Protein AF-H3H2B8-F1 (afdb_monomer_lite)

pLDDT: mean 83.41, std 19.4, range [22.03, 98.88]

Radius of gyration: 35.2 Å; chains: 1; bounding box: 114×96×83 Å

Foldseek 3Di:
DVLVVVVVVCVVVVDDFQADDDDDDAPCLVVFLVRLQVVCVVCLVVCLQHFAAAEAEDAAFAQAKAKAWDLQCLVVLLVLQQVAQRQPQVVDPPVRPPDDGVNNVNLVNLVCCPDPVNPDDDPPSQDLPPPRSHHFFEGRGSCCCVCFQRLHTYMYIYHDNDPDDDPCVPHPVPDPVCCCPGTRVPCRSVVRVSSSSSSSSRCCRHPLAHRTQCLSVLSSLVVLVVVVVVLCVVLVQDEDQVLLNVLSVVLNVLSVVLVVVSVVCSVVVDNPVRVVSSSLSRNLSSLQFDPQCAPPCSSGTRQQKYHAPVNRRHMGGRNNLSVCSVLVPHNVSSRVSSVCSSPVVPSVCSSVPNPPDDDDDDDDDDDDDDDDDDDDDDDDDDDDDDDDDDDPVVPPVVVVPPDDDDDDDDDDPDDDDFPDDPLLCLLLVLFDLVLLLVLLCQQQVWWQAFQDPSVVVNLVVLQVLLVVLPWDKDKDKFWFWWKAFPDWWKWWDPDPPDTHTDDQQFDADPPFVLSVDPPQGGFWAILAAFDKAKAFEFEQQQQFLVSVVVCVVVVFQLAQHEYEHEPDPLFDPLVSLQSSVVSHYQEYEYEHFCQFFRPVVHDDPPVAFGADQRWWAYFYNFQAAAGLQQQLAFRDPPDGGDDSVPRSRGRHHHYGYGGVNRVQVQQLQADDAADDPSRWTDDDHPDTGHRHSDRRTMMIIGTHMDTDTGMGIKMKTKAAADAARLAEEEEEEERRASTSQSQQASLQSSLLSSLSNSVSVCVVVVDGFNYMYMYMHAGCFRNHLHRLQSVCSHCVVSCLQHYQEYEYERGLQFAQAWAKAWDLFCLVVLLSLQQSAAHQCQVPPDDDGTVQSSNVVRHVSGHFFFFQNGSCCSQCFQSLHTYMYTHGHNDPRHRTNNHNTSVSHPSSCCPHRGVSCSSSSRVSSSRSSSSRCCRHPLARRTQPLCLLVLQLVQVVVLVSLCCSQQVADADLPLLNVLSVVQNVLSVVQVVLVVVDDDDSVVSVLNNSLSSVVRSLQFDCQCAPPGRSGTRQAWYHASRNRRHIHGRNSSNNCSVVVPHNVVSNVSSVSSSVSSPPYSDRDPCVVVVVVVVVVVVVVVVVVVPPPDDD

Organism: Phytophthora ramorum (NCBI:txid164328)

Sequence (1108 aa):
MEIARGLGNLLETGWRPRRTIVLGSWDGEEYALLGSTEWVEDNAKLLKEEAVAYLNVDLLVGPLISASAAPSIARFVQDTASLLPANPFHGDTSAVDSASSLLDQWAKQMKEFRSPTGGLPAPGDRTLAPDHLINFMGSGSDFTPFYQHLGVISVNLAFGLTYASYGTYHSSMDSLHYMETQGDPHYASHASMAKWWGVLAMRLANDVVIPFDFSSYALVMREGLEQLEQRLADGEVSVELSQLYAAIEKFGANADAFQATARGLQSSGGTADASAWNNKAVQLERQLLSADGLPHRPWYKHVIFGPGFYEGYAGAAFPGITDCLAFYDDASIVQIHVDERGTDREVHAIINGQRLQDGNSAVIYGAIGDLTNVQPTPTRVFQAFAVSSALTCLAIYWLILNAGLATQLTTSKDHKTSKLCSTEQTFVGGVQSDKLQEFLHAYASKPHVCGTQQDYETALYTAEQLKAFGFDVEIKTYHTLLSYPISRRLAIIESPTTARELNLTEGSVAGDVCTSDAAALPPFLAYSPSGNVTASVVYANYGTKQDFEWLESSNVTVKGKIALIRLGGGIFRGLKAMTAAEFGLAGVLLYSDPQDDGFVRGPVYPEGPWRPEDSFQRGSLYVECGDPLTPGWASVPGAKYLKYEDVPTIPHVPALPLSYGQAKRILDMMRGPQAPMGWQGGLTLVGEYRIGGDESAVVNLDVQMNNSVAPIWDVVGTIEGLASPEEQVILGNHRDAWVCGAVDPGSGSSALLEIARGLGVLLKQGWRPHRTLVVASWDGEEYGLLGSTEFVEENGDQLKKHAVAYINVDTARVGPVVSADGSPAISRLLVETARDLPANRFLGNESEETLYDQWISQSDGSVGVLGSSSDFAAFIQHLGVTSANLRFKLSRSHQYGTYHSSMDSVVYSEKFADPNYATHVTTARWWGLVALRLADSAVIPFDFTSYASVMSEALATFASRLNCEQEQAVDLSALRNAIVHYGDSAALFHRRLTEATASHTQLEWWNRRLLLGERQLTLDKGLPHRPWYKHVVVGGGSDALYSGVSFPGLADCLTFRDDSSAIQSHADDITHTHSMPLQTSLLSQHRSAVGTALGLCYRLEHKAWSLE

Structure (mmCIF, N/CA/C/O backbone):
data_AF-H3H2B8-F1
#
_entry.id   AF-H3H2B8-F1
#
loop_
_atom_site.group_PDB
_atom_site.id
_atom_site.type_symbol
_atom_site.label_atom_id
_atom_site.label_alt_id
_atom_site.label_comp_id
_atom_site.label_asym_id
_atom_site.label_entity_id
_atom_site.label_seq_id
_atom_site.pdbx_PDB_ins_code
_atom_site.Cartn_x
_atom_site.Cartn_y
_atom_site.Cartn_z
_atom_site.occupancy
_atom_site.B_iso_or_equiv
_atom_site.auth_seq_id
_atom_site.auth_comp_id
_atom_site.auth_asym_id
_atom_site.auth_atom_id
_atom_site.pdbx_PDB_model_num
ATOM 1 N N . MET A 1 1 ? 19.536 24.950 25.112 1.00 81.94 1 MET A N 1
ATOM 2 C CA . MET A 1 1 ? 19.801 24.965 26.576 1.00 81.94 1 MET A CA 1
ATOM 3 C C . MET A 1 1 ? 20.786 26.046 27.017 1.00 81.94 1 MET A C 1
ATOM 5 O O . MET A 1 1 ? 20.461 26.789 27.935 1.00 81.94 1 MET A O 1
ATOM 9 N N . GLU A 1 2 ? 21.946 26.199 26.373 1.00 86.44 2 GLU A N 1
ATOM 10 C CA . GLU A 1 2 ? 22.948 27.202 26.787 1.00 86.44 2 GLU A CA 1
ATOM 11 C C . GLU A 1 2 ? 22.425 28.654 26.776 1.00 86.44 2 GLU A C 1
ATOM 13 O O . GLU A 1 2 ? 22.702 29.429 27.690 1.00 86.44 2 GLU A O 1
ATOM 18 N N . ILE A 1 3 ? 21.571 29.007 25.809 1.00 88.19 3 ILE A N 1
ATOM 19 C CA . ILE A 1 3 ? 20.901 30.319 25.771 1.00 88.19 3 ILE A CA 1
ATOM 20 C C . ILE A 1 3 ? 19.981 30.519 26.978 1.00 88.19 3 ILE A C 1
ATOM 22 O O . ILE A 1 3 ? 20.014 31.578 27.597 1.00 88.19 3 ILE A O 1
ATOM 26 N N . ALA A 1 4 ? 19.200 29.501 27.359 1.00 88.44 4 ALA A N 1
ATOM 27 C CA . ALA A 1 4 ? 18.323 29.569 28.528 1.00 88.44 4 ALA A CA 1
ATOM 28 C C . ALA A 1 4 ? 19.127 29.832 29.810 1.00 88.44 4 ALA A C 1
ATOM 30 O O . ALA A 1 4 ? 18.746 30.675 30.620 1.00 88.44 4 ALA A O 1
ATOM 31 N N . ARG A 1 5 ? 20.286 29.171 29.952 1.00 91.56 5 ARG A N 1
ATOM 32 C CA . ARG A 1 5 ? 21.229 29.403 31.054 1.00 91.56 5 ARG A CA 1
ATOM 33 C C . ARG A 1 5 ? 21.750 30.844 31.052 1.00 91.56 5 ARG A C 1
ATOM 35 O O . ARG A 1 5 ? 21.737 31.499 32.090 1.00 91.56 5 ARG A O 1
ATOM 42 N N . GLY A 1 6 ? 22.181 31.351 29.895 1.00 88.38 6 GLY A N 1
ATOM 43 C CA . GLY A 1 6 ? 22.668 32.726 29.741 1.00 88.38 6 GLY A CA 1
ATOM 44 C C . GLY A 1 6 ? 21.611 33.784 30.077 1.00 88.38 6 GLY A C 1
ATOM 45 O O . GLY A 1 6 ? 21.886 34.701 30.850 1.00 88.38 6 GLY A O 1
ATOM 46 N N . LEU A 1 7 ? 20.390 33.626 29.558 1.00 88.94 7 LEU A N 1
ATOM 47 C CA . LEU A 1 7 ? 19.252 34.495 29.870 1.00 88.94 7 LEU A CA 1
ATOM 48 C C . LEU A 1 7 ? 18.875 34.413 31.355 1.00 88.94 7 LEU A C 1
ATOM 50 O O . LEU A 1 7 ? 18.627 35.446 31.971 1.00 88.94 7 LEU A O 1
ATOM 54 N N . GLY A 1 8 ? 18.897 33.215 31.948 1.00 89.50 8 GLY A N 1
ATOM 55 C CA . GLY A 1 8 ? 18.681 33.006 33.382 1.00 89.50 8 GLY A CA 1
ATOM 56 C C . GLY A 1 8 ? 19.652 33.817 34.241 1.00 89.50 8 GLY A C 1
ATOM 57 O O . GLY A 1 8 ? 19.216 34.570 35.109 1.00 89.50 8 GLY A O 1
ATOM 58 N N . ASN A 1 9 ? 20.948 33.770 33.924 1.00 91.56 9 ASN A N 1
ATOM 59 C CA . ASN A 1 9 ? 21.961 34.567 34.625 1.00 91.56 9 ASN A CA 1
ATOM 60 C C . ASN A 1 9 ? 21.697 36.079 34.503 1.00 91.56 9 ASN A C 1
ATOM 62 O O . ASN A 1 9 ? 21.877 36.818 35.466 1.00 91.56 9 ASN A O 1
ATOM 66 N N . LEU A 1 10 ? 21.250 36.563 33.338 1.00 89.69 10 LEU A N 1
ATOM 67 C CA . LEU A 1 10 ? 20.894 37.979 33.161 1.00 89.69 10 LEU A CA 1
ATOM 68 C C . LEU A 1 10 ? 19.671 38.373 34.002 1.00 89.69 10 LEU A C 1
ATOM 70 O O . LEU A 1 10 ? 19.628 39.463 34.574 1.00 89.69 10 LEU A O 1
ATOM 74 N N . LEU A 1 11 ? 18.681 37.488 34.132 1.00 91.12 11 LEU A N 1
ATOM 75 C CA . LEU A 1 11 ? 17.528 37.741 34.998 1.00 91.12 11 LEU A CA 1
ATOM 76 C C . LEU A 1 11 ? 17.950 37.913 36.468 1.00 91.12 11 LEU A C 1
ATOM 78 O O . LEU A 1 11 ? 17.358 38.746 37.167 1.00 91.12 11 LEU A O 1
ATOM 82 N N . GLU A 1 12 ? 18.984 37.199 36.922 1.00 93.88 12 GLU A N 1
ATOM 83 C CA . GLU A 1 12 ? 19.563 37.346 38.266 1.00 93.88 12 GLU A CA 1
ATOM 84 C C . GLU A 1 12 ? 20.258 38.699 38.472 1.00 93.88 12 GLU A C 1
ATOM 86 O O . GLU A 1 12 ? 20.208 39.247 39.573 1.00 93.88 12 GLU A O 1
ATOM 91 N N . THR A 1 13 ? 20.819 39.313 37.421 1.00 94.44 13 THR A N 1
ATOM 92 C CA . THR A 1 13 ? 21.392 40.673 37.507 1.00 94.44 13 THR A CA 1
ATOM 93 C C . THR A 1 13 ? 20.331 41.778 37.523 1.00 94.44 13 THR A C 1
ATOM 95 O O . THR A 1 13 ? 20.670 42.961 37.515 1.00 94.44 13 THR A O 1
ATOM 98 N N . GLY A 1 14 ? 19.043 41.420 37.495 1.00 91.88 14 GLY A N 1
ATOM 99 C CA . GLY A 1 14 ? 17.926 42.360 37.419 1.00 91.88 14 GLY A CA 1
ATOM 100 C C . GLY A 1 14 ? 17.588 42.828 36.001 1.00 91.88 14 GLY A C 1
ATOM 101 O O . GLY A 1 14 ? 16.712 43.680 35.850 1.00 91.88 14 GLY A O 1
ATOM 102 N N . TRP A 1 15 ? 18.224 42.277 34.957 1.00 93.00 15 TRP A N 1
ATOM 103 C CA . TRP A 1 15 ? 17.825 42.563 33.577 1.00 93.00 15 TRP A CA 1
ATOM 104 C C . TRP A 1 15 ? 16.408 42.040 33.327 1.00 93.00 15 TRP A C 1
ATOM 106 O O . TRP A 1 15 ? 16.036 40.956 33.784 1.00 93.00 15 TRP A O 1
ATOM 116 N N . ARG A 1 16 ? 15.589 42.822 32.626 1.00 91.44 16 ARG A N 1
ATOM 117 C CA . ARG A 1 16 ? 14.237 42.439 32.212 1.00 91.44 16 ARG A CA 1
ATOM 118 C C . ARG A 1 16 ? 14.054 42.853 30.754 1.00 91.44 16 ARG A C 1
ATOM 120 O O . ARG A 1 16 ? 14.258 44.032 30.456 1.00 91.44 16 ARG A O 1
ATOM 127 N N . PRO A 1 17 ? 13.703 41.924 29.850 1.00 92.12 17 PRO A N 1
ATOM 128 C CA . PRO A 1 17 ? 13.510 42.270 28.451 1.00 92.12 17 PRO A CA 1
ATOM 129 C C . PRO A 1 17 ? 12.250 43.127 28.264 1.00 92.12 17 PRO A C 1
ATOM 131 O O . PRO A 1 17 ? 11.306 43.047 29.052 1.00 92.12 17 PRO A O 1
ATOM 134 N N . ARG A 1 18 ? 12.217 43.941 27.201 1.00 90.62 18 ARG A N 1
ATOM 135 C CA . ARG A 1 18 ? 11.025 44.721 26.811 1.00 90.62 18 ARG A CA 1
ATOM 136 C C . ARG A 1 18 ? 9.960 43.858 26.142 1.00 90.62 18 ARG A C 1
ATOM 138 O O . ARG A 1 18 ? 8.804 44.265 26.092 1.00 90.62 18 ARG A O 1
ATOM 145 N N . ARG A 1 19 ? 10.362 42.711 25.595 1.00 91.62 19 ARG A N 1
ATOM 146 C CA . ARG A 1 19 ? 9.501 41.754 24.897 1.00 91.62 19 ARG A CA 1
ATOM 147 C C . ARG A 1 19 ? 9.741 40.359 25.452 1.00 91.62 19 ARG A C 1
ATOM 149 O O . ARG A 1 19 ? 10.863 40.027 25.831 1.00 91.62 19 ARG A O 1
ATOM 156 N N . THR A 1 20 ? 8.691 39.556 25.514 1.00 92.81 20 THR A N 1
ATOM 157 C CA . THR A 1 20 ? 8.774 38.181 26.010 1.00 92.81 20 THR A CA 1
ATOM 158 C C . THR A 1 20 ? 9.647 37.336 25.085 1.00 92.81 20 THR A C 1
ATOM 160 O O . THR A 1 20 ? 9.491 37.388 23.869 1.00 92.81 20 THR A O 1
ATOM 163 N N . ILE A 1 21 ? 10.558 36.555 25.668 1.00 92.94 21 ILE A N 1
ATOM 164 C CA . ILE A 1 21 ? 11.318 35.525 24.953 1.00 92.94 21 ILE A CA 1
ATOM 165 C C . ILE A 1 21 ? 10.670 34.183 25.280 1.00 92.94 21 ILE A C 1
ATOM 167 O O . ILE A 1 21 ? 10.559 33.825 26.453 1.00 92.94 21 ILE A O 1
ATOM 171 N N . VAL A 1 22 ? 10.260 33.454 24.247 1.00 92.38 22 VAL A N 1
ATOM 172 C CA . VAL A 1 22 ? 9.741 32.088 24.352 1.00 92.38 22 VAL A CA 1
ATOM 173 C C . VAL A 1 22 ? 10.788 31.151 23.760 1.00 92.38 22 VAL A C 1
ATOM 175 O O . VAL A 1 22 ? 11.301 31.411 22.675 1.00 92.38 22 VAL A O 1
ATOM 178 N N . LEU A 1 23 ? 11.136 30.093 24.492 1.00 91.25 23 LEU A N 1
ATOM 179 C CA . LEU A 1 23 ? 12.039 29.047 24.017 1.00 91.25 23 LEU A CA 1
ATOM 180 C C . LEU A 1 23 ? 11.208 27.795 23.741 1.00 91.25 23 LEU A C 1
ATOM 182 O O . LEU A 1 23 ? 10.556 27.293 24.656 1.00 91.25 23 LEU A O 1
ATOM 186 N N . GLY A 1 24 ? 11.229 27.329 22.494 1.00 89.38 24 GLY A N 1
ATOM 187 C CA . GLY A 1 24 ? 10.543 26.120 22.043 1.00 89.38 24 GLY A CA 1
ATOM 188 C C . GLY A 1 24 ? 11.534 25.035 21.630 1.00 89.38 24 GLY A C 1
ATOM 189 O O . GLY A 1 24 ? 12.673 25.332 21.274 1.00 89.38 24 GLY A O 1
ATOM 190 N N . SER A 1 25 ? 11.088 23.788 21.719 1.00 89.50 25 SER A N 1
ATOM 191 C CA . SER A 1 25 ? 11.705 22.618 21.097 1.00 89.50 25 SER A CA 1
ATOM 192 C C . SER A 1 25 ? 10.552 21.825 20.513 1.00 89.50 25 SER A C 1
ATOM 194 O O . SER A 1 25 ? 9.625 21.490 21.255 1.00 89.50 25 SER A O 1
ATOM 196 N N . TRP A 1 26 ? 10.585 21.591 19.212 1.00 89.38 26 TRP A N 1
ATOM 197 C CA . TRP A 1 26 ? 9.508 20.921 18.498 1.00 89.38 26 TRP A CA 1
ATOM 198 C C . TRP A 1 26 ? 9.844 19.440 18.340 1.00 89.38 26 TRP A C 1
ATOM 200 O O . TRP A 1 26 ? 11.013 19.061 18.344 1.00 89.38 26 TRP A O 1
ATOM 210 N N . ASP A 1 27 ? 8.811 18.608 18.288 1.00 85.88 27 ASP A N 1
ATOM 211 C CA . ASP A 1 27 ? 8.925 17.177 18.008 1.00 85.88 27 ASP A CA 1
ATOM 212 C C . ASP A 1 27 ? 8.222 16.883 16.674 1.00 85.88 27 ASP A C 1
ATOM 214 O O . ASP A 1 27 ? 7.382 17.666 16.223 1.00 85.88 27 ASP A O 1
ATOM 218 N N . GLY A 1 28 ? 8.558 15.770 16.027 1.00 85.50 28 GLY A N 1
ATOM 219 C CA . GLY A 1 28 ? 7.960 15.380 14.749 1.00 85.50 28 GLY A CA 1
ATOM 220 C C . GLY A 1 28 ? 8.418 16.200 13.535 1.00 85.50 28 GLY A C 1
ATOM 221 O O . GLY A 1 28 ? 7.696 16.227 12.539 1.00 85.50 28 GLY A O 1
ATOM 222 N N . GLU A 1 29 ? 9.592 16.845 13.590 1.00 83.62 29 GLU A N 1
ATOM 223 C CA . GLU A 1 29 ? 10.186 17.565 12.445 1.00 83.62 29 GLU A CA 1
ATOM 224 C C . GLU A 1 29 ? 10.322 16.639 11.221 1.00 83.62 29 GLU A C 1
ATOM 226 O O . GLU A 1 29 ? 9.801 16.941 10.145 1.00 83.62 29 GLU A O 1
ATOM 231 N N . GLU A 1 30 ? 10.871 15.437 11.431 1.00 81.69 30 GLU A N 1
ATOM 232 C CA . GLU A 1 30 ? 11.121 14.434 10.378 1.00 81.69 30 GLU A CA 1
ATOM 233 C C . GLU A 1 30 ? 9.863 13.816 9.759 1.00 81.69 30 GLU A C 1
ATOM 235 O O . GLU A 1 30 ? 9.919 13.201 8.695 1.00 81.69 30 GLU A O 1
ATOM 240 N N . TYR A 1 31 ? 8.713 13.981 10.413 1.00 76.50 31 TYR A N 1
ATOM 241 C CA . TYR A 1 31 ? 7.417 13.481 9.952 1.00 76.50 31 TYR A CA 1
ATOM 242 C C . TYR A 1 31 ? 6.565 14.576 9.296 1.00 76.50 31 TYR A C 1
ATOM 244 O O . TYR A 1 31 ? 5.358 14.395 9.172 1.00 76.50 31 TYR A O 1
ATOM 252 N N . ALA A 1 32 ? 7.199 15.671 8.852 1.00 80.00 32 ALA A N 1
ATOM 253 C CA . ALA A 1 32 ? 6.603 16.877 8.260 1.00 80.00 32 ALA A CA 1
ATOM 254 C C . ALA A 1 32 ? 6.276 18.013 9.247 1.00 80.00 32 ALA A C 1
ATOM 256 O O . ALA A 1 32 ? 5.216 18.628 9.162 1.00 80.00 32 ALA A O 1
ATOM 257 N N . LEU A 1 33 ? 7.218 18.358 10.135 1.00 89.44 33 LEU A N 1
ATOM 258 C CA . LEU A 1 33 ? 7.132 19.558 10.990 1.00 89.44 33 LEU A CA 1
ATOM 259 C C . LEU A 1 33 ? 5.899 19.560 11.911 1.00 89.44 33 LEU A C 1
ATOM 261 O O . LEU A 1 33 ? 5.344 20.620 12.212 1.00 89.44 33 LEU A O 1
ATOM 265 N N . LEU A 1 34 ? 5.429 18.379 12.325 1.00 89.06 34 LEU A N 1
ATOM 266 C CA . LEU A 1 34 ? 4.110 18.226 12.949 1.00 89.06 34 LEU A CA 1
ATOM 267 C C . LEU A 1 34 ? 3.990 19.031 14.247 1.00 89.06 34 LEU A C 1
ATOM 269 O O . LEU A 1 34 ? 3.028 19.773 14.424 1.00 89.06 34 LEU A O 1
ATOM 273 N N . GLY A 1 35 ? 4.977 18.948 15.143 1.00 93.31 35 GLY A N 1
ATOM 274 C CA . GLY A 1 35 ? 4.904 19.626 16.437 1.00 93.31 35 GLY A CA 1
ATOM 275 C C . GLY A 1 35 ? 4.895 21.151 16.332 1.00 93.31 35 GLY A C 1
ATOM 276 O O . GLY A 1 35 ? 4.136 21.803 17.051 1.00 93.31 35 GLY A O 1
ATOM 277 N N . SER A 1 36 ? 5.705 21.732 15.442 1.00 94.12 36 SER A N 1
ATOM 278 C CA . SER A 1 36 ? 5.686 23.179 15.204 1.00 94.12 36 SER A CA 1
ATOM 279 C C . SER A 1 36 ? 4.415 23.607 14.475 1.00 94.12 36 SER A C 1
ATOM 281 O O . SER A 1 36 ? 3.842 24.635 14.828 1.00 94.12 36 SER A O 1
ATOM 283 N N . THR A 1 37 ? 3.928 22.811 13.521 1.00 94.81 37 THR A N 1
ATOM 284 C CA . THR A 1 37 ? 2.704 23.101 12.759 1.00 94.81 37 THR A CA 1
ATOM 285 C C . THR A 1 37 ? 1.472 23.127 13.656 1.00 94.81 37 THR A C 1
ATOM 287 O O . THR A 1 37 ? 0.822 24.167 13.749 1.00 94.81 37 THR A O 1
ATOM 290 N N . GLU A 1 38 ? 1.211 22.052 14.399 1.00 94.31 38 GLU A N 1
ATOM 291 C CA . GLU A 1 38 ? 0.053 21.949 15.298 1.00 94.31 38 GLU A CA 1
ATOM 292 C C . GLU A 1 38 ? 0.070 23.054 16.360 1.00 94.31 38 GLU A C 1
ATOM 294 O O . GLU A 1 38 ? -0.927 23.738 16.589 1.00 94.31 38 GLU A O 1
ATOM 299 N N . TRP A 1 39 ? 1.232 23.313 16.972 1.00 94.50 39 TRP A N 1
ATOM 300 C CA . TRP A 1 39 ? 1.329 24.362 17.983 1.00 94.50 39 TRP A CA 1
ATOM 301 C C . TRP A 1 39 ? 1.080 25.754 17.401 1.00 94.50 39 TRP A C 1
ATOM 303 O O . TRP A 1 39 ? 0.435 26.591 18.041 1.00 94.50 39 TRP A O 1
ATOM 313 N N . VAL A 1 40 ? 1.597 26.027 16.203 1.00 96.19 40 VAL A N 1
ATOM 314 C CA . VAL A 1 40 ? 1.386 27.306 15.526 1.00 96.19 40 VAL A CA 1
ATOM 315 C C . VAL A 1 40 ? -0.078 27.490 15.142 1.00 96.19 40 VAL A C 1
ATOM 317 O O . VAL A 1 40 ? -0.594 28.597 15.303 1.00 96.19 40 VAL A O 1
ATOM 320 N N . GLU A 1 41 ? -0.756 26.442 14.683 1.00 93.94 41 GLU A N 1
ATOM 321 C CA . GLU A 1 41 ? -2.178 26.482 14.338 1.00 93.94 41 GLU A CA 1
ATOM 322 C C . GLU A 1 41 ? -3.059 26.679 15.580 1.00 93.94 41 GLU A C 1
ATOM 324 O O . GLU A 1 41 ? -3.886 27.599 15.605 1.00 93.94 41 GLU A O 1
ATOM 329 N N . ASP A 1 42 ? -2.793 25.943 16.660 1.00 95.94 42 ASP A N 1
ATOM 330 C CA . ASP A 1 42 ? -3.483 26.080 17.949 1.00 95.94 42 ASP A CA 1
ATOM 331 C C . ASP A 1 42 ? -3.327 27.482 18.553 1.00 95.94 42 ASP A C 1
ATOM 333 O O . ASP A 1 42 ? -4.242 28.029 19.180 1.00 95.94 42 ASP A O 1
ATOM 337 N N . ASN A 1 43 ? -2.161 28.098 18.352 1.00 95.50 43 ASN A N 1
ATOM 338 C CA . ASN A 1 43 ? -1.834 29.418 18.886 1.00 95.50 43 ASN A CA 1
ATOM 339 C C . ASN A 1 43 ? -1.926 30.525 17.828 1.00 95.50 43 ASN A C 1
ATOM 341 O O . ASN A 1 43 ? -1.506 31.658 18.087 1.00 95.50 43 ASN A O 1
ATOM 345 N N . ALA A 1 44 ? -2.519 30.252 16.661 1.00 93.75 44 ALA A N 1
ATOM 346 C CA . ALA A 1 44 ? -2.461 31.140 15.502 1.00 93.75 44 ALA A CA 1
ATOM 347 C C . ALA A 1 44 ? -2.980 32.545 15.803 1.00 93.75 44 ALA A C 1
ATOM 349 O O . ALA A 1 44 ? -2.397 33.535 15.363 1.00 93.75 44 ALA A O 1
ATOM 350 N N . LYS A 1 45 ? -4.056 32.655 16.590 1.00 91.50 45 LYS A N 1
ATOM 351 C CA . LYS A 1 45 ? -4.611 33.954 16.986 1.00 91.50 45 LYS A CA 1
ATOM 352 C C . LYS A 1 45 ? -3.604 34.774 17.799 1.00 91.50 45 LYS A C 1
ATOM 354 O O . LYS A 1 45 ? -3.333 35.920 17.452 1.00 91.50 45 LYS A O 1
ATOM 359 N N . LEU A 1 46 ? -3.026 34.171 18.838 1.00 93.06 46 LEU A N 1
ATOM 360 C CA . LEU A 1 46 ? -2.042 34.822 19.702 1.00 93.06 46 LEU A CA 1
ATOM 361 C C . LEU A 1 46 ? -0.794 35.218 18.904 1.00 93.06 46 LEU A C 1
ATOM 363 O O . LEU A 1 46 ? -0.317 36.344 19.002 1.00 93.06 46 LEU A O 1
ATOM 367 N N . LEU A 1 47 ? -0.288 34.311 18.070 1.00 94.31 47 LEU A N 1
ATOM 368 C CA . LEU A 1 47 ? 0.916 34.541 17.277 1.00 94.31 47 LEU A CA 1
ATOM 369 C C . LEU A 1 47 ? 0.708 35.622 16.204 1.00 94.31 47 LEU A C 1
ATOM 371 O O . LEU A 1 47 ? 1.602 36.439 15.971 1.00 94.31 47 LEU A O 1
ATOM 375 N N . LYS A 1 48 ? -0.474 35.703 15.582 1.00 88.75 48 LYS A N 1
ATOM 376 C CA . LYS A 1 48 ? -0.809 36.785 14.638 1.00 88.75 48 LYS A CA 1
ATOM 377 C C . LYS A 1 48 ? -0.907 38.156 15.314 1.00 88.75 48 LYS A C 1
ATOM 379 O O . LYS A 1 48 ? -0.575 39.167 14.698 1.00 88.75 48 LYS A O 1
ATOM 384 N N . GLU A 1 49 ? -1.341 38.205 16.566 1.00 86.38 49 GLU A N 1
ATOM 385 C CA . GLU A 1 49 ? -1.483 39.460 17.308 1.00 86.38 49 GLU A CA 1
ATOM 386 C C . GLU A 1 49 ? -0.149 39.913 17.931 1.00 86.38 49 GLU A C 1
ATOM 388 O O . GLU A 1 49 ? 0.197 41.093 17.847 1.00 86.38 49 GLU A O 1
ATOM 393 N N . GLU A 1 50 ? 0.629 38.985 18.501 1.00 89.19 50 GLU A N 1
ATOM 394 C CA . GLU A 1 50 ? 1.710 39.321 19.440 1.00 89.19 50 GLU A CA 1
ATOM 395 C C . GLU A 1 50 ? 3.115 38.845 19.031 1.00 89.19 50 GLU A C 1
ATOM 397 O O . GLU A 1 50 ? 4.105 39.382 19.539 1.00 89.19 50 GLU A O 1
ATOM 402 N N . ALA A 1 51 ? 3.258 37.868 18.123 1.00 94.62 51 ALA A N 1
ATOM 403 C CA . ALA A 1 51 ? 4.586 37.352 17.774 1.00 94.62 51 ALA A CA 1
ATOM 404 C C . ALA A 1 51 ? 5.407 38.392 16.996 1.00 94.62 51 ALA A C 1
ATOM 406 O O . ALA A 1 51 ? 4.928 39.002 16.038 1.00 94.62 51 ALA A O 1
ATOM 407 N N . VAL A 1 52 ? 6.662 38.584 17.402 1.00 94.81 52 VAL A N 1
ATOM 408 C CA . VAL A 1 52 ? 7.569 39.560 16.777 1.00 94.81 52 VAL A CA 1
ATOM 409 C C . VAL A 1 52 ? 8.441 38.908 15.717 1.00 94.81 52 VAL A C 1
ATOM 411 O O . VAL A 1 52 ? 8.507 39.406 14.599 1.00 94.81 52 VAL A O 1
ATOM 414 N N . ALA A 1 53 ? 9.114 37.818 16.080 1.00 96.12 53 ALA A N 1
ATOM 415 C CA . ALA A 1 53 ? 9.912 37.018 15.169 1.00 96.12 53 ALA A CA 1
ATOM 416 C C . ALA A 1 53 ? 10.062 35.586 15.692 1.00 96.12 53 ALA A C 1
ATOM 418 O O . ALA A 1 53 ? 9.977 35.366 16.904 1.00 96.12 53 ALA A O 1
ATOM 419 N N . TYR A 1 54 ? 10.344 34.647 14.792 1.00 96.56 54 TYR A N 1
ATOM 420 C CA . TYR A 1 54 ? 10.748 33.281 15.118 1.00 96.56 54 TYR A CA 1
ATOM 421 C C . TYR A 1 54 ? 12.215 33.054 14.716 1.00 96.56 54 TYR A C 1
ATOM 423 O O . TYR A 1 54 ? 12.622 33.356 13.595 1.00 96.56 54 TYR A O 1
ATOM 431 N N . LEU A 1 55 ? 13.033 32.577 15.658 1.00 95.75 55 LEU A N 1
ATOM 432 C CA . LEU A 1 55 ? 14.471 32.365 15.463 1.00 95.75 55 LEU A CA 1
ATOM 433 C C . LEU A 1 55 ? 14.765 30.863 15.510 1.00 95.75 55 LEU A C 1
ATOM 435 O O . LEU A 1 55 ? 14.795 30.292 16.600 1.00 95.75 55 LEU A O 1
ATOM 439 N N . ASN A 1 56 ? 14.994 30.258 14.349 1.00 95.19 56 ASN A N 1
ATOM 440 C CA . ASN A 1 56 ? 15.191 28.824 14.172 1.00 95.19 56 ASN A CA 1
ATOM 441 C C . ASN A 1 56 ? 16.675 28.450 14.087 1.00 95.19 56 ASN A C 1
ATOM 443 O O . ASN A 1 56 ? 17.470 29.156 13.458 1.00 95.19 56 ASN A O 1
ATOM 447 N N . VAL A 1 57 ? 17.026 27.318 14.691 1.00 92.25 57 VAL A N 1
ATOM 448 C CA . VAL A 1 57 ? 18.316 26.644 14.528 1.00 92.25 57 VAL A CA 1
ATOM 449 C C . VAL A 1 57 ? 18.018 25.161 14.401 1.00 92.25 57 VAL A C 1
ATOM 451 O O . VAL A 1 57 ? 17.447 24.589 15.323 1.00 92.25 57 VAL A O 1
ATOM 454 N N . ASP A 1 58 ? 18.427 24.583 13.283 1.00 81.00 58 ASP A N 1
ATOM 455 C CA . ASP A 1 58 ? 18.142 23.193 12.923 1.00 81.00 58 ASP A CA 1
ATOM 456 C C . ASP A 1 58 ? 19.455 22.389 12.878 1.00 81.00 58 ASP A C 1
ATOM 458 O O . ASP A 1 58 ? 19.727 21.557 13.744 1.00 81.00 58 ASP A O 1
ATOM 462 N N . LEU A 1 59 ? 20.385 22.772 11.990 1.00 84.56 59 LEU A N 1
ATOM 463 C CA . LEU A 1 59 ? 21.623 22.020 11.767 1.00 84.56 59 LEU A CA 1
ATOM 464 C C . LEU A 1 59 ? 22.905 22.711 12.270 1.00 84.56 59 LEU A C 1
ATOM 466 O O . LEU A 1 59 ? 23.212 23.842 11.882 1.00 84.56 59 LEU A O 1
ATOM 470 N N . LEU A 1 60 ? 23.720 21.992 13.060 1.00 89.12 60 LEU A N 1
ATOM 471 C CA . LEU A 1 60 ? 25.015 22.461 13.585 1.00 89.12 60 LEU A CA 1
ATOM 472 C C . LEU A 1 60 ? 26.151 21.451 13.383 1.00 89.12 60 LEU A C 1
ATOM 474 O O . LEU A 1 60 ? 26.547 20.745 14.309 1.00 89.12 60 LEU A O 1
ATOM 478 N N . VAL A 1 61 ? 26.735 21.424 12.188 1.00 89.56 61 VAL A N 1
ATOM 479 C CA . VAL A 1 61 ? 27.823 20.498 11.849 1.00 89.56 61 VAL A CA 1
ATOM 480 C C . VAL A 1 61 ? 28.820 21.194 10.927 1.00 89.56 61 VAL A C 1
ATOM 482 O O . VAL A 1 61 ? 28.455 21.602 9.845 1.00 89.56 61 VAL A O 1
ATOM 485 N N . GLY A 1 62 ? 30.084 21.356 11.306 1.00 89.94 62 GLY A N 1
ATOM 486 C CA . GLY A 1 62 ? 31.122 21.938 10.446 1.00 89.94 62 GLY A CA 1
ATOM 487 C C . GLY A 1 62 ? 31.339 23.453 10.582 1.00 89.94 62 GLY A C 1
ATOM 488 O O . GLY A 1 62 ? 30.702 24.106 11.409 1.00 89.94 62 GLY A O 1
ATOM 489 N N . PRO A 1 63 ? 32.278 24.035 9.807 1.00 87.44 63 PRO A N 1
ATOM 490 C CA . PRO A 1 63 ? 32.687 25.437 9.933 1.00 87.44 63 PRO A CA 1
ATOM 491 C C . PRO A 1 63 ? 31.927 26.427 9.034 1.00 87.44 63 PRO A C 1
ATOM 493 O O . PRO A 1 63 ? 32.112 27.636 9.198 1.00 87.44 63 PRO A O 1
ATOM 496 N N . LEU A 1 64 ? 31.159 25.961 8.044 1.00 87.56 64 LEU A N 1
ATOM 497 C CA . LEU A 1 64 ? 30.553 26.817 7.019 1.00 87.56 64 LEU A CA 1
ATOM 498 C C . LEU A 1 64 ? 29.270 27.457 7.529 1.00 87.56 64 LEU A C 1
ATOM 500 O O . LEU A 1 64 ? 28.402 26.763 8.042 1.00 87.56 64 LEU A O 1
ATOM 504 N N . ILE A 1 65 ? 29.144 28.769 7.369 1.00 89.31 65 ILE A N 1
ATOM 505 C CA . ILE A 1 65 ? 28.005 29.539 7.867 1.00 89.31 65 ILE A CA 1
ATOM 506 C C . ILE A 1 65 ? 26.932 29.608 6.781 1.00 89.31 65 ILE A C 1
ATOM 508 O O . ILE A 1 65 ? 27.222 29.936 5.629 1.00 89.31 65 ILE A O 1
ATOM 512 N N . SER A 1 66 ? 25.683 29.339 7.158 1.00 86.94 66 SER A N 1
ATOM 513 C CA . SER A 1 66 ? 24.519 29.552 6.302 1.00 86.94 66 SER A CA 1
ATOM 514 C C . SER A 1 66 ? 23.368 30.146 7.106 1.00 86.94 66 SER A C 1
ATOM 516 O O . SER A 1 66 ? 23.165 29.814 8.276 1.00 86.94 66 SER A O 1
ATOM 518 N N . ALA A 1 67 ? 22.601 31.026 6.470 1.00 89.25 67 ALA A N 1
ATOM 519 C CA . ALA A 1 67 ? 21.350 31.520 7.018 1.00 89.25 67 ALA A CA 1
ATOM 520 C C . ALA A 1 67 ? 20.324 31.714 5.902 1.00 89.25 67 ALA A C 1
ATOM 522 O O . ALA A 1 67 ? 20.664 32.123 4.790 1.00 89.25 67 ALA A O 1
ATOM 523 N N . SER A 1 68 ? 19.059 31.466 6.223 1.00 88.19 68 SER A N 1
ATOM 524 C CA . SER A 1 68 ? 17.910 31.888 5.419 1.00 88.19 68 SER A CA 1
ATOM 525 C C . SER A 1 68 ? 16.990 32.729 6.290 1.00 88.19 68 SER A C 1
ATOM 527 O O . SER A 1 68 ? 16.830 32.449 7.476 1.00 88.19 68 SER A O 1
ATOM 529 N N . ALA A 1 69 ? 16.441 33.811 5.753 1.00 90.44 69 ALA A N 1
ATOM 530 C CA . ALA A 1 69 ? 15.634 34.730 6.547 1.00 90.44 69 ALA A CA 1
ATOM 531 C C . ALA A 1 69 ? 14.620 35.479 5.688 1.00 90.44 69 ALA A C 1
ATOM 533 O O . ALA A 1 69 ? 14.816 35.631 4.481 1.00 90.44 69 ALA A O 1
ATOM 534 N N . ALA A 1 70 ? 13.584 36.019 6.326 1.00 90.81 70 ALA A N 1
ATOM 535 C CA . ALA A 1 70 ? 12.775 37.061 5.708 1.00 90.81 70 ALA A CA 1
ATOM 536 C C . ALA A 1 70 ? 13.683 38.263 5.356 1.00 90.81 70 ALA A C 1
ATOM 538 O O . ALA A 1 70 ? 14.517 38.655 6.186 1.00 90.81 70 ALA A O 1
ATOM 539 N N . PRO A 1 71 ? 13.540 38.901 4.177 1.00 87.75 71 PRO A N 1
ATOM 540 C CA . PRO A 1 71 ? 14.376 40.050 3.821 1.00 87.75 71 PRO A CA 1
ATOM 541 C C . PRO A 1 71 ? 14.339 41.186 4.854 1.00 87.75 71 PRO A C 1
ATOM 543 O O . PRO A 1 71 ? 15.327 41.898 5.018 1.00 87.75 71 PRO A O 1
ATOM 546 N N . SER A 1 72 ? 13.245 41.301 5.614 1.00 89.56 72 SER A N 1
ATOM 547 C CA . SER A 1 72 ? 13.037 42.316 6.653 1.00 89.56 72 SER A CA 1
ATOM 548 C C . SER A 1 72 ? 13.998 42.177 7.829 1.00 89.56 72 SER A C 1
ATOM 550 O O . SER A 1 72 ? 14.306 43.170 8.482 1.00 89.56 72 SER A O 1
ATOM 552 N N . ILE A 1 73 ? 14.503 40.978 8.117 1.00 91.62 73 ILE A N 1
ATOM 553 C CA . ILE A 1 73 ? 15.441 40.739 9.225 1.00 91.62 73 ILE A CA 1
ATOM 554 C C . ILE A 1 73 ? 16.873 40.477 8.737 1.00 91.62 73 ILE A C 1
ATOM 556 O O . ILE A 1 73 ? 17.806 40.434 9.539 1.00 91.62 73 ILE A O 1
ATOM 560 N N . ALA A 1 74 ? 17.079 40.364 7.424 1.00 87.81 74 ALA A N 1
ATOM 561 C CA . ALA A 1 74 ? 18.337 39.932 6.826 1.00 87.81 74 ALA A CA 1
ATOM 562 C C . ALA A 1 74 ? 19.543 40.788 7.256 1.00 87.81 74 ALA A C 1
ATOM 564 O O . ALA A 1 74 ? 20.550 40.277 7.753 1.00 87.81 74 ALA A O 1
ATOM 565 N N . ARG A 1 75 ? 19.419 42.115 7.170 1.00 87.50 75 ARG A N 1
ATOM 566 C CA . ARG A 1 75 ? 20.488 43.033 7.590 1.00 87.50 75 ARG A CA 1
ATOM 567 C C . ARG A 1 75 ? 20.820 42.910 9.076 1.00 87.50 75 ARG A C 1
ATOM 569 O O . ARG A 1 75 ? 21.985 42.934 9.456 1.00 87.50 75 ARG A O 1
ATOM 576 N N . PHE A 1 76 ? 19.811 42.722 9.920 1.00 91.88 76 PHE A N 1
ATOM 577 C CA . PHE A 1 76 ? 20.006 42.547 11.357 1.00 91.88 76 PHE A CA 1
ATOM 578 C C . PHE A 1 76 ? 20.742 41.235 11.693 1.00 91.88 76 PHE A C 1
ATOM 580 O O . PHE A 1 76 ? 21.566 41.194 12.612 1.00 91.88 76 PHE A O 1
ATOM 587 N N . VAL A 1 77 ? 20.511 40.174 10.918 1.00 93.31 77 VAL A N 1
ATOM 588 C CA . VAL A 1 77 ? 21.256 38.909 11.017 1.00 93.31 77 VAL A CA 1
ATOM 589 C C . VAL A 1 77 ? 22.740 39.118 10.692 1.00 93.31 77 VAL A C 1
ATOM 591 O O . VAL A 1 77 ? 23.598 38.682 11.463 1.00 93.31 77 VAL A O 1
ATOM 594 N N . GLN A 1 78 ? 23.060 39.867 9.633 1.00 91.25 78 GLN A N 1
ATOM 595 C CA . GLN A 1 78 ? 24.444 40.235 9.301 1.00 91.25 78 GLN A CA 1
ATOM 596 C C . GLN A 1 78 ? 25.080 41.126 10.380 1.00 91.25 78 GLN A C 1
ATOM 598 O O . GLN A 1 78 ? 26.183 40.845 10.853 1.00 91.25 78 GLN A O 1
ATOM 603 N N . ASP A 1 79 ? 24.366 42.165 10.825 1.00 91.88 79 ASP A N 1
ATOM 604 C CA . ASP A 1 79 ? 24.845 43.095 11.849 1.00 91.88 79 ASP A CA 1
ATOM 605 C C . ASP A 1 79 ? 25.184 42.354 13.148 1.00 91.88 79 ASP A C 1
ATOM 607 O O . ASP A 1 79 ? 26.202 42.634 13.773 1.00 91.88 79 ASP A O 1
ATOM 611 N N . THR A 1 80 ? 24.372 41.378 13.560 1.00 94.56 80 THR A N 1
ATOM 612 C CA . THR A 1 80 ? 24.656 40.580 14.762 1.00 94.56 80 THR A CA 1
ATOM 613 C C . THR A 1 80 ? 25.807 39.598 14.575 1.00 94.56 80 THR A C 1
ATOM 615 O O . THR A 1 80 ? 26.582 39.427 15.514 1.00 94.56 80 THR A O 1
ATOM 618 N N . ALA A 1 81 ? 25.986 39.020 13.383 1.00 93.38 81 ALA A N 1
ATOM 619 C CA . ALA A 1 81 ? 27.165 38.212 13.069 1.00 93.38 81 ALA A CA 1
ATOM 620 C C . ALA A 1 81 ? 28.458 39.047 13.128 1.00 93.38 81 ALA A C 1
ATOM 622 O O . ALA A 1 81 ? 29.482 38.569 13.613 1.00 93.38 81 ALA A O 1
ATOM 623 N N . SER A 1 82 ? 28.413 40.320 12.719 1.00 93.38 82 SER A N 1
ATOM 624 C CA . SER A 1 82 ? 29.579 41.220 12.776 1.00 93.38 82 SER A CA 1
ATOM 625 C C . SER A 1 82 ? 30.082 41.495 14.203 1.00 93.38 82 SER A C 1
ATOM 627 O O . SER A 1 82 ? 31.245 41.838 14.404 1.00 93.38 82 SER A O 1
ATOM 629 N N . LEU A 1 83 ? 29.222 41.311 15.213 1.00 93.12 83 LEU A N 1
ATOM 630 C CA . LEU A 1 83 ? 29.560 41.512 16.627 1.00 93.12 83 LEU A CA 1
ATOM 631 C C . LEU A 1 83 ? 30.268 40.305 17.253 1.00 93.12 83 LEU A C 1
ATOM 633 O O . LEU A 1 83 ? 30.723 40.383 18.397 1.00 93.12 83 LEU A O 1
ATOM 637 N N . LEU A 1 84 ? 30.315 39.179 16.546 1.00 92.38 84 LEU A N 1
ATOM 638 C CA . LEU A 1 84 ? 30.844 37.926 17.060 1.00 92.38 84 LEU A CA 1
ATOM 639 C C . LEU A 1 84 ? 32.231 37.663 16.488 1.00 92.38 84 LEU A C 1
ATOM 641 O O . LEU A 1 84 ? 32.479 37.978 15.325 1.00 92.38 84 LEU A O 1
ATOM 645 N N . PRO A 1 85 ? 33.133 37.054 17.271 1.00 89.94 85 PRO A N 1
ATOM 646 C CA . PRO A 1 85 ? 34.380 36.549 16.717 1.00 89.94 85 PRO A CA 1
ATOM 647 C C . PRO A 1 85 ? 34.094 35.430 15.706 1.00 89.94 85 PRO A C 1
ATOM 649 O O . PRO A 1 85 ? 33.108 34.703 15.853 1.00 89.94 85 PRO A O 1
ATOM 652 N N . ALA A 1 86 ? 34.977 35.265 14.721 1.00 88.00 86 ALA A N 1
ATOM 653 C CA . ALA A 1 86 ? 34.952 34.109 13.830 1.00 88.00 86 ALA A CA 1
ATOM 654 C C . ALA A 1 86 ? 34.970 32.775 14.608 1.00 88.00 86 ALA A C 1
ATOM 656 O O . ALA A 1 86 ? 35.551 32.667 15.693 1.00 88.00 86 ALA A O 1
ATOM 657 N N . ASN A 1 87 ? 34.326 31.758 14.038 1.00 88.56 87 ASN A N 1
ATOM 658 C CA . ASN A 1 87 ? 34.188 30.418 14.593 1.00 88.56 87 ASN A CA 1
ATOM 659 C C . ASN A 1 87 ? 35.522 29.636 14.511 1.00 88.56 87 ASN A C 1
ATOM 661 O O . ASN A 1 87 ? 35.968 29.323 13.401 1.00 88.56 87 ASN A O 1
ATOM 665 N N . PRO A 1 88 ? 36.143 29.259 15.649 1.00 87.00 88 PRO A N 1
ATOM 666 C CA . PRO A 1 88 ? 37.412 28.532 15.689 1.00 87.00 88 PRO A CA 1
ATOM 667 C C . PRO A 1 88 ? 37.211 27.006 15.583 1.00 87.00 88 PRO A C 1
ATOM 669 O O . PRO A 1 88 ? 37.646 26.256 16.456 1.00 87.00 88 PRO A O 1
ATOM 672 N N . PHE A 1 89 ? 36.550 26.539 14.520 1.00 85.12 89 PHE A N 1
ATOM 673 C CA . PHE A 1 89 ? 36.121 25.139 14.351 1.00 85.12 89 PHE A CA 1
ATOM 674 C C . PHE A 1 89 ? 37.226 24.090 14.584 1.00 85.12 89 PHE A C 1
ATOM 676 O O . PHE A 1 89 ? 37.021 23.117 15.301 1.00 85.12 89 PHE A O 1
ATOM 683 N N . HIS A 1 90 ? 38.427 24.307 14.037 1.00 77.12 90 HIS A N 1
ATOM 684 C CA . HIS A 1 90 ? 39.564 23.381 14.171 1.00 77.12 90 HIS A CA 1
ATOM 685 C C . HIS A 1 90 ? 40.382 23.558 15.466 1.00 77.12 90 HIS A C 1
ATOM 687 O O . HIS A 1 90 ? 41.485 23.029 15.571 1.00 77.12 90 HIS A O 1
ATOM 693 N N . GLY A 1 91 ? 39.896 24.335 16.440 1.00 63.97 91 GLY A N 1
ATOM 694 C CA . GLY A 1 91 ? 40.553 24.518 17.741 1.00 63.97 91 GLY A CA 1
ATOM 695 C C . GLY A 1 91 ? 41.797 25.418 17.728 1.00 63.97 91 GLY A C 1
ATOM 696 O O . GLY A 1 91 ? 42.298 25.773 18.794 1.00 63.97 91 GLY A O 1
ATOM 697 N N . ASP A 1 92 ? 42.276 25.833 16.552 1.00 61.75 92 ASP A N 1
ATOM 698 C CA . ASP A 1 92 ? 43.408 26.746 16.405 1.00 61.75 92 ASP A CA 1
ATOM 699 C C . ASP A 1 92 ? 42.946 28.211 16.361 1.00 61.75 92 ASP A C 1
ATOM 701 O O . ASP A 1 92 ? 42.442 28.709 15.353 1.00 61.75 92 ASP A O 1
ATOM 705 N N . THR A 1 93 ? 43.143 28.929 17.466 1.00 57.25 93 THR A N 1
ATOM 706 C CA . THR A 1 93 ? 42.881 30.374 17.550 1.00 57.25 93 THR A CA 1
ATOM 707 C C . THR A 1 93 ? 43.972 31.223 16.892 1.00 57.25 93 THR A C 1
ATOM 709 O O . THR A 1 93 ? 43.783 32.428 16.752 1.00 57.25 93 THR A O 1
ATOM 712 N N . SER A 1 94 ? 45.095 30.626 16.469 1.00 50.84 94 SER A N 1
ATOM 713 C CA . SER A 1 94 ? 46.191 31.313 15.771 1.00 50.84 94 SER A CA 1
ATOM 714 C C . SER A 1 94 ? 45.995 31.399 14.252 1.00 50.84 94 SER A C 1
ATOM 716 O O . SER A 1 94 ? 46.579 32.276 13.618 1.00 50.84 94 SER A O 1
ATOM 718 N N . ALA A 1 95 ? 45.125 30.551 13.685 1.00 49.47 95 ALA A N 1
ATOM 719 C CA . ALA A 1 95 ? 44.688 30.595 12.285 1.00 49.47 95 ALA A CA 1
ATOM 720 C C . ALA A 1 95 ? 43.477 31.520 12.046 1.00 49.47 95 ALA A C 1
ATOM 722 O O . ALA A 1 95 ? 43.142 31.826 10.899 1.00 49.47 95 ALA A O 1
ATOM 723 N N . VAL A 1 96 ? 42.822 31.982 13.116 1.00 54.03 96 VAL A N 1
ATOM 724 C CA . VAL A 1 96 ? 41.815 33.043 13.040 1.00 54.03 96 VAL A CA 1
ATOM 725 C C . VAL A 1 96 ? 42.574 34.357 12.897 1.00 54.03 96 VAL A C 1
ATOM 727 O O . VAL A 1 96 ? 43.070 34.901 13.884 1.00 54.03 96 VAL A O 1
ATOM 730 N N . ASP A 1 97 ? 42.722 34.836 11.658 1.00 50.72 97 ASP A N 1
ATOM 731 C CA . ASP A 1 97 ? 43.313 36.146 11.369 1.00 50.72 97 ASP A CA 1
ATOM 732 C C . ASP A 1 97 ? 42.741 37.175 12.354 1.00 50.72 97 ASP A C 1
ATOM 734 O O . ASP A 1 97 ? 41.521 37.291 12.513 1.00 50.72 97 ASP A O 1
ATOM 738 N N . SER A 1 98 ? 43.640 37.870 13.054 1.00 47.03 98 SER A N 1
ATOM 739 C CA . SER A 1 98 ? 43.413 38.573 14.332 1.00 47.03 98 SER A CA 1
ATOM 740 C C . SER A 1 98 ? 42.461 39.788 14.292 1.00 47.03 98 SER A C 1
ATOM 742 O O . SER A 1 98 ? 42.483 40.625 15.194 1.00 47.03 98 SER A O 1
ATOM 744 N N . ALA A 1 99 ? 41.592 39.878 13.281 1.00 50.88 99 ALA A N 1
ATOM 745 C CA . ALA A 1 99 ? 40.521 40.863 13.158 1.00 50.88 99 ALA A CA 1
ATOM 746 C C . ALA A 1 99 ? 39.362 40.423 12.226 1.00 50.88 99 ALA A C 1
ATOM 748 O O . ALA A 1 99 ? 38.857 41.260 11.485 1.00 50.88 99 ALA A O 1
ATOM 749 N N . SER A 1 100 ? 38.933 39.152 12.218 1.00 73.19 100 SER A N 1
ATOM 750 C CA . SER A 1 100 ? 37.742 38.737 11.444 1.00 73.19 100 SER A CA 1
ATOM 751 C C . SER A 1 100 ? 36.547 38.393 12.343 1.00 73.19 100 SER A C 1
ATOM 753 O O . SER A 1 100 ? 36.638 37.573 13.261 1.00 73.19 100 SER A O 1
ATOM 755 N N . SER A 1 101 ? 35.423 39.070 12.108 1.00 90.12 101 SER A N 1
ATOM 756 C CA . SER A 1 101 ? 34.126 38.750 12.709 1.00 90.12 101 SER A CA 1
ATOM 757 C C . SER A 1 101 ? 33.523 37.482 12.089 1.00 90.12 101 SER A C 1
ATOM 759 O O . SER A 1 101 ? 33.974 37.015 11.040 1.00 90.12 101 SER A O 1
ATOM 761 N N . LEU A 1 102 ? 32.468 36.932 12.696 1.00 90.94 102 LEU A N 1
ATOM 762 C CA . LEU A 1 102 ? 31.704 35.825 12.107 1.00 90.94 102 LEU A CA 1
ATOM 763 C C . LEU A 1 102 ? 31.140 36.214 10.727 1.00 90.94 102 LEU A C 1
ATOM 765 O O . LEU A 1 102 ? 31.099 35.383 9.823 1.00 90.94 102 LEU A O 1
ATOM 769 N N . LEU A 1 103 ? 30.784 37.490 10.534 1.00 91.56 103 LEU A N 1
ATOM 770 C CA . LEU A 1 103 ? 30.360 38.018 9.235 1.00 91.56 103 LEU A CA 1
ATOM 771 C C . LEU A 1 103 ? 31.498 38.018 8.201 1.00 91.56 103 LEU A C 1
ATOM 773 O O . LEU A 1 103 ? 31.274 37.630 7.058 1.00 91.56 103 LEU A O 1
ATOM 777 N N . ASP A 1 104 ? 32.717 38.407 8.587 1.00 89.38 104 ASP A N 1
ATOM 778 C CA . ASP A 1 104 ? 33.872 38.398 7.675 1.00 89.38 104 ASP A CA 1
ATOM 779 C C . ASP A 1 104 ? 34.227 36.970 7.238 1.00 89.38 104 ASP A C 1
ATOM 781 O O . ASP A 1 104 ? 34.532 36.721 6.068 1.00 89.38 104 ASP A O 1
ATOM 785 N N . GLN A 1 105 ? 34.138 36.015 8.170 1.00 88.75 105 GLN A N 1
ATOM 786 C CA . GLN A 1 105 ? 34.287 34.592 7.877 1.00 88.75 105 GLN A CA 1
ATOM 787 C C . GLN A 1 105 ? 33.216 34.115 6.890 1.00 88.75 105 GLN A C 1
ATOM 789 O O . GLN A 1 105 ? 33.551 33.462 5.901 1.00 88.75 105 GLN A O 1
ATOM 794 N N . TRP A 1 106 ? 31.952 34.473 7.121 1.00 89.75 106 TRP A N 1
ATOM 795 C CA . TRP A 1 106 ? 30.838 34.096 6.253 1.00 89.75 106 TRP A CA 1
ATOM 796 C C . TRP A 1 106 ? 30.982 34.677 4.841 1.00 89.75 106 TRP A C 1
ATOM 798 O O . TRP A 1 106 ? 30.859 33.957 3.849 1.00 89.75 106 TRP A O 1
ATOM 808 N N . ALA A 1 107 ? 31.337 35.959 4.731 1.00 87.06 107 ALA A N 1
ATOM 809 C CA . ALA A 1 107 ? 31.569 36.621 3.452 1.00 87.06 107 ALA A CA 1
ATOM 810 C C . ALA A 1 107 ? 32.718 35.967 2.666 1.00 87.06 107 ALA A C 1
ATOM 812 O O . ALA A 1 107 ? 32.619 35.773 1.450 1.00 87.06 107 ALA A O 1
ATOM 813 N N . LYS A 1 108 ? 33.804 35.584 3.352 1.00 85.69 108 LYS A N 1
ATOM 814 C CA . LYS A 1 108 ? 34.926 34.859 2.743 1.00 85.69 108 LYS A CA 1
ATOM 815 C C . LYS A 1 108 ? 34.494 33.485 2.226 1.00 85.69 108 LYS A C 1
ATOM 817 O O . LYS A 1 108 ? 34.786 33.162 1.077 1.00 85.69 108 LYS A O 1
ATOM 822 N N . GLN A 1 109 ? 33.770 32.720 3.041 1.00 85.19 109 GLN A N 1
ATOM 823 C CA . GLN A 1 109 ? 33.236 31.403 2.683 1.00 85.19 109 GLN A CA 1
ATOM 824 C C . GLN A 1 109 ? 32.343 31.479 1.434 1.00 85.19 109 GLN A C 1
ATOM 826 O O . GLN A 1 109 ? 32.570 30.749 0.468 1.00 85.19 109 GLN A O 1
ATOM 831 N N . MET A 1 110 ? 31.408 32.432 1.388 1.00 79.50 110 MET A N 1
ATOM 832 C CA . MET A 1 110 ? 30.527 32.627 0.229 1.00 79.50 110 MET A CA 1
ATOM 833 C C . MET A 1 110 ? 31.278 33.065 -1.032 1.00 79.50 110 MET A C 1
ATOM 835 O O . MET A 1 110 ? 30.940 32.647 -2.139 1.00 79.50 110 MET A O 1
ATOM 839 N N . LYS A 1 111 ? 32.333 33.876 -0.894 1.00 80.06 111 LYS A N 1
ATOM 840 C CA . LYS A 1 111 ? 33.192 34.251 -2.025 1.00 80.06 111 LYS A CA 1
ATOM 841 C C . LYS A 1 111 ? 33.950 33.049 -2.596 1.00 80.06 111 LYS A C 1
ATOM 843 O O . LYS A 1 111 ? 34.105 32.959 -3.811 1.00 80.06 111 LYS A O 1
ATOM 848 N N . GLU A 1 112 ? 34.416 32.143 -1.740 1.00 76.62 112 GLU A N 1
ATOM 849 C CA . GLU A 1 112 ? 35.057 30.890 -2.156 1.00 76.62 112 GLU A CA 1
ATOM 850 C C . GLU A 1 112 ? 34.054 29.954 -2.842 1.00 76.62 112 GLU A C 1
ATOM 852 O O . GLU A 1 112 ? 34.362 29.423 -3.909 1.00 76.62 112 GLU A O 1
ATOM 857 N N . PHE A 1 113 ? 32.838 29.827 -2.300 1.00 73.62 113 PHE A N 1
ATOM 858 C CA . PHE A 1 113 ? 31.750 29.049 -2.902 1.00 73.62 113 PHE A CA 1
ATOM 859 C C . PHE A 1 113 ? 31.393 29.525 -4.316 1.00 73.62 113 PHE A C 1
ATOM 861 O O . PHE A 1 113 ? 31.210 28.715 -5.220 1.00 73.62 113 PHE A O 1
ATOM 868 N N . ARG A 1 114 ? 31.357 30.845 -4.533 1.00 73.25 114 ARG A N 1
ATOM 869 C CA . ARG A 1 114 ? 31.045 31.463 -5.834 1.00 73.25 114 ARG A CA 1
ATOM 870 C C . ARG A 1 114 ? 32.201 31.401 -6.852 1.00 73.25 114 ARG A C 1
ATOM 872 O O . ARG A 1 114 ? 32.035 31.856 -7.982 1.00 73.25 114 ARG A O 1
ATOM 879 N N . SER A 1 115 ? 33.377 30.877 -6.490 1.00 67.75 115 SER A N 1
ATOM 880 C CA . SER A 1 115 ? 34.530 30.784 -7.398 1.00 67.75 115 SER A CA 1
ATOM 881 C C . SER A 1 115 ? 34.399 29.607 -8.386 1.00 67.75 115 SER A C 1
ATOM 883 O O . SER A 1 115 ? 34.057 28.501 -7.966 1.00 67.75 115 SER A O 1
ATOM 885 N N . PRO A 1 116 ? 34.794 29.759 -9.670 1.00 52.72 116 PRO A N 1
ATOM 886 C CA . PRO A 1 116 ? 34.776 28.680 -10.672 1.00 52.72 116 PRO A CA 1
ATOM 887 C C . PRO A 1 116 ? 35.578 27.422 -10.295 1.00 52.72 116 PRO A C 1
ATOM 889 O O . PRO A 1 116 ? 35.381 26.355 -10.868 1.00 52.72 116 PRO A O 1
ATOM 892 N N . THR A 1 117 ? 36.512 27.536 -9.348 1.00 49.28 117 THR A N 1
ATOM 893 C CA . THR A 1 117 ? 37.368 26.442 -8.864 1.00 49.28 117 THR A CA 1
ATOM 894 C C . THR A 1 117 ? 36.731 25.604 -7.743 1.00 49.28 117 THR A C 1
ATOM 896 O O . THR A 1 117 ? 37.369 24.668 -7.272 1.00 49.28 117 THR A O 1
ATOM 899 N N . GLY A 1 118 ? 35.506 25.926 -7.303 1.00 47.88 118 GLY A N 1
ATOM 900 C CA . GLY A 1 118 ? 34.811 25.305 -6.162 1.00 47.88 118 GLY A CA 1
ATOM 901 C C . GLY A 1 118 ? 34.189 23.919 -6.399 1.00 47.88 118 GLY A C 1
ATOM 902 O O . GLY A 1 118 ? 33.661 23.330 -5.463 1.00 47.88 118 GLY A O 1
ATOM 903 N N . GLY A 1 119 ? 34.269 23.364 -7.614 1.00 39.09 119 GLY A N 1
ATOM 904 C CA . GLY A 1 119 ? 34.053 21.929 -7.859 1.00 39.09 119 GLY A CA 1
ATOM 905 C C . GLY A 1 119 ? 32.609 21.409 -7.976 1.00 39.09 119 GLY A C 1
ATOM 906 O O . GLY A 1 119 ? 32.450 20.206 -8.157 1.00 39.09 119 GLY A O 1
ATOM 907 N N . LEU A 1 120 ? 31.570 22.251 -7.950 1.00 37.16 120 LEU A N 1
ATOM 908 C CA . LEU A 1 120 ? 30.184 21.856 -8.267 1.00 37.16 120 LEU A CA 1
ATOM 909 C C . LEU A 1 120 ? 29.519 22.905 -9.187 1.00 37.16 120 LEU A C 1
ATOM 911 O O . LEU A 1 120 ? 29.783 24.096 -9.015 1.00 37.16 120 LEU A O 1
ATOM 915 N N . PRO A 1 121 ? 28.692 22.510 -10.178 1.00 32.53 121 PRO A N 1
ATOM 916 C CA . PRO A 1 121 ? 28.001 23.455 -11.058 1.00 32.53 121 PRO A CA 1
ATOM 917 C C . PRO A 1 121 ? 26.962 24.254 -10.257 1.00 32.53 121 PRO A C 1
ATOM 919 O O . PRO A 1 121 ? 26.153 23.661 -9.552 1.00 32.53 121 PRO A O 1
ATOM 922 N N . ALA A 1 122 ? 26.994 25.588 -10.346 1.00 34.56 122 ALA A N 1
ATOM 923 C CA . ALA A 1 122 ? 26.133 26.486 -9.574 1.00 34.56 122 ALA A CA 1
ATOM 924 C C . ALA A 1 122 ? 24.676 26.489 -10.088 1.00 34.56 122 ALA A C 1
ATOM 926 O O . ALA A 1 122 ? 24.443 26.955 -11.206 1.00 34.56 122 ALA A O 1
ATOM 927 N N . PRO A 1 123 ? 23.677 26.058 -9.292 1.00 36.53 123 PRO A N 1
ATOM 928 C CA . PRO A 1 123 ? 22.269 26.274 -9.594 1.00 36.53 123 PRO A CA 1
ATOM 929 C C . PRO A 1 123 ? 21.798 27.568 -8.913 1.00 36.53 123 PRO A C 1
ATOM 931 O O . PRO A 1 123 ? 21.148 27.498 -7.871 1.00 36.53 123 PRO A O 1
ATOM 934 N N . GLY A 1 124 ? 22.166 28.731 -9.475 1.00 51.12 124 GLY A N 1
ATOM 935 C CA . GLY A 1 124 ? 21.866 30.064 -8.918 1.00 51.12 124 GLY A CA 1
ATOM 936 C C . GLY A 1 124 ? 22.533 30.299 -7.554 1.00 51.12 124 GLY A C 1
ATOM 937 O O . GLY A 1 124 ? 22.756 29.366 -6.792 1.00 51.12 124 GLY A O 1
ATOM 938 N N . ASP A 1 125 ? 22.900 31.528 -7.191 1.00 54.75 125 ASP A N 1
ATOM 939 C CA . ASP A 1 125 ? 23.562 31.740 -5.890 1.00 54.75 125 ASP A CA 1
ATOM 940 C C . ASP A 1 125 ? 22.615 31.613 -4.676 1.00 54.75 125 ASP A C 1
ATOM 942 O O . ASP A 1 125 ? 23.093 31.646 -3.545 1.00 54.75 125 ASP A O 1
ATOM 946 N N . ARG A 1 126 ? 21.302 31.435 -4.928 1.00 55.94 126 ARG A N 1
ATOM 947 C CA . ARG A 1 126 ? 20.175 31.258 -3.983 1.00 55.94 126 ARG A CA 1
ATOM 948 C C . ARG A 1 126 ? 20.071 32.323 -2.879 1.00 55.94 126 ARG A C 1
ATOM 950 O O . ARG A 1 126 ? 19.205 32.204 -2.007 1.00 55.94 126 ARG A O 1
ATOM 957 N N . THR A 1 127 ? 20.903 33.363 -2.935 1.00 61.25 127 THR A N 1
ATOM 958 C CA . THR A 1 127 ? 20.915 34.464 -1.976 1.00 61.25 127 THR A CA 1
ATOM 959 C C . THR A 1 127 ? 19.888 35.536 -2.341 1.00 61.25 127 THR A C 1
ATOM 961 O O . THR A 1 127 ? 19.536 35.716 -3.503 1.00 61.25 127 THR A O 1
ATOM 964 N N . LEU A 1 128 ? 19.410 36.256 -1.325 1.00 56.59 128 LEU A N 1
ATOM 965 C CA . LEU A 1 128 ? 18.608 37.474 -1.394 1.00 56.59 128 LEU A CA 1
ATOM 966 C C . LEU A 1 128 ? 19.451 38.600 -2.007 1.00 56.59 128 LEU A C 1
ATOM 968 O O . LEU A 1 128 ? 19.878 39.500 -1.296 1.00 56.59 128 LEU A O 1
ATOM 972 N N . ALA A 1 129 ? 19.740 38.535 -3.299 1.00 56.91 129 ALA A N 1
ATOM 973 C CA . ALA A 1 129 ? 20.771 39.321 -3.968 1.00 56.91 129 ALA A CA 1
ATOM 974 C C . ALA A 1 129 ? 22.217 39.002 -3.525 1.00 56.91 129 ALA A C 1
ATOM 976 O O . ALA A 1 129 ? 22.477 38.664 -2.360 1.00 56.91 129 ALA A O 1
ATOM 977 N N . PRO A 1 130 ? 23.209 39.162 -4.426 1.00 53.00 130 PRO A N 1
ATOM 978 C CA . PRO A 1 130 ? 24.591 38.751 -4.174 1.00 53.00 130 PRO A CA 1
ATOM 979 C C . PRO A 1 130 ? 25.240 39.364 -2.920 1.00 53.00 130 PRO A C 1
ATOM 981 O O . PRO A 1 130 ? 26.138 38.745 -2.336 1.00 53.00 130 PRO A O 1
ATOM 984 N N . ASP A 1 131 ? 24.777 40.535 -2.476 1.00 56.53 131 ASP A N 1
ATOM 985 C CA . ASP A 1 131 ? 25.382 41.325 -1.396 1.00 56.53 131 ASP A CA 1
ATOM 986 C C . ASP A 1 131 ? 24.840 41.008 0.016 1.00 56.53 131 ASP A C 1
ATOM 988 O O . ASP A 1 131 ? 25.456 41.398 1.013 1.00 56.53 131 ASP A O 1
ATOM 992 N N . HIS A 1 132 ? 23.725 40.277 0.152 1.00 62.75 132 HIS A N 1
ATOM 993 C CA . HIS A 1 132 ? 23.085 40.055 1.461 1.00 62.75 132 HIS A CA 1
ATOM 994 C C . HIS A 1 132 ? 23.435 38.726 2.146 1.00 62.75 132 HIS A C 1
ATOM 996 O O . HIS A 1 132 ? 23.033 38.523 3.289 1.00 62.75 132 HIS A O 1
ATOM 1002 N N . LEU A 1 133 ? 24.211 37.841 1.507 1.00 70.19 133 LEU A N 1
ATOM 1003 C CA . LEU A 1 133 ? 24.707 36.556 2.053 1.00 70.19 133 LEU A CA 1
ATOM 1004 C C . LEU A 1 133 ? 23.634 35.565 2.570 1.00 70.19 133 LEU A C 1
ATOM 1006 O O . LEU A 1 133 ? 23.984 34.458 2.964 1.00 70.19 133 LEU A O 1
ATOM 1010 N N . ILE A 1 134 ? 22.354 35.936 2.574 1.00 76.69 134 ILE A N 1
ATOM 1011 C CA . ILE A 1 134 ? 21.233 35.202 3.176 1.00 76.69 134 ILE A CA 1
ATOM 1012 C C . ILE A 1 134 ? 20.395 34.567 2.080 1.00 76.69 134 ILE A C 1
ATOM 1014 O O . ILE A 1 134 ? 20.138 35.219 1.079 1.00 76.69 134 ILE A O 1
ATOM 1018 N N . ASN A 1 135 ? 19.937 33.333 2.276 1.00 79.81 135 ASN A N 1
ATOM 1019 C CA . ASN A 1 135 ? 19.119 32.594 1.312 1.00 79.81 135 ASN A CA 1
ATOM 1020 C C . ASN A 1 135 ? 17.609 32.837 1.490 1.00 79.81 135 ASN A C 1
ATOM 1022 O O . ASN A 1 135 ? 17.153 33.198 2.581 1.00 79.81 135 ASN A O 1
ATOM 1026 N N . PHE A 1 136 ? 16.821 32.562 0.444 1.00 77.81 136 PHE A N 1
ATOM 1027 C CA . PHE A 1 136 ? 15.362 32.477 0.571 1.00 77.81 136 PHE A CA 1
ATOM 1028 C C . PHE A 1 136 ? 14.948 31.380 1.558 1.00 77.81 136 PHE A C 1
ATOM 1030 O O . PHE A 1 136 ? 15.530 30.294 1.585 1.00 77.81 136 PHE A O 1
ATOM 1037 N N . MET A 1 137 ? 13.901 31.648 2.338 1.00 84.44 137 MET A N 1
ATOM 1038 C CA . MET A 1 137 ? 13.292 30.646 3.211 1.00 84.44 137 MET A CA 1
ATOM 1039 C C . MET A 1 137 ? 12.343 29.759 2.398 1.00 84.44 137 MET A C 1
ATOM 1041 O O . MET A 1 137 ? 11.292 30.221 1.956 1.00 84.44 137 MET A O 1
ATOM 1045 N N . GLY A 1 138 ? 12.732 28.500 2.191 1.00 83.56 138 GLY A N 1
ATOM 1046 C CA . GLY A 1 138 ? 11.881 27.467 1.596 1.00 83.56 138 GLY A CA 1
ATOM 1047 C C . GLY A 1 138 ? 10.938 26.837 2.621 1.00 83.56 138 GLY A C 1
ATOM 1048 O O . GLY A 1 138 ? 10.296 27.537 3.404 1.00 83.56 138 GLY A O 1
ATOM 1049 N N . SER A 1 139 ? 10.869 25.509 2.615 1.00 82.31 139 SER A N 1
ATOM 1050 C CA . SER A 1 139 ? 10.138 24.684 3.584 1.00 82.31 139 SER A CA 1
ATOM 1051 C C . SER A 1 139 ? 11.042 23.547 4.057 1.00 82.31 139 SER A C 1
ATOM 1053 O O . SER A 1 139 ? 11.969 23.182 3.349 1.00 82.31 139 SER A O 1
ATOM 1055 N N . GLY A 1 140 ? 10.798 22.979 5.235 1.00 80.75 140 GLY A N 1
ATOM 1056 C CA . GLY A 1 140 ? 11.562 21.815 5.717 1.00 80.75 140 GLY A CA 1
ATOM 1057 C C . GLY A 1 140 ? 12.365 22.034 6.993 1.00 80.75 140 GLY A C 1
ATOM 1058 O O . GLY A 1 140 ? 13.250 21.244 7.277 1.00 80.75 140 GLY A O 1
ATOM 1059 N N . SER A 1 141 ? 12.046 23.089 7.742 1.00 90.81 141 SER A N 1
ATOM 1060 C CA . SER A 1 141 ? 12.317 23.166 9.179 1.00 90.81 141 SER A CA 1
ATOM 1061 C C . SER A 1 141 ? 11.210 23.977 9.864 1.00 90.81 141 SER A C 1
ATOM 1063 O O . SER A 1 141 ? 10.363 24.589 9.194 1.00 90.81 141 SER A O 1
ATOM 1065 N N . ASP A 1 142 ? 11.204 24.009 11.192 1.00 92.88 142 ASP A N 1
ATOM 1066 C CA . ASP A 1 142 ? 10.110 24.495 12.040 1.00 92.88 142 ASP A CA 1
ATOM 1067 C C . ASP A 1 142 ? 9.708 25.959 11.844 1.00 92.88 142 ASP A C 1
ATOM 1069 O O . ASP A 1 142 ? 8.654 26.381 12.310 1.00 92.88 142 ASP A O 1
ATOM 1073 N N . PHE A 1 143 ? 10.490 26.765 11.123 1.00 93.38 143 PHE A N 1
ATOM 1074 C CA . PHE A 1 143 ? 10.075 28.125 10.762 1.00 93.38 143 PHE A CA 1
ATOM 1075 C C . PHE A 1 143 ? 8.903 28.158 9.769 1.00 93.38 143 PHE A C 1
ATOM 1077 O O . PHE A 1 143 ? 8.271 29.204 9.609 1.00 93.38 143 PHE A O 1
ATOM 1084 N N . THR A 1 144 ? 8.635 27.048 9.076 1.00 94.25 144 THR A N 1
ATOM 1085 C CA . THR A 1 144 ? 7.665 26.958 7.975 1.00 94.25 144 THR A CA 1
ATOM 1086 C C . THR A 1 144 ? 6.266 27.448 8.381 1.00 94.25 144 THR A C 1
ATOM 1088 O O . THR A 1 144 ? 5.789 28.398 7.755 1.00 94.25 144 THR A O 1
ATOM 1091 N N . PRO A 1 145 ? 5.612 26.917 9.434 1.00 95.31 145 PRO A N 1
ATOM 1092 C CA . PRO A 1 145 ? 4.289 27.394 9.851 1.00 95.31 145 PRO A CA 1
ATOM 1093 C C . PRO A 1 145 ? 4.304 28.841 10.378 1.00 95.31 145 PRO A C 1
ATOM 1095 O O . PRO A 1 145 ? 3.353 29.598 10.169 1.00 95.31 145 PRO A O 1
ATOM 1098 N N . PHE A 1 146 ? 5.399 29.295 10.994 1.00 96.25 146 PHE A N 1
ATOM 1099 C CA . PHE A 1 146 ? 5.521 30.684 11.451 1.00 96.25 146 PHE A CA 1
ATOM 1100 C C . PHE A 1 146 ? 5.562 31.663 10.276 1.00 96.25 146 PHE A C 1
ATOM 1102 O O . PHE A 1 146 ? 4.783 32.617 10.236 1.00 96.25 146 PHE A O 1
ATOM 1109 N N . TYR A 1 147 ? 6.452 31.427 9.315 1.00 94.38 147 TYR A N 1
ATOM 1110 C CA . TYR A 1 147 ? 6.678 32.345 8.206 1.00 94.38 147 TYR A CA 1
ATOM 1111 C C . TYR A 1 147 ? 5.628 32.188 7.107 1.00 94.38 147 TYR A C 1
ATOM 1113 O O . TYR A 1 147 ? 4.925 33.143 6.780 1.00 94.38 147 TYR A O 1
ATOM 1121 N N . GLN A 1 148 ? 5.467 30.972 6.584 1.00 92.44 148 GLN A N 1
ATOM 1122 C CA . GLN A 1 148 ? 4.678 30.720 5.380 1.00 92.44 148 GLN A CA 1
ATOM 1123 C C . GLN A 1 148 ? 3.169 30.719 5.634 1.00 92.44 148 GLN A C 1
ATOM 1125 O O . GLN A 1 148 ? 2.406 31.053 4.727 1.00 92.44 148 GLN A O 1
ATOM 1130 N N . HIS A 1 149 ? 2.731 30.358 6.846 1.00 94.06 149 HIS A N 1
ATOM 1131 C CA . HIS A 1 149 ? 1.309 30.257 7.192 1.00 94.06 149 HIS A CA 1
ATOM 1132 C C . HIS A 1 149 ? 0.798 31.456 8.013 1.00 94.06 149 HIS A C 1
ATOM 1134 O O . HIS A 1 149 ? -0.328 31.918 7.801 1.00 94.06 149 HIS A O 1
ATOM 1140 N N . LEU A 1 150 ? 1.604 31.990 8.945 1.00 94.94 150 LEU A N 1
ATOM 1141 C CA . LEU A 1 150 ? 1.207 33.114 9.810 1.00 94.94 150 LEU A CA 1
ATOM 1142 C C . LEU A 1 150 ? 1.857 34.466 9.484 1.00 94.94 150 LEU A C 1
ATOM 1144 O O . LEU A 1 150 ? 1.426 35.472 10.056 1.00 94.94 150 LEU A O 1
ATOM 1148 N N . GLY A 1 151 ? 2.851 34.523 8.592 1.00 92.75 151 GLY A N 1
ATOM 1149 C CA . GLY A 1 151 ? 3.548 35.770 8.260 1.00 92.75 151 GLY A CA 1
ATOM 1150 C C . GLY A 1 151 ? 4.357 36.324 9.436 1.00 92.75 151 GLY A C 1
ATOM 1151 O O . GLY A 1 151 ? 4.490 37.538 9.590 1.00 92.75 151 GLY A O 1
ATOM 1152 N N . VAL A 1 152 ? 4.848 35.453 10.322 1.00 96.25 152 VAL A N 1
ATOM 1153 C CA . VAL A 1 152 ? 5.763 35.823 11.408 1.00 96.25 152 VAL A CA 1
ATOM 1154 C C . VAL A 1 152 ? 7.177 35.888 10.838 1.00 96.25 152 VAL A C 1
ATOM 1156 O O . VAL A 1 152 ? 7.704 34.891 10.343 1.00 96.25 152 VAL A O 1
ATOM 1159 N N . ILE A 1 153 ? 7.802 37.065 10.928 1.00 95.25 153 ILE A N 1
ATOM 1160 C CA . ILE A 1 153 ? 9.171 37.312 10.453 1.00 95.25 153 ILE A CA 1
ATOM 1161 C C . ILE A 1 153 ? 10.113 36.273 11.060 1.00 95.25 153 ILE A C 1
ATOM 1163 O O . ILE A 1 153 ? 10.195 36.139 12.280 1.00 95.25 153 ILE A O 1
ATOM 1167 N N . SER A 1 154 ? 10.815 35.524 10.216 1.00 95.50 154 SER A N 1
ATOM 1168 C CA . SER A 1 154 ? 11.582 34.362 10.658 1.00 95.50 154 SER A CA 1
ATOM 1169 C C . SER A 1 154 ? 13.014 34.370 10.134 1.00 95.50 154 SER A C 1
ATOM 1171 O O . SER A 1 154 ? 13.333 35.020 9.137 1.00 95.50 154 SER A O 1
ATOM 1173 N N . VAL A 1 155 ? 13.884 33.639 10.827 1.00 94.06 155 VAL A N 1
ATOM 1174 C CA . VAL A 1 155 ? 15.253 33.327 10.402 1.00 94.06 155 VAL A CA 1
ATOM 1175 C C . VAL A 1 155 ? 15.575 31.883 10.761 1.00 94.06 155 VAL A C 1
ATOM 1177 O O . VAL A 1 155 ? 15.180 31.416 11.824 1.00 94.06 155 VAL A O 1
ATOM 1180 N N . ASN A 1 156 ? 16.312 31.201 9.893 1.00 93.38 156 ASN A N 1
ATOM 1181 C CA . ASN A 1 156 ? 16.917 29.901 10.127 1.00 93.38 156 ASN A CA 1
ATOM 1182 C C . ASN A 1 156 ? 18.439 30.013 10.003 1.00 93.38 156 ASN A C 1
ATOM 1184 O O . ASN A 1 156 ? 18.943 30.512 8.993 1.00 93.38 156 ASN A O 1
ATOM 1188 N N . LEU A 1 157 ? 19.162 29.570 11.030 1.00 93.50 157 LEU A N 1
ATOM 1189 C CA . LEU A 1 157 ? 20.621 29.649 11.120 1.00 93.50 157 LEU A CA 1
ATOM 1190 C C . LEU A 1 157 ? 21.218 28.241 11.158 1.00 93.50 157 LEU A C 1
ATOM 1192 O O . LEU A 1 157 ? 20.721 27.386 11.890 1.00 93.50 157 LEU A O 1
ATOM 1196 N N . ALA A 1 158 ? 22.319 28.020 10.438 1.00 91.50 158 ALA A N 1
ATOM 1197 C CA . ALA A 1 158 ? 22.977 26.718 10.389 1.00 91.50 158 ALA A CA 1
ATOM 1198 C C . ALA A 1 158 ? 24.507 26.812 10.273 1.00 91.50 158 ALA A C 1
ATOM 1200 O O . ALA A 1 158 ? 25.060 27.805 9.787 1.00 91.50 158 ALA A O 1
ATOM 1201 N N . PHE A 1 159 ? 25.175 25.729 10.680 1.00 91.81 159 PHE A N 1
ATOM 1202 C CA . PHE A 1 159 ? 26.562 25.432 10.320 1.00 91.81 159 PHE A CA 1
ATOM 1203 C C . PHE A 1 159 ? 26.638 24.131 9.506 1.00 91.81 159 PHE A C 1
ATOM 1205 O O . PHE A 1 159 ? 25.979 23.156 9.868 1.00 91.81 159 PHE A O 1
ATOM 1212 N N . GLY A 1 160 ? 27.441 24.129 8.433 1.00 87.75 160 GLY A N 1
ATOM 1213 C CA . GLY A 1 160 ? 27.646 23.005 7.506 1.00 87.75 160 GLY A CA 1
ATOM 1214 C C . GLY A 1 160 ? 29.117 22.562 7.371 1.00 87.75 160 GLY A C 1
ATOM 1215 O O . GLY A 1 160 ? 30.044 23.369 7.475 1.00 87.75 160 GLY A O 1
ATOM 1216 N N . LEU A 1 161 ? 29.354 21.265 7.125 1.00 82.25 161 LEU A N 1
ATOM 1217 C CA . LEU A 1 161 ? 30.680 20.729 6.761 1.00 82.25 161 LEU A CA 1
ATOM 1218 C C . LEU A 1 161 ? 31.004 21.003 5.295 1.00 82.25 161 LEU A C 1
ATOM 1220 O O . LEU A 1 161 ? 32.151 21.249 4.929 1.00 82.25 161 LEU A O 1
ATOM 1224 N N . THR A 1 162 ? 29.967 20.966 4.466 1.00 74.25 162 THR A N 1
ATOM 1225 C CA . THR A 1 162 ? 29.988 21.346 3.057 1.00 74.25 162 THR A CA 1
ATOM 1226 C C . THR A 1 162 ? 28.744 22.193 2.775 1.00 74.25 162 THR A C 1
ATOM 1228 O O . THR A 1 162 ? 27.884 22.332 3.642 1.00 74.25 162 THR A O 1
ATOM 1231 N N . TYR A 1 163 ? 28.629 22.752 1.572 1.00 67.88 163 TYR A N 1
ATOM 1232 C CA . TYR A 1 163 ? 27.398 23.423 1.130 1.00 67.88 163 TYR A CA 1
ATOM 1233 C C . TYR A 1 163 ? 26.289 22.438 0.704 1.00 67.88 163 TYR A C 1
ATOM 1235 O O . TYR A 1 163 ? 25.223 22.863 0.269 1.00 67.88 163 TYR A O 1
ATOM 1243 N N . ALA A 1 164 ? 26.541 21.132 0.825 1.00 61.19 164 ALA A N 1
ATOM 1244 C CA . ALA A 1 164 ? 25.573 20.047 0.704 1.00 61.19 164 ALA A CA 1
ATOM 1245 C C . ALA A 1 164 ? 25.372 19.356 2.068 1.00 61.19 164 ALA A C 1
ATOM 1247 O O . ALA A 1 164 ? 26.137 19.589 3.012 1.00 61.19 164 ALA A O 1
ATOM 1248 N N . SER A 1 165 ? 24.369 18.478 2.167 1.00 65.88 165 SER A N 1
ATOM 1249 C CA . SER A 1 165 ? 24.145 17.658 3.363 1.00 65.88 165 SER A CA 1
ATOM 1250 C C . SER A 1 165 ? 25.408 16.874 3.741 1.00 65.88 165 SER A C 1
ATOM 1252 O O . SER A 1 165 ? 26.130 16.366 2.881 1.00 65.88 165 SER A O 1
ATOM 1254 N N . TYR A 1 166 ? 25.698 16.785 5.039 1.00 78.25 166 TYR A N 1
ATOM 1255 C CA . TYR A 1 166 ? 26.832 16.013 5.547 1.00 78.25 166 TYR A CA 1
ATOM 1256 C C . TYR A 1 166 ? 26.546 14.513 5.409 1.00 78.25 166 TYR A C 1
ATOM 1258 O O . TYR A 1 166 ? 25.405 14.072 5.509 1.00 78.25 166 TYR A O 1
ATOM 1266 N N . GLY A 1 167 ? 27.590 13.717 5.164 1.00 75.81 167 GLY A N 1
ATOM 1267 C CA . GLY A 1 167 ? 27.455 12.323 4.714 1.00 75.81 167 GLY A CA 1
ATOM 1268 C C . GLY A 1 167 ? 26.804 11.343 5.698 1.00 75.81 167 GLY A C 1
ATOM 1269 O O . GLY A 1 167 ? 26.636 10.180 5.346 1.00 75.81 167 GLY A O 1
ATOM 1270 N N . THR A 1 168 ? 26.465 11.778 6.913 1.00 85.88 168 THR A N 1
ATOM 1271 C CA . THR A 1 168 ? 25.762 10.961 7.912 1.00 85.88 168 THR A CA 1
ATOM 1272 C C . THR A 1 168 ? 24.343 11.443 8.206 1.00 85.88 168 THR A C 1
ATOM 1274 O O . THR A 1 168 ? 23.670 10.791 9.000 1.00 85.88 168 THR A O 1
ATOM 1277 N N . TYR A 1 169 ? 23.878 12.526 7.578 1.00 84.25 169 TYR A N 1
ATOM 1278 C CA . TYR A 1 169 ? 22.517 13.047 7.735 1.00 84.25 169 TYR A CA 1
ATOM 1279 C C . TYR A 1 169 ? 21.474 11.938 7.516 1.00 84.25 169 TYR A C 1
ATOM 1281 O O . TYR A 1 169 ? 21.580 11.182 6.547 1.00 84.25 169 TYR A O 1
ATOM 1289 N N . HIS A 1 170 ? 20.505 11.808 8.427 1.00 84.56 170 HIS A N 1
ATOM 1290 C CA . HIS A 1 170 ? 19.472 10.753 8.416 1.00 84.56 170 HIS A CA 1
ATOM 1291 C C . HIS A 1 170 ? 19.988 9.316 8.359 1.00 84.56 170 HIS A C 1
ATOM 1293 O O . HIS A 1 170 ? 19.344 8.418 7.815 1.00 84.56 170 HIS A O 1
ATOM 1299 N N . SER A 1 171 ? 21.157 9.068 8.945 1.00 86.69 171 SER A N 1
ATOM 1300 C CA . SER A 1 171 ? 21.718 7.725 9.066 1.00 86.69 171 SER A CA 1
ATOM 1301 C C . SER A 1 171 ? 22.033 7.383 10.516 1.00 86.69 171 SER A C 1
ATOM 1303 O O . SER A 1 171 ? 22.291 8.256 11.339 1.00 86.69 171 SER A O 1
ATOM 1305 N N . SER A 1 172 ? 22.142 6.089 10.816 1.00 89.12 172 SER A N 1
ATOM 1306 C CA . SER A 1 172 ? 22.616 5.610 12.122 1.00 89.12 172 SER A CA 1
ATOM 1307 C C . SER A 1 172 ? 24.054 6.033 12.457 1.00 89.12 172 SER A C 1
ATOM 1309 O O . SER A 1 172 ? 24.528 5.776 13.562 1.00 89.12 172 SER A O 1
ATOM 1311 N N . MET A 1 173 ? 24.779 6.612 11.494 1.00 86.19 173 MET A N 1
ATOM 1312 C CA . MET A 1 173 ? 26.129 7.134 11.693 1.00 86.19 173 MET A CA 1
ATOM 1313 C C . MET A 1 173 ? 26.118 8.563 12.241 1.00 86.19 173 MET A C 1
ATOM 1315 O O . MET A 1 173 ? 27.159 9.016 12.726 1.00 86.19 173 MET A O 1
ATOM 1319 N N . ASP A 1 174 ? 24.968 9.247 12.208 1.00 86.62 174 ASP A N 1
ATOM 1320 C CA . ASP A 1 174 ? 24.783 10.514 12.904 1.00 86.62 174 ASP A CA 1
ATOM 1321 C C . ASP A 1 174 ? 24.776 10.267 14.411 1.00 86.62 174 ASP A C 1
ATOM 1323 O O . ASP A 1 174 ? 23.811 9.800 15.015 1.00 86.62 174 ASP A O 1
ATOM 1327 N N . SER A 1 175 ? 25.947 10.433 15.004 1.00 90.88 175 SER A N 1
ATOM 1328 C CA . SER A 1 175 ? 26.252 9.916 16.325 1.00 90.88 175 SER A CA 1
ATOM 1329 C C . SER A 1 175 ? 27.139 10.890 17.066 1.00 90.88 175 SER A C 1
ATOM 1331 O O . SER A 1 175 ? 27.883 11.668 16.466 1.00 90.88 175 SER A O 1
ATOM 1333 N N . LEU A 1 176 ? 27.142 10.782 18.393 1.00 91.50 176 LEU A N 1
ATOM 1334 C CA . LEU A 1 176 ? 28.062 11.550 19.225 1.00 91.50 176 LEU A CA 1
ATOM 1335 C C . LEU A 1 176 ? 29.520 11.351 18.781 1.00 91.50 176 LEU A C 1
ATOM 1337 O O . LEU A 1 176 ? 30.286 12.305 18.741 1.00 91.50 176 LEU A O 1
ATOM 1341 N N . HIS A 1 177 ? 29.884 10.131 18.372 1.00 92.12 177 HIS A N 1
ATOM 1342 C CA . HIS A 1 177 ? 31.220 9.851 17.857 1.00 92.12 177 HIS A CA 1
ATOM 1343 C C . HIS A 1 177 ? 31.521 10.634 16.577 1.00 92.12 177 HIS A C 1
ATOM 1345 O O . HIS A 1 177 ? 32.601 11.209 16.454 1.00 92.12 177 HIS A O 1
ATOM 1351 N N . TYR A 1 178 ? 30.578 10.689 15.633 1.00 91.62 178 TYR A N 1
ATOM 1352 C CA . TYR A 1 178 ? 30.730 11.509 14.436 1.00 91.62 178 TYR A CA 1
ATOM 1353 C C . TYR A 1 178 ? 30.856 12.991 14.796 1.00 91.62 178 TYR A C 1
ATOM 1355 O O . TYR A 1 178 ? 31.776 13.652 14.318 1.00 91.62 178 TYR A O 1
ATOM 1363 N N . MET A 1 179 ? 30.011 13.496 15.697 1.00 91.12 179 MET A N 1
ATOM 1364 C CA . MET A 1 179 ? 30.068 14.884 16.154 1.00 91.12 179 MET A CA 1
ATOM 1365 C C . MET A 1 179 ? 31.406 15.229 16.809 1.00 91.12 179 MET A C 1
ATOM 1367 O O . MET A 1 179 ? 32.029 16.218 16.443 1.00 91.12 179 MET A O 1
ATOM 1371 N N . GLU A 1 180 ? 31.920 14.388 17.699 1.00 91.38 180 GLU A N 1
ATOM 1372 C CA . GLU A 1 180 ? 33.170 14.652 18.420 1.00 91.38 180 GLU A CA 1
ATOM 1373 C C . GLU A 1 180 ? 34.436 14.422 17.581 1.00 91.38 180 GLU A C 1
ATOM 1375 O O . GLU A 1 180 ? 35.522 14.837 17.984 1.00 91.38 180 GLU A O 1
ATOM 1380 N N . THR A 1 181 ? 34.333 13.771 16.419 1.00 88.44 181 THR A N 1
ATOM 1381 C CA . THR A 1 181 ? 35.501 13.468 15.571 1.00 88.44 181 THR A CA 1
ATOM 1382 C C . THR A 1 181 ? 35.524 14.218 14.248 1.00 88.44 181 THR A C 1
ATOM 1384 O O . THR A 1 181 ? 36.610 14.546 13.773 1.00 88.44 181 THR A O 1
ATOM 1387 N N . GLN A 1 182 ? 34.362 14.498 13.657 1.00 87.31 182 GLN A N 1
ATOM 1388 C CA . GLN A 1 182 ? 34.223 15.113 12.334 1.00 87.31 182 GLN A CA 1
ATOM 1389 C C . GLN A 1 182 ? 33.255 16.302 12.340 1.00 87.31 182 GLN A C 1
ATOM 1391 O O . GLN A 1 182 ? 33.549 17.323 11.724 1.00 87.31 182 GLN A O 1
ATOM 1396 N N . GLY A 1 183 ? 32.112 16.174 13.021 1.00 88.56 183 GLY A N 1
ATOM 1397 C CA . GLY A 1 183 ? 31.003 17.122 12.936 1.00 88.56 183 GLY A CA 1
ATOM 1398 C C . GLY A 1 183 ? 31.269 18.463 13.614 1.00 88.56 183 GLY A C 1
ATOM 1399 O O . GLY A 1 183 ? 31.110 19.503 12.993 1.00 88.56 183 GLY A O 1
ATOM 1400 N N . ASP A 1 184 ? 31.704 18.463 14.868 1.00 92.12 184 ASP A N 1
ATOM 1401 C CA . ASP A 1 184 ? 32.182 19.636 15.605 1.00 92.12 184 ASP A CA 1
ATOM 1402 C C . ASP A 1 184 ? 33.139 19.186 16.724 1.00 92.12 184 ASP A C 1
ATOM 1404 O O . ASP A 1 184 ? 32.765 19.187 17.900 1.00 92.12 184 ASP A O 1
ATOM 1408 N N . PRO A 1 185 ? 34.384 18.784 16.387 1.00 87.50 185 PRO A N 1
ATOM 1409 C CA . PRO A 1 185 ? 35.294 18.101 17.318 1.00 87.50 185 PRO A CA 1
ATOM 1410 C C . PRO A 1 185 ? 35.635 18.875 18.602 1.00 87.50 185 PRO A C 1
ATOM 1412 O O . PRO A 1 185 ? 36.184 18.319 19.556 1.00 87.50 185 PRO A O 1
ATOM 1415 N N . HIS A 1 186 ? 35.330 20.174 18.637 1.00 86.69 186 HIS A N 1
ATOM 1416 C CA . HIS A 1 186 ? 35.560 21.060 19.776 1.00 86.69 186 HIS A CA 1
ATOM 1417 C C . HIS A 1 186 ? 34.300 21.804 20.236 1.00 86.69 186 HIS A C 1
ATOM 1419 O O . HIS A 1 186 ? 34.405 22.708 21.068 1.00 86.69 186 HIS A O 1
ATOM 1425 N N . TYR A 1 187 ? 33.121 21.453 19.708 1.00 91.00 187 TYR A N 1
ATOM 1426 C CA . TYR A 1 187 ? 31.856 22.161 19.942 1.00 91.00 187 TYR A CA 1
ATOM 1427 C C . TYR A 1 187 ? 31.951 23.680 19.680 1.00 91.00 187 TYR A C 1
ATOM 1429 O O . TYR A 1 187 ? 31.263 24.496 20.306 1.00 91.00 187 TYR A O 1
ATOM 1437 N N . ALA A 1 188 ? 32.842 24.086 18.774 1.00 89.75 188 ALA A N 1
ATOM 1438 C CA . ALA A 1 188 ? 33.131 25.481 18.473 1.00 89.75 188 ALA A CA 1
ATOM 1439 C C . ALA A 1 188 ? 32.012 26.113 17.634 1.00 89.75 188 ALA A C 1
ATOM 1441 O O . ALA A 1 188 ? 31.633 27.262 17.898 1.00 89.75 188 ALA A O 1
ATOM 1442 N N . SER A 1 189 ? 31.416 25.359 16.705 1.00 91.88 189 SER A N 1
ATOM 1443 C CA . SER A 1 189 ? 30.229 25.793 15.959 1.00 91.88 189 SER A CA 1
ATOM 1444 C C . SER A 1 189 ? 29.011 25.885 16.869 1.00 91.88 189 SER A C 1
ATOM 1446 O O . SER A 1 189 ? 28.306 26.894 16.835 1.00 91.88 189 SER A O 1
ATOM 1448 N N . HIS A 1 190 ? 28.823 24.919 17.773 1.00 93.25 190 HIS A N 1
ATOM 1449 C CA . HIS A 1 190 ? 27.770 24.974 18.794 1.00 93.25 190 HIS A CA 1
ATOM 1450 C C . HIS A 1 190 ? 27.900 26.213 19.687 1.00 93.25 190 HIS A C 1
ATOM 1452 O O . HIS A 1 190 ? 26.930 26.945 19.902 1.00 93.25 190 HIS A O 1
ATOM 1458 N N . ALA A 1 191 ? 29.108 26.496 20.182 1.00 91.75 191 ALA A N 1
ATOM 1459 C CA . ALA A 1 191 ? 29.367 27.667 21.013 1.00 91.75 191 ALA A CA 1
ATOM 1460 C C . ALA A 1 191 ? 29.182 28.984 20.240 1.00 91.75 191 ALA A C 1
ATOM 1462 O O . ALA A 1 191 ? 28.665 29.959 20.793 1.00 91.75 191 ALA A O 1
ATOM 1463 N N . SER A 1 192 ? 29.597 29.031 18.972 1.00 92.69 192 SER A N 1
ATOM 1464 C CA . SER A 1 192 ? 29.422 30.198 18.101 1.00 92.69 192 SER A CA 1
ATOM 1465 C C . SER A 1 192 ? 27.944 30.451 17.798 1.00 92.69 192 SER A C 1
ATOM 1467 O O . SER A 1 192 ? 27.484 31.585 17.946 1.00 92.69 192 SER A O 1
ATOM 1469 N N . MET A 1 193 ? 27.172 29.402 17.495 1.00 94.75 193 MET A N 1
ATOM 1470 C CA . MET A 1 193 ? 25.727 29.507 17.291 1.00 94.75 193 MET A CA 1
ATOM 1471 C C . MET A 1 193 ? 25.009 29.978 18.554 1.00 94.75 193 MET A C 1
ATOM 1473 O O . MET A 1 193 ? 24.199 30.898 18.487 1.00 94.75 193 MET A O 1
ATOM 1477 N N . ALA A 1 194 ? 25.330 29.420 19.726 1.00 93.38 194 ALA A N 1
ATOM 1478 C CA . ALA A 1 194 ? 24.707 29.839 20.983 1.00 93.38 194 ALA A CA 1
ATOM 1479 C C . ALA A 1 194 ? 24.910 31.341 21.260 1.00 93.38 194 ALA A C 1
ATOM 1481 O O . ALA A 1 194 ? 23.993 32.015 21.734 1.00 93.38 194 ALA A O 1
ATOM 1482 N N . LYS A 1 195 ? 26.088 31.886 20.922 1.00 92.94 195 LYS A N 1
ATOM 1483 C CA . LYS A 1 195 ? 26.357 33.331 21.001 1.00 92.94 195 LYS A CA 1
ATOM 1484 C C . LYS A 1 195 ? 25.528 34.110 19.982 1.00 92.94 195 LYS A C 1
ATOM 1486 O O . LYS A 1 195 ? 24.931 35.117 20.352 1.00 92.94 195 LYS A O 1
ATOM 1491 N N . TRP A 1 196 ? 25.472 33.657 18.731 1.00 94.12 196 TRP A N 1
ATOM 1492 C CA . TRP A 1 196 ? 24.755 34.362 17.667 1.00 94.12 196 TRP A CA 1
ATOM 1493 C C . TRP A 1 196 ? 23.250 34.390 17.883 1.00 94.12 196 TRP A C 1
ATOM 1495 O O . TRP A 1 196 ? 22.652 35.468 17.941 1.00 94.12 196 TRP A O 1
ATOM 1505 N N . TRP A 1 197 ? 22.665 33.220 18.116 1.00 93.50 197 TRP A N 1
ATOM 1506 C CA . TRP A 1 197 ? 21.248 33.053 18.403 1.00 93.50 197 TRP A CA 1
ATOM 1507 C C . TRP A 1 197 ? 20.844 33.809 19.680 1.00 93.50 197 TRP A C 1
ATOM 1509 O O . TRP A 1 197 ? 19.817 34.489 19.706 1.00 93.50 197 TRP A O 1
ATOM 1519 N N . GLY A 1 198 ? 21.707 33.815 20.705 1.00 92.44 198 GLY A N 1
ATOM 1520 C CA . GLY A 1 198 ? 21.512 34.603 21.924 1.00 92.44 198 GLY A CA 1
ATOM 1521 C C . GLY A 1 198 ? 21.549 36.120 21.699 1.00 92.44 198 GLY A C 1
ATOM 1522 O O . GLY A 1 198 ? 20.685 36.833 22.210 1.00 92.44 198 GLY A O 1
ATOM 1523 N N . VAL A 1 199 ? 22.510 36.638 20.925 1.00 93.25 199 VAL A N 1
ATOM 1524 C CA . VAL A 1 199 ? 22.606 38.078 20.606 1.00 93.25 199 VAL A CA 1
ATOM 1525 C C . VAL A 1 199 ? 21.394 38.546 19.801 1.00 93.25 199 VAL A C 1
ATOM 1527 O O . VAL A 1 199 ? 20.835 39.597 20.123 1.00 93.25 199 VAL A O 1
ATOM 1530 N N . LEU A 1 200 ? 20.949 37.764 18.813 1.00 94.19 200 LEU A N 1
ATOM 1531 C CA . LEU A 1 200 ? 19.724 38.028 18.052 1.00 94.19 200 LEU A CA 1
ATOM 1532 C C . LEU A 1 200 ? 18.505 38.138 18.977 1.00 94.19 200 LEU A C 1
ATOM 1534 O O . LEU A 1 200 ? 17.817 39.163 18.970 1.00 94.19 200 LEU A O 1
ATOM 1538 N N . ALA A 1 201 ? 18.285 37.126 19.823 1.00 92.88 201 ALA A N 1
ATOM 1539 C CA . ALA A 1 201 ? 17.168 37.095 20.763 1.00 92.88 201 ALA A CA 1
ATOM 1540 C C . ALA A 1 201 ? 17.204 38.280 21.741 1.00 92.88 201 ALA A C 1
ATOM 1542 O O . ALA A 1 201 ? 16.198 38.962 21.933 1.00 92.88 201 ALA A O 1
ATOM 1543 N N . MET A 1 202 ? 18.368 38.578 22.327 1.00 91.56 202 MET A N 1
ATOM 1544 C CA . MET A 1 202 ? 18.516 39.686 23.275 1.00 91.56 202 MET A CA 1
ATOM 1545 C C . MET A 1 202 ? 18.253 41.045 22.632 1.00 91.56 202 MET A C 1
ATOM 1547 O O . MET A 1 202 ? 17.564 41.875 23.227 1.00 91.56 202 MET A O 1
ATOM 1551 N N . ARG A 1 203 ? 18.783 41.290 21.430 1.00 92.94 203 ARG A N 1
ATOM 1552 C CA . ARG A 1 203 ? 18.588 42.564 20.732 1.00 92.94 203 ARG A CA 1
ATOM 1553 C C . ARG A 1 203 ? 17.134 42.753 20.305 1.00 92.94 203 ARG A C 1
ATOM 1555 O O . ARG A 1 203 ? 16.570 43.805 20.587 1.00 92.94 203 ARG A O 1
ATOM 1562 N N . LEU A 1 204 ? 16.471 41.726 19.769 1.00 93.94 204 LEU A N 1
ATOM 1563 C CA . LEU A 1 204 ? 15.028 41.791 19.487 1.00 93.94 204 LEU A CA 1
ATOM 1564 C C . LEU A 1 204 ? 14.198 42.011 20.754 1.00 93.94 204 LEU A C 1
ATOM 1566 O O . LEU A 1 204 ? 13.218 42.757 20.738 1.00 93.94 204 LEU A O 1
ATOM 1570 N N . ALA A 1 205 ? 14.601 41.417 21.874 1.00 92.94 205 ALA A N 1
ATOM 1571 C CA . ALA A 1 205 ? 13.897 41.566 23.139 1.00 92.94 205 ALA A CA 1
ATOM 1572 C C . ALA A 1 205 ? 14.125 42.928 23.820 1.00 92.94 205 ALA A C 1
ATOM 1574 O O . ALA A 1 205 ? 13.291 43.346 24.625 1.00 92.94 205 ALA A O 1
ATOM 1575 N N . ASN A 1 206 ? 15.226 43.630 23.523 1.00 90.56 206 ASN A N 1
ATOM 1576 C CA . ASN A 1 206 ? 15.661 44.814 24.272 1.00 90.56 206 ASN A CA 1
ATOM 1577 C C . ASN A 1 206 ? 15.671 46.124 23.467 1.00 90.56 206 ASN A C 1
ATOM 1579 O O . ASN A 1 206 ? 15.456 47.188 24.057 1.00 90.56 206 ASN A O 1
ATOM 1583 N N . ASP A 1 207 ? 15.896 46.075 22.151 1.00 90.50 207 ASP A N 1
ATOM 1584 C CA . ASP A 1 207 ? 15.991 47.270 21.307 1.00 90.50 207 ASP A CA 1
ATOM 1585 C C . ASP A 1 207 ? 14.653 48.034 21.330 1.00 90.50 207 ASP A C 1
ATOM 1587 O O . ASP A 1 207 ? 13.564 47.459 21.216 1.00 90.50 207 ASP A O 1
ATOM 1591 N N . VAL A 1 208 ? 14.717 49.354 21.537 1.00 88.56 208 VAL A N 1
ATOM 1592 C CA . VAL A 1 208 ? 13.520 50.206 21.688 1.00 88.56 208 VAL A CA 1
ATOM 1593 C C . VAL A 1 208 ? 12.696 50.213 20.399 1.00 88.56 208 VAL A C 1
ATOM 1595 O O . VAL A 1 208 ? 11.475 50.069 20.449 1.00 88.56 208 VAL A O 1
ATOM 1598 N N . VAL A 1 209 ? 13.376 50.307 19.257 1.00 89.94 209 VAL A N 1
ATOM 1599 C CA . VAL A 1 209 ? 12.810 50.168 17.912 1.00 89.94 209 VAL A CA 1
ATOM 1600 C C . VAL A 1 209 ? 13.301 48.842 17.340 1.00 89.94 209 VAL A C 1
ATOM 1602 O O . VAL A 1 209 ? 14.507 48.601 17.334 1.00 89.94 209 VAL A O 1
ATOM 1605 N N . ILE A 1 210 ? 12.386 47.984 16.889 1.00 91.00 210 ILE A N 1
ATOM 1606 C CA . ILE A 1 210 ? 12.726 46.674 16.319 1.00 91.00 210 ILE A CA 1
ATOM 1607 C C . ILE A 1 210 ? 13.530 46.886 15.022 1.00 91.00 210 ILE A C 1
ATOM 1609 O O . ILE A 1 210 ? 13.118 47.697 14.190 1.00 91.00 210 ILE A O 1
ATOM 1613 N N . PRO A 1 211 ? 14.661 46.184 14.831 1.00 89.94 211 PRO A N 1
ATOM 1614 C CA . PRO A 1 211 ? 15.576 46.398 13.711 1.00 89.94 211 PRO A CA 1
ATOM 1615 C C . PRO A 1 211 ? 15.128 45.682 12.421 1.00 89.94 211 PRO A C 1
ATOM 1617 O O . PRO A 1 211 ? 15.935 45.018 11.777 1.00 89.94 211 PRO A O 1
ATOM 1620 N N . PHE A 1 212 ? 13.850 45.796 12.047 1.00 91.81 212 PHE A N 1
ATOM 1621 C CA . PHE A 1 212 ? 13.360 45.295 10.758 1.00 91.81 212 PHE A CA 1
ATOM 1622 C C . PHE A 1 212 ? 13.559 46.343 9.660 1.00 91.81 212 PHE A C 1
ATOM 1624 O O . PHE A 1 212 ? 13.183 47.503 9.834 1.00 91.81 212 PHE A O 1
ATOM 1631 N N . ASP A 1 213 ? 14.137 45.927 8.536 1.00 88.38 213 ASP A N 1
ATOM 1632 C CA . ASP A 1 213 ? 14.463 46.752 7.379 1.00 88.38 213 ASP A CA 1
ATOM 1633 C C . ASP A 1 213 ? 13.781 46.210 6.117 1.00 88.38 213 ASP A C 1
ATOM 1635 O O . ASP A 1 213 ? 14.243 45.263 5.488 1.00 88.38 213 ASP A O 1
ATOM 1639 N N . PHE A 1 214 ? 12.676 46.839 5.721 1.00 87.38 214 PHE A N 1
ATOM 1640 C CA . PHE A 1 214 ? 11.933 46.440 4.526 1.00 87.38 214 PHE A CA 1
ATOM 1641 C C . PHE A 1 214 ? 12.526 46.993 3.221 1.00 87.38 214 PHE A C 1
ATOM 1643 O O . PHE A 1 214 ? 12.029 46.644 2.152 1.00 87.38 214 PHE A O 1
ATOM 1650 N N . SER A 1 215 ? 13.576 47.826 3.261 1.00 83.38 215 SER A N 1
ATOM 1651 C CA . SER A 1 215 ? 14.171 48.392 2.034 1.00 83.38 215 SER A CA 1
ATOM 1652 C C . SER A 1 215 ? 14.772 47.317 1.120 1.00 83.38 215 SER A C 1
ATOM 1654 O O . SER A 1 215 ? 14.749 47.456 -0.102 1.00 83.38 215 SER A O 1
ATOM 1656 N N . SER A 1 216 ? 15.206 46.187 1.688 1.00 77.75 216 SER A N 1
ATOM 1657 C CA . SER A 1 216 ? 15.719 45.041 0.929 1.00 77.75 216 SER A CA 1
ATOM 1658 C C . SER A 1 216 ? 14.648 44.293 0.123 1.00 77.75 216 SER A C 1
ATOM 1660 O O . SER A 1 216 ? 14.996 43.632 -0.850 1.00 77.75 216 SER A O 1
ATOM 1662 N N . TYR A 1 217 ? 13.354 44.406 0.454 1.00 83.69 217 TYR A N 1
ATOM 1663 C CA . TYR A 1 217 ? 12.298 43.682 -0.273 1.00 83.69 217 TYR A CA 1
ATOM 1664 C C . TYR A 1 217 ? 12.211 44.096 -1.736 1.00 83.69 217 TYR A C 1
ATOM 1666 O O . TYR A 1 217 ? 12.071 43.230 -2.586 1.00 83.69 217 TYR A O 1
ATOM 1674 N N . ALA A 1 218 ? 12.299 45.391 -2.048 1.00 81.56 218 ALA A N 1
ATOM 1675 C CA . ALA A 1 218 ? 12.145 45.849 -3.428 1.00 81.56 218 ALA A CA 1
ATOM 1676 C C . ALA A 1 218 ? 13.282 45.355 -4.331 1.00 81.56 218 ALA A C 1
ATOM 1678 O O . ALA A 1 218 ? 13.033 44.978 -5.471 1.00 81.56 218 ALA A O 1
ATOM 1679 N N . LEU A 1 219 ? 14.510 45.303 -3.801 1.00 78.12 219 LEU A N 1
ATOM 1680 C CA . LEU A 1 219 ? 15.655 44.726 -4.505 1.00 78.12 219 LEU A CA 1
ATOM 1681 C C . LEU A 1 219 ? 15.416 43.239 -4.802 1.00 78.12 219 LEU A C 1
ATOM 1683 O O . LEU A 1 219 ? 15.483 42.821 -5.953 1.00 78.12 219 LEU A O 1
ATOM 1687 N N . VAL A 1 220 ? 15.064 42.470 -3.770 1.00 78.12 220 VAL A N 1
ATOM 1688 C CA . VAL A 1 220 ? 14.843 41.021 -3.871 1.00 78.12 220 VAL A CA 1
ATOM 1689 C C . VAL A 1 220 ? 13.641 40.688 -4.763 1.00 78.12 220 VAL A C 1
ATOM 1691 O O . VAL A 1 220 ? 13.704 39.754 -5.555 1.00 78.12 220 VAL A O 1
ATOM 1694 N N . MET A 1 221 ? 12.548 41.449 -4.667 1.00 84.38 221 MET A N 1
ATOM 1695 C CA . MET A 1 221 ? 11.379 41.296 -5.537 1.00 84.38 221 MET A CA 1
ATOM 1696 C C . MET A 1 221 ? 11.729 41.588 -6.998 1.00 84.38 221 MET A C 1
ATOM 1698 O O . MET A 1 221 ? 11.241 40.887 -7.875 1.00 84.38 221 MET A O 1
ATOM 1702 N N . ARG A 1 222 ? 12.570 42.596 -7.273 1.00 83.12 222 ARG A N 1
ATOM 1703 C CA . ARG A 1 222 ? 12.984 42.930 -8.642 1.00 83.12 222 ARG A CA 1
ATOM 1704 C C . ARG A 1 222 ? 13.828 41.813 -9.253 1.00 83.12 222 ARG A C 1
ATOM 1706 O O . ARG A 1 222 ? 13.495 41.340 -10.330 1.00 83.12 222 ARG A O 1
ATOM 1713 N N . GLU A 1 223 ? 14.847 41.336 -8.544 1.00 79.00 223 GLU A N 1
ATOM 1714 C CA . GLU A 1 223 ? 15.670 40.211 -9.018 1.00 79.00 223 GLU A CA 1
ATOM 1715 C C . GLU A 1 223 ? 14.857 38.916 -9.158 1.00 79.00 223 GLU A C 1
ATOM 1717 O O . GLU A 1 223 ? 15.043 38.153 -10.105 1.00 79.00 223 GLU A O 1
ATOM 1722 N N . GLY A 1 224 ? 13.928 38.667 -8.231 1.00 79.44 224 GLY A N 1
ATOM 1723 C CA . GLY A 1 224 ? 12.996 37.545 -8.320 1.00 79.44 224 GLY A CA 1
ATOM 1724 C C . GLY A 1 224 ? 12.072 37.644 -9.534 1.00 79.44 224 GLY A C 1
ATOM 1725 O O . GLY A 1 224 ? 11.778 36.628 -10.159 1.00 79.44 224 GLY A O 1
ATOM 1726 N N . LEU A 1 225 ? 11.649 38.858 -9.897 1.00 83.94 225 LEU A N 1
ATOM 1727 C CA . LEU A 1 225 ? 10.816 39.103 -11.071 1.00 83.94 225 LEU A CA 1
ATOM 1728 C C . LEU A 1 225 ? 11.607 38.920 -12.371 1.00 83.94 225 LEU A C 1
ATOM 1730 O O . LEU A 1 225 ? 11.096 38.291 -13.288 1.00 83.94 225 LEU A O 1
ATOM 1734 N N . GLU A 1 226 ? 12.862 39.367 -12.429 1.00 83.25 226 GLU A N 1
ATOM 1735 C CA . GLU A 1 226 ? 13.759 39.117 -13.569 1.00 83.25 226 GLU A CA 1
ATOM 1736 C C . GLU A 1 226 ? 13.993 37.607 -13.784 1.00 83.25 226 GLU A C 1
ATOM 1738 O O . GLU A 1 226 ? 13.977 37.110 -14.911 1.00 83.25 226 GLU A O 1
ATOM 1743 N N . GLN A 1 227 ? 14.157 36.838 -12.701 1.00 79.50 227 GLN A N 1
ATOM 1744 C CA . GLN A 1 227 ? 14.256 35.375 -12.779 1.00 79.50 227 GLN A CA 1
ATOM 1745 C C . GLN A 1 227 ? 12.940 34.726 -13.223 1.00 79.50 227 GLN A C 1
ATOM 1747 O O . GLN A 1 227 ? 12.954 33.750 -13.976 1.00 79.50 227 GLN A O 1
ATOM 1752 N N . LEU A 1 228 ? 11.804 35.255 -12.767 1.00 82.25 228 LEU A N 1
ATOM 1753 C CA . LEU A 1 228 ? 10.482 34.794 -13.173 1.00 82.25 228 LEU A CA 1
ATOM 1754 C C . LEU A 1 228 ? 10.216 35.084 -14.655 1.00 82.25 228 LEU A C 1
ATOM 1756 O O . LEU A 1 228 ? 9.686 34.219 -15.341 1.00 82.25 228 LEU A O 1
ATOM 1760 N N . GLU A 1 229 ? 10.634 36.240 -15.171 1.00 86.06 229 GLU A N 1
ATOM 1761 C CA . GLU A 1 229 ? 10.575 36.572 -16.600 1.00 86.06 229 GLU A CA 1
ATOM 1762 C C . GLU A 1 229 ? 11.325 35.558 -17.452 1.00 86.06 229 GLU A C 1
ATOM 1764 O O . GLU A 1 229 ? 10.803 35.103 -18.469 1.00 86.06 229 GLU A O 1
ATOM 1769 N N . GLN A 1 230 ? 12.519 35.152 -17.014 1.00 80.50 230 GLN A N 1
ATOM 1770 C CA . GLN A 1 230 ? 13.268 34.108 -17.701 1.00 80.50 230 GLN A CA 1
ATOM 1771 C C . GLN A 1 230 ? 12.505 32.776 -17.689 1.00 80.50 230 GLN A C 1
ATOM 1773 O O . GLN A 1 230 ? 12.398 32.136 -18.728 1.00 80.50 230 GLN A O 1
ATOM 1778 N N . ARG A 1 231 ? 11.917 32.381 -16.550 1.00 82.00 231 ARG A N 1
ATOM 1779 C CA . ARG A 1 231 ? 11.113 31.147 -16.450 1.00 82.00 231 ARG A CA 1
ATOM 1780 C C . ARG A 1 231 ? 9.853 31.195 -17.321 1.00 82.00 231 ARG A C 1
ATOM 1782 O O . ARG A 1 231 ? 9.505 30.193 -17.934 1.00 82.00 231 ARG A O 1
ATOM 1789 N N . LEU A 1 232 ? 9.187 32.346 -17.392 1.00 83.06 232 LEU A N 1
ATOM 1790 C CA . LEU A 1 232 ? 8.030 32.577 -18.261 1.00 83.06 232 LEU A CA 1
ATOM 1791 C C . LEU A 1 232 ? 8.419 32.471 -19.740 1.00 83.06 232 LEU A C 1
ATOM 1793 O O . LEU A 1 232 ? 7.703 31.843 -20.516 1.00 83.06 232 LEU A O 1
ATOM 1797 N N . ALA A 1 233 ? 9.575 33.027 -20.116 1.00 82.12 233 ALA A N 1
ATOM 1798 C CA . ALA A 1 233 ? 10.113 32.926 -21.468 1.00 82.12 233 ALA A CA 1
ATOM 1799 C C . ALA A 1 233 ? 10.502 31.485 -21.832 1.00 82.12 233 ALA A C 1
ATOM 1801 O O . ALA A 1 233 ? 10.159 31.023 -22.918 1.00 82.12 233 ALA A O 1
ATOM 1802 N N . ASP A 1 234 ? 11.169 30.769 -20.922 1.00 78.00 234 ASP A N 1
ATOM 1803 C CA . ASP A 1 234 ? 11.550 29.364 -21.106 1.00 78.00 234 ASP A CA 1
ATOM 1804 C C . ASP A 1 234 ? 10.315 28.447 -21.216 1.00 78.00 234 ASP A C 1
ATOM 1806 O O . ASP A 1 234 ? 10.350 27.451 -21.936 1.00 78.00 234 ASP A O 1
ATOM 1810 N N . GLY A 1 235 ? 9.222 28.792 -20.526 1.00 73.75 235 GLY A N 1
ATOM 1811 C CA . GLY A 1 235 ? 7.934 28.094 -20.580 1.00 73.75 235 GLY A CA 1
ATOM 1812 C C . GLY A 1 235 ? 6.984 28.557 -21.692 1.00 73.75 235 GLY A C 1
ATOM 1813 O O . GLY A 1 235 ? 5.856 28.082 -21.740 1.00 73.75 235 GLY A O 1
ATOM 1814 N N . GLU A 1 236 ? 7.400 29.490 -22.555 1.00 82.75 236 GLU A N 1
ATOM 1815 C CA . GLU A 1 236 ? 6.572 30.101 -23.613 1.00 82.75 236 GLU A CA 1
ATOM 1816 C C . GLU A 1 236 ? 5.242 30.729 -23.116 1.00 82.75 236 GLU A C 1
ATOM 1818 O O . GLU A 1 236 ? 4.282 30.878 -23.876 1.00 82.75 236 GLU A O 1
ATOM 1823 N N . VAL A 1 237 ? 5.181 31.164 -21.850 1.00 82.38 237 VAL A N 1
ATOM 1824 C CA . VAL A 1 237 ? 3.998 31.789 -21.233 1.00 82.38 237 VAL A CA 1
ATOM 1825 C C . VAL A 1 237 ? 4.092 33.315 -21.324 1.00 82.38 237 VAL A C 1
ATOM 1827 O O . VAL A 1 237 ? 4.979 33.940 -20.746 1.00 82.38 237 VAL A O 1
ATOM 1830 N N . SER A 1 238 ? 3.147 33.942 -22.029 1.00 86.94 238 SER A N 1
ATOM 1831 C CA . SER A 1 238 ? 3.118 35.399 -22.227 1.00 86.94 238 SER A CA 1
ATOM 1832 C C . SER A 1 238 ? 2.180 36.098 -21.238 1.00 86.94 238 SER A C 1
ATOM 1834 O O . SER A 1 238 ? 0.963 36.022 -21.401 1.00 86.94 238 SER A O 1
ATOM 1836 N N . VAL A 1 239 ? 2.740 36.863 -20.295 1.00 86.81 239 VAL A N 1
ATOM 1837 C CA . VAL A 1 239 ? 2.005 37.693 -19.318 1.00 86.81 239 VAL A CA 1
ATOM 1838 C C . VAL A 1 239 ? 2.540 39.130 -19.250 1.00 86.81 239 VAL A C 1
ATOM 1840 O O . VAL A 1 239 ? 3.690 39.408 -19.583 1.00 86.81 239 VAL A O 1
ATOM 1843 N N . GLU A 1 240 ? 1.686 40.066 -18.844 1.00 87.06 240 GLU A N 1
ATOM 1844 C CA . GLU A 1 240 ? 1.961 41.493 -18.676 1.00 87.06 240 GLU A CA 1
ATOM 1845 C C . GLU A 1 240 ? 2.476 41.765 -17.255 1.00 87.06 240 GLU A C 1
ATOM 1847 O O . GLU A 1 240 ? 1.730 41.618 -16.291 1.00 87.06 240 GLU A O 1
ATOM 1852 N N . LEU A 1 241 ? 3.741 42.175 -17.123 1.00 84.81 241 LEU A N 1
ATOM 1853 C CA . LEU A 1 241 ? 4.404 42.368 -15.824 1.00 84.81 241 LEU A CA 1
ATOM 1854 C C . LEU A 1 241 ? 4.622 43.841 -15.442 1.00 84.81 241 LEU A C 1
ATOM 1856 O O . LEU A 1 241 ? 5.120 44.119 -14.348 1.00 84.81 241 LEU A O 1
ATOM 1860 N N . SER A 1 242 ? 4.280 44.814 -16.297 1.00 82.31 242 SER A N 1
ATOM 1861 C CA . SER A 1 242 ? 4.594 46.228 -16.035 1.00 82.31 242 SER A CA 1
ATOM 1862 C C . SER A 1 242 ? 3.903 46.765 -14.785 1.00 82.31 242 SER A C 1
ATOM 1864 O O . SER A 1 242 ? 4.487 47.581 -14.065 1.00 82.31 242 SER A O 1
ATOM 1866 N N . GLN A 1 243 ? 2.696 46.279 -14.476 1.00 77.81 243 GLN A N 1
ATOM 1867 C CA . GLN A 1 243 ? 2.008 46.629 -13.233 1.00 77.81 243 GLN A CA 1
ATOM 1868 C C . GLN A 1 243 ? 2.741 46.094 -12.002 1.00 77.81 243 GLN A C 1
ATOM 1870 O O . GLN A 1 243 ? 2.875 46.819 -11.015 1.00 77.81 243 GLN A O 1
ATOM 1875 N N . LEU A 1 244 ? 3.270 44.871 -12.074 1.00 81.94 244 LEU A N 1
ATOM 1876 C CA . LEU A 1 244 ? 4.040 44.269 -10.990 1.00 81.94 244 LEU A CA 1
ATOM 1877 C C . LEU A 1 244 ? 5.376 45.001 -10.783 1.00 81.94 244 LEU A C 1
ATOM 1879 O O . LEU A 1 244 ? 5.701 45.354 -9.650 1.00 81.94 244 LEU A O 1
ATOM 1883 N N . TYR A 1 245 ? 6.088 45.362 -11.857 1.00 83.25 245 TYR A N 1
ATOM 1884 C CA . TYR A 1 245 ? 7.268 46.236 -11.774 1.00 83.25 245 TYR A CA 1
ATOM 1885 C C . TYR A 1 245 ? 6.944 47.584 -11.118 1.00 83.25 245 TYR A C 1
ATOM 1887 O O . TYR A 1 245 ? 7.638 48.015 -10.195 1.00 83.25 245 TYR A O 1
ATOM 1895 N N . ALA A 1 246 ? 5.867 48.252 -11.542 1.00 80.88 246 ALA A N 1
ATOM 1896 C CA . ALA A 1 246 ? 5.460 49.533 -10.965 1.00 80.88 246 ALA A CA 1
ATOM 1897 C C . ALA A 1 246 ? 5.076 49.414 -9.477 1.00 80.88 246 ALA A C 1
ATOM 1899 O O . ALA A 1 246 ? 5.371 50.317 -8.684 1.00 80.88 246 ALA A O 1
ATOM 1900 N N . ALA A 1 247 ? 4.440 48.305 -9.086 1.00 80.56 247 ALA A N 1
ATOM 1901 C CA . ALA A 1 247 ? 4.106 48.005 -7.699 1.00 80.56 247 ALA A CA 1
ATOM 1902 C C . ALA A 1 247 ? 5.367 47.804 -6.843 1.00 80.56 247 ALA A C 1
ATOM 1904 O O . ALA A 1 247 ? 5.452 48.393 -5.762 1.00 80.56 247 ALA A O 1
ATOM 1905 N N . ILE A 1 248 ? 6.366 47.067 -7.344 1.00 83.56 248 ILE A N 1
ATOM 1906 C CA . ILE A 1 248 ? 7.660 46.848 -6.674 1.00 83.56 248 ILE A CA 1
ATOM 1907 C C . ILE A 1 248 ? 8.415 48.170 -6.485 1.00 83.56 248 ILE A C 1
ATOM 1909 O O . ILE A 1 248 ? 8.862 48.461 -5.375 1.00 83.56 248 ILE A O 1
ATOM 1913 N N . GLU A 1 249 ? 8.497 49.024 -7.513 1.00 82.81 249 GLU A N 1
ATOM 1914 C CA . GLU A 1 249 ? 9.148 50.341 -7.396 1.00 82.81 249 GLU A CA 1
ATOM 1915 C C . GLU A 1 249 ? 8.470 51.221 -6.340 1.00 82.81 249 GLU A C 1
ATOM 1917 O O . GLU A 1 249 ? 9.119 51.859 -5.503 1.00 82.81 249 GLU A O 1
ATOM 1922 N N . LYS A 1 250 ? 7.135 51.234 -6.340 1.00 82.75 250 LYS A N 1
ATOM 1923 C CA . LYS A 1 250 ? 6.356 52.000 -5.367 1.00 82.75 250 LYS A CA 1
ATOM 1924 C C . LYS A 1 250 ? 6.481 51.424 -3.958 1.00 82.75 250 LYS A C 1
ATOM 1926 O O . LYS A 1 250 ? 6.524 52.196 -3.000 1.00 82.75 250 LYS A O 1
ATOM 1931 N N . PHE A 1 251 ? 6.539 50.100 -3.813 1.00 83.31 251 PHE A N 1
ATOM 1932 C CA . PHE A 1 251 ? 6.844 49.445 -2.544 1.00 83.31 251 PHE A CA 1
ATOM 1933 C C . PHE A 1 251 ? 8.232 49.864 -2.045 1.00 83.31 251 PHE A C 1
ATOM 1935 O O . PHE A 1 251 ? 8.352 50.259 -0.890 1.00 83.31 251 PHE A O 1
ATOM 1942 N N . GLY A 1 252 ? 9.249 49.871 -2.912 1.00 82.56 252 GLY A N 1
ATOM 1943 C CA . GLY A 1 252 ? 10.616 50.277 -2.573 1.00 82.56 252 GLY A CA 1
ATOM 1944 C C . GLY A 1 252 ? 10.706 51.701 -2.039 1.00 82.56 252 GLY A C 1
ATOM 1945 O O . GLY A 1 252 ? 11.183 51.909 -0.927 1.00 82.56 252 GLY A O 1
ATOM 1946 N N . ALA A 1 253 ? 10.140 52.676 -2.756 1.00 83.06 253 ALA A N 1
ATOM 1947 C CA . ALA A 1 253 ? 10.123 54.072 -2.303 1.00 83.06 253 ALA A CA 1
ATOM 1948 C C . ALA A 1 253 ? 9.436 54.242 -0.932 1.00 83.06 253 ALA A C 1
ATOM 1950 O O . ALA A 1 253 ? 9.860 55.030 -0.082 1.00 83.06 253 ALA A O 1
ATOM 1951 N N . ASN A 1 254 ? 8.372 53.474 -0.707 1.00 84.69 254 ASN A N 1
ATOM 1952 C CA . ASN A 1 254 ? 7.623 53.451 0.542 1.00 84.69 254 ASN A CA 1
ATOM 1953 C C . ASN A 1 254 ? 8.406 52.778 1.682 1.00 84.69 254 ASN A C 1
ATOM 1955 O O . ASN A 1 254 ? 8.384 53.268 2.814 1.00 84.69 254 ASN A O 1
ATOM 1959 N N . ALA A 1 255 ? 9.108 51.683 1.393 1.00 84.75 255 ALA A N 1
ATOM 1960 C CA . ALA A 1 255 ? 9.972 50.983 2.334 1.00 84.75 255 ALA A CA 1
ATOM 1961 C C . ALA A 1 255 ? 11.183 51.841 2.736 1.00 84.75 255 ALA A C 1
ATOM 1963 O O . ALA A 1 255 ? 11.528 51.891 3.915 1.00 84.75 255 ALA A O 1
ATOM 1964 N N . ASP A 1 256 ? 11.757 52.607 1.806 1.00 83.94 256 ASP A N 1
ATOM 1965 C CA . ASP A 1 256 ? 12.827 53.568 2.089 1.00 83.94 256 ASP A CA 1
ATOM 1966 C C . ASP A 1 256 ? 12.354 54.695 3.015 1.00 83.94 256 ASP A C 1
ATOM 1968 O O . ASP A 1 256 ? 13.028 55.039 3.992 1.00 83.94 256 ASP A O 1
ATOM 1972 N N . ALA A 1 257 ? 11.164 55.248 2.761 1.00 84.69 257 ALA A N 1
ATOM 1973 C CA . ALA A 1 257 ? 10.554 56.255 3.630 1.00 84.69 257 ALA A CA 1
ATOM 1974 C C . ALA A 1 257 ? 10.218 55.690 5.023 1.00 84.69 257 ALA A C 1
ATOM 1976 O O . ALA A 1 257 ? 10.434 56.354 6.048 1.00 84.69 257 ALA A O 1
ATOM 1977 N N . PHE A 1 258 ? 9.729 54.446 5.074 1.00 84.75 258 PHE A N 1
ATOM 1978 C CA . PHE A 1 258 ? 9.501 53.716 6.317 1.00 84.75 258 PHE A CA 1
ATOM 1979 C C . PHE A 1 258 ? 10.814 53.572 7.098 1.00 84.75 258 PHE A C 1
ATOM 1981 O O . PHE A 1 258 ? 10.897 53.974 8.260 1.00 84.75 258 PHE A O 1
ATOM 1988 N N . GLN A 1 259 ? 11.878 53.120 6.439 1.00 85.81 259 GLN A N 1
ATOM 1989 C CA . GLN A 1 259 ? 13.180 52.909 7.059 1.00 85.81 259 GLN A CA 1
ATOM 1990 C C . GLN A 1 259 ? 13.845 54.219 7.511 1.00 85.81 259 GLN A C 1
ATOM 1992 O O . GLN A 1 259 ? 14.464 54.269 8.576 1.00 85.81 259 GLN A O 1
ATOM 1997 N N . ALA A 1 260 ? 13.676 55.318 6.771 1.00 86.19 260 ALA A N 1
ATOM 1998 C CA . ALA A 1 260 ? 14.136 56.643 7.192 1.00 86.19 260 ALA A CA 1
ATOM 1999 C C . ALA A 1 260 ? 13.468 57.097 8.503 1.00 86.19 260 ALA A C 1
ATOM 2001 O O . ALA A 1 260 ? 14.130 57.647 9.388 1.00 86.19 260 ALA A O 1
ATOM 2002 N N . THR A 1 261 ? 12.174 56.808 8.662 1.00 85.62 261 THR A N 1
ATOM 2003 C CA . THR A 1 261 ? 11.422 57.115 9.887 1.00 85.62 261 THR A CA 1
ATOM 2004 C C . THR A 1 261 ? 11.891 56.253 11.062 1.00 85.62 261 THR A C 1
ATOM 2006 O O . THR A 1 261 ? 12.122 56.785 12.151 1.00 85.62 261 THR A O 1
ATOM 2009 N N . ALA A 1 262 ? 12.125 54.953 10.842 1.00 85.38 262 ALA A N 1
ATOM 2010 C CA . ALA A 1 262 ? 12.683 54.052 11.855 1.00 85.38 262 ALA A CA 1
ATOM 2011 C C . ALA A 1 262 ? 14.034 54.560 12.397 1.00 85.38 262 ALA A C 1
ATOM 2013 O O . ALA A 1 262 ? 14.224 54.645 13.613 1.00 85.38 262 ALA A O 1
ATOM 2014 N N . ARG A 1 263 ? 14.948 54.987 11.511 1.00 85.38 263 ARG A N 1
ATOM 2015 C CA . ARG A 1 263 ? 16.249 55.579 11.895 1.00 85.38 263 ARG A CA 1
ATOM 2016 C C . ARG A 1 263 ? 16.096 56.895 12.665 1.00 85.38 263 ARG A C 1
ATOM 2018 O O . ARG A 1 263 ? 16.868 57.169 13.589 1.00 85.38 263 ARG A O 1
ATOM 2025 N N . GLY A 1 264 ? 15.092 57.702 12.317 1.00 84.25 264 GLY A N 1
ATOM 2026 C CA . GLY A 1 264 ? 14.741 58.924 13.045 1.00 84.25 264 GLY A CA 1
ATOM 2027 C C . GLY A 1 264 ? 14.287 58.644 14.482 1.00 84.25 264 GLY A C 1
ATOM 2028 O O . GLY A 1 264 ? 14.747 59.308 15.411 1.00 84.25 264 GLY A O 1
ATOM 2029 N N . LEU A 1 265 ? 13.450 57.619 14.677 1.00 84.19 265 LEU A N 1
ATOM 2030 C CA . LEU A 1 265 ? 12.983 57.173 15.997 1.00 84.19 265 LEU A CA 1
ATOM 2031 C C . LEU A 1 265 ? 14.105 56.563 16.845 1.00 84.19 265 LEU A C 1
ATOM 2033 O O . LEU A 1 265 ? 14.188 56.824 18.045 1.00 84.19 265 LEU A O 1
ATOM 2037 N N . GLN A 1 266 ? 15.005 55.795 16.225 1.00 81.75 266 GLN A N 1
ATOM 2038 C CA . GLN A 1 266 ? 16.197 55.269 16.897 1.00 81.75 266 GLN A CA 1
ATOM 2039 C C . GLN A 1 266 ? 17.103 56.398 17.410 1.00 81.75 266 GLN A C 1
ATOM 2041 O O . GLN A 1 266 ? 17.609 56.321 18.527 1.00 81.75 266 GLN A O 1
ATOM 2046 N N . SER A 1 267 ? 17.259 57.470 16.626 1.00 79.06 267 SER A N 1
ATOM 2047 C CA . SER A 1 267 ? 18.078 58.636 16.985 1.00 79.06 267 SER A CA 1
ATOM 2048 C C . SER A 1 267 ? 17.446 59.542 18.051 1.00 79.06 267 SER A C 1
ATOM 2050 O O . SER A 1 267 ? 18.171 60.205 18.791 1.00 79.06 267 SER A O 1
ATOM 2052 N N . SER A 1 268 ? 16.111 59.611 18.133 1.00 71.44 268 SER A N 1
ATOM 2053 C CA . SER A 1 268 ? 15.395 60.542 19.023 1.00 71.44 268 SER A CA 1
ATOM 2054 C C . SER A 1 268 ? 15.139 60.002 20.437 1.00 71.44 268 SER A C 1
ATOM 2056 O O . SER A 1 268 ? 14.818 60.780 21.335 1.00 71.44 268 SER A O 1
ATOM 2058 N N . GLY A 1 269 ? 15.280 58.689 20.661 1.00 62.50 269 GLY A N 1
ATOM 2059 C CA . GLY A 1 269 ? 15.153 58.050 21.980 1.00 62.50 269 GLY A CA 1
ATOM 2060 C C . GLY A 1 269 ? 13.742 58.064 22.596 1.00 62.50 269 GLY A C 1
ATOM 2061 O O . GLY A 1 269 ? 13.582 57.685 23.757 1.00 62.50 269 GLY A O 1
ATOM 2062 N N . GLY A 1 270 ? 12.718 58.500 21.852 1.00 60.66 270 GLY A N 1
ATOM 2063 C CA . GLY A 1 270 ? 11.337 58.624 22.331 1.00 60.66 270 GLY A CA 1
ATOM 2064 C C . GLY A 1 270 ? 10.622 57.274 22.471 1.00 60.66 270 GLY A C 1
ATOM 2065 O O . GLY A 1 270 ? 10.516 56.513 21.515 1.00 60.66 270 GLY A O 1
ATOM 2066 N N . THR A 1 271 ? 10.095 56.970 23.661 1.00 59.75 271 THR A N 1
ATOM 2067 C CA . THR A 1 271 ? 9.482 55.664 23.979 1.00 59.75 271 THR A CA 1
ATOM 2068 C C . THR A 1 271 ? 7.999 55.541 23.610 1.00 59.75 271 THR A C 1
ATOM 2070 O O . THR A 1 271 ? 7.523 54.421 23.436 1.00 59.75 271 THR A O 1
ATOM 2073 N N . ALA A 1 272 ? 7.264 56.654 23.475 1.00 61.38 272 ALA A N 1
ATOM 2074 C CA . ALA A 1 272 ? 5.828 56.643 23.168 1.00 61.38 272 ALA A CA 1
ATOM 2075 C C . ALA A 1 272 ? 5.538 56.334 21.685 1.00 61.38 272 ALA A C 1
ATOM 2077 O O . ALA A 1 272 ? 4.671 55.513 21.391 1.00 61.38 272 ALA A O 1
ATOM 2078 N N . ASP A 1 273 ? 6.323 56.905 20.766 1.00 69.12 273 ASP A N 1
ATOM 2079 C CA . ASP A 1 273 ? 6.166 56.687 19.319 1.00 69.12 273 ASP A CA 1
ATOM 2080 C C . ASP A 1 273 ? 6.737 55.329 18.860 1.00 69.12 273 ASP A C 1
ATOM 2082 O O . ASP A 1 273 ? 6.298 54.761 17.859 1.00 69.12 273 ASP A O 1
ATOM 2086 N N . ALA A 1 274 ? 7.672 54.754 19.628 1.00 79.44 274 ALA A N 1
ATOM 2087 C CA . ALA A 1 274 ? 8.324 53.486 19.300 1.00 79.44 274 ALA A CA 1
ATOM 2088 C C . ALA A 1 274 ? 7.387 52.267 19.391 1.00 79.44 274 ALA A C 1
ATOM 2090 O O . ALA A 1 274 ? 7.534 51.330 18.613 1.00 79.44 274 ALA A O 1
ATOM 2091 N N . SER A 1 275 ? 6.414 52.257 20.310 1.00 81.81 275 SER A N 1
ATOM 2092 C CA . SER A 1 275 ? 5.479 51.125 20.455 1.00 81.81 275 SER A CA 1
ATOM 2093 C C . SER A 1 275 ? 4.545 51.001 19.245 1.00 81.81 275 SER A C 1
ATOM 2095 O O . SER A 1 275 ? 4.446 49.937 18.636 1.00 81.81 275 SER A O 1
ATOM 2097 N N . ALA A 1 276 ? 3.938 52.119 18.829 1.00 83.44 276 ALA A N 1
ATOM 2098 C CA . ALA A 1 276 ? 3.098 52.167 17.633 1.00 83.44 276 ALA A CA 1
ATOM 2099 C C . ALA A 1 276 ? 3.895 51.815 16.366 1.00 83.44 276 ALA A C 1
ATOM 2101 O O . ALA A 1 276 ? 3.408 51.073 15.512 1.00 83.44 276 ALA A O 1
ATOM 2102 N N . TRP A 1 277 ? 5.142 52.292 16.275 1.00 86.69 277 TRP A N 1
ATOM 2103 C CA . TRP A 1 277 ? 6.043 51.949 15.178 1.00 86.69 277 TRP A CA 1
ATOM 2104 C C . TRP A 1 277 ? 6.371 50.454 15.124 1.00 86.69 277 TRP A C 1
ATOM 2106 O O . TRP A 1 277 ? 6.259 49.835 14.070 1.00 86.69 277 TRP A O 1
ATOM 2116 N N . ASN A 1 278 ? 6.729 49.859 16.262 1.00 90.06 278 ASN A N 1
ATOM 2117 C CA . ASN A 1 278 ? 7.048 48.436 16.359 1.00 90.06 278 ASN A CA 1
ATOM 2118 C C . ASN A 1 278 ? 5.861 47.558 15.961 1.00 90.06 278 ASN A C 1
ATOM 2120 O O . ASN A 1 278 ? 6.046 46.603 15.213 1.00 90.06 278 ASN A O 1
ATOM 2124 N N . ASN A 1 279 ? 4.647 47.911 16.395 1.00 87.50 279 ASN A N 1
ATOM 2125 C CA . ASN A 1 279 ? 3.437 47.202 15.981 1.00 87.50 279 ASN A CA 1
ATOM 2126 C C . ASN A 1 279 ? 3.249 47.277 14.461 1.00 87.50 279 ASN A C 1
ATOM 2128 O O . ASN A 1 279 ? 2.957 46.265 13.832 1.00 87.50 279 ASN A O 1
ATOM 2132 N N . LYS A 1 280 ? 3.484 48.447 13.852 1.00 86.38 280 LYS A N 1
ATOM 2133 C CA . LYS A 1 280 ? 3.424 48.602 12.392 1.00 86.38 280 LYS A CA 1
ATOM 2134 C C . LYS A 1 280 ? 4.477 47.747 11.678 1.00 86.38 280 LYS A C 1
ATOM 2136 O O . LYS A 1 280 ? 4.145 47.092 10.697 1.00 86.38 280 LYS A O 1
ATOM 2141 N N . ALA A 1 281 ? 5.715 47.723 12.175 1.00 87.94 281 ALA A N 1
ATOM 2142 C CA . ALA A 1 281 ? 6.800 46.926 11.600 1.00 87.94 281 ALA A CA 1
ATOM 2143 C C . ALA A 1 281 ? 6.515 45.415 11.668 1.00 87.94 281 ALA A C 1
ATOM 2145 O O . ALA A 1 281 ? 6.751 44.701 10.702 1.00 87.94 281 ALA A O 1
ATOM 2146 N N . VAL A 1 282 ? 5.962 44.944 12.787 1.00 89.38 282 VAL A N 1
ATOM 2147 C CA . VAL A 1 282 ? 5.603 43.537 13.016 1.00 89.38 282 VAL A CA 1
ATOM 2148 C C . VAL A 1 282 ? 4.409 43.106 12.155 1.00 89.38 282 VAL A C 1
ATOM 2150 O O . VAL A 1 282 ? 4.373 41.980 11.670 1.00 89.38 282 VAL A O 1
ATOM 2153 N N . GLN A 1 283 ? 3.426 43.982 11.939 1.00 87.06 283 GLN A N 1
ATOM 2154 C CA . GLN A 1 283 ? 2.225 43.651 11.163 1.00 87.06 283 GLN A CA 1
ATOM 2155 C C . GLN A 1 283 ? 2.439 43.667 9.643 1.00 87.06 283 GLN A C 1
ATOM 2157 O O . GLN A 1 283 ? 1.637 43.066 8.937 1.00 87.06 283 GLN A O 1
ATOM 2162 N N . LEU A 1 284 ? 3.496 44.314 9.134 1.00 85.62 284 LEU A N 1
ATOM 2163 C CA . LEU A 1 284 ? 3.711 44.480 7.690 1.00 85.62 284 LEU A CA 1
ATOM 2164 C C . LEU A 1 284 ? 3.860 43.136 6.964 1.00 85.62 284 LEU A C 1
ATOM 2166 O O . LEU A 1 284 ? 3.184 42.919 5.966 1.00 85.62 284 LEU A O 1
ATOM 2170 N N . GLU A 1 285 ? 4.665 42.216 7.499 1.00 87.31 285 GLU A N 1
ATOM 2171 C CA . GLU A 1 285 ? 4.884 40.884 6.907 1.00 87.31 285 GLU A CA 1
ATOM 2172 C C . GLU A 1 285 ? 3.578 40.081 6.770 1.00 87.31 285 GLU A C 1
ATOM 2174 O O . GLU A 1 285 ? 3.348 39.407 5.773 1.00 87.31 285 GLU A O 1
ATOM 2179 N N . ARG A 1 286 ? 2.656 40.222 7.731 1.00 88.69 286 ARG A N 1
ATOM 2180 C CA . ARG A 1 286 ? 1.358 39.524 7.726 1.00 88.69 286 ARG A CA 1
ATOM 2181 C C . ARG A 1 286 ? 0.413 40.000 6.627 1.00 88.69 286 ARG A C 1
ATOM 2183 O O . ARG A 1 286 ? -0.536 39.294 6.306 1.00 88.69 286 ARG A O 1
ATOM 2190 N N . GLN A 1 287 ? 0.654 41.192 6.080 1.00 85.25 287 GLN A N 1
ATOM 2191 C CA . GLN A 1 287 ? -0.094 41.723 4.937 1.00 85.25 287 GLN A CA 1
ATOM 2192 C C . GLN A 1 287 ? 0.376 41.111 3.615 1.00 85.25 287 GLN A C 1
ATOM 2194 O O . GLN A 1 287 ? -0.278 41.289 2.599 1.00 85.25 287 GLN A O 1
ATOM 2199 N N . LEU A 1 288 ? 1.493 40.379 3.621 1.00 86.31 288 LEU A N 1
ATOM 2200 C CA . LEU A 1 288 ? 1.974 39.602 2.482 1.00 86.31 288 LEU A CA 1
ATOM 2201 C C . LEU A 1 288 ? 1.428 38.167 2.531 1.00 86.31 288 LEU A C 1
ATOM 2203 O O . LEU A 1 288 ? 2.092 37.239 2.077 1.00 86.31 288 LEU A O 1
ATOM 2207 N N . LEU A 1 289 ? 0.247 37.964 3.122 1.00 86.94 289 LEU A N 1
ATOM 2208 C CA . LEU A 1 289 ? -0.426 36.671 3.165 1.00 86.94 289 LEU A CA 1
ATOM 2209 C C . LEU A 1 289 ? -1.704 36.702 2.329 1.00 86.94 289 LEU A C 1
ATOM 2211 O O . LEU A 1 289 ? -2.517 37.613 2.453 1.00 86.94 289 LEU A O 1
ATOM 2215 N N . SER A 1 290 ? -1.913 35.651 1.546 1.00 83.62 290 SER A N 1
ATOM 2216 C CA . SER A 1 290 ? -3.182 35.365 0.889 1.00 83.62 290 SER A CA 1
ATOM 2217 C C . SER A 1 290 ? -4.124 34.693 1.885 1.00 83.62 290 SER A C 1
ATOM 2219 O O . SER A 1 290 ? -3.741 33.728 2.553 1.00 83.62 290 SER A O 1
ATOM 2221 N N . ALA A 1 291 ? -5.363 35.180 1.986 1.00 79.88 291 ALA A N 1
ATOM 2222 C CA . ALA A 1 291 ? -6.395 34.522 2.787 1.00 79.88 291 ALA A CA 1
ATOM 2223 C C . ALA A 1 291 ? -6.744 33.134 2.224 1.00 79.88 291 ALA A C 1
ATOM 2225 O O . ALA A 1 291 ? -6.941 32.196 2.999 1.00 79.88 291 ALA A O 1
ATOM 2226 N N . ASP A 1 292 ? -6.741 33.021 0.895 1.00 79.62 292 ASP A N 1
ATOM 2227 C CA . ASP A 1 292 ? -7.046 31.800 0.145 1.00 79.62 292 ASP A CA 1
ATOM 2228 C C . ASP A 1 292 ? -5.822 30.875 0.001 1.00 79.62 292 ASP A C 1
ATOM 2230 O O . ASP A 1 292 ? -5.955 29.710 -0.367 1.00 79.62 292 ASP A O 1
ATOM 2234 N N . GLY A 1 293 ? -4.630 31.376 0.344 1.00 83.31 293 GLY A N 1
ATOM 2235 C CA . GLY A 1 293 ? -3.358 30.677 0.184 1.00 83.31 293 GLY A CA 1
ATOM 2236 C C . GLY A 1 293 ? -2.767 30.781 -1.221 1.00 83.31 293 GLY A C 1
ATOM 2237 O O . GLY A 1 293 ? -3.202 31.600 -2.035 1.00 83.31 293 GLY A O 1
ATOM 2238 N N . LEU A 1 294 ? -1.705 30.018 -1.470 1.00 84.69 294 LEU A N 1
ATOM 2239 C CA . LEU A 1 294 ? -1.072 29.893 -2.779 1.00 84.69 294 LEU A CA 1
ATOM 2240 C C . LEU A 1 294 ? -1.878 28.939 -3.682 1.00 84.69 294 LEU A C 1
ATOM 2242 O O . LEU A 1 294 ? -2.466 27.979 -3.171 1.00 84.69 294 LEU A O 1
ATOM 2246 N N . PRO A 1 295 ? -1.882 29.162 -5.011 1.00 79.69 295 PRO A N 1
ATOM 2247 C CA . PRO A 1 295 ? -2.454 28.234 -5.986 1.00 79.69 295 PRO A CA 1
ATOM 2248 C C . PRO A 1 295 ? -1.938 26.815 -5.767 1.00 79.69 295 PRO A C 1
ATOM 2250 O O . PRO A 1 295 ? -0.759 26.621 -5.478 1.00 79.69 295 PRO A O 1
ATOM 2253 N N . HIS A 1 296 ? -2.831 25.827 -5.856 1.00 84.94 296 HIS A N 1
ATOM 2254 C CA . HIS A 1 296 ? -2.540 24.395 -5.663 1.00 84.94 296 HIS A CA 1
ATOM 2255 C C . HIS A 1 296 ? -2.039 23.987 -4.261 1.00 84.94 296 HIS A C 1
ATOM 2257 O O . HIS A 1 296 ? -2.042 22.801 -3.934 1.00 84.94 296 HIS A O 1
ATOM 2263 N N . ARG A 1 297 ? -1.655 24.937 -3.394 1.00 88.44 297 ARG A N 1
ATOM 2264 C CA . ARG A 1 297 ? -1.115 24.700 -2.044 1.00 88.44 297 ARG A CA 1
ATOM 2265 C C . ARG A 1 297 ? -1.640 25.729 -1.023 1.00 88.44 297 ARG A C 1
ATOM 2267 O O . ARG A 1 297 ? -0.852 26.487 -0.450 1.00 88.44 297 ARG A O 1
ATOM 2274 N N . PRO A 1 298 ? -2.951 25.725 -0.711 1.00 90.00 298 PRO A N 1
ATOM 2275 C CA . PRO A 1 298 ? -3.614 26.788 0.059 1.00 90.00 298 PRO A CA 1
ATOM 2276 C C . PRO A 1 298 ? -3.151 26.909 1.523 1.00 90.00 298 PRO A C 1
ATOM 2278 O O . PRO A 1 298 ? -3.429 27.902 2.200 1.00 90.00 298 PRO A O 1
ATOM 2281 N N . TRP A 1 299 ? -2.438 25.905 2.041 1.00 92.94 299 TRP A N 1
ATOM 2282 C CA . TRP A 1 299 ? -1.834 25.987 3.369 1.00 92.94 299 TRP A CA 1
ATOM 2283 C C . TRP A 1 299 ? -0.671 26.988 3.415 1.00 92.94 299 TRP A C 1
ATOM 2285 O O . TRP A 1 299 ? -0.517 27.701 4.406 1.00 92.94 299 TRP A O 1
ATOM 2295 N N . TYR A 1 300 ? 0.113 27.100 2.341 1.00 92.12 300 TYR A N 1
ATOM 2296 C CA . TYR A 1 300 ? 1.126 28.143 2.213 1.00 92.12 300 TYR A CA 1
ATOM 2297 C C . TYR A 1 300 ? 0.425 29.437 1.821 1.00 92.12 300 TYR A C 1
ATOM 2299 O O . TYR A 1 300 ? -0.370 29.458 0.887 1.00 92.12 300 TYR A O 1
ATOM 2307 N N . LYS A 1 301 ? 0.682 30.519 2.551 1.00 91.56 301 LYS A N 1
ATOM 2308 C CA . LYS A 1 301 ? -0.050 31.780 2.388 1.00 91.56 301 LYS A CA 1
ATOM 2309 C C . LYS A 1 301 ? 0.843 32.932 1.987 1.00 91.56 301 LYS A C 1
ATOM 2311 O O . LYS A 1 301 ? 0.319 33.914 1.477 1.00 91.56 301 LYS A O 1
ATOM 2316 N N . HIS A 1 302 ? 2.151 32.840 2.202 1.00 90.88 302 HIS A N 1
ATOM 2317 C CA . HIS A 1 302 ? 3.049 33.947 1.922 1.00 90.88 302 HIS A CA 1
ATOM 2318 C C . HIS A 1 302 ? 3.266 34.157 0.418 1.00 90.88 302 HIS A C 1
ATOM 2320 O O . HIS A 1 302 ? 3.638 33.271 -0.344 1.00 90.88 302 HIS A O 1
ATOM 2326 N N . VAL A 1 303 ? 2.984 35.381 0.001 1.00 86.12 303 VAL A N 1
ATOM 2327 C CA . VAL A 1 303 ? 2.612 35.768 -1.363 1.00 86.12 303 VAL A CA 1
ATOM 2328 C C . VAL A 1 303 ? 3.810 36.176 -2.220 1.00 86.12 303 VAL A C 1
ATOM 2330 O O . VAL A 1 303 ? 3.783 36.060 -3.446 1.00 86.12 303 VAL A O 1
ATOM 2333 N N . ILE A 1 304 ? 4.867 36.645 -1.560 1.00 84.25 304 ILE A N 1
ATOM 2334 C CA . ILE A 1 304 ? 6.086 37.149 -2.196 1.00 84.25 304 ILE A CA 1
ATOM 2335 C C . ILE A 1 304 ? 7.196 36.097 -2.181 1.00 84.25 304 ILE A C 1
ATOM 2337 O O . ILE A 1 304 ? 7.950 35.997 -3.140 1.00 84.25 304 ILE A O 1
ATOM 2341 N N . PHE A 1 305 ? 7.289 35.306 -1.115 1.00 83.69 305 PHE A N 1
ATOM 2342 C CA . PHE A 1 305 ? 8.344 34.308 -0.918 1.00 83.69 305 PHE A CA 1
ATOM 2343 C C . PHE A 1 305 ? 7.758 33.036 -0.332 1.00 83.69 305 PHE A C 1
ATOM 2345 O O . PHE A 1 305 ? 6.956 33.116 0.589 1.00 83.69 305 PHE A O 1
ATOM 2352 N N . GLY A 1 306 ? 8.171 31.882 -0.834 1.00 83.38 306 GLY A N 1
ATOM 2353 C CA . GLY A 1 306 ? 7.677 30.592 -0.366 1.00 83.38 306 GLY A CA 1
ATOM 2354 C C . GLY A 1 306 ? 8.513 29.445 -0.906 1.00 83.38 306 GLY A C 1
ATOM 2355 O O . GLY A 1 306 ? 9.366 29.680 -1.758 1.00 83.38 306 GLY A O 1
ATOM 2356 N N . PRO A 1 307 ? 8.319 28.208 -0.431 1.00 86.06 307 PRO A N 1
ATOM 2357 C CA . PRO A 1 307 ? 8.960 27.052 -1.051 1.00 86.06 307 PRO A CA 1
ATOM 2358 C C . PRO A 1 307 ? 8.550 26.939 -2.520 1.00 86.06 307 PRO A C 1
ATOM 2360 O O . PRO A 1 307 ? 7.360 27.013 -2.829 1.00 86.06 307 PRO A O 1
ATOM 2363 N N . GLY A 1 308 ? 9.507 26.713 -3.419 1.00 80.00 308 GLY A N 1
ATOM 2364 C CA . GLY A 1 308 ? 9.176 26.327 -4.794 1.00 80.00 308 GLY A CA 1
ATOM 2365 C C . GLY A 1 308 ? 8.471 24.967 -4.812 1.00 80.00 308 GLY A C 1
ATOM 2366 O O . GLY A 1 308 ? 8.756 24.119 -3.962 1.00 80.00 308 GLY A O 1
ATOM 2367 N N . PHE A 1 309 ? 7.526 24.756 -5.732 1.00 79.81 309 PHE A N 1
ATOM 2368 C CA . PHE A 1 309 ? 6.786 23.492 -5.810 1.00 79.81 309 PHE A CA 1
ATOM 2369 C C . PHE A 1 309 ? 7.713 22.284 -6.021 1.00 79.81 309 PHE A C 1
ATOM 2371 O O . PHE A 1 309 ? 7.627 21.306 -5.281 1.00 79.81 309 PHE A O 1
ATOM 2378 N N . TYR A 1 310 ? 8.644 22.379 -6.975 1.00 73.50 310 TYR A N 1
ATOM 2379 C CA . TYR A 1 310 ? 9.615 21.316 -7.265 1.00 73.50 310 TYR A CA 1
ATOM 2380 C C . TYR A 1 310 ? 10.901 21.447 -6.448 1.00 73.50 310 TYR A C 1
ATOM 2382 O O . TYR A 1 310 ? 11.618 20.468 -6.244 1.00 73.50 310 TYR A O 1
ATOM 2390 N N . GLU A 1 311 ? 11.221 22.655 -5.989 1.00 67.94 311 GLU A N 1
ATOM 2391 C CA . GLU A 1 311 ? 12.458 22.931 -5.269 1.00 67.94 311 GLU A CA 1
ATOM 2392 C C . GLU A 1 311 ? 12.374 22.626 -3.762 1.00 67.94 311 GLU A C 1
ATOM 2394 O O . GLU A 1 311 ? 13.422 22.483 -3.126 1.00 67.94 311 GLU A O 1
ATOM 2399 N N . GLY A 1 312 ? 11.162 22.497 -3.201 1.00 66.38 312 GLY A N 1
ATOM 2400 C CA . GLY A 1 312 ? 10.872 22.026 -1.840 1.00 66.38 312 GLY A CA 1
ATOM 2401 C C . GLY A 1 312 ? 11.604 22.800 -0.737 1.00 66.38 312 GLY A C 1
ATOM 2402 O O . GLY A 1 312 ? 11.096 23.787 -0.201 1.00 66.38 312 GLY A O 1
ATOM 2403 N N . TYR A 1 313 ? 12.818 22.345 -0.411 1.00 70.12 313 TYR A N 1
ATOM 2404 C CA . TYR A 1 313 ? 13.715 22.956 0.574 1.00 70.12 313 TYR A CA 1
ATOM 2405 C C . TYR A 1 313 ? 14.241 24.338 0.175 1.00 70.12 313 TYR A C 1
ATOM 2407 O O . TYR A 1 313 ? 14.601 25.135 1.045 1.00 70.12 313 TYR A O 1
ATOM 2415 N N . ALA A 1 314 ? 14.288 24.656 -1.121 1.00 71.56 314 ALA A N 1
ATOM 2416 C CA . ALA A 1 314 ? 14.688 25.986 -1.567 1.00 71.56 314 ALA A CA 1
ATOM 2417 C C . ALA A 1 314 ? 13.484 26.937 -1.646 1.00 71.56 314 ALA A C 1
ATOM 2419 O O . ALA A 1 314 ? 12.406 26.577 -2.121 1.00 71.56 314 ALA A O 1
ATOM 2420 N N . GLY A 1 315 ? 13.683 28.175 -1.192 1.00 73.69 315 GLY A N 1
ATOM 2421 C CA . GLY A 1 315 ? 12.696 29.232 -1.378 1.00 73.69 315 GLY A CA 1
ATOM 2422 C C . GLY A 1 315 ? 12.742 29.820 -2.790 1.00 73.69 315 GLY A C 1
ATOM 2423 O O . GLY A 1 315 ? 13.792 29.850 -3.433 1.00 73.69 315 GLY A O 1
ATOM 2424 N N . ALA A 1 316 ? 11.594 30.305 -3.244 1.00 76.56 316 ALA A N 1
ATOM 2425 C CA . ALA A 1 316 ? 11.359 30.955 -4.521 1.00 76.56 316 ALA A CA 1
ATOM 2426 C C . ALA A 1 316 ? 10.659 32.307 -4.308 1.00 76.56 316 ALA A C 1
ATOM 2428 O O . ALA A 1 316 ? 9.899 32.494 -3.351 1.00 76.56 316 ALA A O 1
ATOM 2429 N N . ALA A 1 317 ? 10.921 33.250 -5.214 1.00 83.19 317 ALA A N 1
ATOM 2430 C CA . ALA A 1 317 ? 10.179 34.500 -5.305 1.00 83.19 317 ALA A CA 1
ATOM 2431 C C . ALA A 1 317 ? 8.891 34.296 -6.112 1.00 83.19 317 ALA A C 1
ATOM 2433 O O . ALA A 1 317 ? 8.875 33.545 -7.083 1.00 83.19 317 ALA A O 1
ATOM 2434 N N . PHE A 1 318 ? 7.826 34.985 -5.706 1.00 86.50 318 PHE A N 1
ATOM 2435 C CA . PHE A 1 318 ? 6.479 34.893 -6.272 1.00 86.50 318 PHE A CA 1
ATOM 2436 C C . PHE A 1 318 ? 5.986 33.444 -6.406 1.00 86.50 318 PHE A C 1
ATOM 2438 O O . PHE A 1 318 ? 5.598 33.027 -7.501 1.00 86.50 318 PHE A O 1
ATOM 2445 N N . PRO A 1 319 ? 5.961 32.679 -5.294 1.00 86.06 319 PRO A N 1
ATOM 2446 C CA . PRO A 1 319 ? 5.699 31.245 -5.321 1.00 86.06 319 PRO A CA 1
ATOM 2447 C C . PRO A 1 319 ? 4.349 30.914 -5.966 1.00 86.06 319 PRO A C 1
ATOM 2449 O O . PRO A 1 319 ? 4.246 29.928 -6.672 1.00 86.06 319 PRO A O 1
ATOM 2452 N N . GLY A 1 320 ? 3.335 31.777 -5.828 1.00 85.69 320 GLY A N 1
ATOM 2453 C CA . GLY A 1 320 ? 2.054 31.556 -6.499 1.00 85.69 320 GLY A CA 1
ATOM 2454 C C . GLY A 1 320 ? 2.130 31.602 -8.028 1.00 85.69 320 GLY A C 1
ATOM 2455 O O . GLY A 1 320 ? 1.455 30.819 -8.679 1.00 85.69 320 GLY A O 1
ATOM 2456 N N . ILE A 1 321 ? 2.984 32.456 -8.605 1.00 86.00 321 ILE A N 1
ATOM 2457 C CA . ILE A 1 321 ? 3.171 32.521 -10.064 1.00 86.00 321 ILE A CA 1
ATOM 2458 C C . ILE A 1 321 ? 4.034 31.344 -10.524 1.00 86.00 321 ILE A C 1
ATOM 2460 O O . ILE A 1 321 ? 3.715 30.699 -11.518 1.00 86.00 321 ILE A O 1
ATOM 2464 N N . THR A 1 322 ? 5.100 31.015 -9.788 1.00 84.19 322 THR A N 1
ATOM 2465 C CA . THR A 1 322 ? 5.925 29.844 -10.120 1.00 84.19 322 THR A CA 1
ATOM 2466 C C . THR A 1 322 ? 5.171 28.529 -9.952 1.00 84.19 322 THR A C 1
ATOM 2468 O O . THR A 1 322 ? 5.448 27.597 -10.697 1.00 84.19 322 THR A O 1
ATOM 2471 N N . ASP A 1 323 ? 4.213 28.453 -9.025 1.00 86.50 323 ASP A N 1
ATOM 2472 C CA . ASP A 1 323 ? 3.326 27.300 -8.868 1.00 86.50 323 ASP A CA 1
ATOM 2473 C C . ASP A 1 323 ? 2.420 27.177 -10.092 1.00 86.50 323 ASP A C 1
ATOM 2475 O O . ASP A 1 323 ? 2.346 26.102 -10.671 1.00 86.50 323 ASP A O 1
ATOM 2479 N N . CYS A 1 324 ? 1.843 28.278 -10.581 1.00 84.19 324 CYS A N 1
ATOM 2480 C CA . CYS A 1 324 ? 1.069 28.248 -11.826 1.00 84.19 324 CYS A CA 1
ATOM 2481 C C . CYS A 1 324 ? 1.885 27.678 -12.998 1.00 84.19 324 CYS A C 1
ATOM 2483 O O . CYS A 1 324 ? 1.401 26.831 -13.742 1.00 84.19 324 CYS A O 1
ATOM 2485 N N . LEU A 1 325 ? 3.162 28.061 -13.119 1.00 81.56 325 LEU A N 1
ATOM 2486 C CA . LEU A 1 325 ? 4.060 27.491 -14.132 1.00 81.56 325 LEU A CA 1
ATOM 2487 C C . LEU A 1 325 ? 4.386 26.017 -13.874 1.00 81.56 325 LEU A C 1
ATOM 2489 O O . LEU A 1 325 ? 4.472 25.235 -14.817 1.00 81.56 325 LEU A O 1
ATOM 2493 N N . ALA A 1 326 ? 4.556 25.624 -12.612 1.00 79.31 326 ALA A N 1
ATOM 2494 C CA . ALA A 1 326 ? 4.827 24.242 -12.232 1.00 79.31 326 ALA A CA 1
ATOM 2495 C C . ALA A 1 326 ? 3.662 23.294 -12.561 1.00 79.31 326 ALA A C 1
ATOM 2497 O O . ALA A 1 326 ? 3.899 22.115 -12.838 1.00 79.31 326 ALA A O 1
ATOM 2498 N N . PHE A 1 327 ? 2.439 23.824 -12.539 1.00 80.88 327 PHE A N 1
ATOM 2499 C CA . PHE A 1 327 ? 1.195 23.129 -12.854 1.00 80.88 327 PHE A CA 1
ATOM 2500 C C . PHE A 1 327 ? 0.690 23.379 -14.282 1.00 80.88 327 PHE A C 1
ATOM 2502 O O . PHE A 1 327 ? -0.370 22.873 -14.637 1.00 80.88 327 PHE A O 1
ATOM 2509 N N . TYR A 1 328 ? 1.472 24.079 -15.114 1.00 80.56 328 TYR A N 1
ATOM 2510 C CA . TYR A 1 328 ? 1.135 24.407 -16.505 1.00 80.56 328 TYR A CA 1
ATOM 2511 C C . TYR A 1 328 ? -0.195 25.164 -16.659 1.00 80.56 328 TYR A C 1
ATOM 2513 O O . TYR A 1 328 ? -0.885 25.013 -17.667 1.00 80.56 328 TYR A O 1
ATOM 2521 N N . ASP A 1 329 ? -0.547 25.992 -15.673 1.00 78.88 329 ASP A N 1
ATOM 2522 C CA . ASP A 1 329 ? -1.718 26.858 -15.747 1.00 78.88 329 ASP A CA 1
ATOM 2523 C C . ASP A 1 329 ? -1.601 27.807 -16.948 1.00 78.88 329 ASP A C 1
ATOM 2525 O O . ASP A 1 329 ? -0.519 28.298 -17.293 1.00 78.88 329 ASP A O 1
ATOM 2529 N N . ASP A 1 330 ? -2.734 28.086 -17.591 1.00 83.50 330 ASP A N 1
ATOM 2530 C CA . ASP A 1 330 ? -2.745 28.931 -18.775 1.00 83.50 330 ASP A CA 1
ATOM 2531 C C . ASP A 1 330 ? -2.311 30.378 -18.468 1.00 83.50 330 ASP A C 1
ATOM 2533 O O . ASP A 1 330 ? -2.388 30.878 -17.341 1.00 83.50 330 ASP A O 1
ATOM 2537 N N . ALA A 1 331 ? -1.883 31.096 -19.509 1.00 82.69 331 ALA A N 1
ATOM 2538 C CA . ALA A 1 331 ? -1.409 32.471 -19.376 1.00 82.69 331 ALA A CA 1
ATOM 2539 C C . ALA A 1 331 ? -2.442 33.422 -18.735 1.00 82.69 331 ALA A C 1
ATOM 2541 O O . ALA A 1 331 ? -2.053 34.441 -18.171 1.00 82.69 331 ALA A O 1
ATOM 2542 N N . SER A 1 332 ? -3.743 33.114 -18.794 1.00 80.00 332 SER A N 1
ATOM 2543 C CA . SER A 1 332 ? -4.784 33.933 -18.169 1.00 80.00 332 SER A CA 1
ATOM 2544 C C . SER A 1 332 ? -4.858 33.730 -16.654 1.00 80.00 332 SER A C 1
ATOM 2546 O O . SER A 1 332 ? -4.998 34.711 -15.926 1.00 80.00 332 SER A O 1
ATOM 2548 N N . ILE A 1 333 ? -4.672 32.502 -16.165 1.00 78.88 333 ILE A N 1
ATOM 2549 C CA . ILE A 1 333 ? -4.565 32.186 -14.732 1.00 78.88 333 ILE A CA 1
ATOM 2550 C C . ILE A 1 333 ? -3.268 32.763 -14.162 1.00 78.88 333 ILE A C 1
ATOM 2552 O O . ILE A 1 333 ? -3.281 33.433 -13.126 1.00 78.88 333 ILE A O 1
ATOM 2556 N N . VAL A 1 334 ? -2.157 32.601 -14.885 1.00 80.62 334 VAL A N 1
ATOM 2557 C CA . VAL A 1 334 ? -0.873 33.219 -14.522 1.00 80.62 334 VAL A CA 1
ATOM 2558 C C . VAL A 1 334 ? -1.027 34.745 -14.453 1.00 80.62 334 VAL A C 1
ATOM 2560 O O . VAL A 1 334 ? -0.558 35.363 -13.497 1.00 80.62 334 VAL A O 1
ATOM 2563 N N . GLN A 1 335 ? -1.747 35.361 -15.402 1.00 83.56 335 GLN A N 1
ATOM 2564 C CA . GLN A 1 335 ? -2.027 36.800 -15.386 1.00 83.56 335 GLN A CA 1
ATOM 2565 C C . GLN A 1 335 ? -2.886 37.225 -14.189 1.00 83.56 335 GLN A C 1
ATOM 2567 O O . GLN A 1 335 ? -2.608 38.272 -13.615 1.00 83.56 335 GLN A O 1
ATOM 2572 N N . ILE A 1 336 ? -3.882 36.438 -13.768 1.00 78.31 336 ILE A N 1
ATOM 2573 C CA . ILE A 1 336 ? -4.681 36.740 -12.564 1.00 78.31 336 ILE A CA 1
ATOM 2574 C C . ILE A 1 336 ? -3.767 36.852 -11.344 1.00 78.31 336 ILE A C 1
ATOM 2576 O O . ILE A 1 336 ? -3.841 37.834 -10.607 1.00 78.31 336 ILE A O 1
ATOM 2580 N N . HIS A 1 337 ? -2.850 35.902 -11.166 1.00 78.81 337 HIS A N 1
ATOM 2581 C CA . HIS A 1 337 ? -1.917 35.947 -10.047 1.00 78.81 337 HIS A CA 1
ATOM 2582 C C . HIS A 1 337 ? -0.863 37.046 -10.187 1.00 78.81 337 HIS A C 1
ATOM 2584 O O . HIS A 1 337 ? -0.441 37.601 -9.179 1.00 78.81 337 HIS A O 1
ATOM 2590 N N . VAL A 1 338 ? -0.460 37.425 -11.400 1.00 78.44 338 VAL A N 1
ATOM 2591 C CA . VAL A 1 338 ? 0.360 38.628 -11.625 1.00 78.44 338 VAL A CA 1
ATOM 2592 C C . VAL A 1 338 ? -0.411 39.896 -11.226 1.00 78.44 338 VAL A C 1
ATOM 2594 O O . VAL A 1 338 ? 0.118 40.743 -10.500 1.00 78.44 338 VAL A O 1
ATOM 2597 N N . ASP A 1 339 ? -1.671 40.014 -11.644 1.00 74.31 339 ASP A N 1
ATOM 2598 C CA . ASP A 1 339 ? -2.525 41.182 -11.421 1.00 74.31 339 ASP A CA 1
ATOM 2599 C C . ASP A 1 339 ? -2.893 41.346 -9.943 1.00 74.31 339 ASP A C 1
ATOM 2601 O O . ASP A 1 339 ? -2.849 42.459 -9.417 1.00 74.31 339 ASP A O 1
ATOM 2605 N N . GLU A 1 340 ? -3.191 40.260 -9.228 1.00 68.94 340 GLU A N 1
ATOM 2606 C CA . GLU A 1 340 ? -3.425 40.265 -7.775 1.00 68.94 340 GLU A CA 1
ATOM 2607 C C . GLU A 1 340 ? -2.235 40.858 -7.011 1.00 68.94 340 GLU A C 1
ATOM 2609 O O . GLU A 1 340 ? -2.412 41.608 -6.051 1.00 68.94 340 GLU A O 1
ATOM 2614 N N . ARG A 1 341 ? -1.008 40.581 -7.466 1.00 69.44 341 ARG A N 1
ATOM 2615 C CA . ARG A 1 341 ? 0.230 41.110 -6.869 1.00 69.44 341 ARG A CA 1
ATOM 2616 C C . ARG A 1 341 ? 0.530 42.538 -7.319 1.00 69.44 341 ARG A C 1
ATOM 2618 O O . ARG A 1 341 ? 1.111 43.306 -6.556 1.00 69.44 341 ARG A O 1
ATOM 2625 N N . GLY A 1 342 ? 0.123 42.908 -8.533 1.00 55.69 342 GLY A N 1
ATOM 2626 C CA . GLY A 1 342 ? 0.269 44.259 -9.081 1.00 55.69 342 GLY A CA 1
ATOM 2627 C C . GLY A 1 342 ? -0.764 45.269 -8.563 1.00 55.69 342 GLY A C 1
ATOM 2628 O O . GLY A 1 342 ? -0.489 46.470 -8.531 1.00 55.69 342 GLY A O 1
ATOM 2629 N N . THR A 1 343 ? -1.946 44.812 -8.134 1.00 53.12 343 THR A N 1
ATOM 2630 C CA . THR A 1 343 ? -3.093 45.674 -7.786 1.00 53.12 343 THR A CA 1
ATOM 2631 C C . THR A 1 343 ? -3.356 45.833 -6.291 1.00 53.12 343 THR A C 1
ATOM 2633 O O . THR A 1 343 ? -4.228 46.632 -5.931 1.00 53.12 343 THR A O 1
ATOM 2636 N N . ASP A 1 344 ? -2.611 45.137 -5.425 1.00 52.81 344 ASP A N 1
ATOM 2637 C CA . ASP A 1 344 ? -2.919 45.033 -3.998 1.00 52.81 344 ASP A CA 1
ATOM 2638 C C . ASP A 1 344 ? -2.987 46.407 -3.292 1.00 52.81 344 ASP A C 1
ATOM 2640 O O . ASP A 1 344 ? -2.000 47.062 -2.925 1.00 52.81 344 ASP A O 1
ATOM 2644 N N . ARG A 1 345 ? -4.226 46.885 -3.137 1.00 44.94 345 ARG A N 1
ATOM 2645 C CA . ARG A 1 345 ? -4.576 48.184 -2.552 1.00 44.94 345 ARG A CA 1
ATOM 2646 C C . ARG A 1 345 ? -4.295 48.226 -1.049 1.00 44.94 345 ARG A C 1
ATOM 2648 O O . ARG A 1 345 ? -4.223 49.330 -0.500 1.00 44.94 345 ARG A O 1
ATOM 2655 N N . GLU A 1 346 ? -4.130 47.083 -0.383 1.00 40.91 346 GLU A N 1
ATOM 2656 C CA . GLU A 1 346 ? -3.994 47.005 1.075 1.00 40.91 346 GLU A CA 1
ATOM 2657 C C . GLU A 1 346 ? -2.563 47.308 1.540 1.00 40.91 346 GLU A C 1
ATOM 2659 O O . GLU A 1 346 ? -2.374 48.153 2.427 1.00 40.91 346 GLU A O 1
ATOM 2664 N N . VAL A 1 347 ? -1.546 46.792 0.839 1.00 44.81 347 VAL A N 1
ATOM 2665 C CA . VAL A 1 347 ? -0.127 47.143 1.064 1.00 44.81 347 VAL A CA 1
ATOM 2666 C C . VAL A 1 347 ? 0.109 48.646 0.836 1.00 44.81 347 VAL A C 1
ATOM 2668 O O . VAL A 1 347 ? 0.824 49.313 1.592 1.00 44.81 347 VAL A O 1
ATOM 2671 N N . HIS A 1 348 ? -0.576 49.239 -0.147 1.00 44.72 348 HIS A N 1
ATOM 2672 C CA . HIS A 1 348 ? -0.528 50.679 -0.416 1.00 44.72 348 HIS A CA 1
ATOM 2673 C C . HIS A 1 348 ? -1.175 51.561 0.663 1.00 44.72 348 HIS A C 1
ATOM 2675 O O . HIS A 1 348 ? -0.717 52.690 0.869 1.00 44.72 348 HIS A O 1
ATOM 2681 N N . ALA A 1 349 ? -2.221 51.096 1.348 1.00 39.59 349 ALA A N 1
ATOM 2682 C CA . ALA A 1 349 ? -2.931 51.886 2.357 1.00 39.59 349 ALA A CA 1
ATOM 2683 C C . ALA A 1 349 ? -2.198 51.918 3.712 1.00 39.59 349 ALA A C 1
ATOM 2685 O O . ALA A 1 349 ? -2.232 52.934 4.419 1.00 39.59 349 ALA A O 1
ATOM 2686 N N . ILE A 1 350 ? -1.501 50.832 4.063 1.00 40.28 350 ILE A N 1
ATOM 2687 C CA . ILE A 1 350 ? -0.821 50.669 5.357 1.00 40.28 350 ILE A CA 1
ATOM 2688 C C . ILE A 1 350 ? 0.525 51.401 5.382 1.00 40.28 350 ILE A C 1
ATOM 2690 O O . ILE A 1 350 ? 0.844 52.070 6.376 1.00 40.28 350 ILE A O 1
ATOM 2694 N N . ILE A 1 351 ? 1.297 51.380 4.288 1.00 45.69 351 ILE A N 1
ATOM 2695 C CA . ILE A 1 351 ? 2.582 52.092 4.269 1.00 45.69 351 ILE A CA 1
ATOM 2696 C C . ILE A 1 351 ? 2.368 53.617 4.263 1.00 45.69 351 ILE A C 1
ATOM 2698 O O . ILE A 1 351 ? 3.035 54.316 5.028 1.00 45.69 351 ILE A O 1
ATOM 2702 N N . ASN A 1 352 ? 1.330 54.111 3.575 1.00 41.00 352 ASN A N 1
ATOM 2703 C CA . ASN A 1 352 ? 0.942 55.533 3.544 1.00 41.00 352 ASN A CA 1
ATOM 2704 C C . ASN A 1 352 ? 0.226 56.049 4.812 1.00 41.00 352 ASN A C 1
ATOM 2706 O O . ASN A 1 352 ? -0.106 57.231 4.891 1.00 41.00 352 ASN A O 1
ATOM 2710 N N . GLY A 1 353 ? -0.020 55.198 5.817 1.00 36.72 353 GLY A N 1
ATOM 2711 C CA . GLY A 1 353 ? -0.520 55.623 7.131 1.00 36.72 353 GLY A CA 1
ATOM 2712 C C . GLY A 1 353 ? -1.979 56.103 7.178 1.00 36.72 353 GLY A C 1
ATOM 2713 O O . GLY A 1 353 ? -2.340 56.796 8.124 1.00 36.72 353 GLY A O 1
ATOM 2714 N N . GLN A 1 354 ? -2.828 55.751 6.205 1.00 36.44 354 GLN A N 1
ATOM 2715 C CA . GLN A 1 354 ? -4.179 56.330 6.092 1.00 36.44 354 GLN A CA 1
ATOM 2716 C C . GLN A 1 354 ? -5.330 55.521 6.723 1.00 36.44 354 GLN A C 1
ATOM 2718 O O . GLN A 1 354 ? -6.453 56.018 6.716 1.00 36.44 354 GLN A O 1
ATOM 2723 N N . ARG A 1 355 ? -5.120 54.317 7.284 1.00 36.28 355 ARG A N 1
ATOM 2724 C CA . ARG A 1 355 ? -6.259 53.423 7.609 1.00 36.28 355 ARG A CA 1
ATOM 2725 C C . ARG A 1 355 ? -6.265 52.710 8.969 1.00 36.28 355 ARG A C 1
ATOM 2727 O O . ARG A 1 355 ? -6.826 51.630 9.078 1.00 36.28 355 ARG A O 1
ATOM 2734 N N . LEU A 1 356 ? -5.713 53.312 10.023 1.00 32.41 356 LEU A N 1
ATOM 2735 C CA . LEU A 1 356 ? -5.782 52.759 11.393 1.00 32.41 356 LEU A CA 1
ATOM 2736 C C . LEU A 1 356 ? -6.719 53.542 12.336 1.00 32.41 356 LEU A C 1
ATOM 2738 O O . LEU A 1 356 ? -6.410 53.672 13.518 1.00 32.41 356 LEU A O 1
ATOM 2742 N N . GLN A 1 357 ? -7.840 54.094 11.847 1.00 29.00 357 GLN A N 1
ATOM 2743 C CA . GLN A 1 357 ? -8.798 54.798 12.725 1.00 29.00 357 GLN A CA 1
ATOM 2744 C C . GLN A 1 357 ? -10.179 54.160 12.907 1.00 29.00 357 GLN A C 1
ATOM 2746 O O . GLN A 1 357 ? -10.808 54.484 13.908 1.00 29.00 357 GLN A O 1
ATOM 2751 N N . ASP A 1 358 ? -10.625 53.207 12.085 1.00 28.78 358 ASP A N 1
ATOM 2752 C CA . ASP A 1 358 ? -11.980 52.656 12.237 1.00 28.78 358 ASP A CA 1
ATOM 2753 C C . ASP A 1 358 ? -11.968 51.132 12.402 1.00 28.78 358 ASP A C 1
ATOM 2755 O O . ASP A 1 358 ? -11.662 50.379 11.480 1.00 28.78 358 ASP A O 1
ATOM 2759 N N . GLY A 1 359 ? -12.304 50.677 13.612 1.00 31.39 359 GLY A N 1
ATOM 2760 C CA . GLY A 1 359 ? -12.558 49.274 13.919 1.00 31.39 359 GLY A CA 1
ATOM 2761 C C . GLY A 1 359 ? -13.968 48.868 13.494 1.00 31.39 359 GLY A C 1
ATOM 2762 O O . GLY A 1 359 ? -14.936 49.291 14.120 1.00 31.39 359 GLY A O 1
ATOM 2763 N N . ASN A 1 360 ? -14.071 48.068 12.431 1.00 25.70 360 ASN A N 1
ATOM 2764 C CA . ASN A 1 360 ? -15.153 47.114 12.153 1.00 25.70 360 ASN A CA 1
ATOM 2765 C C . ASN A 1 360 ? -14.895 46.454 10.789 1.00 25.70 360 ASN A C 1
ATOM 2767 O O . ASN A 1 360 ? -15.053 47.099 9.755 1.00 25.70 360 ASN A O 1
ATOM 2771 N N . SER A 1 361 ? -14.554 45.165 10.777 1.00 25.73 361 SER A N 1
ATOM 2772 C CA . SER A 1 361 ? -14.415 44.388 9.539 1.00 25.73 361 SER A CA 1
ATOM 2773 C C . SER A 1 361 ? -15.622 43.467 9.383 1.00 25.73 361 SER A C 1
ATOM 2775 O O . SER A 1 361 ? -15.691 42.411 10.007 1.00 25.73 361 SER A O 1
ATOM 2777 N N . ALA A 1 362 ? -16.586 43.885 8.563 1.00 24.22 362 ALA A N 1
ATOM 2778 C CA . ALA A 1 362 ? -17.663 43.036 8.071 1.00 24.22 362 ALA A CA 1
ATOM 2779 C C . ALA A 1 362 ? -17.961 43.364 6.595 1.00 24.22 362 ALA A C 1
ATOM 2781 O O . ALA A 1 362 ? -18.236 44.519 6.279 1.00 24.22 362 ALA A O 1
ATOM 2782 N N . VAL A 1 363 ? -18.001 42.299 5.772 1.00 25.38 363 VAL A N 1
ATOM 2783 C CA . VAL A 1 363 ? -18.619 42.161 4.428 1.00 25.38 363 VAL A CA 1
ATOM 2784 C C . VAL A 1 363 ? -17.847 42.779 3.248 1.00 25.38 363 VAL A C 1
ATOM 2786 O O . VAL A 1 363 ? -17.535 43.957 3.331 1.00 25.38 363 VAL A O 1
ATOM 2789 N N . ILE A 1 364 ? -17.583 42.010 2.162 1.00 25.31 364 ILE A N 1
ATOM 2790 C CA . ILE A 1 364 ? -18.244 42.085 0.821 1.00 25.31 364 ILE A CA 1
ATOM 2791 C C . ILE A 1 364 ? -17.981 40.812 -0.030 1.00 25.31 364 ILE A C 1
ATOM 2793 O O . ILE A 1 364 ? -16.842 40.495 -0.344 1.00 25.31 364 ILE A O 1
ATOM 2797 N N . TYR A 1 365 ? -19.069 40.176 -0.489 1.00 22.84 365 TYR A N 1
ATOM 2798 C CA . TYR A 1 365 ? -19.226 39.490 -1.787 1.00 22.84 365 TYR A CA 1
ATOM 2799 C C . TYR A 1 365 ? -20.416 40.176 -2.498 1.00 22.84 365 TYR A C 1
ATOM 2801 O O . TYR A 1 365 ? -21.405 40.469 -1.823 1.00 22.84 365 TYR A O 1
ATOM 2809 N N . GLY A 1 366 ? -20.370 40.394 -3.823 1.00 22.50 366 GLY A N 1
ATOM 2810 C CA . GLY A 1 366 ? -21.589 40.634 -4.625 1.00 22.50 366 GLY A CA 1
ATOM 2811 C C . GLY A 1 366 ? -21.530 41.657 -5.775 1.00 22.50 366 GLY A C 1
ATOM 2812 O O . GLY A 1 366 ? -21.742 42.841 -5.557 1.00 22.50 366 GLY A O 1
ATOM 2813 N N . ALA A 1 367 ? -21.311 41.131 -6.985 1.00 22.98 367 ALA A N 1
ATOM 2814 C CA . ALA A 1 367 ? -21.910 41.412 -8.305 1.00 22.98 367 ALA A CA 1
ATOM 2815 C C . ALA A 1 367 ? -22.389 42.819 -8.778 1.00 22.98 367 ALA A C 1
ATOM 2817 O O . ALA A 1 367 ? -23.139 43.543 -8.134 1.00 22.98 367 ALA A O 1
ATOM 2818 N N . ILE A 1 368 ? -22.023 43.054 -10.046 1.00 27.33 368 ILE A N 1
ATOM 2819 C CA . ILE A 1 368 ? -22.477 43.972 -11.112 1.00 27.33 368 ILE A CA 1
ATOM 2820 C C . ILE A 1 368 ? -23.937 44.478 -11.011 1.00 27.33 368 ILE A C 1
ATOM 2822 O O . ILE A 1 368 ? -24.871 43.685 -10.916 1.00 27.33 368 ILE A O 1
ATOM 2826 N N . GLY A 1 369 ? -24.140 45.792 -11.205 1.00 23.75 369 GLY A N 1
ATOM 2827 C CA . GLY A 1 369 ? -25.451 46.395 -11.487 1.00 23.75 369 GLY A CA 1
ATOM 2828 C C . GLY A 1 369 ? -25.428 47.929 -11.529 1.00 23.75 369 GLY A C 1
ATOM 2829 O O . GLY A 1 369 ? -25.069 48.579 -10.556 1.00 23.75 369 GLY A O 1
ATOM 2830 N N . ASP A 1 370 ? -25.792 48.481 -12.679 1.00 25.12 370 ASP A N 1
ATOM 2831 C CA . ASP A 1 370 ? -25.686 49.879 -13.106 1.00 25.12 370 ASP A CA 1
ATOM 2832 C C . ASP A 1 370 ? -26.722 50.844 -12.464 1.00 25.12 370 ASP A C 1
ATOM 2834 O O . ASP A 1 370 ? -27.758 50.424 -11.951 1.00 25.12 370 ASP A O 1
ATOM 2838 N N . LEU A 1 371 ? -26.470 52.149 -12.646 1.00 23.34 371 LEU A N 1
ATOM 2839 C CA . LEU A 1 371 ? -27.404 53.295 -12.634 1.00 23.34 371 LEU A CA 1
ATOM 2840 C C . LEU A 1 371 ? -27.883 53.941 -11.307 1.00 23.34 371 LEU A C 1
ATOM 2842 O O . LEU A 1 371 ? -28.843 53.547 -10.659 1.00 23.34 371 LEU A O 1
ATOM 2846 N N . THR A 1 372 ? -27.308 55.130 -11.084 1.00 24.16 372 THR A N 1
ATOM 2847 C CA . THR A 1 372 ? -27.957 56.422 -10.766 1.00 24.16 372 THR A CA 1
ATOM 2848 C C . THR A 1 372 ? -28.901 56.572 -9.556 1.00 24.16 372 THR A C 1
ATOM 2850 O O . THR A 1 372 ? -30.052 56.157 -9.571 1.00 24.16 372 THR A O 1
ATOM 2853 N N . ASN A 1 373 ? -28.468 57.502 -8.693 1.00 24.22 373 ASN A N 1
ATOM 2854 C CA . ASN A 1 373 ? -29.242 58.572 -8.045 1.00 24.22 373 ASN A CA 1
ATOM 2855 C C . ASN A 1 373 ? -29.951 58.342 -6.686 1.00 24.22 373 ASN A C 1
ATOM 2857 O O . ASN A 1 373 ? -30.932 57.623 -6.569 1.00 24.22 373 ASN A O 1
ATOM 2861 N N . VAL A 1 374 ? -29.533 59.221 -5.753 1.00 23.94 374 VAL A N 1
ATOM 2862 C CA . VAL A 1 374 ? -30.296 59.900 -4.677 1.00 23.94 374 VAL A CA 1
ATOM 2863 C C . VAL A 1 374 ? -30.329 59.236 -3.283 1.00 23.94 374 VAL A C 1
ATOM 2865 O O . VAL A 1 374 ? -31.069 58.296 -3.037 1.00 23.94 374 VAL A O 1
ATOM 2868 N N . GLN A 1 375 ? -29.509 59.821 -2.382 1.00 23.58 375 GLN A N 1
ATOM 2869 C CA . GLN A 1 375 ? -29.777 60.340 -1.007 1.00 23.58 375 GLN A CA 1
ATOM 2870 C C . GLN A 1 375 ? -30.965 59.740 -0.210 1.00 23.58 375 GLN A C 1
ATOM 2872 O O . GLN A 1 375 ? -32.041 59.606 -0.787 1.00 23.58 375 GLN A O 1
ATOM 2877 N N . PRO A 1 376 ? -30.885 59.565 1.140 1.00 25.88 376 PRO A N 1
ATOM 2878 C CA . PRO A 1 376 ? -30.540 60.665 2.061 1.00 25.88 376 PRO A CA 1
ATOM 2879 C C . PRO A 1 376 ? -29.858 60.301 3.411 1.00 25.88 376 PRO A C 1
ATOM 2881 O O . PRO A 1 376 ? -29.710 59.152 3.811 1.00 25.88 376 PRO A O 1
ATOM 2884 N N . THR A 1 377 ? -29.467 61.358 4.128 1.00 22.03 377 THR A N 1
ATOM 2885 C CA . THR A 1 377 ? -29.029 61.424 5.540 1.00 22.03 377 THR A CA 1
ATOM 2886 C C . THR A 1 377 ? -30.234 61.770 6.474 1.00 22.03 377 THR A C 1
ATOM 2888 O O . THR A 1 377 ? -31.358 61.853 5.984 1.00 22.03 377 THR A O 1
ATOM 2891 N N . PRO A 1 378 ? -30.086 62.028 7.797 1.00 36.12 378 PRO A N 1
ATOM 2892 C CA . PRO A 1 378 ? -29.956 61.022 8.857 1.00 36.12 378 PRO A CA 1
ATOM 2893 C C . PRO A 1 378 ? -30.857 61.301 10.100 1.00 36.12 378 PRO A C 1
ATOM 2895 O O . PRO A 1 378 ? -31.584 62.291 10.180 1.00 36.12 378 PRO A O 1
ATOM 2898 N N . THR A 1 379 ? -30.608 60.526 11.167 1.00 25.34 379 THR A N 1
ATOM 2899 C CA . THR A 1 379 ? -30.661 60.885 12.610 1.00 25.34 379 THR A CA 1
ATOM 2900 C C . THR A 1 379 ? -31.951 60.732 13.440 1.00 25.34 379 THR A C 1
ATOM 2902 O O . THR A 1 379 ? -32.989 61.300 13.119 1.00 25.34 379 THR A O 1
ATOM 2905 N N . ARG A 1 380 ? -31.737 60.154 14.644 1.00 25.08 380 ARG A N 1
ATOM 2906 C CA . ARG A 1 380 ? -32.172 60.554 16.017 1.00 25.08 380 ARG A CA 1
ATOM 2907 C C . ARG A 1 380 ? -32.915 59.438 16.782 1.00 25.08 380 ARG A C 1
ATOM 2909 O O . ARG A 1 380 ? -33.717 58.756 16.173 1.00 25.08 380 ARG A O 1
ATOM 2916 N N . VAL A 1 381 ? -32.793 59.212 18.101 1.00 22.95 381 VAL A N 1
ATOM 2917 C CA . VAL A 1 381 ? -32.033 59.774 19.252 1.00 22.95 381 VAL A CA 1
ATOM 2918 C C . VAL A 1 381 ? -32.331 58.877 20.499 1.00 22.95 381 VAL A C 1
ATOM 2920 O O . VAL A 1 381 ? -33.310 58.136 20.472 1.00 22.95 381 VAL A O 1
ATOM 2923 N N . PHE A 1 382 ? -31.532 59.058 21.574 1.00 23.86 382 PHE A N 1
ATOM 2924 C CA . PHE A 1 382 ? -31.678 58.728 23.027 1.00 23.86 382 PHE A CA 1
ATOM 2925 C C . PHE A 1 382 ? -30.747 57.595 23.529 1.00 23.86 382 PHE A C 1
ATOM 2927 O O . PHE A 1 382 ? -30.898 56.464 23.095 1.00 23.86 382 PHE A O 1
ATOM 2934 N N . GLN A 1 383 ? -29.652 57.808 24.300 1.00 23.84 383 GLN A N 1
ATOM 2935 C CA . GLN A 1 383 ? -29.435 58.425 25.647 1.00 23.84 383 GLN A CA 1
ATOM 2936 C C . GLN A 1 383 ? -30.367 57.853 26.738 1.00 23.84 383 GLN A C 1
ATOM 2938 O O . GLN A 1 383 ? -31.565 57.827 26.515 1.00 23.84 383 GLN A O 1
ATOM 2943 N N . ALA A 1 384 ? -29.972 57.486 27.967 1.00 24.03 384 ALA A N 1
ATOM 2944 C CA . ALA A 1 384 ? -28.697 57.379 28.690 1.00 24.03 384 ALA A CA 1
ATOM 2945 C C . ALA A 1 384 ? -28.962 56.755 30.101 1.00 24.03 384 ALA A C 1
ATOM 2947 O O . ALA A 1 384 ? -30.103 56.802 30.547 1.00 24.03 384 ALA A O 1
ATOM 2948 N N . PHE A 1 385 ? -27.896 56.316 30.808 1.00 23.88 385 PHE A N 1
ATOM 2949 C CA . PHE A 1 385 ? -27.735 56.167 32.288 1.00 23.88 385 PHE A CA 1
ATOM 2950 C C . PHE A 1 385 ? -28.631 55.150 33.059 1.00 23.88 385 PHE A C 1
ATOM 2952 O O . PHE A 1 385 ? -29.805 55.014 32.772 1.00 23.88 385 PHE A O 1
ATOM 2959 N N . ALA A 1 386 ? -28.215 54.413 34.106 1.00 23.17 386 ALA A N 1
ATOM 2960 C CA . ALA A 1 386 ? -26.992 54.323 34.913 1.00 23.17 386 ALA A CA 1
ATOM 2961 C C . ALA A 1 386 ? -26.957 53.002 35.735 1.00 23.17 386 ALA A C 1
ATOM 2963 O O . ALA A 1 386 ? -27.997 52.465 36.097 1.00 23.17 386 ALA A O 1
ATOM 2964 N N . VAL A 1 387 ? -25.736 52.553 36.056 1.00 26.33 387 VAL A N 1
ATOM 2965 C CA . VAL A 1 387 ? -25.241 51.912 37.300 1.00 26.33 387 VAL A CA 1
ATOM 2966 C C . VAL A 1 387 ? -26.247 51.245 38.257 1.00 26.33 387 VAL A C 1
ATOM 2968 O O . VAL A 1 387 ? -27.018 51.927 38.921 1.00 26.33 387 VAL A O 1
ATOM 2971 N N . SER A 1 388 ? -26.071 49.933 38.472 1.00 23.56 388 SER A N 1
ATOM 2972 C CA . SER A 1 388 ? -25.953 49.267 39.790 1.00 23.56 388 SER A CA 1
ATOM 2973 C C . SER A 1 388 ? -26.330 47.792 39.660 1.00 23.56 388 SER A C 1
ATOM 2975 O O . SER A 1 388 ? -27.486 47.503 39.364 1.00 23.56 388 SER A O 1
ATOM 2977 N N . SER A 1 389 ? -25.388 46.878 39.922 1.00 24.25 389 SER A N 1
ATOM 2978 C CA . SER A 1 389 ? -25.560 45.683 40.781 1.00 24.25 389 SER A CA 1
ATOM 2979 C C . SER A 1 389 ? -24.401 44.702 40.569 1.00 24.25 389 SER A C 1
ATOM 2981 O O . SER A 1 389 ? -24.529 43.677 39.903 1.00 24.25 389 SER A O 1
ATOM 2983 N N . ALA A 1 390 ? -23.258 45.001 41.185 1.00 34.34 390 ALA A N 1
ATOM 2984 C CA . ALA A 1 390 ? -22.355 43.954 41.639 1.00 34.34 390 ALA A CA 1
ATOM 2985 C C . ALA A 1 390 ? -23.026 43.284 42.846 1.00 34.34 390 ALA A C 1
ATOM 2987 O O . ALA A 1 390 ? -23.071 43.905 43.902 1.00 34.34 390 ALA A O 1
ATOM 2988 N N . LEU A 1 391 ? -23.602 42.086 42.664 1.00 29.55 391 LEU A N 1
ATOM 2989 C CA . LEU A 1 391 ? -23.838 41.092 43.735 1.00 29.55 391 LEU A CA 1
ATOM 2990 C C . LEU A 1 391 ? -24.423 39.740 43.270 1.00 29.55 391 LEU A C 1
ATOM 2992 O O . LEU A 1 391 ? -24.551 38.842 44.093 1.00 29.55 391 LEU A O 1
ATOM 2996 N N . THR A 1 392 ? -24.702 39.518 41.982 1.00 35.00 392 THR A N 1
ATOM 2997 C CA . THR A 1 392 ? -25.294 38.242 41.510 1.00 35.00 392 THR A CA 1
ATOM 2998 C C . THR A 1 392 ? -24.353 37.327 40.719 1.00 35.00 392 THR A C 1
ATOM 3000 O O . THR A 1 392 ? -24.640 36.140 40.590 1.00 35.00 392 THR A O 1
ATOM 3003 N N . CYS A 1 393 ? -23.182 37.802 40.277 1.00 34.00 393 CYS A N 1
ATOM 3004 C CA . CYS A 1 393 ? -22.218 36.956 39.548 1.00 34.00 393 CYS A CA 1
ATOM 3005 C C . CYS A 1 393 ? -21.241 36.177 40.453 1.00 34.00 393 CYS A C 1
ATOM 3007 O O . CYS A 1 393 ? -20.578 35.257 39.986 1.00 34.00 393 CYS A O 1
ATOM 3009 N N . LEU A 1 394 ? -21.201 36.476 41.757 1.00 36.78 394 LEU A N 1
ATOM 3010 C CA . LEU A 1 394 ? -20.387 35.754 42.750 1.00 36.78 394 LEU A CA 1
ATOM 3011 C C . LEU A 1 394 ? -21.092 34.531 43.367 1.00 36.78 394 LEU A C 1
ATOM 3013 O O . LEU A 1 394 ? -20.461 33.785 44.104 1.00 36.78 394 LEU A O 1
ATOM 3017 N N . ALA A 1 395 ? -22.367 34.284 43.043 1.00 31.12 395 ALA A N 1
ATOM 3018 C CA . ALA A 1 395 ? -23.107 33.119 43.538 1.00 31.12 395 ALA A CA 1
ATOM 3019 C C . ALA A 1 395 ? -23.165 31.963 42.523 1.00 31.12 395 ALA A C 1
ATOM 3021 O O . ALA A 1 395 ? -23.163 30.808 42.925 1.00 31.12 395 ALA A O 1
ATOM 3022 N N . ILE A 1 396 ? -23.146 32.237 41.215 1.00 43.44 396 ILE A N 1
ATOM 3023 C CA . ILE A 1 396 ? -23.278 31.191 40.181 1.00 43.44 396 ILE A CA 1
ATOM 3024 C C . ILE A 1 396 ? -21.908 30.625 39.770 1.00 43.44 396 ILE A C 1
ATOM 3026 O O . ILE A 1 396 ? -21.785 29.429 39.529 1.00 43.44 396 ILE A O 1
ATOM 3030 N N . TYR A 1 397 ? -20.846 31.437 39.821 1.00 38.25 397 TYR A N 1
ATOM 3031 C CA . TYR A 1 397 ? -19.475 30.970 39.566 1.00 38.25 397 TYR A CA 1
ATOM 3032 C C . TYR A 1 397 ? -18.885 30.161 40.740 1.00 38.25 397 TYR A C 1
ATOM 3034 O O . TYR A 1 397 ? -17.986 29.348 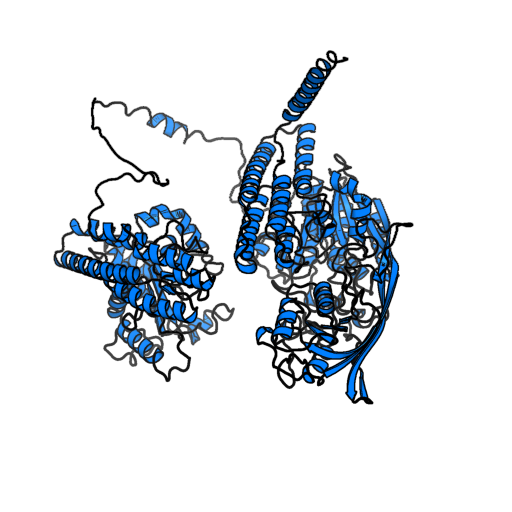40.558 1.00 38.25 397 TYR A O 1
ATOM 3042 N N . TRP A 1 398 ? -19.436 30.331 41.947 1.00 32.34 398 TRP A N 1
ATOM 3043 C CA . TRP A 1 398 ? -19.036 29.588 43.149 1.00 32.34 398 TRP A CA 1
ATOM 3044 C C . TRP A 1 398 ? -19.868 28.306 43.374 1.00 32.34 398 TRP A C 1
ATOM 3046 O O . TRP A 1 398 ? -19.419 27.403 44.075 1.00 32.34 398 TRP A O 1
ATOM 3056 N N . LEU A 1 399 ? -21.046 28.191 42.737 1.00 31.67 399 LEU A N 1
ATOM 3057 C CA . LEU A 1 399 ? -21.919 27.003 42.773 1.00 31.67 399 LEU A CA 1
ATOM 3058 C C . LEU A 1 399 ? -21.557 25.932 41.728 1.00 31.67 399 LEU A C 1
ATOM 3060 O O . LEU A 1 399 ? -21.911 24.774 41.915 1.00 31.67 399 LEU A O 1
ATOM 3064 N N . ILE A 1 400 ? -20.821 26.284 40.669 1.00 41.38 400 ILE A N 1
ATOM 3065 C CA . ILE A 1 400 ? -20.396 25.327 39.628 1.00 41.38 400 ILE A CA 1
ATOM 3066 C C . ILE A 1 400 ? -19.018 24.703 39.940 1.00 41.38 400 ILE A C 1
ATOM 3068 O O . ILE A 1 400 ? -18.700 23.633 39.434 1.00 41.38 400 ILE A O 1
ATOM 3072 N N . LEU A 1 401 ? -18.226 25.301 40.840 1.00 35.03 401 LEU A N 1
ATOM 3073 C CA . LEU A 1 401 ? -16.861 24.845 41.155 1.00 35.03 401 LEU A CA 1
ATOM 3074 C C . LEU A 1 401 ? -16.701 24.084 42.487 1.00 35.03 401 LEU A C 1
ATOM 3076 O O . LEU A 1 401 ? -15.598 23.633 42.770 1.00 35.03 401 LEU A O 1
ATOM 3080 N N . ASN A 1 402 ? -17.755 23.893 43.297 1.00 33.38 402 ASN A N 1
ATOM 3081 C CA . ASN A 1 402 ? -17.636 23.224 44.611 1.00 33.38 402 ASN A CA 1
ATOM 3082 C C . ASN A 1 402 ? -18.748 22.214 44.972 1.00 33.38 402 ASN A C 1
ATOM 3084 O O . ASN A 1 402 ? -18.930 21.888 46.143 1.00 33.38 402 ASN A O 1
ATOM 3088 N N . ALA A 1 403 ? -19.443 21.645 43.987 1.00 29.64 403 ALA A N 1
ATOM 3089 C CA . ALA A 1 403 ? -20.222 20.414 44.171 1.00 29.64 403 ALA A CA 1
ATOM 3090 C C . ALA A 1 403 ? -19.615 19.296 43.317 1.00 29.64 403 ALA A C 1
ATOM 3092 O O . ALA A 1 403 ? -20.144 18.895 42.284 1.00 29.64 403 ALA A O 1
ATOM 3093 N N . GLY A 1 404 ? -18.451 18.831 43.765 1.00 26.25 404 GLY A N 1
ATOM 3094 C CA . GLY A 1 404 ? -17.961 17.504 43.437 1.00 26.25 404 GLY A CA 1
ATOM 3095 C C . GLY A 1 404 ? -18.685 16.420 44.245 1.00 26.25 404 GLY A C 1
ATOM 3096 O O . GLY A 1 404 ? -19.237 16.691 45.311 1.00 26.25 404 GLY A O 1
ATOM 3097 N N . LEU A 1 405 ? -18.541 15.194 43.727 1.00 29.95 405 LEU A N 1
ATOM 3098 C CA . LEU A 1 405 ? -18.944 13.868 44.225 1.00 29.95 405 LEU A CA 1
ATOM 3099 C C . LEU A 1 405 ? -20.416 13.473 43.989 1.00 29.95 405 LEU A C 1
ATOM 3101 O O . LEU A 1 405 ? -21.326 14.136 44.455 1.00 29.95 405 LEU A O 1
ATOM 3105 N N . ALA A 1 406 ? -20.750 12.339 43.369 1.00 25.44 406 ALA A N 1
ATOM 3106 C CA . ALA A 1 406 ? -19.966 11.265 42.766 1.00 25.44 406 ALA A CA 1
ATOM 3107 C C . ALA A 1 406 ? -20.930 10.310 42.033 1.00 25.44 406 ALA A C 1
ATOM 3109 O O . ALA A 1 406 ? -21.948 9.922 42.602 1.00 25.44 406 ALA A O 1
ATOM 3110 N N . THR A 1 407 ? -20.579 9.863 40.825 1.00 27.89 407 THR A N 1
ATOM 3111 C CA . THR A 1 407 ? -20.619 8.436 40.437 1.00 27.89 407 THR A CA 1
ATOM 3112 C C . THR A 1 407 ? -19.785 8.227 39.166 1.00 27.89 407 THR A C 1
ATOM 3114 O O . THR A 1 407 ? -20.237 8.409 38.047 1.00 27.89 407 THR A O 1
ATOM 3117 N N . GLN A 1 408 ? -18.501 7.959 39.421 1.00 27.16 408 GLN A N 1
ATOM 3118 C CA . GLN A 1 408 ? -17.537 7.124 38.691 1.00 27.16 408 GLN A CA 1
ATOM 3119 C C . GLN A 1 408 ? -17.772 6.810 37.199 1.00 27.16 408 GLN A C 1
ATOM 3121 O O . GLN A 1 408 ? -18.572 5.948 36.864 1.00 27.16 408 GLN A O 1
ATOM 3126 N N . LEU A 1 409 ? -16.879 7.335 36.355 1.00 26.42 409 LEU A N 1
ATOM 3127 C CA . LEU A 1 409 ? -15.976 6.511 35.539 1.00 26.42 409 LEU A CA 1
ATOM 3128 C C . LEU A 1 409 ? -14.604 7.200 35.542 1.00 26.42 409 LEU A C 1
ATOM 3130 O O . LEU A 1 409 ? -14.312 8.112 34.777 1.00 26.42 409 LEU A O 1
ATOM 3134 N N . THR A 1 410 ? -13.792 6.814 36.519 1.00 24.55 410 THR A N 1
ATOM 3135 C CA . THR A 1 410 ? -12.365 7.115 36.599 1.00 24.55 410 THR A CA 1
ATOM 3136 C C . THR A 1 410 ? -11.629 6.382 35.480 1.00 24.55 410 THR A C 1
ATOM 3138 O O . THR A 1 410 ? -11.678 5.157 35.438 1.00 24.55 410 THR A O 1
ATOM 3141 N N . THR A 1 411 ? -10.863 7.092 34.656 1.00 25.59 411 THR A N 1
ATOM 3142 C CA . THR A 1 411 ? -9.605 6.549 34.124 1.00 25.59 411 THR A CA 1
ATOM 3143 C C . THR A 1 411 ? -8.483 7.414 34.669 1.00 25.59 411 THR A C 1
ATOM 3145 O O . THR A 1 411 ? -8.177 8.486 34.146 1.00 25.59 411 THR A O 1
ATOM 3148 N N . SER A 1 412 ? -7.951 6.969 35.807 1.00 25.22 412 SER A N 1
ATOM 3149 C CA . SER A 1 412 ? -6.673 7.410 36.339 1.00 25.22 412 SER A CA 1
ATOM 3150 C C . SER A 1 412 ? -5.580 7.169 35.302 1.00 25.22 412 SER A C 1
ATOM 3152 O O . SER A 1 412 ? -5.606 6.200 34.545 1.00 25.22 412 SER A O 1
ATOM 3154 N N . LYS A 1 413 ? -4.578 8.050 35.319 1.00 30.80 413 LYS A N 1
ATOM 3155 C CA . LYS A 1 413 ? -3.215 7.683 34.949 1.00 30.80 413 LYS A CA 1
ATOM 3156 C C . LYS A 1 413 ? -2.752 6.589 35.918 1.00 30.80 413 LYS A C 1
ATOM 3158 O O . LYS A 1 413 ? -2.193 6.903 36.961 1.00 30.80 413 LYS A O 1
ATOM 3163 N N . ASP A 1 414 ? -3.020 5.338 35.574 1.00 25.62 414 ASP A N 1
ATOM 3164 C CA . ASP A 1 414 ? -2.336 4.161 36.100 1.00 25.62 414 ASP A CA 1
ATOM 3165 C C . ASP A 1 414 ? -1.709 3.441 34.903 1.00 25.62 414 ASP A C 1
ATOM 3167 O O . ASP A 1 414 ? -2.394 3.083 33.947 1.00 25.62 414 ASP A O 1
ATOM 3171 N N . HIS A 1 415 ? -0.395 3.230 34.927 1.00 36.59 415 HIS A N 1
ATOM 3172 C CA . HIS A 1 415 ? 0.189 2.169 34.112 1.00 36.59 415 HIS A CA 1
ATOM 3173 C C . HIS A 1 415 ? -0.387 0.817 34.576 1.00 36.59 415 HIS A C 1
ATOM 3175 O O . HIS A 1 415 ? -0.430 0.575 35.784 1.00 36.59 415 HIS A O 1
ATOM 3181 N N . LYS A 1 416 ? -0.668 -0.078 33.609 1.00 36.91 416 LYS A N 1
ATOM 3182 C CA . LYS A 1 416 ? -0.911 -1.543 33.709 1.00 36.91 416 LYS A CA 1
ATOM 3183 C C . LYS A 1 416 ? -2.374 -2.016 33.675 1.00 36.91 416 LYS A C 1
ATOM 3185 O O . LYS A 1 416 ? -3.019 -2.108 34.713 1.00 36.91 416 LYS A O 1
ATOM 3190 N N . THR A 1 417 ? -2.837 -2.451 32.497 1.00 34.94 417 THR A N 1
ATOM 3191 C CA . THR A 1 417 ? -3.387 -3.799 32.164 1.00 34.94 417 THR A CA 1
ATOM 3192 C C . THR A 1 417 ? -4.182 -3.731 30.848 1.00 34.94 417 THR A C 1
ATOM 3194 O O . THR A 1 417 ? -4.974 -2.814 30.658 1.00 34.94 417 THR A O 1
ATOM 3197 N N . SER A 1 418 ? -3.981 -4.680 29.923 1.00 47.72 418 SER A N 1
ATOM 3198 C CA . SER A 1 418 ? -4.800 -4.798 28.701 1.00 47.72 418 SER A CA 1
ATOM 3199 C C . SER A 1 418 ? -6.289 -4.935 29.057 1.00 47.72 418 SER A C 1
ATOM 3201 O O . SER A 1 418 ? -6.615 -5.722 29.950 1.00 47.72 418 SER A O 1
ATOM 3203 N N . LYS A 1 419 ? -7.194 -4.251 28.338 1.00 72.75 419 LYS A N 1
ATOM 3204 C CA . LYS A 1 419 ? -8.656 -4.236 28.590 1.00 72.75 419 LYS A CA 1
ATOM 3205 C C . LYS A 1 419 ? -9.403 -5.525 28.203 1.00 72.75 419 LYS A C 1
ATOM 3207 O O . LYS A 1 419 ? -10.631 -5.545 28.253 1.00 72.75 419 LYS A O 1
ATOM 3212 N N . LEU A 1 420 ? -8.691 -6.585 27.821 1.00 89.44 420 LEU A N 1
ATOM 3213 C CA . LEU A 1 420 ? -9.274 -7.852 27.375 1.00 89.44 420 LEU A CA 1
ATOM 3214 C C . LEU A 1 420 ? -10.214 -8.447 28.441 1.00 89.44 420 LEU A C 1
ATOM 3216 O O . LEU A 1 420 ? -9.838 -8.556 29.612 1.00 89.44 420 LEU A O 1
ATOM 3220 N N . CYS A 1 421 ? -11.414 -8.875 28.045 1.00 90.94 421 CYS A N 1
ATOM 3221 C CA . CYS A 1 421 ? -12.323 -9.633 28.908 1.00 90.94 421 CYS A CA 1
ATOM 3222 C C . CYS A 1 421 ? -11.809 -11.068 29.139 1.00 90.94 421 CYS A C 1
ATOM 3224 O O . CYS A 1 421 ? -10.860 -11.513 28.499 1.00 90.94 421 CYS A O 1
ATOM 3226 N N . SER A 1 422 ? -12.431 -11.837 30.039 1.00 91.50 422 SER A N 1
ATOM 3227 C CA . SER A 1 422 ? -11.950 -13.188 30.386 1.00 91.50 422 SER A CA 1
ATOM 3228 C C . SER A 1 422 ? -11.870 -14.144 29.189 1.00 91.50 422 SER A C 1
ATOM 3230 O O . SER A 1 422 ? -10.924 -14.928 29.086 1.00 91.50 422 SER A O 1
ATOM 3232 N N . THR A 1 423 ? -12.842 -14.073 28.277 1.00 93.94 423 THR A N 1
ATOM 3233 C CA . THR A 1 423 ? -12.871 -14.882 27.049 1.00 93.94 423 THR A CA 1
ATOM 3234 C C . THR A 1 423 ? -11.733 -14.480 26.113 1.00 93.94 423 THR A C 1
ATOM 3236 O O . THR A 1 423 ? -10.972 -15.335 25.665 1.00 93.94 423 THR A O 1
ATOM 3239 N N . GLU A 1 424 ? -11.555 -13.175 25.889 1.00 96.38 424 GLU A N 1
ATOM 3240 C CA . GLU A 1 424 ? -10.482 -12.633 25.049 1.00 96.38 424 GLU A CA 1
ATOM 3241 C C . GLU A 1 424 ? -9.094 -12.948 25.628 1.00 96.38 424 GLU A C 1
ATOM 3243 O O . GLU A 1 424 ? -8.211 -13.372 24.892 1.00 96.38 424 GLU A O 1
ATOM 3248 N N . GLN A 1 425 ? -8.897 -12.825 26.947 1.00 95.62 425 GLN A N 1
ATOM 3249 C CA . GLN A 1 425 ? -7.643 -13.197 27.617 1.00 95.62 425 GLN A CA 1
ATOM 3250 C C . GLN A 1 425 ? -7.322 -14.682 27.438 1.00 95.62 425 GLN A C 1
ATOM 3252 O O . GLN A 1 425 ? -6.173 -15.039 27.178 1.00 95.62 425 GLN A O 1
ATOM 3257 N N . THR A 1 426 ? -8.336 -15.545 27.557 1.00 96.31 426 THR A N 1
ATOM 3258 C CA . THR A 1 426 ? -8.179 -16.993 27.371 1.00 96.31 426 THR A CA 1
ATOM 3259 C C . THR A 1 426 ? -7.783 -17.321 25.935 1.00 96.31 426 THR A C 1
ATOM 3261 O O . THR A 1 426 ? -6.884 -18.131 25.724 1.00 96.31 426 THR A O 1
ATOM 3264 N N . PHE A 1 427 ? -8.407 -16.667 24.953 1.00 97.62 427 PHE A N 1
ATOM 3265 C CA . PHE A 1 427 ? -8.061 -16.833 23.545 1.00 97.62 427 PHE A CA 1
ATOM 3266 C C . PHE A 1 427 ? -6.649 -16.317 23.239 1.00 97.62 427 PHE A C 1
ATOM 3268 O O . PHE A 1 427 ? -5.794 -17.083 22.802 1.00 97.62 427 PHE A O 1
ATOM 3275 N N . VAL A 1 428 ? -6.375 -15.041 23.531 1.00 96.94 428 VAL A N 1
ATOM 3276 C CA . VAL A 1 428 ? -5.100 -14.374 23.216 1.00 96.94 428 VAL A CA 1
ATOM 3277 C C . VAL A 1 428 ? -3.926 -15.064 23.916 1.00 96.94 428 VAL A C 1
ATOM 3279 O O . VAL A 1 428 ? -2.880 -15.293 23.303 1.00 96.94 428 VAL A O 1
ATOM 3282 N N . GLY A 1 429 ? -4.088 -15.437 25.188 1.00 95.88 429 GLY A N 1
ATOM 3283 C CA . GLY A 1 429 ? -3.085 -16.189 25.946 1.00 95.88 429 GLY A CA 1
ATOM 3284 C C . GLY A 1 429 ? -2.973 -17.663 25.540 1.00 95.88 429 GLY A C 1
ATOM 3285 O O . GLY A 1 429 ? -1.979 -18.305 25.870 1.00 95.88 429 GLY A O 1
ATOM 3286 N N . GLY A 1 430 ? -3.974 -18.193 24.834 1.00 96.62 430 GLY A N 1
ATOM 3287 C CA . GLY A 1 430 ? -4.059 -19.584 24.405 1.00 96.62 430 GLY A CA 1
ATOM 3288 C C . GLY A 1 430 ? -3.393 -19.892 23.065 1.00 96.62 430 GLY A C 1
ATOM 3289 O O . GLY A 1 430 ? -3.270 -21.079 22.765 1.00 96.62 430 GLY A O 1
ATOM 3290 N N . VAL A 1 431 ? -2.977 -18.876 22.296 1.00 97.50 431 VAL A N 1
ATOM 3291 C CA . VAL A 1 431 ? -2.249 -19.015 21.018 1.00 97.50 431 VAL A CA 1
ATOM 3292 C C . VAL A 1 431 ? -0.825 -19.529 21.264 1.00 97.50 431 VAL A C 1
ATOM 3294 O O . VAL A 1 431 ? -0.100 -18.949 22.078 1.00 97.50 431 VAL A O 1
ATOM 3297 N N . GLN A 1 432 ? -0.415 -20.591 20.565 1.00 95.88 432 GLN A N 1
ATOM 3298 C CA . GLN A 1 432 ? 0.852 -21.299 20.788 1.00 95.88 432 GLN A CA 1
ATOM 3299 C C . GLN A 1 432 ? 1.698 -21.386 19.509 1.00 95.88 432 GLN A C 1
ATOM 3301 O O . GLN A 1 432 ? 1.212 -21.773 18.447 1.00 95.88 432 GLN A O 1
ATOM 3306 N N . SER A 1 433 ? 2.984 -21.043 19.616 1.00 95.00 433 SER A N 1
ATOM 3307 C CA . SER A 1 433 ? 3.920 -21.051 18.484 1.00 95.00 433 SER A CA 1
ATOM 3308 C C . SER A 1 433 ? 4.255 -22.455 17.977 1.00 95.00 433 SER A C 1
ATOM 3310 O O . SER A 1 433 ? 4.446 -22.629 16.780 1.00 95.00 433 SER A O 1
ATOM 3312 N N . ASP A 1 434 ? 4.278 -23.467 18.848 1.00 97.25 434 ASP A N 1
ATOM 3313 C CA . ASP A 1 434 ? 4.497 -24.867 18.463 1.00 97.25 434 ASP A CA 1
ATOM 3314 C C . ASP A 1 434 ? 3.357 -25.402 17.589 1.00 97.25 434 ASP A C 1
ATOM 3316 O O . ASP A 1 434 ? 3.604 -26.148 16.645 1.00 97.25 434 ASP A O 1
ATOM 3320 N N . LYS A 1 435 ? 2.116 -24.973 17.851 1.00 97.75 435 LYS A N 1
ATOM 3321 C CA . LYS A 1 435 ? 0.964 -25.310 17.007 1.00 97.75 435 LYS A CA 1
ATOM 3322 C C . LYS A 1 435 ? 0.987 -24.599 15.667 1.00 97.75 435 LYS A C 1
ATOM 3324 O O . LYS A 1 435 ? 0.733 -25.237 14.652 1.00 97.75 435 LYS A O 1
ATOM 3329 N N . LEU A 1 436 ? 1.364 -23.324 15.646 1.00 96.94 436 LEU A N 1
ATOM 3330 C CA . LEU A 1 436 ? 1.569 -22.588 14.397 1.00 96.94 436 LEU A CA 1
ATOM 3331 C C . LEU A 1 436 ? 2.648 -23.250 13.530 1.00 96.94 436 LEU A C 1
ATOM 3333 O O . LEU A 1 436 ? 2.419 -23.464 12.343 1.00 96.94 436 LEU A O 1
ATOM 3337 N N . GLN A 1 437 ? 3.770 -23.655 14.130 1.00 96.81 437 GLN A N 1
ATOM 3338 C CA . GLN A 1 437 ? 4.816 -24.415 13.448 1.00 96.81 437 GLN A CA 1
ATOM 3339 C C . GLN A 1 437 ? 4.300 -25.763 12.927 1.00 96.81 437 GLN A C 1
ATOM 3341 O O . GLN A 1 437 ? 4.509 -26.084 11.761 1.00 96.81 437 GLN A O 1
ATOM 3346 N N . GLU A 1 438 ? 3.593 -26.542 13.750 1.00 97.94 438 GLU A N 1
ATOM 3347 C CA . GLU A 1 438 ? 3.007 -27.825 13.336 1.00 97.94 438 GLU A CA 1
ATOM 3348 C C . GLU A 1 438 ? 2.080 -27.663 12.120 1.00 97.94 438 GLU A C 1
ATOM 3350 O O . GLU A 1 438 ? 2.208 -28.406 11.145 1.00 97.94 438 GLU A O 1
ATOM 3355 N N . PHE A 1 439 ? 1.186 -26.671 12.150 1.00 98.19 439 PHE A N 1
ATOM 3356 C CA . PHE A 1 439 ? 0.262 -26.397 11.050 1.00 98.19 439 PHE A CA 1
ATOM 3357 C C . PHE A 1 439 ? 0.981 -25.886 9.800 1.00 98.19 439 PHE A C 1
ATOM 3359 O O . PHE A 1 439 ? 0.675 -26.349 8.704 1.00 98.19 439 PHE A O 1
ATOM 3366 N N . LEU A 1 440 ? 1.958 -24.984 9.943 1.00 96.94 440 LEU A N 1
ATOM 3367 C CA . LEU A 1 440 ? 2.732 -24.483 8.808 1.00 96.94 440 LEU A CA 1
ATOM 3368 C C . LEU A 1 440 ? 3.474 -25.622 8.102 1.00 96.94 440 LEU A C 1
ATOM 3370 O O . LEU A 1 440 ? 3.418 -25.735 6.881 1.00 96.94 440 LEU A O 1
ATOM 3374 N N . HIS A 1 441 ? 4.130 -26.500 8.863 1.00 97.12 441 HIS A N 1
ATOM 3375 C CA . HIS A 1 441 ? 4.813 -27.665 8.300 1.00 97.12 441 HIS A CA 1
ATOM 3376 C C . HIS A 1 441 ? 3.830 -28.626 7.622 1.00 97.12 441 HIS A C 1
ATOM 3378 O O . HIS A 1 441 ? 4.177 -29.207 6.597 1.00 97.12 441 HIS A O 1
ATOM 3384 N N . ALA A 1 442 ? 2.611 -28.792 8.145 1.00 97.19 442 ALA A N 1
ATOM 3385 C CA . ALA A 1 442 ? 1.606 -29.655 7.524 1.00 97.19 442 ALA A CA 1
ATOM 3386 C C . ALA A 1 442 ? 1.180 -29.164 6.128 1.00 97.19 442 ALA A C 1
ATOM 3388 O O . ALA A 1 442 ? 1.032 -29.991 5.229 1.00 97.19 442 ALA A O 1
ATOM 3389 N N . TYR A 1 443 ? 1.041 -27.847 5.937 1.00 96.19 443 TYR A N 1
ATOM 3390 C CA . TYR A 1 443 ? 0.743 -27.259 4.627 1.00 96.19 443 TYR A CA 1
ATOM 3391 C C . TYR A 1 443 ? 1.980 -27.233 3.719 1.00 96.19 443 TYR A C 1
ATOM 3393 O O . TYR A 1 443 ? 1.971 -27.817 2.641 1.00 96.19 443 TYR A O 1
ATOM 3401 N N . ALA A 1 444 ? 3.085 -26.651 4.189 1.00 95.62 444 ALA A N 1
ATOM 3402 C CA . ALA A 1 444 ? 4.190 -26.222 3.332 1.00 95.62 444 ALA A CA 1
ATOM 3403 C C . ALA A 1 444 ? 5.370 -27.209 3.222 1.00 95.62 444 ALA A C 1
ATOM 3405 O O . ALA A 1 444 ? 6.453 -26.853 2.751 1.00 95.62 444 ALA A O 1
ATOM 3406 N N . SER A 1 445 ? 5.203 -28.464 3.657 1.00 93.31 445 SER A N 1
ATOM 3407 C CA . SER A 1 445 ? 6.239 -29.503 3.483 1.00 93.31 445 SER A CA 1
ATOM 3408 C C . SER A 1 445 ? 6.291 -30.096 2.074 1.00 93.31 445 SER A C 1
ATOM 3410 O O . SER A 1 445 ? 7.259 -30.782 1.741 1.00 93.31 445 SER A O 1
ATOM 3412 N N . LYS A 1 446 ? 5.248 -29.897 1.264 1.00 94.69 446 LYS A N 1
ATOM 3413 C CA . LYS A 1 446 ? 5.141 -30.412 -0.105 1.00 94.69 446 LYS A CA 1
ATOM 3414 C C . LYS A 1 446 ? 4.520 -29.355 -1.012 1.00 94.69 446 LYS A C 1
ATOM 3416 O O . LYS A 1 446 ? 3.754 -28.541 -0.515 1.00 94.69 446 LYS A O 1
ATOM 3421 N N . PRO A 1 447 ? 4.769 -29.396 -2.328 1.00 96.88 447 PRO A N 1
ATOM 3422 C CA . PRO A 1 447 ? 4.047 -28.546 -3.261 1.00 96.88 447 PRO A CA 1
ATOM 3423 C C . PRO A 1 447 ? 2.539 -28.848 -3.268 1.00 96.88 447 PRO A C 1
ATOM 3425 O O . PRO A 1 447 ? 2.167 -30.016 -3.382 1.00 96.88 447 PRO A O 1
ATOM 3428 N N . HIS A 1 448 ? 1.688 -27.822 -3.188 1.00 96.94 448 HIS A N 1
ATOM 3429 C CA . HIS A 1 448 ? 0.221 -27.941 -3.155 1.00 96.94 448 HIS A CA 1
ATOM 3430 C C . HIS A 1 448 ? -0.454 -26.923 -4.090 1.00 96.94 448 HIS A C 1
ATOM 3432 O O . HIS A 1 448 ? -1.208 -26.042 -3.680 1.00 96.94 448 HIS A O 1
ATOM 3438 N N . VAL A 1 449 ? -0.168 -27.064 -5.388 1.00 97.25 449 VAL A N 1
ATOM 3439 C CA . VAL A 1 449 ? -0.776 -26.241 -6.446 1.00 97.25 449 VAL A CA 1
ATOM 3440 C C . VAL A 1 449 ? -2.269 -26.528 -6.554 1.00 97.25 449 VAL A C 1
ATOM 3442 O O . VAL A 1 449 ? -2.650 -27.699 -6.560 1.00 97.25 449 VAL A O 1
ATOM 3445 N N . CYS A 1 450 ? -3.079 -25.476 -6.698 1.00 97.19 450 CYS A N 1
ATOM 3446 C CA . CYS A 1 450 ? -4.529 -25.551 -6.896 1.00 97.19 450 CYS A CA 1
ATOM 3447 C C . CYS A 1 450 ? -4.931 -26.691 -7.846 1.00 97.19 450 CYS A C 1
ATOM 3449 O O . CYS A 1 450 ? -4.324 -26.866 -8.915 1.00 97.19 450 CYS A O 1
ATOM 3451 N N . GLY A 1 451 ? -5.931 -27.480 -7.450 1.00 95.69 451 GLY A N 1
ATOM 3452 C CA . GLY A 1 451 ? -6.515 -28.567 -8.243 1.00 95.69 451 GLY A CA 1
ATOM 3453 C C . GLY A 1 451 ? -5.653 -29.831 -8.341 1.00 95.69 451 GLY A C 1
ATOM 3454 O O . GLY A 1 451 ? -6.029 -30.797 -9.013 1.00 95.69 451 GLY A O 1
ATOM 3455 N N . THR A 1 452 ? -4.485 -29.864 -7.691 1.00 96.50 452 THR A N 1
ATOM 3456 C CA . THR A 1 452 ? -3.644 -31.067 -7.623 1.00 96.50 452 THR A CA 1
ATOM 3457 C C . THR A 1 452 ? -4.071 -31.999 -6.491 1.00 96.50 452 THR A C 1
ATOM 3459 O O . THR A 1 452 ? -4.797 -31.631 -5.571 1.00 96.50 452 THR A O 1
ATOM 3462 N N . GLN A 1 453 ? -3.579 -33.240 -6.528 1.00 95.94 453 GLN A N 1
ATOM 3463 C CA . GLN A 1 453 ? -3.836 -34.213 -5.465 1.00 95.94 453 GLN A CA 1
ATOM 3464 C C . GLN A 1 453 ? -3.321 -33.729 -4.097 1.00 95.94 453 GLN A C 1
ATOM 3466 O O . GLN A 1 453 ? -3.960 -33.985 -3.081 1.00 95.94 453 GLN A O 1
ATOM 3471 N N . GLN A 1 454 ? -2.176 -33.048 -4.067 1.00 95.94 454 GLN A N 1
ATOM 3472 C CA . GLN A 1 454 ? -1.568 -32.528 -2.845 1.00 95.94 454 GLN A CA 1
ATOM 3473 C C . GLN A 1 454 ? -2.381 -31.380 -2.244 1.00 95.94 454 GLN A C 1
ATOM 3475 O O . GLN A 1 454 ? -2.535 -31.323 -1.031 1.00 95.94 454 GLN A O 1
ATOM 3480 N N . ASP A 1 455 ? -2.942 -30.507 -3.077 1.00 97.56 455 ASP A N 1
ATOM 3481 C CA . ASP A 1 455 ? -3.872 -29.470 -2.626 1.00 97.56 455 ASP A CA 1
ATOM 3482 C C . ASP A 1 455 ? -5.183 -30.069 -2.078 1.00 97.56 455 ASP A C 1
ATOM 3484 O O . ASP A 1 455 ? -5.640 -29.716 -0.991 1.00 97.56 455 ASP A O 1
ATOM 3488 N N . TYR A 1 456 ? -5.735 -31.103 -2.718 1.00 98.31 456 TYR A N 1
ATOM 3489 C CA . TYR A 1 456 ? -6.873 -31.813 -2.126 1.00 98.31 456 TYR A CA 1
ATOM 3490 C C . TYR A 1 456 ? -6.538 -32.451 -0.762 1.00 98.31 456 TYR A C 1
ATOM 3492 O O . TYR A 1 456 ? -7.363 -32.459 0.154 1.00 98.31 456 TYR A O 1
ATOM 3500 N N . GLU A 1 457 ? -5.320 -32.978 -0.590 1.00 98.19 457 GLU A N 1
ATOM 3501 C CA . GLU A 1 457 ? -4.849 -33.502 0.699 1.00 98.19 457 GLU A CA 1
ATOM 3502 C C . GLU A 1 457 ? -4.775 -32.412 1.776 1.00 98.19 457 GLU A C 1
ATOM 3504 O O . GLU A 1 457 ? -5.145 -32.679 2.925 1.00 98.19 457 GLU A O 1
ATOM 3509 N N . THR A 1 458 ? -4.367 -31.185 1.430 1.00 98.06 458 THR A N 1
ATOM 3510 C CA . THR A 1 458 ? -4.393 -30.065 2.379 1.00 98.06 458 THR A CA 1
ATOM 3511 C C . THR A 1 458 ? -5.830 -29.659 2.719 1.00 98.06 458 THR A C 1
ATOM 3513 O O . THR A 1 458 ? -6.108 -29.430 3.894 1.00 98.06 458 THR A O 1
ATOM 3516 N N . ALA A 1 459 ? -6.775 -29.691 1.769 1.00 98.56 459 ALA A N 1
ATOM 3517 C CA . ALA A 1 459 ? -8.201 -29.452 2.035 1.00 98.56 459 ALA A CA 1
ATOM 3518 C C . ALA A 1 459 ? -8.784 -30.467 3.036 1.00 98.56 459 ALA A C 1
ATOM 3520 O O . ALA A 1 459 ? -9.469 -30.112 4.002 1.00 98.56 459 ALA A O 1
ATOM 3521 N N . LEU A 1 460 ? -8.480 -31.755 2.840 1.00 98.75 460 LEU A N 1
ATOM 3522 C CA . LEU A 1 460 ? -8.890 -32.818 3.759 1.00 98.75 460 LEU A CA 1
ATOM 3523 C C . LEU A 1 460 ? -8.296 -32.608 5.153 1.00 98.75 460 LEU A C 1
ATOM 3525 O O . LEU A 1 460 ? -9.020 -32.713 6.145 1.00 98.75 460 LEU A O 1
ATOM 3529 N N . TYR A 1 461 ? -7.011 -32.257 5.229 1.00 98.69 461 TYR A N 1
ATOM 3530 C CA . TYR A 1 461 ? -6.346 -31.945 6.489 1.00 98.69 461 TYR A CA 1
ATOM 3531 C C . TYR A 1 461 ? -7.032 -30.785 7.223 1.00 98.69 461 TYR A C 1
ATOM 3533 O O . TYR A 1 461 ? -7.381 -30.928 8.398 1.00 98.69 461 TYR A O 1
ATOM 3541 N N . THR A 1 462 ? -7.304 -29.669 6.538 1.00 98.75 462 THR A N 1
ATOM 3542 C CA . THR A 1 462 ? -8.031 -28.525 7.107 1.00 98.75 462 THR A CA 1
ATOM 3543 C C . THR A 1 462 ? -9.388 -28.961 7.655 1.00 98.75 462 THR A C 1
ATOM 3545 O O . THR A 1 462 ? -9.725 -28.661 8.804 1.00 98.75 462 THR A O 1
ATOM 3548 N N . ALA A 1 463 ? -10.155 -29.725 6.873 1.00 98.81 463 ALA A N 1
ATOM 3549 C CA . ALA A 1 463 ? -11.478 -30.187 7.272 1.00 98.81 463 ALA A CA 1
ATOM 3550 C C . ALA A 1 463 ? -11.433 -31.098 8.511 1.00 98.81 463 ALA A C 1
ATOM 3552 O O . ALA A 1 463 ? -12.293 -30.999 9.391 1.00 98.81 463 ALA A O 1
ATOM 3553 N N . GLU A 1 464 ? -10.435 -31.978 8.605 1.00 98.75 464 GLU A N 1
ATOM 3554 C CA . GLU A 1 464 ? -10.215 -32.841 9.768 1.00 98.75 464 GLU A CA 1
ATOM 3555 C C . GLU A 1 464 ? -9.872 -32.037 11.029 1.00 98.75 464 GLU A C 1
ATOM 3557 O O . GLU A 1 464 ? -10.457 -32.293 12.087 1.00 98.75 464 GLU A O 1
ATOM 3562 N N . GLN A 1 465 ? -8.988 -31.038 10.924 1.00 98.75 465 GLN A N 1
ATOM 3563 C CA . GLN A 1 465 ? -8.627 -30.175 12.055 1.00 98.75 465 GLN A CA 1
ATOM 3564 C C . GLN A 1 465 ? -9.833 -29.371 12.557 1.00 98.75 465 GLN A C 1
ATOM 3566 O O . GLN A 1 465 ? -10.143 -29.400 13.750 1.00 98.75 465 GLN A O 1
ATOM 3571 N N . LEU A 1 466 ? -10.578 -28.721 11.656 1.00 98.75 466 LEU A N 1
ATOM 3572 C CA . LEU A 1 466 ? -11.768 -27.945 12.021 1.00 98.75 466 LEU A CA 1
ATOM 3573 C C . LEU A 1 466 ? -12.827 -28.816 12.721 1.00 98.75 466 LEU A C 1
ATOM 3575 O O . LEU A 1 466 ? -13.341 -28.437 13.780 1.00 98.75 466 LEU A O 1
ATOM 3579 N N . LYS A 1 467 ? -13.090 -30.030 12.214 1.00 98.69 467 LYS A N 1
ATOM 3580 C CA . LYS A 1 467 ? -13.989 -30.999 12.873 1.00 98.69 467 LYS A CA 1
ATOM 3581 C C . LYS A 1 467 ? -13.492 -31.369 14.270 1.00 98.69 467 LYS A C 1
ATOM 3583 O O . LYS A 1 467 ? -14.281 -31.404 15.215 1.00 98.69 467 LYS A O 1
ATOM 3588 N N . ALA A 1 468 ? -12.191 -31.612 14.434 1.00 98.44 468 ALA A N 1
ATOM 3589 C CA . ALA A 1 468 ? -11.596 -31.937 15.732 1.00 98.44 468 ALA A CA 1
ATOM 3590 C C . ALA A 1 468 ? -11.693 -30.779 16.750 1.00 98.44 468 ALA A C 1
ATOM 3592 O O . ALA A 1 468 ? -11.761 -31.013 17.966 1.00 98.44 468 ALA A O 1
ATOM 3593 N N . PHE A 1 469 ? -11.734 -29.533 16.272 1.00 98.50 469 PHE A N 1
ATOM 3594 C CA . PHE A 1 469 ? -11.927 -28.339 17.101 1.00 98.50 469 PHE A CA 1
ATOM 3595 C C . PHE A 1 469 ? -13.399 -28.054 17.428 1.00 98.50 469 PHE A C 1
ATOM 3597 O O . PHE A 1 469 ? -13.668 -27.300 18.362 1.00 98.50 469 PHE A O 1
ATOM 3604 N N . GLY A 1 470 ? -14.338 -28.742 16.772 1.00 97.50 470 GLY A N 1
ATOM 3605 C CA . GLY A 1 470 ? -15.769 -28.700 17.082 1.00 97.50 470 GLY A CA 1
ATOM 3606 C C . GLY A 1 470 ? -16.606 -27.838 16.138 1.00 97.50 470 GLY A C 1
ATOM 3607 O O . GLY A 1 470 ? -17.704 -27.446 16.525 1.00 97.50 470 GLY A O 1
ATOM 3608 N N . PHE A 1 471 ? -16.097 -27.543 14.941 1.00 98.44 471 PHE A N 1
ATOM 3609 C CA . PHE A 1 471 ? -16.842 -26.866 13.878 1.00 98.44 471 PHE A CA 1
ATOM 3610 C C . PHE A 1 471 ? -17.735 -27.862 13.125 1.00 98.44 471 PHE A C 1
ATOM 3612 O O . PHE A 1 471 ? -17.383 -29.039 12.993 1.00 98.44 471 PHE A O 1
ATOM 3619 N N . ASP A 1 472 ? -18.856 -27.379 12.590 1.00 98.25 472 ASP A N 1
ATOM 3620 C CA . ASP A 1 472 ? -19.553 -28.059 11.494 1.00 98.25 472 ASP A CA 1
ATOM 3621 C C . ASP A 1 472 ? -18.839 -27.734 10.181 1.00 98.25 472 ASP A C 1
ATOM 3623 O O . ASP A 1 472 ? -18.526 -26.571 9.943 1.00 98.25 472 ASP A O 1
ATOM 3627 N N . VAL A 1 473 ? -18.506 -28.736 9.368 1.00 98.69 473 VAL A N 1
ATOM 3628 C CA . VAL A 1 473 ? -17.534 -28.570 8.274 1.00 98.69 473 VAL A CA 1
ATOM 3629 C C . VAL A 1 473 ? -18.040 -29.162 6.972 1.00 98.69 473 VAL A C 1
ATOM 3631 O O . VAL A 1 473 ? -18.355 -30.355 6.897 1.00 98.69 473 VAL A O 1
ATOM 3634 N N . GLU A 1 474 ? -17.978 -28.346 5.927 1.00 98.19 474 GLU A N 1
ATOM 3635 C CA . GLU A 1 474 ? -18.298 -28.693 4.550 1.00 98.19 474 GLU A CA 1
ATOM 3636 C C . GLU A 1 474 ? -17.085 -28.458 3.638 1.00 98.19 474 GLU A C 1
ATOM 3638 O O . GLU A 1 474 ? -16.342 -27.495 3.817 1.00 98.19 474 GLU A O 1
ATOM 3643 N N . ILE A 1 475 ? -16.894 -29.343 2.655 1.00 98.50 475 ILE A N 1
ATOM 3644 C CA . ILE A 1 475 ? -15.986 -29.101 1.529 1.00 98.50 475 ILE A CA 1
ATOM 3645 C C . ILE A 1 475 ? -16.856 -28.776 0.315 1.00 98.50 475 ILE A C 1
ATOM 3647 O O . ILE A 1 475 ? -17.624 -29.633 -0.133 1.00 98.50 475 ILE A O 1
ATOM 3651 N N . LYS A 1 476 ? -16.756 -27.549 -0.193 1.00 97.50 476 LYS A N 1
ATOM 3652 C CA . LYS A 1 476 ? -17.436 -27.089 -1.407 1.00 97.50 476 LYS A CA 1
ATOM 3653 C C . LYS A 1 476 ? -16.542 -27.346 -2.610 1.00 97.50 476 LYS A C 1
ATOM 3655 O O . LYS A 1 476 ? -15.341 -27.120 -2.549 1.00 97.50 476 LYS A O 1
ATOM 3660 N N . THR A 1 477 ? -17.125 -27.845 -3.697 1.00 97.62 477 THR A N 1
ATOM 3661 C CA . THR A 1 477 ? -16.380 -28.152 -4.924 1.00 97.62 477 THR A CA 1
ATOM 3662 C C . THR A 1 477 ? -16.921 -27.347 -6.089 1.00 97.62 477 THR A C 1
ATOM 3664 O O . THR A 1 477 ? -18.076 -27.532 -6.480 1.00 97.62 477 THR A O 1
ATOM 3667 N N . TYR A 1 478 ? -16.056 -26.537 -6.689 1.00 97.94 478 TYR A N 1
ATOM 3668 C CA . TYR A 1 478 ? -16.312 -25.836 -7.947 1.00 97.94 478 TYR A CA 1
ATOM 3669 C C . TYR A 1 478 ? -15.468 -26.452 -9.054 1.00 97.94 478 TYR A C 1
ATOM 3671 O O . TYR A 1 478 ? -14.443 -27.069 -8.780 1.00 97.94 478 TYR A O 1
ATOM 3679 N N . HIS A 1 479 ? -15.924 -26.351 -10.299 1.00 97.06 479 HIS A N 1
ATOM 3680 C CA . HIS A 1 479 ? -15.184 -26.828 -11.466 1.00 97.06 479 HIS A CA 1
ATOM 3681 C C . HIS A 1 479 ? -14.794 -25.621 -12.310 1.00 97.06 479 HIS A C 1
ATOM 3683 O O . HIS A 1 479 ? -15.596 -25.148 -13.106 1.00 97.06 479 HIS A O 1
ATOM 3689 N N . THR A 1 480 ? -13.585 -25.117 -12.120 1.00 96.94 480 THR A N 1
ATOM 3690 C CA . THR A 1 480 ? -13.120 -23.848 -12.689 1.00 96.94 480 THR A CA 1
ATOM 3691 C C . THR A 1 480 ? -12.067 -24.097 -13.761 1.00 96.94 480 THR A C 1
ATOM 3693 O O . THR A 1 480 ? -11.519 -25.202 -13.870 1.00 96.94 480 THR A O 1
ATOM 3696 N N . LEU A 1 481 ? -11.773 -23.099 -14.594 1.00 97.38 481 LEU A N 1
ATOM 3697 C CA . LEU A 1 481 ? -10.654 -23.182 -15.525 1.00 97.38 481 LEU A CA 1
ATOM 3698 C C . LEU A 1 481 ? -9.322 -23.161 -14.770 1.00 97.38 481 LEU A C 1
ATOM 3700 O O . LEU A 1 481 ? -8.933 -22.140 -14.219 1.00 97.38 481 LEU A O 1
ATOM 3704 N N . LEU A 1 482 ? -8.570 -24.259 -14.844 1.00 97.31 482 LEU A N 1
ATOM 3705 C CA . LEU A 1 482 ? -7.192 -24.324 -14.359 1.00 97.31 482 LEU A CA 1
ATOM 3706 C C . LEU A 1 482 ? -6.208 -24.343 -15.531 1.00 97.31 482 LEU A C 1
ATOM 3708 O O . LEU A 1 482 ? -6.561 -24.658 -16.672 1.00 97.31 482 LEU A O 1
ATOM 3712 N N . SER A 1 483 ? -4.953 -24.001 -15.248 1.00 97.44 483 SER A N 1
ATOM 3713 C CA . SER A 1 483 ? -3.897 -23.851 -16.251 1.00 97.44 483 SER A CA 1
ATOM 3714 C C . SER A 1 483 ? -2.593 -24.483 -15.775 1.00 97.44 483 SER A C 1
ATOM 3716 O O . SER A 1 483 ? -1.990 -23.992 -14.827 1.00 97.44 483 SER A O 1
ATOM 3718 N N . TYR A 1 484 ? -2.069 -25.471 -16.502 1.00 97.25 484 TYR A N 1
ATOM 3719 C CA . TYR A 1 484 ? -0.803 -26.136 -16.159 1.00 97.25 484 TYR A CA 1
ATOM 3720 C C . TYR A 1 484 ? 0.174 -26.194 -17.342 1.00 97.25 484 TYR A C 1
ATOM 3722 O O . TYR A 1 484 ? -0.257 -26.380 -18.482 1.00 97.25 484 TYR A O 1
ATOM 3730 N N . PRO A 1 485 ? 1.496 -26.088 -17.116 1.00 96.88 485 PRO A N 1
ATOM 3731 C CA . PRO A 1 485 ? 2.476 -26.196 -18.191 1.00 96.88 485 PRO A CA 1
ATOM 3732 C C . PRO A 1 485 ? 2.632 -27.649 -18.665 1.00 96.88 485 PRO A C 1
ATOM 3734 O O . PRO A 1 485 ? 2.844 -28.555 -17.863 1.00 96.88 485 PRO A O 1
ATOM 3737 N N . ILE A 1 486 ? 2.595 -27.867 -19.983 1.00 97.69 486 ILE A N 1
ATOM 3738 C CA . ILE A 1 486 ? 2.923 -29.153 -20.627 1.00 97.69 486 ILE A CA 1
ATOM 3739 C C . ILE A 1 486 ? 4.401 -29.169 -21.027 1.00 97.69 486 ILE A C 1
ATOM 3741 O O . ILE A 1 486 ? 5.140 -30.098 -20.705 1.00 97.69 486 ILE A O 1
ATOM 3745 N N . SER A 1 487 ? 4.847 -28.133 -21.739 1.00 97.19 487 SER A N 1
ATOM 3746 C CA . SER A 1 487 ? 6.247 -27.963 -22.123 1.00 97.19 487 SER A CA 1
ATOM 3747 C C . SER A 1 487 ? 6.594 -26.493 -22.286 1.00 97.19 487 SER A C 1
ATOM 3749 O O . SER A 1 487 ? 5.751 -25.675 -22.641 1.00 97.19 487 SER A O 1
ATOM 3751 N N . ARG A 1 488 ? 7.863 -26.169 -22.063 1.00 97.19 488 ARG A N 1
ATOM 3752 C CA . ARG A 1 488 ? 8.387 -24.807 -22.121 1.00 97.19 488 ARG A CA 1
ATOM 3753 C C . ARG A 1 488 ? 9.800 -24.833 -22.676 1.00 97.19 488 ARG A C 1
ATOM 3755 O O . ARG A 1 488 ? 10.619 -25.661 -22.271 1.00 97.19 488 ARG A O 1
ATOM 3762 N N . ARG A 1 489 ? 10.087 -23.921 -23.590 1.00 97.62 489 ARG A N 1
ATOM 3763 C CA . ARG A 1 489 ? 11.394 -23.768 -24.208 1.00 97.62 489 ARG A CA 1
ATOM 3764 C C . ARG A 1 489 ? 11.621 -22.301 -24.532 1.00 97.62 489 ARG A C 1
ATOM 3766 O O . ARG A 1 489 ? 10.767 -21.633 -25.107 1.00 97.62 489 ARG A O 1
ATOM 3773 N N . LEU A 1 490 ? 12.808 -21.824 -24.184 1.00 98.25 490 LEU A N 1
ATOM 3774 C CA . LEU A 1 490 ? 13.291 -20.514 -24.581 1.00 98.25 490 LEU A CA 1
ATOM 3775 C C . LEU A 1 490 ? 14.712 -20.670 -25.103 1.00 98.25 490 LEU A C 1
ATOM 3777 O O . LEU A 1 490 ? 15.570 -21.239 -24.426 1.00 98.25 490 LEU A O 1
ATOM 3781 N N . ALA A 1 491 ? 14.966 -20.187 -26.311 1.00 97.50 491 ALA A N 1
ATOM 3782 C CA . ALA A 1 491 ? 16.288 -20.253 -26.913 1.00 97.50 491 ALA A CA 1
ATOM 3783 C C . ALA A 1 491 ? 16.668 -18.920 -27.542 1.00 97.50 491 ALA A C 1
ATOM 3785 O O . ALA A 1 491 ? 15.867 -18.294 -28.224 1.00 97.50 491 ALA A O 1
ATOM 3786 N N . ILE A 1 492 ? 17.916 -18.519 -27.349 1.00 96.38 492 ILE A N 1
ATOM 3787 C CA . ILE A 1 492 ? 18.527 -17.399 -28.056 1.00 96.38 492 ILE A CA 1
ATOM 3788 C C . ILE A 1 492 ? 18.950 -17.883 -29.443 1.00 96.38 492 ILE A C 1
ATOM 3790 O O . ILE A 1 492 ? 19.635 -18.899 -29.555 1.00 96.38 492 ILE A O 1
ATOM 3794 N N . ILE A 1 493 ? 18.571 -17.159 -30.491 1.00 95.25 493 ILE A N 1
ATOM 3795 C CA . ILE A 1 493 ? 18.932 -17.469 -31.875 1.00 95.25 493 ILE A CA 1
ATOM 3796 C C . ILE A 1 493 ? 20.197 -16.687 -32.238 1.00 95.25 493 ILE A C 1
ATOM 3798 O O . ILE A 1 493 ? 20.155 -15.478 -32.439 1.00 95.25 493 ILE A O 1
ATOM 3802 N N . GLU A 1 494 ? 21.334 -17.380 -32.309 1.00 87.56 494 GLU A N 1
ATOM 3803 C CA . GLU A 1 494 ? 22.639 -16.776 -32.625 1.00 87.56 494 GLU A CA 1
ATOM 3804 C C . GLU A 1 494 ? 22.876 -16.700 -34.142 1.00 87.56 494 GLU A C 1
ATOM 3806 O O . GLU A 1 494 ? 23.578 -15.822 -34.641 1.00 87.56 494 GLU A O 1
ATOM 3811 N N . SER A 1 495 ? 22.294 -17.639 -34.890 1.00 83.06 495 SER A N 1
ATOM 3812 C CA . SER A 1 495 ? 22.263 -17.651 -36.352 1.00 83.06 495 SER A CA 1
ATOM 3813 C C . SER A 1 495 ? 21.066 -18.480 -36.841 1.00 83.06 495 SER A C 1
ATOM 3815 O O . SER A 1 495 ? 20.491 -19.226 -36.046 1.00 83.06 495 SER A O 1
ATOM 3817 N N . PRO A 1 496 ? 20.715 -18.457 -38.141 1.00 78.56 496 PRO A N 1
ATOM 3818 C CA . PRO A 1 496 ? 19.635 -19.292 -38.679 1.00 78.56 496 PRO A CA 1
ATOM 3819 C C . PRO A 1 496 ? 19.791 -20.803 -38.424 1.00 78.56 496 PRO A C 1
ATOM 3821 O O . PRO A 1 496 ? 18.822 -21.545 -38.556 1.00 78.56 496 PRO A O 1
ATOM 3824 N N . THR A 1 497 ? 20.997 -21.271 -38.082 1.00 80.12 497 THR A N 1
ATOM 3825 C CA . THR A 1 497 ? 21.302 -22.687 -37.821 1.00 80.12 497 THR A CA 1
ATOM 3826 C C . THR A 1 497 ? 21.766 -22.970 -36.391 1.00 80.12 497 THR A C 1
ATOM 3828 O O . THR A 1 497 ? 22.019 -24.129 -36.067 1.00 80.12 497 THR A O 1
ATOM 3831 N N . THR A 1 498 ? 21.899 -21.948 -35.539 1.00 88.44 498 THR A N 1
ATOM 3832 C CA . THR A 1 498 ? 22.439 -22.089 -34.178 1.00 88.44 498 THR A CA 1
ATOM 3833 C C . THR A 1 498 ? 21.513 -21.421 -33.175 1.00 88.44 498 THR A C 1
ATOM 3835 O O . THR A 1 498 ? 21.275 -20.216 -33.249 1.00 88.44 498 THR A O 1
ATOM 3838 N N . ALA A 1 499 ? 21.032 -22.203 -32.211 1.00 90.62 499 ALA A N 1
ATOM 3839 C CA . ALA A 1 499 ? 20.238 -21.719 -31.094 1.00 90.62 499 ALA A CA 1
ATOM 3840 C C . ALA A 1 499 ? 20.863 -22.178 -29.773 1.00 90.62 499 ALA A C 1
ATOM 3842 O O . ALA A 1 499 ? 21.244 -23.342 -29.631 1.00 90.62 499 ALA A O 1
ATOM 3843 N N . ARG A 1 500 ? 20.943 -21.268 -28.803 1.00 94.69 500 ARG A N 1
ATOM 3844 C CA . ARG A 1 500 ? 21.391 -21.542 -27.439 1.00 94.69 500 ARG A CA 1
ATOM 3845 C C . ARG A 1 500 ? 20.182 -21.603 -26.518 1.00 94.69 500 ARG A C 1
ATOM 3847 O O . ARG A 1 500 ? 19.560 -20.578 -26.246 1.00 94.69 500 ARG A O 1
ATOM 3854 N N . GLU A 1 501 ? 19.860 -22.796 -26.037 1.00 95.81 501 GLU A N 1
ATOM 3855 C CA . GLU A 1 501 ? 18.757 -22.989 -25.094 1.00 95.81 501 GLU A CA 1
ATOM 3856 C C . GLU A 1 501 ? 19.084 -22.384 -23.726 1.00 95.81 501 GLU A C 1
ATOM 3858 O O . GLU A 1 501 ? 20.205 -22.504 -23.221 1.00 95.81 501 GLU A O 1
ATOM 3863 N N . LEU A 1 502 ? 18.100 -21.702 -23.144 1.00 96.31 502 LEU A N 1
ATOM 3864 C CA . LEU A 1 502 ? 18.173 -21.167 -21.794 1.00 96.31 502 LEU A CA 1
ATOM 3865 C C . LEU A 1 502 ? 17.685 -22.219 -20.799 1.00 96.31 502 LEU A C 1
ATOM 3867 O O . LEU A 1 502 ? 16.689 -22.902 -21.036 1.00 96.31 502 LEU A O 1
ATOM 3871 N N . ASN A 1 503 ? 18.388 -22.349 -19.673 1.00 95.25 503 ASN A N 1
ATOM 3872 C CA . ASN A 1 503 ? 17.969 -23.260 -18.615 1.00 95.25 503 ASN A CA 1
ATOM 3873 C C . ASN A 1 503 ? 16.791 -22.640 -17.861 1.00 95.25 503 ASN A C 1
ATOM 3875 O O . ASN A 1 503 ? 16.957 -21.667 -17.134 1.00 95.25 503 ASN A O 1
ATOM 3879 N N . LEU A 1 504 ? 15.606 -23.215 -18.033 1.00 95.75 504 LEU A N 1
ATOM 3880 C CA . LEU A 1 504 ? 14.399 -22.754 -17.353 1.00 95.75 504 LEU A CA 1
ATOM 3881 C C . LEU A 1 504 ? 14.179 -23.462 -16.004 1.00 95.75 504 LEU A C 1
ATOM 3883 O O . LEU A 1 504 ? 13.170 -23.234 -15.340 1.00 95.75 504 LEU A O 1
ATOM 3887 N N . THR A 1 505 ? 15.068 -24.367 -15.598 1.00 93.44 505 THR A N 1
ATOM 3888 C CA . THR A 1 505 ? 14.973 -25.071 -14.311 1.00 93.44 505 THR A CA 1
ATOM 3889 C C . THR A 1 505 ? 15.294 -24.109 -13.175 1.00 93.44 505 THR A C 1
ATOM 3891 O O . THR A 1 505 ? 16.329 -23.448 -13.208 1.00 93.44 505 THR A O 1
ATOM 3894 N N . GLU A 1 506 ? 14.401 -24.035 -12.193 1.00 94.69 506 GLU A N 1
ATOM 3895 C CA . GLU A 1 506 ? 14.601 -23.229 -10.991 1.00 94.69 506 GLU A CA 1
ATOM 3896 C C . GLU A 1 506 ? 15.701 -23.834 -10.109 1.00 94.69 506 GLU A C 1
ATOM 3898 O O . GLU A 1 506 ? 15.871 -25.055 -10.066 1.00 94.69 506 GLU A O 1
ATOM 3903 N N . GLY A 1 507 ? 16.481 -22.979 -9.447 1.00 93.56 507 GLY A N 1
ATOM 3904 C CA . GLY A 1 507 ? 17.595 -23.400 -8.602 1.00 93.56 507 GLY A CA 1
ATOM 3905 C C . GLY A 1 507 ? 17.150 -24.213 -7.382 1.00 93.56 507 GLY A C 1
ATOM 3906 O O . GLY A 1 507 ? 16.096 -23.960 -6.804 1.00 93.56 507 GLY A O 1
ATOM 3907 N N . SER A 1 508 ? 17.992 -25.159 -6.961 1.00 94.19 508 SER A N 1
ATOM 3908 C CA . SER A 1 508 ? 17.791 -25.965 -5.750 1.00 94.19 508 SER A CA 1
ATOM 3909 C C . SER A 1 508 ? 18.748 -25.544 -4.636 1.00 94.19 508 SER A C 1
ATOM 3911 O O . SER A 1 508 ? 19.936 -25.334 -4.894 1.00 94.19 508 SER A O 1
ATOM 3913 N N . VAL A 1 509 ? 18.274 -25.526 -3.394 1.00 94.25 509 VAL A N 1
ATOM 3914 C CA . VAL A 1 509 ? 19.056 -25.179 -2.205 1.00 94.25 509 VAL A CA 1
ATOM 3915 C C . VAL A 1 509 ? 19.257 -26.411 -1.326 1.00 94.25 509 VAL A C 1
ATOM 3917 O O . VAL A 1 509 ? 18.317 -27.102 -0.942 1.00 94.25 509 VAL A O 1
ATOM 3920 N N . ALA A 1 510 ? 20.513 -26.698 -0.980 1.00 92.12 510 ALA A N 1
ATOM 3921 C CA . ALA A 1 510 ? 20.845 -27.847 -0.145 1.00 92.12 510 ALA A CA 1
ATOM 3922 C C . ALA A 1 510 ? 20.203 -27.734 1.250 1.00 92.12 510 ALA A C 1
ATOM 3924 O O . ALA A 1 510 ? 20.381 -26.738 1.949 1.00 92.12 510 ALA A O 1
ATOM 3925 N N . GLY A 1 511 ? 19.493 -28.785 1.667 1.00 89.25 511 GLY A N 1
ATOM 3926 C CA . GLY A 1 511 ? 18.774 -28.821 2.946 1.00 89.25 511 GLY A CA 1
ATOM 3927 C C . GLY A 1 511 ? 17.368 -28.216 2.904 1.00 89.25 511 GLY A C 1
ATOM 3928 O O . GLY A 1 511 ? 16.651 -28.331 3.892 1.00 89.25 511 GLY A O 1
ATOM 3929 N N . ASP A 1 512 ? 16.957 -27.639 1.774 1.00 94.44 512 ASP A N 1
ATOM 3930 C CA . ASP A 1 512 ? 15.596 -27.169 1.539 1.00 94.44 512 ASP A CA 1
ATOM 3931 C C . ASP A 1 512 ? 14.886 -28.108 0.560 1.00 94.44 512 ASP A C 1
ATOM 3933 O O . ASP A 1 512 ? 15.037 -28.012 -0.661 1.00 94.44 512 ASP A O 1
ATOM 3937 N N . VAL A 1 513 ? 14.136 -29.061 1.115 1.00 91.94 513 VAL A N 1
ATOM 3938 C CA . VAL A 1 513 ? 13.514 -30.144 0.342 1.00 91.94 513 VAL A CA 1
ATOM 3939 C C . VAL A 1 513 ? 12.526 -29.631 -0.703 1.00 91.94 513 VAL A C 1
ATOM 3941 O O . VAL A 1 513 ? 12.477 -30.207 -1.789 1.00 91.94 513 VAL A O 1
ATOM 3944 N N . CYS A 1 514 ? 11.829 -28.520 -0.430 1.00 92.81 514 CYS A N 1
ATOM 3945 C CA . CYS A 1 514 ? 10.840 -27.947 -1.343 1.00 92.81 514 CYS A CA 1
ATOM 3946 C C . CYS A 1 514 ? 11.470 -27.558 -2.688 1.00 92.81 514 CYS A C 1
ATOM 3948 O O . CYS A 1 514 ? 10.938 -27.873 -3.751 1.00 92.81 514 CYS A O 1
ATOM 3950 N N . THR A 1 515 ? 12.668 -26.965 -2.652 1.00 94.38 515 THR A N 1
ATOM 3951 C CA . THR A 1 515 ? 13.387 -26.504 -3.856 1.00 94.38 515 THR A CA 1
ATOM 3952 C C . THR A 1 515 ? 13.848 -27.634 -4.783 1.00 94.38 515 THR A C 1
ATOM 3954 O O . THR A 1 515 ? 14.302 -27.382 -5.898 1.00 94.38 515 THR A O 1
ATOM 3957 N N . SER A 1 516 ? 13.757 -28.884 -4.325 1.00 93.00 516 SER A N 1
ATOM 3958 C CA . SER A 1 516 ? 14.167 -30.081 -5.064 1.00 93.00 516 SER A CA 1
ATOM 3959 C C . SER A 1 516 ? 13.049 -31.118 -5.212 1.00 93.00 516 SER A C 1
ATOM 3961 O O . SER A 1 516 ? 13.304 -32.220 -5.705 1.00 93.00 516 SER A O 1
ATOM 3963 N N . ASP A 1 517 ? 11.824 -30.794 -4.785 1.00 93.44 517 ASP A N 1
ATOM 3964 C CA . ASP A 1 517 ? 10.693 -31.714 -4.849 1.00 93.44 517 ASP A CA 1
ATOM 3965 C C . ASP A 1 517 ? 10.252 -31.918 -6.307 1.00 93.44 517 ASP A C 1
ATOM 3967 O O . ASP A 1 517 ? 9.950 -30.972 -7.033 1.00 93.44 517 ASP A O 1
ATOM 3971 N N . ALA A 1 518 ? 10.200 -33.176 -6.744 1.00 90.62 518 ALA A N 1
ATOM 3972 C CA . ALA A 1 518 ? 9.818 -33.532 -8.107 1.00 90.62 518 ALA A CA 1
ATOM 3973 C C . ALA A 1 518 ? 8.330 -33.279 -8.416 1.00 90.62 518 ALA A C 1
ATOM 3975 O O . ALA A 1 518 ? 7.953 -33.276 -9.588 1.00 90.62 518 ALA A O 1
ATOM 3976 N N . ALA A 1 519 ? 7.487 -33.095 -7.395 1.00 91.69 519 ALA A N 1
ATOM 3977 C CA . ALA A 1 519 ? 6.091 -32.698 -7.554 1.00 91.69 519 ALA A CA 1
ATOM 3978 C C . ALA A 1 519 ? 5.930 -31.194 -7.836 1.00 91.69 519 ALA A C 1
ATOM 3980 O O . ALA A 1 519 ? 4.854 -30.774 -8.261 1.00 91.69 519 ALA A O 1
ATOM 3981 N N . ALA A 1 520 ? 6.972 -30.379 -7.627 1.00 93.12 520 ALA A N 1
ATOM 3982 C CA . ALA A 1 520 ? 6.918 -28.950 -7.904 1.00 93.12 520 ALA A CA 1
ATOM 3983 C C . ALA A 1 520 ? 6.767 -28.708 -9.410 1.00 93.12 520 ALA A C 1
ATOM 3985 O O . ALA A 1 520 ? 7.604 -29.127 -10.217 1.00 93.12 520 ALA A O 1
ATOM 3986 N N . LEU A 1 521 ? 5.710 -27.991 -9.799 1.00 94.69 521 LEU A N 1
ATOM 3987 C CA . LEU A 1 521 ? 5.527 -27.624 -11.196 1.00 94.69 521 LEU A CA 1
ATOM 3988 C C . LEU A 1 521 ? 6.645 -26.668 -11.651 1.00 94.69 521 LEU A C 1
ATOM 3990 O O . LEU A 1 521 ? 7.060 -25.773 -10.899 1.00 94.69 521 LEU A O 1
ATOM 3994 N N . PRO A 1 522 ? 7.138 -26.820 -12.892 1.00 95.69 522 PRO A N 1
ATOM 3995 C CA . PRO A 1 522 ? 8.153 -25.926 -13.431 1.00 95.69 522 PRO A CA 1
ATOM 3996 C C . PRO A 1 522 ? 7.646 -24.476 -13.498 1.00 95.69 522 PRO A C 1
ATOM 3998 O O . PRO A 1 522 ? 6.451 -24.295 -13.681 1.00 95.69 522 PRO A O 1
ATOM 4001 N N . PRO A 1 523 ? 8.510 -23.443 -13.449 1.00 96.88 523 PRO A N 1
ATOM 4002 C CA . PRO A 1 523 ? 8.083 -22.049 -13.603 1.00 96.88 523 PRO A CA 1
ATOM 4003 C C . PRO A 1 523 ? 7.259 -21.791 -14.873 1.00 96.88 523 PRO A C 1
ATOM 4005 O O . PRO A 1 523 ? 7.705 -22.126 -15.979 1.00 96.88 523 PRO A O 1
ATOM 4008 N N . PHE A 1 524 ? 6.087 -21.172 -14.697 1.00 97.75 524 PHE A N 1
ATOM 4009 C CA . PHE A 1 524 ? 5.123 -20.826 -15.743 1.00 97.75 524 PHE A CA 1
ATOM 4010 C C . PHE A 1 524 ? 4.244 -19.636 -15.324 1.00 97.75 524 PHE A C 1
ATOM 4012 O O . PHE A 1 524 ? 4.249 -19.236 -14.159 1.00 97.75 524 PHE A O 1
ATOM 4019 N N . LEU A 1 525 ? 3.501 -19.083 -16.285 1.00 98.19 525 LEU A N 1
ATOM 4020 C CA . LEU A 1 525 ? 2.461 -18.083 -16.052 1.00 98.19 525 LEU A CA 1
ATOM 4021 C C . LEU A 1 525 ? 1.107 -18.710 -16.398 1.00 98.19 525 LEU A C 1
ATOM 4023 O O . LEU A 1 525 ? 0.909 -19.156 -17.532 1.00 98.19 525 LEU A O 1
ATOM 4027 N N . ALA A 1 526 ? 0.206 -18.803 -15.421 1.00 97.75 526 ALA A N 1
ATOM 4028 C CA . ALA A 1 526 ? -1.096 -19.419 -15.635 1.00 97.75 526 ALA A CA 1
ATOM 4029 C C . ALA A 1 526 ? -1.952 -18.591 -16.600 1.00 97.75 526 ALA A C 1
ATOM 4031 O O . ALA A 1 526 ? -1.865 -17.362 -16.644 1.00 97.75 526 ALA A O 1
ATOM 4032 N N . TYR A 1 527 ? -2.754 -19.303 -17.387 1.00 97.75 527 TYR A N 1
ATOM 4033 C CA . TYR A 1 527 ? -3.586 -18.811 -18.483 1.00 97.75 527 TYR A CA 1
ATOM 4034 C C . TYR A 1 527 ? -2.841 -18.244 -19.686 1.00 97.75 527 TYR A C 1
ATOM 4036 O O . TYR A 1 527 ? -3.500 -17.767 -20.609 1.00 97.75 527 TYR A O 1
ATOM 4044 N N . SER A 1 528 ? -1.508 -18.353 -19.753 1.00 97.06 528 SER A N 1
ATOM 4045 C CA . SER A 1 528 ? -0.806 -18.140 -21.022 1.00 97.06 528 SER A CA 1
ATOM 4046 C C . SER A 1 528 ? -1.400 -19.068 -22.094 1.00 97.06 528 SER A C 1
ATOM 4048 O O . SER A 1 528 ? -1.612 -20.257 -21.828 1.00 97.06 528 SER A O 1
ATOM 4050 N N . PRO A 1 529 ? -1.644 -18.591 -23.323 1.00 96.44 529 PRO A N 1
ATOM 4051 C CA . PRO A 1 529 ? -1.978 -19.480 -24.421 1.00 96.44 529 PRO A CA 1
ATOM 4052 C C . PRO A 1 529 ? -0.746 -20.291 -24.837 1.00 96.44 529 PRO A C 1
ATOM 4054 O O . PRO A 1 529 ? 0.402 -19.875 -24.644 1.00 96.44 529 PRO A O 1
ATOM 4057 N N . SER A 1 530 ? -0.993 -21.444 -25.458 1.00 97.44 530 SER A N 1
ATOM 4058 C CA . SER A 1 530 ? 0.049 -22.195 -26.159 1.00 97.44 530 SER A CA 1
ATOM 4059 C C . SER A 1 530 ? 0.496 -21.436 -27.410 1.00 97.44 530 SER A C 1
ATOM 4061 O O . SER A 1 530 ? -0.336 -20.955 -28.180 1.00 97.44 530 SER A O 1
ATOM 4063 N N . GLY A 1 531 ? 1.800 -21.373 -27.667 1.00 97.06 531 GLY A N 1
ATOM 4064 C CA . GLY A 1 531 ? 2.337 -20.715 -28.853 1.00 97.06 531 GLY A CA 1
ATOM 4065 C C . GLY A 1 531 ? 3.837 -20.912 -29.028 1.00 97.06 531 GLY A C 1
ATOM 4066 O O . GLY A 1 531 ? 4.569 -21.098 -28.061 1.00 97.06 531 GLY A O 1
ATOM 4067 N N . ASN A 1 532 ? 4.280 -20.850 -30.285 1.00 98.00 532 ASN A N 1
ATOM 4068 C CA . ASN A 1 532 ? 5.684 -20.928 -30.678 1.00 98.00 532 ASN A CA 1
ATOM 4069 C C . ASN A 1 532 ? 6.018 -19.734 -31.576 1.00 98.00 532 ASN A C 1
ATOM 4071 O O . ASN A 1 532 ? 5.532 -19.631 -32.705 1.00 98.00 532 ASN A O 1
ATOM 4075 N N . VAL A 1 533 ? 6.824 -18.817 -31.051 1.00 97.75 533 VAL A N 1
ATOM 4076 C CA . VAL A 1 533 ? 7.132 -17.526 -31.664 1.00 97.75 533 VAL A CA 1
ATOM 4077 C C . VAL A 1 533 ? 8.639 -17.328 -31.689 1.00 97.75 533 VAL A C 1
ATOM 4079 O O . VAL A 1 533 ? 9.331 -17.581 -30.708 1.00 97.75 533 VAL A O 1
ATOM 4082 N N . THR A 1 534 ? 9.167 -16.863 -32.821 1.00 97.38 534 THR A N 1
ATOM 4083 C CA . THR A 1 534 ? 10.562 -16.422 -32.938 1.00 97.38 534 THR A CA 1
ATOM 4084 C C . THR A 1 534 ? 10.585 -14.977 -33.398 1.00 97.38 534 THR A C 1
ATOM 4086 O O . THR A 1 534 ? 10.132 -14.687 -34.504 1.00 97.38 534 THR A O 1
ATOM 4089 N N . ALA A 1 535 ? 11.098 -14.079 -32.564 1.00 97.06 535 ALA A N 1
ATOM 4090 C CA . ALA A 1 535 ? 11.168 -12.654 -32.870 1.00 97.06 535 ALA A CA 1
ATOM 4091 C C . ALA A 1 535 ? 12.296 -11.973 -32.085 1.00 97.06 535 ALA A C 1
ATOM 4093 O O . ALA A 1 535 ? 12.840 -12.547 -31.135 1.00 97.06 535 ALA A O 1
ATOM 4094 N N . SER A 1 536 ? 12.651 -10.748 -32.484 1.00 96.62 536 SER A N 1
ATOM 4095 C CA . SER A 1 536 ? 13.565 -9.933 -31.686 1.00 96.62 536 SER A CA 1
ATOM 4096 C C . SER A 1 536 ? 12.903 -9.375 -30.428 1.00 96.62 536 SER A C 1
ATOM 4098 O O . SER A 1 536 ? 11.676 -9.273 -30.346 1.00 96.62 536 SER A O 1
ATOM 4100 N N . VAL A 1 537 ? 13.731 -9.073 -29.430 1.00 97.50 537 VAL A N 1
ATOM 4101 C CA . VAL A 1 537 ? 13.305 -8.634 -28.099 1.00 97.50 537 VAL A CA 1
ATOM 4102 C C . VAL A 1 537 ? 13.327 -7.109 -27.993 1.00 97.50 537 VAL A C 1
ATOM 4104 O O . VAL A 1 537 ? 14.278 -6.460 -28.434 1.00 97.50 537 VAL A O 1
ATOM 4107 N N . VAL A 1 538 ? 12.300 -6.547 -27.357 1.00 97.56 538 VAL A N 1
ATOM 4108 C CA . VAL A 1 538 ? 12.254 -5.148 -26.911 1.00 97.56 538 VAL A CA 1
ATOM 4109 C C . VAL A 1 538 ? 12.128 -5.103 -25.390 1.00 97.56 538 VAL A C 1
ATOM 4111 O O . VAL A 1 538 ? 11.360 -5.864 -24.806 1.00 97.56 538 VAL A O 1
ATOM 4114 N N . TYR A 1 539 ? 12.900 -4.239 -24.738 1.00 97.94 539 TYR A N 1
ATOM 4115 C CA . TYR A 1 539 ? 12.848 -4.044 -23.293 1.00 97.94 539 TYR A CA 1
ATOM 4116 C C . TYR A 1 539 ? 11.878 -2.908 -22.989 1.00 97.94 539 TYR A C 1
ATOM 4118 O O . TYR A 1 539 ? 12.085 -1.780 -23.436 1.00 97.94 539 TYR A O 1
ATOM 4126 N N . ALA A 1 540 ? 10.823 -3.224 -22.243 1.00 96.88 540 ALA A N 1
ATOM 4127 C CA . ALA A 1 540 ? 9.692 -2.330 -22.016 1.00 96.88 540 ALA A CA 1
ATOM 4128 C C . ALA A 1 540 ? 9.494 -2.010 -20.529 1.00 96.88 540 ALA A C 1
ATOM 4130 O O . ALA A 1 540 ? 8.363 -1.900 -20.072 1.00 96.88 540 ALA A O 1
ATOM 4131 N N . ASN A 1 541 ? 10.586 -1.875 -19.767 1.00 96.56 541 ASN A N 1
ATOM 4132 C CA . ASN A 1 541 ? 10.543 -1.439 -18.369 1.00 96.56 541 ASN A CA 1
ATOM 4133 C C . ASN A 1 541 ? 9.555 -2.259 -17.519 1.00 96.56 541 ASN A C 1
ATOM 4135 O O . ASN A 1 541 ? 9.753 -3.465 -17.387 1.00 96.56 541 ASN A O 1
ATOM 4139 N N . TYR A 1 542 ? 8.512 -1.646 -16.951 1.00 94.75 542 TYR A N 1
ATOM 4140 C CA . TYR A 1 542 ? 7.486 -2.319 -16.157 1.00 94.75 542 TYR A CA 1
ATOM 4141 C C . TYR A 1 542 ? 6.271 -2.718 -17.000 1.00 94.75 542 TYR A C 1
ATOM 4143 O O . TYR A 1 542 ? 5.343 -3.319 -16.458 1.00 94.75 542 TYR A O 1
ATOM 4151 N N . GLY A 1 543 ? 6.280 -2.459 -18.307 1.00 94.38 543 GLY A N 1
ATOM 4152 C CA . GLY A 1 543 ? 5.230 -2.858 -19.237 1.00 94.38 543 GLY A CA 1
ATOM 4153 C C . GLY A 1 543 ? 3.953 -2.055 -19.049 1.00 94.38 543 GLY A C 1
ATOM 4154 O O . GLY A 1 543 ? 2.868 -2.602 -19.235 1.00 94.38 543 GLY A O 1
ATOM 4155 N N . THR A 1 544 ? 4.074 -0.797 -18.620 1.00 91.12 544 THR A N 1
ATOM 4156 C CA . THR A 1 544 ? 2.936 0.124 -18.534 1.00 91.12 544 THR A CA 1
ATOM 4157 C C . THR A 1 544 ? 2.519 0.565 -19.934 1.00 91.12 544 THR A C 1
ATOM 4159 O O . THR A 1 544 ? 3.312 0.504 -20.877 1.00 91.12 544 THR A O 1
ATOM 4162 N N . LYS A 1 545 ? 1.291 1.064 -20.087 1.00 88.56 545 LYS A N 1
ATOM 4163 C CA . LYS A 1 545 ? 0.857 1.656 -21.357 1.00 88.56 545 LYS A CA 1
ATOM 4164 C C . LYS A 1 545 ? 1.783 2.800 -21.784 1.00 88.56 545 LYS A C 1
ATOM 4166 O O . LYS A 1 545 ? 2.203 2.845 -22.936 1.00 88.56 545 LYS A O 1
ATOM 4171 N N . GLN A 1 546 ? 2.186 3.644 -20.835 1.00 90.19 546 GLN A N 1
ATOM 4172 C CA . GLN A 1 546 ? 3.120 4.745 -21.063 1.00 90.19 546 GLN A CA 1
ATOM 4173 C C . GLN A 1 546 ? 4.504 4.249 -21.500 1.00 90.19 546 GLN A C 1
ATOM 4175 O O . GLN A 1 546 ? 5.139 4.890 -22.334 1.00 90.19 546 GLN A O 1
ATOM 4180 N N . ASP A 1 547 ? 4.969 3.103 -20.989 1.00 94.62 547 ASP A N 1
ATOM 4181 C CA . ASP A 1 547 ? 6.239 2.513 -21.421 1.00 94.62 547 ASP A CA 1
ATOM 4182 C C . ASP A 1 547 ? 6.183 2.148 -22.915 1.00 94.62 547 ASP A C 1
ATOM 4184 O O . ASP A 1 547 ? 7.108 2.464 -23.664 1.00 94.62 547 ASP A O 1
ATOM 4188 N N . PHE A 1 548 ? 5.091 1.532 -23.379 1.00 95.00 548 PHE A N 1
ATOM 4189 C CA . PHE A 1 548 ? 4.925 1.180 -24.793 1.00 95.00 548 PHE A CA 1
ATOM 4190 C C . PHE A 1 548 ? 4.707 2.404 -25.698 1.00 95.00 548 PHE A C 1
ATOM 4192 O O . PHE A 1 548 ? 5.326 2.485 -26.761 1.00 95.00 548 PHE A O 1
ATOM 4199 N N . GLU A 1 549 ? 3.914 3.391 -25.273 1.00 93.38 549 GLU A N 1
ATOM 4200 C CA . GLU A 1 549 ? 3.738 4.663 -25.998 1.00 93.38 549 GLU A CA 1
ATOM 4201 C C . GLU A 1 549 ? 5.070 5.425 -26.133 1.00 93.38 549 GLU A C 1
ATOM 4203 O O . GLU A 1 549 ? 5.388 5.997 -27.185 1.00 93.38 549 GLU A O 1
ATOM 4208 N N . TRP A 1 550 ? 5.903 5.393 -25.089 1.00 94.94 550 TRP A N 1
ATOM 4209 C CA . TRP A 1 550 ? 7.239 5.980 -25.119 1.00 94.94 550 TRP A CA 1
ATOM 4210 C C . TRP A 1 550 ? 8.170 5.258 -26.106 1.00 94.94 550 TRP A C 1
ATOM 4212 O O . TRP A 1 550 ? 8.929 5.908 -26.830 1.00 94.94 550 TRP A O 1
ATOM 4222 N N . LEU A 1 551 ? 8.091 3.925 -26.196 1.00 95.12 551 LEU A N 1
ATOM 4223 C CA . LEU A 1 551 ? 8.847 3.151 -27.187 1.00 95.12 551 LEU A CA 1
ATOM 4224 C C . LEU A 1 551 ? 8.460 3.537 -28.620 1.00 95.12 551 LEU A C 1
ATOM 4226 O O . LEU A 1 551 ? 9.342 3.820 -29.436 1.00 95.12 551 LEU A O 1
ATOM 4230 N N . GLU A 1 552 ? 7.163 3.596 -28.927 1.00 92.69 552 GLU A N 1
ATOM 4231 C CA . GLU A 1 552 ? 6.689 3.958 -30.267 1.00 92.69 552 GLU A CA 1
ATOM 4232 C C . GLU A 1 552 ? 7.068 5.397 -30.641 1.00 92.69 552 GLU A C 1
ATOM 4234 O O . GLU A 1 552 ? 7.594 5.632 -31.733 1.00 92.69 552 GLU A O 1
ATOM 4239 N N . SER A 1 553 ? 6.890 6.354 -29.722 1.00 92.75 553 SER A N 1
ATOM 4240 C CA . SER A 1 553 ? 7.295 7.755 -29.935 1.00 92.75 553 SER A CA 1
ATOM 4241 C C . SER A 1 553 ? 8.814 7.934 -30.063 1.00 92.75 553 SER A C 1
ATOM 4243 O O . SER A 1 553 ? 9.274 8.848 -30.749 1.00 92.75 553 SER A O 1
ATOM 4245 N N . SER A 1 554 ? 9.599 7.011 -29.504 1.00 90.50 554 SER A N 1
ATOM 4246 C CA . SER A 1 554 ? 11.057 6.933 -29.671 1.00 90.50 554 SER A CA 1
ATOM 4247 C C . SER A 1 554 ? 11.492 6.183 -30.941 1.00 90.50 554 SER A C 1
ATOM 4249 O O . SER A 1 554 ? 12.668 5.845 -31.088 1.00 90.50 554 SER A O 1
ATOM 4251 N N . ASN A 1 555 ? 10.573 5.938 -31.885 1.00 89.88 555 ASN A N 1
ATOM 4252 C CA . ASN A 1 555 ? 10.790 5.201 -33.137 1.00 89.88 555 ASN A CA 1
ATOM 4253 C C . ASN A 1 555 ? 11.258 3.744 -32.948 1.00 89.88 555 ASN A C 1
ATOM 4255 O O . ASN A 1 555 ? 11.945 3.191 -33.811 1.00 89.88 555 ASN A O 1
ATOM 4259 N N . VAL A 1 556 ? 10.879 3.094 -31.845 1.00 91.81 556 VAL A N 1
ATOM 4260 C CA . VAL A 1 556 ? 11.129 1.665 -31.616 1.00 91.81 556 VAL A CA 1
ATOM 4261 C C . VAL A 1 556 ? 9.918 0.861 -32.081 1.00 91.81 556 VAL A C 1
ATOM 4263 O O . VAL A 1 556 ? 8.804 1.048 -31.604 1.00 91.81 556 VAL A O 1
ATOM 4266 N N . THR A 1 557 ? 10.121 -0.066 -33.022 1.00 91.62 557 THR A N 1
ATOM 4267 C CA . THR A 1 557 ? 9.035 -0.937 -33.501 1.00 91.62 557 THR A CA 1
ATOM 4268 C C . THR A 1 557 ? 8.761 -2.050 -32.492 1.00 91.62 557 THR A C 1
ATOM 4270 O O . THR A 1 557 ? 9.592 -2.942 -32.322 1.00 91.62 557 THR A O 1
ATOM 4273 N N . VAL A 1 558 ? 7.581 -2.024 -31.867 1.00 95.25 558 VAL A N 1
ATOM 4274 C CA . VAL A 1 558 ? 7.150 -3.038 -30.885 1.00 95.25 558 VAL A CA 1
ATOM 4275 C C . VAL A 1 558 ? 6.316 -4.160 -31.509 1.00 95.25 558 VAL A C 1
ATOM 4277 O O . VAL A 1 558 ? 6.460 -5.324 -31.143 1.00 95.25 558 VAL A O 1
ATOM 4280 N N . LYS A 1 559 ? 5.484 -3.852 -32.508 1.00 96.25 559 LYS A N 1
ATOM 4281 C CA . LYS A 1 559 ? 4.576 -4.828 -33.123 1.00 96.25 559 LYS A CA 1
ATOM 4282 C C . LYS A 1 559 ? 5.323 -6.047 -33.682 1.00 96.25 559 LYS A C 1
ATOM 4284 O O . LYS A 1 559 ? 6.266 -5.916 -34.462 1.00 96.25 559 LYS A O 1
ATOM 4289 N N . GLY A 1 560 ? 4.867 -7.243 -33.316 1.00 96.50 560 GLY A N 1
ATOM 4290 C CA . GLY A 1 560 ? 5.445 -8.523 -33.731 1.00 96.50 560 GLY A CA 1
ATOM 4291 C C . GLY A 1 560 ? 6.741 -8.913 -33.010 1.00 96.50 560 GLY A C 1
ATOM 4292 O O . GLY A 1 560 ? 7.339 -9.927 -33.368 1.00 96.50 560 GLY A O 1
ATOM 4293 N N . LYS A 1 561 ? 7.194 -8.132 -32.021 1.00 97.50 561 LYS A N 1
ATOM 4294 C CA . LYS A 1 561 ? 8.374 -8.428 -31.193 1.00 97.50 561 LYS A CA 1
ATOM 4295 C C . LYS A 1 561 ? 7.998 -9.205 -29.931 1.00 97.50 561 LYS A C 1
ATOM 4297 O O . LYS A 1 561 ? 6.818 -9.392 -29.639 1.00 97.50 561 LYS A O 1
ATOM 4302 N N . ILE A 1 562 ? 8.999 -9.672 -29.190 1.00 98.56 562 ILE A N 1
ATOM 4303 C CA . ILE A 1 562 ? 8.816 -10.237 -27.846 1.00 98.56 562 ILE A CA 1
ATOM 4304 C C . ILE A 1 562 ? 9.188 -9.166 -26.819 1.00 98.56 562 ILE A C 1
ATOM 4306 O O . ILE A 1 562 ? 10.287 -8.618 -26.872 1.00 98.56 562 ILE A O 1
ATOM 4310 N N . ALA A 1 563 ? 8.290 -8.858 -25.887 1.00 98.31 563 ALA A N 1
ATOM 4311 C CA . ALA A 1 563 ? 8.559 -7.884 -24.833 1.00 98.31 563 ALA A CA 1
ATOM 4312 C C . ALA A 1 563 ? 9.285 -8.550 -23.658 1.00 98.31 563 ALA A C 1
ATOM 4314 O O . ALA A 1 563 ? 8.825 -9.571 -23.153 1.00 98.31 563 ALA A O 1
ATOM 4315 N N . LEU A 1 564 ? 10.391 -7.964 -23.202 1.00 98.56 564 LEU A N 1
ATOM 4316 C CA . LEU A 1 564 ? 11.033 -8.280 -21.927 1.00 98.56 564 LEU A CA 1
ATOM 4317 C C . LEU A 1 564 ? 10.644 -7.208 -20.906 1.00 98.56 564 LEU A C 1
ATOM 4319 O O . LEU A 1 564 ? 10.942 -6.028 -21.101 1.00 98.56 564 LEU A O 1
ATOM 4323 N N . ILE A 1 565 ? 9.973 -7.623 -19.835 1.00 98.44 565 ILE A N 1
ATOM 4324 C CA . ILE A 1 565 ? 9.321 -6.731 -18.873 1.00 98.44 565 ILE A CA 1
ATOM 4325 C C . ILE A 1 565 ? 9.703 -7.126 -17.444 1.00 98.44 565 ILE A C 1
ATOM 4327 O O . ILE A 1 565 ? 9.722 -8.306 -17.086 1.00 98.44 565 ILE A O 1
ATOM 4331 N N . ARG A 1 566 ? 9.960 -6.122 -16.609 1.00 95.62 566 ARG A N 1
ATOM 4332 C CA . ARG A 1 566 ? 10.183 -6.264 -15.172 1.00 95.62 566 ARG A CA 1
ATOM 4333 C C . ARG A 1 566 ? 8.869 -6.496 -14.428 1.00 95.62 566 ARG A C 1
ATOM 4335 O O . ARG A 1 566 ? 7.871 -5.789 -14.622 1.00 95.62 566 ARG A O 1
ATOM 4342 N N . LEU A 1 567 ? 8.875 -7.473 -13.532 1.00 92.25 567 LEU A N 1
ATOM 4343 C CA . LEU A 1 567 ? 7.880 -7.603 -12.472 1.00 92.25 567 LEU A CA 1
ATOM 4344 C C . LEU A 1 567 ? 8.069 -6.468 -11.452 1.00 92.25 567 LEU A C 1
ATOM 4346 O O . LEU A 1 567 ? 9.133 -5.869 -11.386 1.00 92.25 567 LEU A O 1
ATOM 4350 N N . GLY A 1 568 ? 7.025 -6.142 -10.687 1.00 84.06 568 GLY A N 1
ATOM 4351 C CA . GLY A 1 568 ? 7.030 -4.988 -9.779 1.00 84.06 568 GLY A CA 1
ATOM 4352 C C . GLY A 1 568 ? 6.430 -3.719 -10.397 1.00 84.06 568 GLY A C 1
ATOM 4353 O O . GLY A 1 568 ? 5.614 -3.790 -11.324 1.00 84.06 568 GLY A O 1
ATOM 4354 N N . GLY A 1 569 ? 6.792 -2.559 -9.839 1.00 73.25 569 GLY A N 1
ATOM 4355 C CA . GLY A 1 569 ? 6.260 -1.251 -10.246 1.00 73.25 569 GLY A CA 1
ATOM 4356 C C . GLY A 1 569 ? 4.803 -0.994 -9.837 1.00 73.25 569 GLY A C 1
ATOM 4357 O O . GLY A 1 569 ? 4.160 -0.129 -10.411 1.00 73.25 569 GLY A O 1
ATOM 4358 N N . GLY A 1 570 ? 4.258 -1.771 -8.891 1.00 72.50 570 GLY A N 1
ATOM 4359 C CA . GLY A 1 570 ? 2.863 -1.645 -8.440 1.00 72.50 570 GLY A CA 1
ATOM 4360 C C . GLY A 1 570 ? 1.809 -2.174 -9.423 1.00 72.50 570 GLY A C 1
ATOM 4361 O O . GLY A 1 570 ? 0.619 -2.057 -9.151 1.00 72.50 570 GLY A O 1
ATOM 4362 N N . ILE A 1 571 ? 2.228 -2.786 -10.536 1.00 81.25 571 ILE A N 1
ATOM 4363 C CA . ILE A 1 571 ? 1.334 -3.224 -11.616 1.00 81.25 571 ILE A CA 1
ATOM 4364 C C . ILE A 1 571 ? 1.245 -4.744 -11.650 1.00 81.25 571 ILE A C 1
ATOM 4366 O O . ILE A 1 571 ? 2.258 -5.452 -11.640 1.00 81.25 571 ILE A O 1
ATOM 4370 N N . PHE A 1 572 ? 0.015 -5.244 -11.742 1.00 87.62 572 PHE A N 1
ATOM 4371 C CA . PHE A 1 572 ? -0.260 -6.668 -11.858 1.00 87.62 572 PHE A CA 1
ATOM 4372 C C . PHE A 1 572 ? 0.291 -7.256 -13.165 1.00 87.62 572 PHE A C 1
ATOM 4374 O O . PHE A 1 572 ? 0.163 -6.676 -14.241 1.00 87.62 572 PHE A O 1
ATOM 4381 N N . ARG A 1 573 ? 0.882 -8.452 -13.088 1.00 92.06 573 ARG A N 1
ATOM 4382 C CA . ARG A 1 573 ? 1.528 -9.124 -14.227 1.00 92.06 573 ARG A CA 1
ATOM 4383 C C . ARG A 1 573 ? 0.593 -9.373 -15.418 1.00 92.06 573 ARG A C 1
ATOM 4385 O O . ARG A 1 573 ? 1.037 -9.236 -16.555 1.00 92.06 573 ARG A O 1
ATOM 4392 N N . GLY A 1 574 ? -0.684 -9.677 -15.168 1.00 92.12 574 GLY A N 1
ATOM 4393 C CA . GLY A 1 574 ? -1.683 -9.854 -16.223 1.00 92.12 574 GLY A CA 1
ATOM 4394 C C . GLY A 1 574 ? -1.902 -8.583 -17.042 1.00 92.12 574 GLY A C 1
ATOM 4395 O O . GLY A 1 574 ? -1.924 -8.652 -18.267 1.00 92.12 574 GLY A O 1
ATOM 4396 N N . LEU A 1 575 ? -1.925 -7.410 -16.394 1.00 91.56 575 LEU A N 1
ATOM 4397 C CA . LEU A 1 575 ? -2.046 -6.116 -17.080 1.00 91.56 575 LEU A CA 1
ATOM 4398 C C . LEU A 1 575 ? -0.838 -5.824 -17.977 1.00 91.56 575 LEU A C 1
ATOM 4400 O O . LEU A 1 575 ? -1.005 -5.300 -19.076 1.00 91.56 575 LEU A O 1
ATOM 4404 N N . LYS A 1 576 ? 0.373 -6.222 -17.562 1.00 94.88 576 LYS A N 1
ATOM 4405 C CA . LYS A 1 576 ? 1.590 -6.094 -18.388 1.00 94.88 576 LYS A CA 1
ATOM 4406 C C . LYS A 1 576 ? 1.467 -6.908 -19.682 1.00 94.88 576 LYS A C 1
ATOM 4408 O O . LYS A 1 576 ? 1.800 -6.422 -20.760 1.00 94.88 576 LYS A O 1
ATOM 4413 N N . ALA A 1 577 ? 0.972 -8.144 -19.579 1.00 96.31 577 ALA A N 1
ATOM 4414 C CA . ALA A 1 577 ? 0.757 -9.015 -20.734 1.00 96.31 577 ALA A CA 1
ATOM 4415 C C . ALA A 1 577 ? -0.418 -8.551 -21.612 1.00 96.31 577 ALA A C 1
ATOM 4417 O O . ALA A 1 577 ? -0.307 -8.602 -22.835 1.00 96.31 577 ALA A O 1
ATOM 4418 N N . MET A 1 578 ? -1.502 -8.054 -21.007 1.00 93.69 578 MET A N 1
ATOM 4419 C CA . MET A 1 578 ? -2.648 -7.478 -21.721 1.00 93.69 578 MET A CA 1
ATOM 4420 C C . MET A 1 578 ? -2.223 -6.260 -22.539 1.00 93.69 578 MET A C 1
ATOM 4422 O O . MET A 1 578 ? -2.434 -6.223 -23.747 1.00 93.69 578 MET A O 1
ATOM 4426 N N . THR A 1 579 ? -1.503 -5.329 -21.912 1.00 93.69 579 THR A N 1
ATOM 4427 C CA . THR A 1 579 ? -0.963 -4.143 -22.588 1.00 93.69 579 THR A CA 1
ATOM 4428 C C . THR A 1 579 ? -0.023 -4.551 -23.727 1.00 93.69 579 THR A C 1
ATOM 4430 O O . THR A 1 579 ? -0.149 -4.066 -24.846 1.00 93.69 579 THR A O 1
ATOM 4433 N N . ALA A 1 580 ? 0.883 -5.511 -23.508 1.00 96.44 580 ALA A N 1
ATOM 4434 C CA . ALA A 1 580 ? 1.741 -6.011 -24.584 1.00 96.44 580 ALA A CA 1
ATOM 4435 C C . ALA A 1 580 ? 0.931 -6.601 -25.761 1.00 96.44 580 ALA A C 1
ATOM 4437 O O . ALA A 1 580 ? 1.278 -6.377 -26.923 1.00 96.44 580 ALA A O 1
ATOM 4438 N N . ALA A 1 581 ? -0.158 -7.325 -25.488 1.00 95.62 581 ALA A N 1
ATOM 4439 C CA . ALA A 1 581 ? -1.048 -7.838 -26.528 1.00 95.62 581 ALA A CA 1
ATOM 4440 C C . ALA A 1 581 ? -1.747 -6.704 -27.306 1.00 95.62 581 ALA A C 1
ATOM 4442 O O . ALA A 1 581 ? -1.807 -6.768 -28.536 1.00 95.62 581 ALA A O 1
ATOM 4443 N N . GLU A 1 582 ? -2.200 -5.643 -26.629 1.00 94.56 582 GLU A N 1
ATOM 4444 C CA . GLU A 1 582 ? -2.817 -4.456 -27.249 1.00 94.56 582 GLU A CA 1
ATOM 4445 C C . GLU A 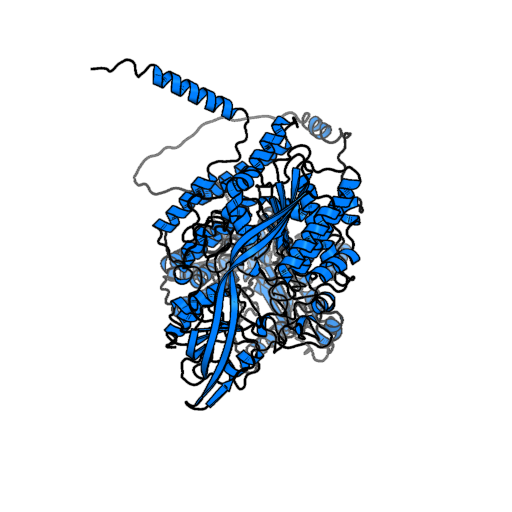1 582 ? -1.874 -3.744 -28.232 1.00 94.56 582 GLU A C 1
ATOM 4447 O O . GLU A 1 582 ? -2.287 -3.375 -29.333 1.00 94.56 582 GLU A O 1
ATOM 4452 N N . PHE A 1 583 ? -0.584 -3.633 -27.893 1.00 96.38 583 PHE A N 1
ATOM 4453 C CA . PHE A 1 583 ? 0.456 -3.088 -28.783 1.00 96.38 583 PHE A CA 1
ATOM 4454 C C . PHE A 1 583 ? 0.929 -4.086 -29.861 1.00 96.38 583 PHE A C 1
ATOM 4456 O O . PHE A 1 583 ? 1.822 -3.800 -30.666 1.00 96.38 583 PHE A O 1
ATOM 4463 N N . GLY A 1 584 ? 0.317 -5.272 -29.930 1.00 96.69 584 GLY A N 1
ATOM 4464 C CA . GLY A 1 584 ? 0.560 -6.266 -30.970 1.00 96.69 584 GLY A CA 1
ATOM 4465 C C . GLY A 1 584 ? 1.894 -6.998 -30.838 1.00 96.69 584 GLY A C 1
ATOM 4466 O O . GLY A 1 584 ? 2.462 -7.405 -31.859 1.00 96.69 584 GLY A O 1
ATOM 4467 N N . LEU A 1 585 ? 2.420 -7.148 -29.620 1.00 97.75 585 LEU A N 1
ATOM 4468 C CA . LEU A 1 585 ? 3.583 -7.991 -29.344 1.00 97.75 585 LEU A CA 1
ATOM 4469 C C . LEU A 1 585 ? 3.223 -9.462 -29.591 1.00 97.75 585 LEU A C 1
ATOM 4471 O O . LEU A 1 585 ? 2.098 -9.901 -29.367 1.00 97.75 585 LEU A O 1
ATOM 4475 N N . ALA A 1 586 ? 4.196 -10.238 -30.058 1.00 97.94 586 ALA A N 1
ATOM 4476 C CA . ALA A 1 586 ? 4.018 -11.653 -30.370 1.00 97.94 586 ALA A CA 1
ATOM 4477 C C . ALA A 1 586 ? 4.312 -12.578 -29.174 1.00 97.94 586 ALA A C 1
ATOM 4479 O O . ALA A 1 586 ? 3.966 -13.755 -29.216 1.00 97.94 586 ALA A O 1
ATOM 4480 N N . GLY A 1 587 ? 4.954 -12.073 -28.119 1.00 98.31 587 GLY A N 1
ATOM 4481 C CA . GLY A 1 587 ? 5.251 -12.832 -26.905 1.00 98.31 587 GLY A CA 1
ATOM 4482 C C . GLY A 1 587 ? 5.699 -11.933 -25.756 1.00 98.31 587 GLY A C 1
ATOM 4483 O O . GLY A 1 587 ? 6.128 -10.799 -25.982 1.00 98.31 587 GLY A O 1
ATOM 4484 N N . VAL A 1 588 ? 5.627 -12.444 -24.528 1.00 98.62 588 VAL A N 1
ATOM 4485 C CA . VAL A 1 588 ? 5.979 -11.707 -23.306 1.00 98.62 588 VAL A CA 1
ATOM 4486 C C . VAL A 1 588 ? 6.916 -12.533 -22.424 1.00 98.62 588 VAL A C 1
ATOM 4488 O O . VAL A 1 588 ? 6.692 -13.712 -22.163 1.00 98.62 588 VAL A O 1
ATOM 4491 N N . LEU A 1 589 ? 7.978 -11.905 -21.935 1.00 98.75 589 LEU A N 1
ATOM 4492 C CA . LEU A 1 589 ? 8.917 -12.464 -20.973 1.00 98.75 589 LEU A CA 1
ATOM 4493 C C . LEU A 1 589 ? 8.918 -11.575 -19.733 1.00 98.75 589 LEU A C 1
ATOM 4495 O O . LEU A 1 589 ? 9.253 -10.394 -19.821 1.00 98.75 589 LEU A O 1
ATOM 4499 N N . LEU A 1 590 ? 8.547 -12.139 -18.586 1.00 98.50 590 LEU A N 1
ATOM 4500 C CA . LEU A 1 590 ? 8.495 -11.415 -17.315 1.00 98.50 590 LEU A CA 1
ATOM 4501 C C . LEU A 1 590 ? 9.661 -11.838 -16.425 1.00 98.50 590 LEU A C 1
ATOM 4503 O O . LEU A 1 590 ? 9.897 -13.032 -16.284 1.00 98.50 590 LEU A O 1
ATOM 4507 N N . TYR A 1 591 ? 10.374 -10.907 -15.797 1.00 97.88 591 TYR A N 1
ATOM 4508 C CA . TYR A 1 591 ? 11.450 -11.249 -14.859 1.00 97.88 591 TYR A CA 1
ATOM 4509 C C . TYR A 1 591 ? 11.467 -10.328 -13.639 1.00 97.88 591 TYR A C 1
ATOM 4511 O O . TYR A 1 591 ? 11.080 -9.167 -13.730 1.00 97.88 591 TYR A O 1
ATOM 4519 N N . SER A 1 592 ? 11.922 -10.838 -12.497 1.00 95.62 592 SER A N 1
ATOM 4520 C CA . SER A 1 592 ? 12.173 -10.027 -11.298 1.00 95.62 592 SER A CA 1
ATOM 4521 C C . SER A 1 592 ? 13.540 -9.357 -11.403 1.00 95.62 592 SER A C 1
ATOM 4523 O O . SER A 1 592 ? 14.545 -10.060 -11.460 1.00 95.62 592 SER A O 1
ATOM 4525 N N . ASP A 1 593 ? 13.614 -8.028 -11.451 1.00 95.81 593 ASP A N 1
ATOM 4526 C CA . ASP A 1 593 ? 14.899 -7.330 -11.531 1.00 95.81 593 ASP A CA 1
ATOM 4527 C C . ASP A 1 593 ? 15.564 -7.230 -10.141 1.00 95.81 593 ASP A C 1
ATOM 4529 O O . ASP A 1 593 ? 14.884 -6.921 -9.160 1.00 95.81 593 ASP A O 1
ATOM 4533 N N . PRO A 1 594 ? 16.891 -7.446 -10.011 1.00 94.75 594 PRO A N 1
ATOM 4534 C CA . PRO A 1 594 ? 17.572 -7.354 -8.723 1.00 94.75 594 PRO A CA 1
ATOM 4535 C C . PRO A 1 594 ? 17.452 -6.006 -8.017 1.00 94.75 594 PRO A C 1
ATOM 4537 O O . PRO A 1 594 ? 17.644 -5.972 -6.802 1.00 94.75 594 PRO A O 1
ATOM 4540 N N . GLN A 1 595 ? 17.148 -4.930 -8.754 1.00 91.88 595 GLN A N 1
ATOM 4541 C CA . GLN A 1 595 ? 16.828 -3.617 -8.191 1.00 91.88 595 GLN A CA 1
ATOM 4542 C C . GLN A 1 595 ? 15.634 -3.677 -7.227 1.00 91.88 595 GLN A C 1
ATOM 4544 O O . GLN A 1 595 ? 15.623 -2.961 -6.222 1.00 91.88 595 GLN A O 1
ATOM 4549 N N . ASP A 1 596 ? 14.664 -4.545 -7.520 1.00 87.44 596 ASP A N 1
ATOM 4550 C CA . ASP A 1 596 ? 13.375 -4.603 -6.839 1.00 87.44 596 ASP A CA 1
ATOM 4551 C C . ASP A 1 596 ? 13.363 -5.659 -5.728 1.00 87.44 596 ASP A C 1
ATOM 4553 O O . ASP A 1 596 ? 12.952 -5.364 -4.607 1.00 87.44 596 ASP A O 1
ATOM 4557 N N . ASP A 1 597 ? 13.843 -6.879 -5.994 1.00 88.50 597 ASP A N 1
ATOM 4558 C CA . ASP A 1 597 ? 13.753 -7.986 -5.026 1.00 88.50 597 ASP A CA 1
ATOM 4559 C C . ASP A 1 597 ? 15.000 -8.889 -4.928 1.00 88.50 597 ASP A C 1
ATOM 4561 O O . ASP A 1 597 ? 14.939 -9.918 -4.256 1.00 88.50 597 ASP A O 1
ATOM 4565 N N . GLY A 1 598 ? 16.136 -8.513 -5.532 1.00 91.12 598 GLY A N 1
ATOM 4566 C CA . GLY A 1 598 ? 17.358 -9.335 -5.579 1.00 91.12 598 GLY A CA 1
ATOM 4567 C C . GLY A 1 598 ? 18.567 -8.736 -4.851 1.00 91.12 598 GLY A C 1
ATOM 4568 O O . GLY A 1 598 ? 18.436 -8.022 -3.861 1.00 91.12 598 GLY A O 1
ATOM 4569 N N . PHE A 1 599 ? 19.777 -9.028 -5.338 1.00 93.94 599 PHE A N 1
ATOM 4570 C CA . PHE A 1 599 ? 21.033 -8.723 -4.631 1.00 93.94 599 PHE A CA 1
ATOM 4571 C C . PHE A 1 599 ? 21.305 -7.230 -4.360 1.00 93.94 599 PHE A C 1
ATOM 4573 O O . PHE A 1 599 ? 22.134 -6.916 -3.507 1.00 93.94 599 PHE A O 1
ATOM 4580 N N . VAL A 1 600 ? 20.629 -6.300 -5.050 1.00 92.44 600 VAL A N 1
ATOM 4581 C CA . VAL A 1 600 ? 20.729 -4.856 -4.743 1.00 92.44 600 VAL A CA 1
ATOM 4582 C C . VAL A 1 600 ? 20.079 -4.547 -3.393 1.00 92.44 600 VAL A C 1
ATOM 4584 O O . VAL A 1 600 ? 20.501 -3.633 -2.689 1.00 92.44 600 VAL A O 1
ATOM 4587 N N . ARG A 1 601 ? 19.077 -5.339 -3.000 1.00 86.81 601 ARG A N 1
ATOM 4588 C CA . ARG A 1 601 ? 18.371 -5.216 -1.723 1.00 86.81 601 ARG A CA 1
ATOM 4589 C C . ARG A 1 601 ? 19.164 -5.795 -0.545 1.00 86.81 601 ARG A C 1
ATOM 4591 O O . ARG A 1 601 ? 18.913 -5.420 0.600 1.00 86.81 601 ARG A O 1
ATOM 4598 N N . GLY A 1 602 ? 20.107 -6.703 -0.805 1.00 90.81 602 GLY A N 1
ATOM 4599 C CA . GLY A 1 602 ? 20.952 -7.348 0.202 1.00 90.81 602 GLY A CA 1
ATOM 4600 C C . GLY A 1 602 ? 21.329 -8.790 -0.166 1.00 90.81 602 GLY A C 1
ATOM 4601 O O . GLY A 1 602 ? 21.157 -9.196 -1.313 1.00 90.81 602 GLY A O 1
ATOM 4602 N N . PRO A 1 603 ? 21.832 -9.590 0.795 1.00 93.38 603 PRO A N 1
ATOM 4603 C CA . PRO A 1 603 ? 22.165 -10.994 0.557 1.00 93.38 603 PRO A CA 1
ATOM 4604 C C . PRO A 1 603 ? 20.954 -11.805 0.074 1.00 93.38 603 PRO A C 1
ATOM 4606 O O . PRO A 1 603 ? 19.839 -11.633 0.572 1.00 93.38 603 PRO A O 1
ATOM 4609 N N . VAL A 1 604 ? 21.190 -12.689 -0.893 1.00 94.50 604 VAL A N 1
ATOM 4610 C CA . VAL A 1 604 ? 20.158 -13.518 -1.528 1.00 94.50 604 VAL A CA 1
ATOM 4611 C C . VAL A 1 604 ? 20.068 -14.898 -0.876 1.00 94.50 604 VAL A C 1
ATOM 4613 O O . VAL A 1 604 ? 21.009 -15.331 -0.216 1.00 94.50 604 VAL A O 1
ATOM 4616 N N . TYR A 1 605 ? 18.946 -15.593 -1.049 1.00 94.19 605 TYR A N 1
ATOM 4617 C CA . TYR A 1 605 ? 18.735 -16.934 -0.497 1.00 94.19 605 TYR A CA 1
ATOM 4618 C C . TYR A 1 605 ? 19.739 -17.947 -1.084 1.00 94.19 605 TYR A C 1
ATOM 4620 O O . TYR A 1 605 ? 19.908 -17.967 -2.304 1.00 94.19 605 TYR A O 1
ATOM 4628 N N . PRO A 1 606 ? 20.384 -18.819 -0.277 1.00 93.81 606 PRO A N 1
ATOM 4629 C CA . PRO A 1 606 ? 20.108 -19.135 1.131 1.00 93.81 606 PRO A CA 1
ATOM 4630 C C . PRO A 1 606 ? 20.800 -18.279 2.199 1.00 93.81 606 PRO A C 1
ATOM 4632 O O . PRO A 1 606 ? 20.543 -18.488 3.387 1.00 93.81 606 PRO A O 1
ATOM 4635 N N . GLU A 1 607 ? 21.679 -17.355 1.828 1.00 93.81 607 GLU A N 1
ATOM 4636 C CA . GLU A 1 607 ? 22.424 -16.516 2.772 1.00 93.81 607 GLU A CA 1
ATOM 4637 C C . GLU A 1 607 ? 21.620 -15.311 3.288 1.00 93.81 607 GLU A C 1
ATOM 4639 O O . GLU A 1 607 ? 21.954 -14.757 4.335 1.00 93.81 607 GLU A O 1
ATOM 4644 N N . GLY A 1 608 ? 20.553 -14.915 2.591 1.00 91.31 608 GLY A N 1
ATOM 4645 C CA . GLY A 1 608 ? 19.649 -13.842 2.999 1.00 91.31 608 GLY A CA 1
ATOM 4646 C C . GLY A 1 608 ? 18.232 -13.956 2.427 1.00 91.31 608 GLY A C 1
ATOM 4647 O O . GLY A 1 608 ? 17.904 -14.937 1.761 1.00 91.31 608 GLY A O 1
ATOM 4648 N N . PRO A 1 609 ? 17.367 -12.961 2.695 1.00 89.19 609 PRO A N 1
ATOM 4649 C CA . PRO A 1 609 ? 15.941 -13.024 2.370 1.00 89.19 609 PRO A CA 1
ATOM 4650 C C . PRO A 1 609 ? 15.605 -12.685 0.910 1.00 89.19 609 PRO A C 1
ATOM 4652 O O . PRO A 1 609 ? 14.441 -12.811 0.521 1.00 89.19 609 PRO A O 1
ATOM 4655 N N . TRP A 1 610 ? 16.571 -12.201 0.123 1.00 92.25 610 TRP A N 1
ATOM 4656 C CA . TRP A 1 610 ? 16.328 -11.665 -1.219 1.00 92.25 610 TRP A CA 1
ATOM 4657 C C . TRP A 1 610 ? 16.436 -12.725 -2.318 1.00 92.25 610 TRP A C 1
ATOM 4659 O O . TRP A 1 610 ? 17.015 -13.795 -2.121 1.00 92.25 610 TRP A O 1
ATOM 4669 N N . ARG A 1 611 ? 15.862 -12.435 -3.487 1.00 93.56 611 ARG A N 1
ATOM 4670 C CA . ARG A 1 611 ? 15.760 -13.366 -4.610 1.00 93.56 611 ARG A CA 1
ATOM 4671 C C . ARG A 1 611 ? 17.144 -13.759 -5.134 1.00 93.56 611 ARG A C 1
ATOM 4673 O O . ARG A 1 611 ? 17.919 -12.863 -5.470 1.00 93.56 611 ARG A O 1
ATOM 4680 N N . PRO A 1 612 ? 17.462 -15.058 -5.260 1.00 95.56 612 PRO A N 1
ATOM 4681 C CA . PRO A 1 612 ? 18.690 -15.512 -5.908 1.00 95.56 612 PRO A CA 1
ATOM 4682 C C . PRO A 1 612 ? 18.544 -15.670 -7.427 1.00 95.56 612 PRO A C 1
ATOM 4684 O O . PRO A 1 612 ? 17.445 -15.651 -7.979 1.00 95.56 612 PRO A O 1
ATOM 4687 N N . GLU A 1 613 ? 19.677 -15.864 -8.106 1.00 95.81 613 GLU A N 1
ATOM 4688 C CA . GLU A 1 613 ? 19.805 -15.748 -9.571 1.00 95.81 613 GLU A CA 1
ATOM 4689 C C . GLU A 1 613 ? 18.946 -16.713 -10.368 1.00 95.81 613 GLU A C 1
ATOM 4691 O O . GLU A 1 613 ? 18.442 -16.353 -11.435 1.00 95.81 613 GLU A O 1
ATOM 4696 N N . ASP A 1 614 ? 18.743 -17.905 -9.826 1.00 94.38 614 ASP A N 1
ATOM 4697 C CA . ASP A 1 614 ? 18.009 -18.985 -10.472 1.00 94.38 614 ASP A CA 1
ATOM 4698 C C . ASP A 1 614 ? 16.586 -19.153 -9.907 1.00 94.38 614 ASP A C 1
ATOM 4700 O O . ASP A 1 614 ? 15.965 -20.190 -10.126 1.00 94.38 614 ASP A O 1
ATOM 4704 N N . SER A 1 615 ? 16.055 -18.156 -9.187 1.00 95.94 615 SER A N 1
ATOM 4705 C CA . SER A 1 615 ? 14.668 -18.130 -8.695 1.00 95.94 615 SER A CA 1
ATOM 4706 C C . SER A 1 615 ? 13.721 -17.480 -9.706 1.00 95.94 615 SER A C 1
ATOM 4708 O O . SER A 1 615 ? 14.061 -16.475 -10.336 1.00 95.94 615 SER A O 1
ATOM 4710 N N . PHE A 1 616 ? 12.517 -18.033 -9.846 1.00 96.12 616 PHE A N 1
ATOM 4711 C CA . PHE A 1 616 ? 11.482 -17.549 -10.757 1.00 96.12 616 PHE A CA 1
ATOM 4712 C C . PHE A 1 616 ? 10.252 -17.092 -9.969 1.00 96.12 616 PHE A C 1
ATOM 4714 O O . PHE A 1 616 ? 9.948 -17.626 -8.906 1.00 96.12 616 PHE A O 1
ATOM 4721 N N . GLN A 1 617 ? 9.506 -16.132 -10.514 1.00 95.88 617 GLN A N 1
ATOM 4722 C CA . GLN A 1 617 ? 8.197 -15.752 -9.983 1.00 95.88 617 GLN A CA 1
ATOM 4723 C C . GLN A 1 617 ? 7.098 -16.328 -10.887 1.00 95.88 617 GLN A C 1
ATOM 4725 O O . GLN A 1 617 ? 7.001 -15.950 -12.057 1.00 95.88 617 GLN A O 1
ATOM 4730 N N . ARG A 1 618 ? 6.292 -17.254 -10.357 1.00 97.25 618 ARG A N 1
ATOM 4731 C CA . ARG A 1 618 ? 5.062 -17.756 -11.002 1.00 97.25 618 ARG A CA 1
ATOM 4732 C C . ARG A 1 618 ? 3.910 -16.761 -10.819 1.00 97.25 618 ARG A C 1
ATOM 4734 O O . ARG A 1 618 ? 4.037 -15.763 -10.110 1.00 97.25 618 ARG A O 1
ATOM 4741 N N . GLY A 1 619 ? 2.780 -17.008 -11.471 1.00 95.75 619 GLY A N 1
ATOM 4742 C CA . GLY A 1 619 ? 1.577 -16.207 -11.256 1.00 95.75 619 GLY A CA 1
ATOM 4743 C C . GLY A 1 619 ? 0.539 -16.344 -12.359 1.00 95.75 619 GLY A C 1
ATOM 4744 O O . GLY A 1 619 ? 0.856 -16.737 -13.483 1.00 95.75 619 GLY A O 1
ATOM 4745 N N . SER A 1 620 ? -0.690 -15.952 -12.041 1.00 96.00 620 SER A N 1
ATOM 4746 C CA . SER A 1 620 ? -1.785 -15.822 -13.000 1.00 96.00 620 SER A CA 1
ATOM 4747 C C . SER A 1 620 ? -1.649 -14.571 -13.873 1.00 96.00 620 SER A C 1
ATOM 4749 O O . SER A 1 620 ? -1.174 -13.529 -13.411 1.00 96.00 620 SER A O 1
ATOM 4751 N N . LEU A 1 621 ? -2.061 -14.681 -15.141 1.00 96.06 621 LEU A N 1
ATOM 4752 C CA . LEU A 1 621 ? -2.228 -13.558 -16.071 1.00 96.06 621 LEU A CA 1
ATOM 4753 C C . LEU A 1 621 ? -3.672 -13.052 -16.179 1.00 96.06 621 LEU A C 1
ATOM 4755 O O . LEU A 1 621 ? -3.909 -12.070 -16.878 1.00 96.06 621 LEU A O 1
ATOM 4759 N N . TYR A 1 622 ? -4.623 -13.713 -15.524 1.00 93.94 622 TYR A N 1
ATOM 4760 C CA . TYR A 1 622 ? -6.033 -13.335 -15.537 1.00 93.94 622 TYR A CA 1
ATOM 4761 C C . TYR A 1 622 ? -6.257 -12.057 -14.718 1.00 93.94 622 TYR A C 1
ATOM 4763 O O . TYR A 1 622 ? -5.779 -11.974 -13.590 1.00 93.94 622 TYR A O 1
ATOM 4771 N N . VAL A 1 623 ? -6.920 -11.050 -15.302 1.00 89.19 623 VAL A N 1
ATOM 4772 C CA . VAL A 1 623 ? -7.012 -9.684 -14.733 1.00 89.19 623 VAL A CA 1
ATOM 4773 C C . VAL A 1 623 ? -8.317 -9.381 -13.986 1.00 89.19 623 VAL A C 1
ATOM 4775 O O . VAL A 1 623 ? -8.501 -8.254 -13.533 1.00 89.19 623 VAL A O 1
ATOM 4778 N N . GLU A 1 624 ? -9.207 -10.361 -13.848 1.00 88.19 624 GLU A N 1
ATOM 4779 C CA . GLU A 1 624 ? -10.434 -10.269 -13.043 1.00 88.19 624 GLU A CA 1
ATOM 4780 C C . GLU A 1 624 ? -10.411 -11.292 -11.889 1.00 88.19 624 GLU A C 1
ATOM 4782 O O . GLU A 1 624 ? -9.375 -11.892 -11.602 1.00 88.19 624 GLU A O 1
ATOM 4787 N N . CYS A 1 625 ? -11.535 -11.449 -11.186 1.00 91.06 625 CYS A N 1
ATOM 4788 C CA . CYS A 1 625 ? -11.714 -12.405 -10.090 1.00 91.06 625 CYS A CA 1
ATOM 4789 C C . CYS A 1 625 ? -12.690 -13.522 -10.507 1.00 91.06 625 CYS A C 1
ATOM 4791 O O . CYS A 1 625 ? -13.524 -13.303 -11.387 1.00 91.06 625 CYS A O 1
ATOM 4793 N N . GLY A 1 626 ? -12.602 -14.694 -9.874 1.00 94.81 626 GLY A N 1
ATOM 4794 C CA . GLY A 1 626 ? -13.463 -15.850 -10.163 1.00 94.81 626 GLY A CA 1
ATOM 4795 C C . GLY A 1 626 ? -13.060 -16.630 -11.408 1.00 94.81 626 GLY A C 1
ATOM 4796 O O . GLY A 1 626 ? -12.045 -16.333 -12.037 1.00 94.81 626 GLY A O 1
ATOM 4797 N N . ASP A 1 627 ? -13.832 -17.655 -11.765 1.00 97.06 627 ASP A N 1
ATOM 4798 C CA . ASP A 1 627 ? -13.557 -18.473 -12.946 1.00 97.06 627 ASP A CA 1
ATOM 4799 C C . ASP A 1 627 ? -13.691 -17.637 -14.232 1.00 97.06 627 ASP A C 1
ATOM 4801 O O . ASP A 1 627 ? -14.785 -17.151 -14.547 1.00 97.06 627 ASP A O 1
ATOM 4805 N N . PRO A 1 628 ? -12.620 -17.530 -15.048 1.00 96.19 628 PRO A N 1
ATOM 4806 C CA . PRO A 1 628 ? -12.670 -16.804 -16.315 1.00 96.19 628 PRO A CA 1
ATOM 4807 C C . PRO A 1 628 ? -13.763 -17.298 -17.275 1.00 96.19 628 PRO A C 1
ATOM 4809 O O . PRO A 1 628 ? -14.157 -16.582 -18.201 1.00 96.19 628 PRO A O 1
ATOM 4812 N N . LEU A 1 629 ? -14.234 -18.538 -17.106 1.00 96.44 629 LEU A N 1
ATOM 4813 C CA . LEU A 1 629 ? -15.267 -19.129 -17.950 1.00 96.44 629 LEU A CA 1
ATOM 4814 C C . LEU A 1 629 ? -16.697 -18.944 -17.428 1.00 96.44 629 LEU A C 1
ATOM 4816 O O . LEU A 1 629 ? -17.631 -19.205 -18.198 1.00 96.44 629 LEU A O 1
ATOM 4820 N N . THR A 1 630 ? -16.896 -18.479 -16.193 1.00 95.81 630 THR A N 1
ATOM 4821 C CA . THR A 1 630 ? -18.225 -18.230 -15.607 1.00 95.81 630 THR A CA 1
ATOM 4822 C C . THR A 1 630 ? -18.364 -16.833 -14.990 1.00 95.81 630 THR A C 1
ATOM 4824 O O . THR A 1 630 ? -18.821 -16.700 -13.861 1.00 95.81 630 THR A O 1
ATOM 4827 N N . PRO A 1 631 ? -18.036 -15.749 -15.717 1.00 92.88 631 PRO A N 1
ATOM 4828 C CA . PRO A 1 631 ? -18.022 -14.412 -15.130 1.00 92.88 631 PRO A CA 1
ATOM 4829 C C . PRO A 1 631 ? -19.418 -13.986 -14.643 1.00 92.88 631 PRO A C 1
ATOM 4831 O O . PRO A 1 631 ? -20.310 -13.692 -15.448 1.00 92.88 631 PRO A O 1
ATOM 4834 N N . GLY A 1 632 ? -19.601 -13.905 -13.321 1.00 89.88 632 GLY A N 1
ATOM 4835 C CA . GLY A 1 632 ? -20.843 -13.479 -12.679 1.00 89.88 632 GLY A CA 1
ATOM 4836 C C . GLY A 1 632 ? -21.809 -14.603 -12.289 1.00 89.88 632 GLY A C 1
ATOM 4837 O O . GLY A 1 632 ? -22.947 -14.291 -11.918 1.00 89.88 632 GLY A O 1
ATOM 4838 N N . TRP A 1 633 ? -21.430 -15.879 -12.398 1.00 94.12 633 TRP A N 1
ATOM 4839 C CA . TRP A 1 633 ? -22.205 -17.002 -11.860 1.00 94.12 633 TRP A CA 1
ATOM 4840 C C . TRP A 1 633 ? -21.309 -18.172 -11.442 1.00 94.12 633 TRP A C 1
ATOM 4842 O O . TRP A 1 633 ? -20.383 -18.536 -12.150 1.00 94.12 633 TRP A O 1
ATOM 4852 N N . ALA A 1 634 ? -21.694 -18.868 -10.372 1.00 95.25 634 ALA A N 1
ATOM 4853 C CA . ALA A 1 634 ? -20.867 -19.935 -9.822 1.00 95.25 634 ALA A CA 1
ATOM 4854 C C . ALA A 1 634 ? -20.637 -21.136 -10.772 1.00 95.25 634 ALA A C 1
ATOM 4856 O O . ALA A 1 634 ? -21.563 -21.656 -11.413 1.00 95.25 634 ALA A O 1
ATOM 4857 N N . SER A 1 635 ? -19.413 -21.656 -10.745 1.00 96.12 635 SER A N 1
ATOM 4858 C CA . SER A 1 635 ? -18.855 -22.823 -11.436 1.00 96.12 635 SER A CA 1
ATOM 4859 C C . SER A 1 635 ? -19.306 -24.155 -10.833 1.00 96.12 635 SER A C 1
ATOM 4861 O O . SER A 1 635 ? -18.519 -25.038 -10.473 1.00 96.12 635 SER A O 1
ATOM 4863 N N . VAL A 1 636 ? -20.619 -24.317 -10.706 1.00 93.56 636 VAL A N 1
ATOM 4864 C CA . VAL A 1 636 ? -21.257 -25.530 -10.183 1.00 93.56 636 VAL A CA 1
ATOM 4865 C C . VAL A 1 636 ? -21.524 -26.558 -11.294 1.00 93.56 636 VAL A C 1
ATOM 4867 O O . VAL A 1 636 ? -21.621 -26.201 -12.472 1.00 93.56 636 VAL A O 1
ATOM 4870 N N . PRO A 1 637 ? -21.697 -27.855 -10.970 1.00 86.81 637 PRO A N 1
ATOM 4871 C CA . PRO A 1 637 ? -22.017 -28.872 -11.968 1.00 86.81 637 PRO A CA 1
ATOM 4872 C C . PRO A 1 637 ? -23.221 -28.496 -12.850 1.00 86.81 637 PRO A C 1
ATOM 4874 O O . PRO A 1 637 ? -24.338 -28.320 -12.367 1.00 86.81 637 PRO A O 1
ATOM 4877 N N . GLY A 1 638 ? -22.998 -28.417 -14.166 1.00 85.94 638 GLY A N 1
ATOM 4878 C CA . GLY A 1 638 ? -24.016 -28.020 -15.147 1.00 85.94 638 GLY A CA 1
ATOM 4879 C C . GLY A 1 638 ? -24.045 -26.525 -15.482 1.00 85.94 638 GLY A C 1
ATOM 4880 O O . GLY A 1 638 ? -24.877 -26.121 -16.298 1.00 85.94 638 GLY A O 1
ATOM 4881 N N . ALA A 1 639 ? -23.145 -25.721 -14.906 1.00 91.75 639 ALA A N 1
ATOM 4882 C CA . ALA A 1 639 ? -22.937 -24.333 -15.294 1.00 91.75 639 ALA A CA 1
ATOM 4883 C C . ALA A 1 639 ? -22.571 -24.207 -16.782 1.00 91.75 639 ALA A C 1
ATOM 4885 O O . ALA A 1 639 ? -22.016 -25.112 -17.414 1.00 91.75 639 ALA A O 1
ATOM 4886 N N . LYS A 1 640 ? -22.917 -23.057 -17.360 1.00 94.12 640 LYS A N 1
ATOM 4887 C CA . LYS A 1 640 ? -22.520 -22.706 -18.721 1.00 94.12 640 LYS A CA 1
ATOM 4888 C C . LYS A 1 640 ? -21.120 -22.104 -18.669 1.00 94.12 640 LYS A C 1
ATOM 4890 O O . LYS A 1 640 ? -20.938 -21.110 -17.983 1.00 94.12 640 LYS A O 1
ATOM 4895 N N . TYR A 1 641 ? -20.205 -22.640 -19.467 1.00 95.88 641 TYR A N 1
ATOM 4896 C CA . TYR A 1 641 ? -18.871 -22.073 -19.645 1.00 95.88 641 TYR A CA 1
ATOM 4897 C C . TYR A 1 641 ? -18.780 -21.262 -20.936 1.00 95.88 641 TYR A C 1
ATOM 4899 O O . TYR A 1 641 ? -19.350 -21.638 -21.972 1.00 95.88 641 TYR A O 1
ATOM 4907 N N . LEU A 1 642 ? -18.049 -20.154 -20.878 1.00 95.62 642 LEU A N 1
ATOM 4908 C CA . LEU A 1 642 ? -17.487 -19.514 -22.061 1.00 95.62 642 LEU A CA 1
ATOM 4909 C C . LEU A 1 642 ? -16.420 -20.423 -22.689 1.00 95.62 642 LEU A C 1
ATOM 4911 O O . LEU A 1 642 ? -15.992 -21.419 -22.102 1.00 95.62 642 LEU A O 1
ATOM 4915 N N . LYS A 1 643 ? -15.996 -20.103 -23.911 1.00 94.75 643 LYS A N 1
ATOM 4916 C CA . LYS A 1 643 ? -14.792 -20.717 -24.476 1.00 94.75 643 LYS A CA 1
ATOM 4917 C C . LYS A 1 643 ? -13.586 -19.882 -24.084 1.00 94.75 643 LYS A C 1
ATOM 4919 O O . LYS A 1 643 ? -13.694 -18.662 -24.056 1.00 94.75 643 LYS A O 1
ATOM 4924 N N . TYR A 1 644 ? -12.448 -20.531 -23.852 1.00 94.31 644 TYR A N 1
ATOM 4925 C CA . TYR A 1 644 ? -11.204 -19.861 -23.468 1.00 94.31 644 TYR A CA 1
ATOM 4926 C C . TYR A 1 644 ? -10.830 -18.723 -24.431 1.00 94.31 644 TYR A C 1
ATOM 4928 O O . TYR A 1 644 ? -10.520 -17.622 -23.990 1.00 94.31 644 TYR A O 1
ATOM 4936 N N . GLU A 1 645 ? -10.924 -18.958 -25.742 1.00 92.44 645 GLU A N 1
ATOM 4937 C CA . GLU A 1 645 ? -10.610 -17.964 -26.775 1.00 92.44 645 GLU A CA 1
ATOM 4938 C C . GLU A 1 645 ? -11.542 -16.741 -26.785 1.00 92.44 645 GLU A C 1
ATOM 4940 O O . GLU A 1 645 ? -11.178 -15.702 -27.330 1.00 92.44 645 GLU A O 1
ATOM 4945 N N . ASP A 1 646 ? -12.730 -16.862 -26.187 1.00 93.75 646 ASP A N 1
ATOM 4946 C CA . ASP A 1 646 ? -13.736 -15.803 -26.128 1.00 93.75 646 ASP A CA 1
ATOM 4947 C C . ASP A 1 646 ? -13.632 -14.980 -24.824 1.00 93.75 646 ASP A C 1
ATOM 4949 O O . ASP A 1 646 ? -14.392 -14.026 -24.649 1.00 93.75 646 ASP A O 1
ATOM 4953 N N . VAL A 1 647 ? -12.720 -15.329 -23.903 1.00 93.81 647 VAL A N 1
ATOM 4954 C CA . VAL A 1 647 ? -12.531 -14.617 -22.627 1.00 93.81 647 VAL A CA 1
ATOM 4955 C C . VAL A 1 647 ? -11.681 -13.358 -22.847 1.00 93.81 647 VAL A C 1
ATOM 4957 O O . VAL A 1 647 ? -10.499 -13.483 -23.181 1.00 93.81 647 VAL A O 1
ATOM 4960 N N . PRO A 1 648 ? -12.226 -12.144 -22.638 1.00 90.50 648 PRO A N 1
ATOM 4961 C CA . PRO A 1 648 ? -11.513 -10.892 -22.912 1.00 90.50 648 PRO A CA 1
ATOM 4962 C C . PRO A 1 648 ? -10.498 -10.513 -21.823 1.00 90.50 648 PRO A C 1
ATOM 4964 O O . PRO A 1 648 ? -9.625 -9.684 -22.049 1.00 90.50 648 PRO A O 1
ATOM 4967 N N . THR A 1 649 ? -10.614 -11.110 -20.641 1.00 90.44 649 THR A N 1
ATOM 4968 C CA . THR A 1 649 ? -9.845 -10.791 -19.428 1.00 90.44 649 THR A CA 1
ATOM 4969 C C . THR A 1 649 ? -8.635 -11.710 -19.232 1.00 90.44 649 THR A C 1
ATOM 4971 O O . THR A 1 649 ? -7.921 -11.619 -18.233 1.00 90.44 649 THR A O 1
ATOM 4974 N N . ILE A 1 650 ? -8.352 -12.570 -20.215 1.00 94.12 650 ILE A N 1
ATOM 4975 C CA . ILE A 1 650 ? -7.103 -13.326 -20.327 1.00 94.12 650 ILE A CA 1
ATOM 4976 C C . ILE A 1 650 ? -6.302 -12.749 -21.502 1.00 94.12 650 ILE A C 1
ATOM 4978 O O . ILE A 1 650 ? -6.836 -12.640 -22.608 1.00 94.12 650 ILE A O 1
ATOM 4982 N N . PRO A 1 651 ? -5.018 -12.400 -21.315 1.00 92.75 651 PRO A N 1
ATOM 4983 C CA . PRO A 1 651 ? -4.183 -11.952 -22.417 1.00 92.75 651 PRO A CA 1
ATOM 4984 C C . PRO A 1 651 ? -3.836 -13.127 -23.341 1.00 92.75 651 PRO A C 1
ATOM 4986 O O . PRO A 1 651 ? -3.140 -14.067 -22.957 1.00 92.75 651 PRO A O 1
ATOM 4989 N N . HIS A 1 652 ? -4.271 -13.050 -24.600 1.00 93.88 652 HIS A N 1
ATOM 4990 C CA . HIS A 1 652 ? -4.039 -14.084 -25.621 1.00 93.88 652 HIS A CA 1
ATOM 4991 C C . HIS A 1 652 ? -2.680 -13.930 -26.327 1.00 93.88 652 HIS A C 1
ATOM 4993 O O . HIS A 1 652 ? -2.587 -13.969 -27.554 1.00 93.88 652 HIS A O 1
ATOM 4999 N N . VAL A 1 653 ? -1.607 -13.774 -25.543 1.00 96.69 653 VAL A N 1
ATOM 5000 C CA . VAL A 1 653 ? -0.214 -13.702 -26.018 1.00 96.69 653 VAL A CA 1
ATOM 5001 C C . VAL A 1 653 ? 0.671 -14.693 -25.246 1.00 96.69 653 VAL A C 1
ATOM 5003 O O . VAL A 1 653 ? 0.617 -14.704 -24.016 1.00 96.69 653 VAL A O 1
ATOM 5006 N N . PRO A 1 654 ? 1.490 -15.536 -25.913 1.00 98.12 654 PRO A N 1
ATOM 5007 C CA . PRO A 1 654 ? 2.362 -16.481 -25.218 1.00 98.12 654 PRO A CA 1
ATOM 5008 C C . PRO A 1 654 ? 3.306 -15.771 -24.247 1.00 98.12 654 PRO A C 1
ATOM 5010 O O . PRO A 1 654 ? 4.016 -14.837 -24.634 1.00 98.12 654 PRO A O 1
ATOM 5013 N N . ALA A 1 655 ? 3.337 -16.229 -22.999 1.00 98.25 655 ALA A N 1
ATOM 5014 C CA . ALA A 1 655 ? 4.082 -15.584 -21.931 1.00 98.25 655 ALA A CA 1
ATOM 5015 C C . ALA A 1 655 ? 4.857 -16.591 -21.071 1.00 98.25 655 ALA A C 1
ATOM 5017 O O . ALA A 1 655 ? 4.401 -17.707 -20.821 1.00 98.25 655 ALA A O 1
ATOM 5018 N N . LEU A 1 656 ? 6.040 -16.197 -20.592 1.00 98.31 656 LEU A N 1
ATOM 5019 C CA . LEU A 1 656 ? 6.881 -17.044 -19.740 1.00 98.31 656 LEU A CA 1
ATOM 5020 C C . LEU A 1 656 ? 7.626 -16.218 -18.675 1.00 98.31 656 LEU A C 1
ATOM 5022 O O . LEU A 1 656 ? 8.133 -15.139 -18.998 1.00 98.31 656 LEU A O 1
ATOM 5026 N N . PRO A 1 657 ? 7.746 -16.704 -17.422 1.00 98.00 657 PRO A N 1
ATOM 5027 C CA . PRO A 1 657 ? 8.556 -16.041 -16.416 1.00 98.00 657 PRO A CA 1
ATOM 5028 C C . PRO A 1 657 ? 10.027 -16.459 -16.540 1.00 98.00 657 PRO A C 1
ATOM 5030 O O . PRO A 1 657 ? 10.343 -17.600 -16.889 1.00 98.00 657 PRO A O 1
ATOM 5033 N N . LEU A 1 658 ? 10.936 -15.550 -16.203 1.00 98.25 658 LEU A N 1
ATOM 5034 C CA . LEU A 1 658 ? 12.380 -15.740 -16.207 1.00 98.25 658 LEU A CA 1
ATOM 5035 C C . LEU A 1 658 ? 12.970 -15.426 -14.836 1.00 98.25 658 LEU A C 1
ATOM 5037 O O . LEU A 1 658 ? 12.545 -14.489 -14.160 1.00 98.25 658 LEU A O 1
ATOM 5041 N N . SER A 1 659 ? 14.020 -16.159 -14.474 1.00 97.38 659 SER A N 1
ATOM 5042 C CA . SER A 1 659 ? 14.939 -15.700 -13.444 1.00 97.38 659 SER A CA 1
ATOM 5043 C C . SER A 1 659 ? 15.762 -14.526 -13.968 1.00 97.38 659 SER A C 1
ATOM 5045 O O . SER A 1 659 ? 15.970 -14.381 -15.184 1.00 97.38 659 SER A O 1
ATOM 5047 N N . TYR A 1 660 ? 16.292 -13.698 -13.068 1.00 97.00 660 TYR A N 1
ATOM 5048 C CA . TYR A 1 660 ? 17.144 -12.596 -13.505 1.00 97.00 660 TYR A CA 1
ATOM 5049 C C . TYR A 1 660 ? 18.451 -13.080 -14.143 1.00 97.00 660 TYR A C 1
ATOM 5051 O O . TYR A 1 660 ? 18.984 -12.389 -15.009 1.00 97.00 660 TYR A O 1
ATOM 5059 N N . GLY A 1 661 ? 18.928 -14.288 -13.816 1.00 96.69 661 GLY A N 1
ATOM 5060 C CA . GLY A 1 661 ? 20.049 -14.929 -14.511 1.00 96.69 661 GLY A CA 1
ATOM 5061 C C . GLY A 1 661 ? 19.759 -15.217 -15.989 1.00 96.69 661 GLY A C 1
ATOM 5062 O O . GLY A 1 661 ? 20.627 -15.031 -16.847 1.00 96.69 661 GLY A O 1
ATOM 5063 N N . GLN A 1 662 ? 18.526 -15.613 -16.330 1.00 97.31 662 GLN A N 1
ATOM 5064 C CA . GLN A 1 662 ? 18.118 -15.789 -17.730 1.00 97.31 662 GLN A CA 1
ATOM 5065 C C . GLN A 1 662 ? 17.862 -14.449 -18.425 1.00 97.31 662 GLN A C 1
ATOM 5067 O O . GLN A 1 662 ? 18.317 -14.257 -19.555 1.00 97.31 662 GLN A O 1
ATOM 5072 N N . ALA A 1 663 ? 17.216 -13.497 -17.743 1.00 97.38 663 ALA A N 1
ATOM 5073 C CA . ALA A 1 663 ? 17.002 -12.149 -18.271 1.00 97.38 663 ALA A CA 1
ATOM 5074 C C . ALA A 1 663 ? 18.332 -11.450 -18.597 1.00 97.38 663 ALA A C 1
ATOM 5076 O O . ALA A 1 663 ? 18.483 -10.886 -19.681 1.00 97.38 663 ALA A O 1
ATOM 5077 N N . LYS A 1 664 ? 19.343 -11.592 -17.728 1.00 96.81 664 LYS A N 1
ATOM 5078 C CA . LYS A 1 664 ? 20.707 -11.089 -17.941 1.00 96.81 664 LYS A CA 1
ATOM 5079 C C . LYS A 1 664 ? 21.299 -11.551 -19.272 1.00 96.81 664 LYS A C 1
ATOM 5081 O O . LYS A 1 664 ? 21.879 -10.749 -19.998 1.00 96.81 664 LYS A O 1
ATOM 5086 N N . ARG A 1 665 ? 21.136 -12.832 -19.623 1.00 95.12 665 ARG A N 1
ATOM 5087 C CA . ARG A 1 665 ? 21.664 -13.400 -20.879 1.00 95.12 665 ARG A CA 1
ATOM 5088 C C . ARG A 1 665 ? 21.017 -12.787 -22.116 1.00 95.12 665 ARG A C 1
ATOM 5090 O O . ARG A 1 665 ? 21.673 -12.732 -23.153 1.00 95.12 665 ARG A O 1
ATOM 5097 N N . ILE A 1 666 ? 19.756 -12.368 -22.016 1.00 95.88 666 ILE A N 1
ATOM 5098 C CA . ILE A 1 666 ? 19.047 -11.660 -23.085 1.00 95.88 666 ILE A CA 1
ATOM 5099 C C . ILE A 1 666 ? 19.533 -10.207 -23.132 1.00 95.88 666 ILE A C 1
ATOM 5101 O O . ILE A 1 666 ? 20.013 -9.768 -24.176 1.00 95.88 666 ILE A O 1
ATOM 5105 N N . LEU A 1 667 ? 19.508 -9.504 -21.995 1.00 96.00 667 LEU A N 1
ATOM 5106 C CA . LEU A 1 667 ? 19.911 -8.098 -21.859 1.00 96.00 667 LEU A CA 1
ATOM 5107 C C . LEU A 1 667 ? 21.360 -7.837 -22.307 1.00 96.00 667 LEU A C 1
ATOM 5109 O O . LEU A 1 667 ? 21.610 -6.861 -23.009 1.00 96.00 667 LEU A O 1
ATOM 5113 N N . ASP A 1 668 ? 22.309 -8.733 -22.009 1.00 94.31 668 ASP A N 1
ATOM 5114 C CA . ASP A 1 668 ? 23.714 -8.612 -22.444 1.00 94.31 668 ASP A CA 1
ATOM 5115 C C . ASP A 1 668 ? 23.875 -8.586 -23.981 1.00 94.31 668 ASP A C 1
ATOM 5117 O O . ASP A 1 668 ? 24.851 -8.046 -24.520 1.00 94.31 668 ASP A O 1
ATOM 5121 N N . MET A 1 669 ? 22.921 -9.159 -24.718 1.00 91.12 669 MET A N 1
ATOM 5122 C CA . MET A 1 669 ? 22.916 -9.166 -26.185 1.00 91.12 669 MET A CA 1
ATOM 5123 C C . MET A 1 669 ? 22.117 -8.017 -26.786 1.00 91.12 669 MET A C 1
ATOM 5125 O O . MET A 1 669 ? 22.278 -7.727 -27.975 1.00 91.12 669 MET A O 1
ATOM 5129 N N . MET A 1 670 ? 21.268 -7.364 -25.995 1.00 92.75 670 MET A N 1
ATOM 5130 C CA . MET A 1 670 ? 20.464 -6.256 -26.483 1.00 92.75 670 MET A CA 1
ATOM 5131 C C . MET A 1 670 ? 21.371 -5.105 -26.926 1.00 92.75 670 MET A C 1
ATOM 5133 O O . MET A 1 670 ? 22.379 -4.759 -26.292 1.00 92.75 670 MET A O 1
ATOM 5137 N N . ARG A 1 671 ? 21.052 -4.558 -28.094 1.00 91.19 671 ARG A N 1
ATOM 5138 C CA . ARG A 1 671 ? 21.676 -3.374 -28.682 1.00 91.19 671 ARG A CA 1
ATOM 5139 C C . ARG A 1 671 ? 20.583 -2.314 -28.873 1.00 91.19 671 ARG A C 1
ATOM 5141 O O . ARG A 1 671 ? 19.624 -2.293 -28.106 1.00 91.19 671 ARG A O 1
ATOM 5148 N N . GLY A 1 672 ? 20.780 -1.376 -29.790 1.00 88.50 672 GLY A N 1
ATOM 5149 C CA . GLY A 1 672 ? 19.904 -0.217 -29.939 1.00 88.50 672 GLY A CA 1
ATOM 5150 C C . GLY A 1 672 ? 20.153 0.900 -28.912 1.00 88.50 672 GLY A C 1
ATOM 5151 O O . GLY A 1 672 ? 21.216 0.944 -28.277 1.00 88.50 672 GLY A O 1
ATOM 5152 N N . PRO A 1 673 ? 19.204 1.844 -28.781 1.00 90.88 673 PRO A N 1
ATOM 5153 C CA . PRO A 1 673 ? 19.317 2.974 -27.867 1.00 90.88 673 PRO A CA 1
ATOM 5154 C C . PRO A 1 673 ? 19.432 2.537 -26.402 1.00 90.88 673 PRO A C 1
ATOM 5156 O O . PRO A 1 673 ? 18.887 1.512 -25.982 1.00 90.88 673 PRO A O 1
ATOM 5159 N N . GLN A 1 674 ? 20.157 3.334 -25.620 1.00 93.19 674 GLN A N 1
ATOM 5160 C CA . GLN A 1 674 ? 20.237 3.164 -24.173 1.00 93.19 674 GLN A CA 1
ATOM 5161 C C . GLN A 1 674 ? 18.856 3.387 -23.550 1.00 93.19 674 GLN A C 1
ATOM 5163 O O . GLN A 1 674 ? 18.153 4.326 -23.923 1.00 93.19 674 GLN A O 1
ATOM 5168 N N . ALA A 1 675 ? 18.470 2.524 -22.610 1.00 94.06 675 ALA A N 1
ATOM 5169 C CA . ALA A 1 675 ? 17.234 2.716 -21.866 1.00 94.06 675 ALA A CA 1
ATOM 5170 C C . ALA A 1 675 ? 17.339 3.962 -20.963 1.00 94.06 675 ALA A C 1
ATOM 5172 O O . ALA A 1 675 ? 18.424 4.220 -20.427 1.00 94.06 675 ALA A O 1
ATOM 5173 N N . PRO A 1 676 ? 16.245 4.722 -20.759 1.00 94.00 676 PRO A N 1
ATOM 5174 C CA . PRO A 1 676 ? 16.223 5.869 -19.854 1.00 94.00 676 PRO A CA 1
ATOM 5175 C C . PRO A 1 676 ? 16.801 5.548 -18.474 1.00 94.00 676 PRO A C 1
ATOM 5177 O O . PRO A 1 676 ? 16.768 4.402 -18.030 1.00 94.00 676 PRO A O 1
ATOM 5180 N N . MET A 1 677 ? 17.283 6.564 -17.752 1.00 89.44 677 MET A N 1
ATOM 5181 C CA . MET A 1 677 ? 17.887 6.360 -16.428 1.00 89.44 677 MET A CA 1
ATOM 5182 C C . MET A 1 677 ? 16.936 5.635 -15.459 1.00 89.44 677 MET A C 1
ATOM 5184 O O . MET A 1 677 ? 17.353 4.689 -14.801 1.00 89.44 677 MET A O 1
ATOM 5188 N N . GLY A 1 678 ? 15.646 5.997 -15.441 1.00 88.94 678 GLY A N 1
ATOM 5189 C CA . GLY A 1 678 ? 14.630 5.314 -14.624 1.00 88.94 678 GLY A CA 1
ATOM 5190 C C . GLY A 1 678 ? 14.292 3.884 -15.077 1.00 88.94 678 GLY A C 1
ATOM 5191 O O . GLY A 1 678 ? 13.646 3.136 -14.348 1.00 88.94 678 GLY A O 1
ATOM 5192 N N . TRP A 1 679 ? 14.725 3.484 -16.274 1.00 94.38 679 TRP A N 1
ATOM 5193 C CA . TRP A 1 679 ? 14.521 2.143 -16.829 1.00 94.38 679 TRP A CA 1
ATOM 5194 C C . TRP A 1 679 ? 15.719 1.219 -16.592 1.00 94.38 679 TRP A C 1
ATOM 5196 O O . TRP A 1 679 ? 15.630 0.023 -16.874 1.00 94.38 679 TRP A O 1
ATOM 5206 N N . GLN A 1 680 ? 16.837 1.742 -16.084 1.00 94.69 680 GLN A N 1
ATOM 5207 C CA . GLN A 1 680 ? 17.960 0.910 -15.659 1.00 94.69 680 GLN A CA 1
ATOM 5208 C C . GLN A 1 680 ? 17.541 0.038 -14.465 1.00 94.69 680 GLN A C 1
ATOM 5210 O O . GLN A 1 680 ? 16.650 0.400 -13.690 1.00 94.69 680 GLN A O 1
ATOM 5215 N N . GLY A 1 681 ? 18.154 -1.137 -14.344 1.00 93.62 681 GLY A N 1
ATOM 5216 C CA . GLY A 1 681 ? 17.930 -2.066 -13.237 1.00 93.62 681 GLY A CA 1
ATOM 5217 C C . GLY A 1 681 ? 19.225 -2.442 -12.522 1.00 93.62 681 GLY A C 1
ATOM 5218 O O . GLY A 1 681 ? 20.271 -1.827 -12.722 1.00 93.62 681 GLY A O 1
ATOM 5219 N N . GLY A 1 682 ? 19.147 -3.467 -11.680 1.00 94.00 682 GLY A N 1
ATOM 5220 C CA . GLY A 1 682 ? 20.212 -3.888 -10.779 1.00 94.00 682 GLY A CA 1
ATOM 5221 C C . GLY A 1 682 ? 21.229 -4.846 -11.394 1.00 94.00 682 GLY A C 1
ATOM 5222 O O . GLY A 1 682 ? 22.245 -5.135 -10.764 1.00 94.00 682 GLY A O 1
ATOM 5223 N N . LEU A 1 683 ? 20.990 -5.373 -12.600 1.00 95.56 683 LEU A N 1
ATOM 5224 C CA . LEU A 1 683 ? 21.886 -6.346 -13.227 1.00 95.56 683 LEU A CA 1
ATOM 5225 C C . LEU A 1 683 ? 23.216 -5.714 -13.642 1.00 95.56 683 LEU A C 1
ATOM 5227 O O . LEU A 1 683 ? 23.270 -4.705 -14.340 1.00 95.56 683 LEU A O 1
ATOM 5231 N N . THR A 1 684 ? 24.312 -6.392 -13.305 1.00 90.44 684 THR A N 1
ATOM 5232 C CA . THR A 1 684 ? 25.639 -6.072 -13.843 1.00 90.44 684 THR A CA 1
ATOM 5233 C C . THR A 1 684 ? 25.777 -6.636 -15.258 1.00 90.44 684 THR A C 1
ATOM 5235 O O . THR A 1 684 ? 26.086 -7.818 -15.443 1.00 90.44 684 THR A O 1
ATOM 5238 N N . LEU A 1 685 ? 25.520 -5.803 -16.264 1.00 91.44 685 LEU A N 1
ATOM 5239 C CA . LEU A 1 685 ? 25.610 -6.163 -17.682 1.00 91.44 685 LEU A CA 1
ATOM 5240 C C . LEU A 1 685 ? 26.999 -5.831 -18.266 1.00 91.44 685 LEU A C 1
ATOM 5242 O O . LEU A 1 685 ? 27.783 -5.089 -17.677 1.00 91.44 685 LEU A O 1
ATOM 5246 N N . VAL A 1 686 ? 27.316 -6.367 -19.451 1.00 83.06 686 VAL A N 1
ATOM 5247 C CA . VAL A 1 686 ? 28.532 -6.000 -20.221 1.00 83.06 686 VAL A CA 1
ATOM 5248 C C . VAL A 1 686 ? 28.504 -4.522 -20.657 1.00 83.06 686 VAL A C 1
ATOM 5250 O O . VAL A 1 686 ? 29.545 -3.932 -20.942 1.00 83.06 686 VAL A O 1
ATOM 5253 N N . GLY A 1 687 ? 27.315 -3.920 -20.701 1.00 81.69 687 GLY A N 1
ATOM 5254 C CA . GLY A 1 687 ? 27.090 -2.487 -20.878 1.00 81.69 687 GLY A CA 1
ATOM 5255 C C . GLY A 1 687 ? 25.974 -2.005 -19.951 1.00 81.69 687 GLY A C 1
ATOM 5256 O O . GLY A 1 687 ? 25.873 -2.456 -18.820 1.00 81.69 687 GLY A O 1
ATOM 5257 N N . GLU A 1 688 ? 25.123 -1.114 -20.440 1.00 90.25 688 GLU A N 1
ATOM 5258 C CA . GLU A 1 688 ? 23.916 -0.668 -19.732 1.00 90.25 688 GLU A CA 1
ATOM 5259 C C . GLU A 1 688 ? 22.675 -1.355 -20.308 1.00 90.25 688 GLU A C 1
ATOM 5261 O O . GLU A 1 688 ? 22.741 -1.980 -21.374 1.00 90.25 688 GLU A O 1
ATOM 5266 N N . TYR A 1 689 ? 21.532 -1.216 -19.633 1.00 95.94 689 TYR A N 1
ATOM 5267 C CA . TYR A 1 689 ? 20.262 -1.689 -20.169 1.00 95.94 689 TYR A CA 1
ATOM 5268 C C . TYR A 1 689 ? 19.965 -0.930 -21.461 1.00 95.94 689 TYR A C 1
ATOM 5270 O O . TYR A 1 689 ? 20.064 0.302 -21.526 1.00 95.94 689 TYR A O 1
ATOM 5278 N N . ARG A 1 690 ? 19.594 -1.677 -22.499 1.00 95.00 690 ARG A N 1
ATOM 5279 C CA . ARG A 1 690 ? 19.233 -1.139 -23.809 1.00 95.00 690 ARG A CA 1
ATOM 5280 C C . ARG A 1 690 ? 17.838 -1.575 -24.192 1.00 95.00 690 ARG A C 1
ATOM 5282 O O . ARG A 1 690 ? 17.386 -2.646 -23.803 1.00 95.00 690 ARG A O 1
ATOM 5289 N N . ILE A 1 691 ? 17.186 -0.733 -24.977 1.00 93.81 691 ILE A N 1
ATOM 5290 C CA . ILE A 1 691 ? 15.788 -0.914 -25.366 1.00 93.81 691 ILE A CA 1
ATOM 5291 C C . ILE A 1 691 ? 15.627 -2.035 -26.399 1.00 93.81 691 ILE A C 1
ATOM 5293 O O . ILE A 1 691 ? 14.578 -2.672 -26.459 1.00 93.81 691 ILE A O 1
ATOM 5297 N N . GLY A 1 692 ? 16.660 -2.326 -27.192 1.00 90.44 692 GLY A N 1
ATOM 5298 C CA . GLY A 1 692 ? 16.522 -3.209 -28.346 1.00 90.44 692 GLY A CA 1
ATOM 5299 C C . GLY A 1 692 ? 15.825 -2.482 -29.491 1.00 90.44 692 GLY A C 1
ATOM 5300 O O . GLY A 1 692 ? 16.146 -1.330 -29.788 1.00 90.44 692 GLY A O 1
ATOM 5301 N N . GLY A 1 693 ? 14.894 -3.163 -30.159 1.00 78.06 693 GLY A N 1
ATOM 5302 C CA . GLY A 1 693 ? 14.238 -2.639 -31.365 1.00 78.06 693 GLY A CA 1
ATOM 5303 C C . GLY A 1 693 ? 15.026 -2.864 -32.656 1.00 78.06 693 GLY A C 1
ATOM 5304 O O . GLY A 1 693 ? 14.556 -2.519 -33.738 1.00 78.06 693 GLY A O 1
ATOM 5305 N N . ASP A 1 694 ? 16.199 -3.482 -32.553 1.00 78.31 694 ASP A N 1
ATOM 5306 C CA . ASP A 1 694 ? 16.933 -4.064 -33.666 1.00 78.31 694 ASP A CA 1
ATOM 5307 C C . ASP A 1 694 ? 16.795 -5.602 -33.655 1.00 78.31 694 ASP A C 1
ATOM 5309 O O . ASP A 1 694 ? 16.020 -6.188 -32.893 1.00 78.31 694 ASP A O 1
ATOM 5313 N N . GLU A 1 695 ? 17.506 -6.276 -34.557 1.00 87.25 695 GLU A N 1
ATOM 5314 C CA . GLU A 1 695 ? 17.544 -7.743 -34.639 1.00 87.25 695 GLU A CA 1
ATOM 5315 C C . GLU A 1 695 ? 18.741 -8.327 -33.856 1.00 87.25 695 GLU A C 1
ATOM 5317 O O . GLU A 1 695 ? 19.203 -9.426 -34.161 1.00 87.25 695 GLU A O 1
ATOM 5322 N N . SER A 1 696 ? 19.306 -7.601 -32.874 1.00 86.50 696 SER A N 1
ATOM 5323 C CA . SER A 1 696 ? 20.514 -8.051 -32.159 1.00 86.50 696 SER A CA 1
ATOM 5324 C C . SER A 1 696 ? 20.252 -9.179 -31.163 1.00 86.50 696 SER A C 1
ATOM 5326 O O . SER A 1 696 ? 21.146 -9.976 -30.884 1.00 86.50 696 SER A O 1
ATOM 5328 N N . ALA A 1 697 ? 19.044 -9.224 -30.601 1.00 92.69 697 ALA A N 1
ATOM 5329 C CA . ALA A 1 697 ? 18.611 -10.227 -29.643 1.00 92.69 697 ALA A CA 1
ATOM 5330 C C . ALA A 1 697 ? 17.328 -10.877 -30.160 1.00 92.69 697 ALA A C 1
ATOM 5332 O O . ALA A 1 697 ? 16.237 -10.349 -29.964 1.00 92.69 697 ALA A O 1
ATOM 5333 N N . VAL A 1 698 ? 17.469 -12.018 -30.835 1.00 96.50 698 VAL A N 1
ATOM 5334 C CA . VAL A 1 698 ? 16.350 -12.834 -31.325 1.00 96.50 698 VAL A CA 1
ATOM 5335 C C . VAL A 1 698 ? 16.186 -14.045 -30.422 1.00 96.50 698 VAL A C 1
ATOM 5337 O O . VAL A 1 698 ? 17.162 -14.734 -30.119 1.00 96.50 698 VAL A O 1
ATOM 5340 N N . VAL A 1 699 ? 14.956 -14.319 -29.992 1.00 97.38 699 VAL A N 1
ATOM 5341 C CA . VAL A 1 699 ? 14.635 -15.480 -29.157 1.00 97.38 699 VAL A CA 1
ATOM 5342 C C . VAL A 1 699 ? 13.485 -16.280 -29.756 1.00 97.38 699 VAL A C 1
ATOM 5344 O O . VAL A 1 699 ? 12.599 -15.726 -30.404 1.00 97.38 699 VAL A O 1
ATOM 5347 N N . ASN A 1 700 ? 13.504 -17.591 -29.534 1.00 97.94 700 ASN A N 1
ATOM 5348 C CA . ASN A 1 700 ? 12.380 -18.484 -29.772 1.00 97.94 700 ASN A CA 1
ATOM 5349 C C . ASN A 1 700 ? 11.719 -18.836 -28.437 1.00 97.94 700 ASN A C 1
ATOM 5351 O O . ASN A 1 700 ? 12.346 -19.502 -27.612 1.00 97.94 700 ASN A O 1
ATOM 5355 N N . LEU A 1 701 ? 10.480 -18.385 -28.260 1.00 98.50 701 LEU A N 1
ATOM 5356 C CA . LEU A 1 701 ? 9.592 -18.686 -27.144 1.00 98.50 701 LEU A CA 1
ATOM 5357 C C . LEU A 1 701 ? 8.589 -19.753 -27.592 1.00 98.50 701 LEU A C 1
ATOM 5359 O O . LEU A 1 701 ? 7.767 -19.489 -28.466 1.00 98.50 701 LEU A O 1
ATOM 5363 N N . ASP A 1 702 ? 8.662 -20.943 -27.004 1.00 98.12 702 ASP A N 1
ATOM 5364 C CA . ASP A 1 702 ? 7.748 -22.056 -27.275 1.00 98.12 702 ASP A CA 1
ATOM 5365 C C . ASP A 1 702 ? 7.165 -22.575 -25.957 1.00 98.12 702 ASP A C 1
ATOM 5367 O O . ASP A 1 702 ? 7.878 -23.123 -25.110 1.00 98.12 702 ASP A O 1
ATOM 5371 N N . VAL A 1 703 ? 5.869 -22.345 -25.761 1.00 97.69 703 VAL A N 1
ATOM 5372 C CA . VAL A 1 703 ? 5.129 -22.703 -24.549 1.00 97.69 703 VAL A CA 1
ATOM 5373 C C . VAL A 1 703 ? 3.891 -23.498 -24.947 1.00 97.69 703 VAL A C 1
ATOM 5375 O O . VAL A 1 703 ? 3.141 -23.107 -25.838 1.00 97.69 703 VAL A O 1
ATOM 5378 N N . GLN A 1 704 ? 3.672 -24.620 -24.270 1.00 98.19 704 GLN A N 1
ATOM 5379 C CA . GLN A 1 704 ? 2.482 -25.456 -24.390 1.00 98.19 704 GLN A CA 1
ATOM 5380 C C . GLN A 1 704 ? 1.819 -25.524 -23.016 1.00 98.19 704 GLN A C 1
ATOM 5382 O O . GLN A 1 704 ? 2.443 -25.979 -22.053 1.00 98.19 704 GLN A O 1
ATOM 5387 N N . MET A 1 705 ? 0.565 -25.094 -22.940 1.00 97.56 705 MET A N 1
ATOM 5388 C CA . MET A 1 705 ? -0.248 -25.034 -21.728 1.00 97.56 705 MET A CA 1
ATOM 5389 C C . MET A 1 705 ? -1.468 -25.949 -21.855 1.00 97.56 705 MET A C 1
ATOM 5391 O O . MET A 1 705 ? -2.044 -26.093 -22.936 1.00 97.56 705 MET A O 1
ATOM 5395 N N . ASN A 1 706 ? -1.871 -26.553 -20.741 1.00 97.19 706 ASN A N 1
ATOM 5396 C CA . ASN A 1 706 ? -3.153 -27.222 -20.583 1.00 97.19 706 ASN A CA 1
ATOM 5397 C C . ASN A 1 706 ? -4.106 -26.298 -19.817 1.00 97.19 706 ASN A C 1
ATOM 5399 O O . ASN A 1 706 ? -4.031 -26.240 -18.591 1.00 97.19 706 ASN A O 1
ATOM 5403 N N . ASN A 1 707 ? -4.981 -25.603 -20.545 1.00 95.38 707 ASN A N 1
ATOM 5404 C CA . ASN A 1 707 ? -6.050 -24.782 -19.980 1.00 95.38 707 ASN A CA 1
ATOM 5405 C C . ASN A 1 707 ? -7.344 -25.605 -20.023 1.00 95.38 707 ASN A C 1
ATOM 5407 O O . ASN A 1 707 ? -7.930 -25.788 -21.093 1.00 95.38 707 ASN A O 1
ATOM 5411 N N . SER A 1 708 ? -7.752 -26.165 -18.886 1.00 94.31 708 SER A N 1
ATOM 5412 C CA . SER A 1 708 ? -8.869 -27.112 -18.808 1.00 94.31 708 SER A CA 1
ATOM 5413 C C . SER A 1 708 ? -9.652 -26.967 -17.512 1.00 94.31 708 SER A C 1
ATOM 5415 O O . SER A 1 708 ? -9.064 -26.721 -16.463 1.00 94.31 708 SER A O 1
ATOM 5417 N N . VAL A 1 709 ? -10.964 -27.194 -17.583 1.00 95.44 709 VAL A N 1
ATOM 5418 C CA . VAL A 1 709 ? -11.833 -27.187 -16.402 1.00 95.44 709 VAL A CA 1
ATOM 5419 C C . VAL A 1 709 ? -11.513 -28.376 -15.492 1.00 95.44 709 VAL A C 1
ATOM 5421 O O . VAL A 1 709 ? -11.485 -29.521 -15.954 1.00 95.44 709 VAL A O 1
ATOM 5424 N N . ALA A 1 710 ? -11.291 -28.106 -14.209 1.00 94.94 710 ALA A N 1
ATOM 5425 C CA . ALA A 1 710 ? -10.931 -29.085 -13.186 1.00 94.94 710 ALA A CA 1
ATOM 5426 C C . ALA A 1 710 ? -11.497 -28.671 -11.811 1.00 94.94 710 ALA A C 1
ATOM 5428 O O . ALA A 1 710 ? -11.880 -27.515 -11.636 1.00 94.94 710 ALA A O 1
ATOM 5429 N N . PRO A 1 711 ? -11.637 -29.609 -10.856 1.00 96.88 711 PRO A N 1
ATOM 5430 C CA . PRO A 1 711 ? -12.200 -29.295 -9.550 1.00 96.88 711 PRO A CA 1
ATOM 5431 C C . PRO A 1 711 ? -11.223 -28.512 -8.661 1.00 96.88 711 PRO A C 1
ATOM 5433 O O . PRO A 1 711 ? -10.025 -28.785 -8.679 1.00 96.88 711 PRO A O 1
ATOM 5436 N N . ILE A 1 712 ? -11.782 -27.624 -7.841 1.00 98.06 712 ILE A N 1
ATOM 5437 C CA . ILE A 1 712 ? -11.142 -26.954 -6.697 1.00 98.06 712 ILE A CA 1
ATOM 5438 C C . ILE A 1 712 ? -11.993 -27.175 -5.437 1.00 98.06 712 ILE A C 1
ATOM 5440 O O . ILE A 1 712 ? -13.193 -27.462 -5.547 1.00 98.06 712 ILE A O 1
ATOM 5444 N N . TRP A 1 713 ? -11.397 -27.072 -4.249 1.00 98.50 713 TRP A N 1
ATOM 5445 C CA . TRP A 1 713 ? -12.009 -27.468 -2.977 1.00 98.50 713 TRP A CA 1
ATOM 5446 C C . TRP A 1 713 ? -11.855 -26.418 -1.873 1.00 98.50 713 TRP A C 1
ATOM 5448 O O . TRP A 1 713 ? -10.833 -26.353 -1.181 1.00 98.50 713 TRP A O 1
ATOM 5458 N N . ASP A 1 714 ? -12.932 -25.682 -1.616 1.00 98.69 714 ASP A N 1
ATOM 5459 C CA . ASP A 1 714 ? -13.020 -24.788 -0.464 1.00 98.69 714 ASP A CA 1
ATOM 5460 C C . ASP A 1 714 ? -13.465 -25.555 0.778 1.00 98.69 714 ASP A C 1
ATOM 5462 O O . ASP A 1 714 ? -14.370 -26.392 0.720 1.00 98.69 714 ASP A O 1
ATOM 5466 N N . VAL A 1 715 ? -12.881 -25.241 1.932 1.00 98.88 715 VAL A N 1
ATOM 5467 C CA . VAL A 1 715 ? -13.263 -25.835 3.219 1.00 98.88 715 VAL A CA 1
ATOM 5468 C C . VAL A 1 715 ? -13.900 -24.768 4.093 1.00 98.88 715 VAL A C 1
ATOM 5470 O O . VAL A 1 715 ? -13.243 -23.808 4.489 1.00 98.88 715 VAL A O 1
ATOM 5473 N N . VAL A 1 716 ? -15.169 -24.955 4.443 1.00 98.75 716 VAL A N 1
ATOM 5474 C CA . VAL A 1 716 ? -15.940 -24.010 5.255 1.00 98.75 716 VAL A CA 1
ATOM 5475 C C . VAL A 1 716 ? -16.316 -24.669 6.578 1.00 98.75 716 VAL A C 1
ATOM 5477 O O . VAL A 1 716 ? -17.024 -25.674 6.610 1.00 98.75 716 VAL A O 1
ATOM 5480 N N . GLY A 1 717 ? -15.832 -24.102 7.681 1.00 98.62 717 GLY A N 1
ATOM 5481 C CA . GLY A 1 717 ? -16.161 -24.490 9.049 1.00 98.62 717 GLY A CA 1
ATOM 5482 C C . GLY A 1 717 ? -17.051 -23.453 9.729 1.00 98.62 717 GLY A C 1
ATOM 5483 O O . GLY A 1 717 ? -16.753 -22.265 9.691 1.00 98.62 717 GLY A O 1
ATOM 5484 N N . THR A 1 718 ? -18.105 -23.888 10.416 1.00 98.62 718 THR A N 1
ATOM 5485 C CA . THR A 1 718 ? -19.088 -23.007 11.061 1.00 98.62 718 THR A CA 1
ATOM 5486 C C . THR A 1 718 ? -19.241 -23.307 12.553 1.00 98.62 718 THR A C 1
ATOM 5488 O O . THR A 1 718 ? -19.328 -24.464 12.972 1.00 98.62 718 THR A O 1
ATOM 5491 N N . ILE A 1 719 ? -19.315 -22.246 13.359 1.00 98.38 719 ILE A N 1
ATOM 5492 C CA . ILE A 1 719 ? -19.810 -22.255 14.739 1.00 98.38 719 ILE A CA 1
ATOM 5493 C C . ILE A 1 719 ? -21.081 -21.412 14.765 1.00 98.38 719 ILE A C 1
ATOM 5495 O O . ILE A 1 719 ? -21.018 -20.192 14.621 1.00 98.38 719 ILE A O 1
ATOM 5499 N N . GLU A 1 720 ? -22.224 -22.054 14.983 1.00 97.25 720 GLU A N 1
ATOM 5500 C CA . GLU A 1 720 ? -23.518 -21.375 15.049 1.00 97.25 720 GLU A CA 1
ATOM 5501 C C . GLU A 1 720 ? -23.604 -20.408 16.248 1.00 97.25 720 GLU A C 1
ATOM 5503 O O . GLU A 1 720 ? -23.222 -20.748 17.377 1.00 97.25 720 GLU A O 1
ATOM 5508 N N . GLY A 1 721 ? -24.105 -19.197 15.992 1.00 96.31 721 GLY A N 1
ATOM 5509 C CA . GLY A 1 721 ? -24.354 -18.170 17.004 1.00 96.31 721 GLY A CA 1
ATOM 5510 C C . GLY A 1 721 ? -25.610 -18.434 17.835 1.00 96.31 721 GLY A C 1
ATOM 5511 O O . GLY A 1 721 ? -26.576 -19.024 17.362 1.00 96.31 721 GLY A O 1
ATOM 5512 N N . LEU A 1 722 ? -25.632 -17.975 19.089 1.00 94.19 722 LEU A N 1
ATOM 5513 C CA . LEU A 1 722 ? -26.773 -18.207 19.989 1.00 94.19 722 LEU A CA 1
ATOM 5514 C C . LEU A 1 722 ? -27.944 -17.244 19.800 1.00 94.19 722 LEU A C 1
ATOM 5516 O O . LEU A 1 722 ? -29.085 -17.624 20.060 1.00 94.19 722 LEU A O 1
ATOM 5520 N N . ALA A 1 723 ? -27.666 -15.989 19.458 1.00 89.38 723 ALA A N 1
ATOM 5521 C CA . ALA A 1 723 ? -28.668 -14.925 19.469 1.00 89.38 723 ALA A CA 1
ATOM 5522 C C . ALA A 1 723 ? -29.023 -14.444 18.060 1.00 89.38 723 ALA A C 1
ATOM 5524 O O . ALA A 1 723 ? -30.184 -14.140 17.807 1.00 89.38 723 ALA A O 1
ATOM 5525 N N . SER A 1 724 ? -28.045 -14.429 17.155 1.00 92.44 724 SER A N 1
ATOM 5526 C CA . SER A 1 724 ? -28.224 -14.071 15.744 1.00 92.44 724 SER A CA 1
ATOM 5527 C C . SER A 1 724 ? -27.507 -15.102 14.861 1.00 92.44 724 SER A C 1
ATOM 5529 O O . SER A 1 724 ? -26.459 -14.789 14.290 1.00 92.44 724 SER A O 1
ATOM 5531 N N . PRO A 1 725 ? -27.998 -16.359 14.801 1.00 94.94 725 PRO A N 1
ATOM 5532 C CA . PRO A 1 725 ? -27.362 -17.445 14.043 1.00 94.94 725 PRO A CA 1
ATOM 5533 C C . PRO A 1 725 ? -27.277 -17.163 12.536 1.00 94.94 725 PRO A C 1
ATOM 5535 O O . PRO A 1 725 ? -26.431 -17.721 11.839 1.00 94.94 725 PRO A O 1
ATOM 5538 N N . GLU A 1 726 ? -28.132 -16.290 12.018 1.00 94.50 726 GLU A N 1
ATOM 5539 C CA . GLU A 1 726 ? -28.089 -15.833 10.639 1.00 94.50 726 GLU A CA 1
ATOM 5540 C C . GLU A 1 726 ? -26.977 -14.815 10.380 1.00 94.50 726 GLU A C 1
ATOM 5542 O O . GLU A 1 726 ? -26.532 -14.723 9.250 1.00 94.50 726 GLU A O 1
ATOM 5547 N N . GLU A 1 727 ? -26.512 -14.046 11.369 1.00 96.56 727 GLU A N 1
ATOM 5548 C CA . GLU A 1 727 ? -25.444 -13.061 11.164 1.00 96.56 727 GLU A CA 1
ATOM 5549 C C . GLU A 1 727 ? -24.074 -13.756 11.162 1.00 96.56 727 GLU A C 1
ATOM 5551 O O . GLU A 1 727 ? -23.727 -14.440 12.123 1.00 96.56 727 GLU A O 1
ATOM 5556 N N . GLN A 1 728 ? -23.283 -13.585 10.098 1.00 98.00 728 GLN A N 1
ATOM 5557 C CA . GLN A 1 728 ? -22.034 -14.332 9.884 1.00 98.00 728 GLN A CA 1
ATOM 5558 C C . GLN A 1 728 ? -20.794 -13.433 9.955 1.00 98.00 728 GLN A C 1
ATOM 5560 O O . GLN A 1 728 ? -20.661 -12.488 9.181 1.00 98.00 728 GLN A O 1
ATOM 5565 N N . VAL A 1 729 ? -19.853 -13.748 10.842 1.00 98.62 729 VAL A N 1
ATOM 5566 C CA . VAL A 1 729 ? -18.496 -13.180 10.852 1.00 98.62 729 VAL A CA 1
ATOM 5567 C C . VAL A 1 729 ? -17.566 -14.192 10.197 1.00 98.62 729 VAL A C 1
ATOM 5569 O O . VAL A 1 729 ? -17.396 -15.293 10.719 1.00 98.62 729 VAL A O 1
ATOM 5572 N N . ILE A 1 730 ? -16.993 -13.830 9.053 1.00 98.75 730 ILE A N 1
ATOM 5573 C CA . ILE A 1 730 ? -16.232 -14.749 8.207 1.00 98.75 730 ILE A CA 1
ATOM 5574 C C . ILE A 1 730 ? -14.742 -14.425 8.335 1.00 98.75 730 ILE A C 1
ATOM 5576 O O . ILE A 1 730 ? -14.329 -13.289 8.105 1.00 98.75 730 ILE A O 1
ATOM 5580 N N . LEU A 1 731 ? -13.937 -15.416 8.705 1.00 98.62 731 LEU A N 1
ATOM 5581 C CA . LEU A 1 731 ? -12.481 -15.379 8.633 1.00 98.62 731 LEU A CA 1
ATOM 5582 C C . LEU A 1 731 ? -12.056 -16.214 7.427 1.00 98.62 731 LEU A C 1
ATOM 5584 O O . LEU A 1 731 ? -12.434 -17.383 7.357 1.00 98.62 731 LEU A O 1
ATOM 5588 N N . GLY A 1 732 ? -11.292 -15.639 6.502 1.00 98.00 732 GLY A N 1
ATOM 5589 C CA . GLY A 1 732 ? -10.848 -16.344 5.302 1.00 98.00 732 GLY A CA 1
ATOM 5590 C C . GLY A 1 732 ? -9.353 -16.229 5.020 1.00 98.00 732 GLY A C 1
ATOM 5591 O O . GLY A 1 732 ? -8.708 -15.237 5.369 1.00 98.00 732 GLY A O 1
ATOM 5592 N N . ASN A 1 733 ? -8.820 -17.281 4.411 1.00 98.06 733 ASN A N 1
ATOM 5593 C CA . ASN A 1 733 ? -7.456 -17.389 3.903 1.00 98.06 733 ASN A CA 1
ATOM 5594 C C . ASN A 1 733 ? -7.440 -18.455 2.799 1.00 98.06 733 ASN A C 1
ATOM 5596 O O . ASN A 1 733 ? -8.068 -19.504 2.963 1.00 98.06 733 ASN A O 1
ATOM 5600 N N . HIS A 1 734 ? -6.728 -18.218 1.703 1.00 97.94 734 HIS A N 1
ATOM 5601 C CA . HIS A 1 734 ? -6.502 -19.258 0.706 1.00 97.94 734 HIS A CA 1
ATOM 5602 C C . HIS A 1 734 ? -5.457 -20.281 1.146 1.00 97.94 734 HIS A C 1
ATOM 5604 O O . HIS A 1 734 ? -4.670 -20.047 2.057 1.00 97.94 734 HIS A O 1
ATOM 5610 N N . ARG A 1 735 ? -5.482 -21.453 0.518 1.00 97.31 735 ARG A N 1
ATOM 5611 C CA . ARG A 1 735 ? -4.662 -22.615 0.877 1.00 97.31 735 ARG A CA 1
ATOM 5612 C C . ARG A 1 735 ? -3.770 -23.074 -0.265 1.00 97.31 735 ARG A C 1
ATOM 5614 O O . ARG A 1 735 ? -2.729 -23.671 -0.004 1.00 97.31 735 ARG A O 1
ATOM 5621 N N . ASP A 1 736 ? -4.175 -22.855 -1.509 1.00 97.69 736 ASP A N 1
ATOM 5622 C CA . ASP A 1 736 ? -3.374 -23.212 -2.671 1.00 97.69 736 ASP A CA 1
ATOM 5623 C C . ASP A 1 736 ? -2.128 -22.330 -2.780 1.00 97.69 736 ASP A C 1
ATOM 5625 O O . ASP A 1 736 ? -2.161 -21.154 -2.435 1.00 97.69 736 ASP A O 1
ATOM 5629 N N . ALA A 1 737 ? -1.026 -22.910 -3.262 1.00 96.94 737 ALA A N 1
ATOM 5630 C CA . ALA A 1 737 ? 0.236 -22.203 -3.474 1.00 96.94 737 ALA A CA 1
ATOM 5631 C C . ALA A 1 737 ? 0.856 -22.574 -4.820 1.00 96.94 737 ALA A C 1
ATOM 5633 O O . ALA A 1 737 ? 0.725 -23.704 -5.286 1.00 96.94 737 ALA A O 1
ATOM 5634 N N . TRP A 1 738 ? 1.659 -21.693 -5.423 1.00 96.75 738 TRP A N 1
ATOM 5635 C CA . TRP A 1 738 ? 2.390 -22.044 -6.654 1.00 96.75 738 TRP A CA 1
ATOM 5636 C C . TRP A 1 738 ? 3.398 -23.194 -6.512 1.00 96.75 738 TRP A C 1
ATOM 5638 O O . TRP A 1 738 ? 3.706 -23.864 -7.505 1.00 96.75 738 TRP A O 1
ATOM 5648 N N . VAL A 1 739 ? 3.963 -23.379 -5.316 1.00 95.69 739 VAL A N 1
ATOM 5649 C CA . VAL A 1 739 ? 4.830 -24.512 -4.952 1.00 95.69 739 VAL A CA 1
ATOM 5650 C C . VAL A 1 739 ? 4.488 -24.934 -3.517 1.00 95.69 739 VAL A C 1
ATOM 5652 O O . VAL A 1 739 ? 3.385 -25.429 -3.321 1.00 95.69 739 VAL A O 1
ATOM 5655 N N . CYS A 1 740 ? 5.377 -24.767 -2.528 1.00 95.88 740 CYS A N 1
ATOM 5656 C CA . CYS A 1 740 ? 5.095 -25.143 -1.135 1.00 95.88 740 CYS A CA 1
ATOM 5657 C C . CYS A 1 740 ? 4.500 -24.011 -0.295 1.00 95.88 740 CYS A C 1
ATOM 5659 O O . CYS A 1 740 ? 3.933 -24.298 0.745 1.00 95.88 740 CYS A O 1
ATOM 5661 N N . GLY A 1 741 ? 4.686 -22.748 -0.687 1.00 95.06 741 GLY A N 1
ATOM 5662 C CA . GLY A 1 741 ? 3.941 -21.625 -0.121 1.00 95.06 741 GLY A CA 1
ATOM 5663 C C . GLY A 1 741 ? 3.995 -21.476 1.397 1.00 95.06 741 GLY A C 1
ATOM 5664 O O . GLY A 1 741 ? 2.958 -21.378 2.047 1.00 95.06 741 GLY A O 1
ATOM 5665 N N . ALA A 1 742 ? 5.185 -21.494 2.003 1.00 94.75 742 ALA A N 1
ATOM 5666 C CA . ALA A 1 742 ? 5.285 -21.379 3.459 1.00 94.75 742 ALA A CA 1
ATOM 5667 C C . ALA A 1 742 ? 4.899 -19.987 3.977 1.00 94.75 742 ALA A C 1
ATOM 5669 O O . ALA A 1 742 ? 4.277 -19.858 5.031 1.00 94.75 742 ALA A O 1
ATOM 5670 N N . VAL A 1 743 ? 5.272 -18.935 3.257 1.00 93.12 743 VAL A N 1
ATOM 5671 C CA . VAL A 1 743 ? 4.763 -17.590 3.504 1.00 93.12 743 VAL A CA 1
ATOM 5672 C C . VAL A 1 743 ? 3.397 -17.471 2.843 1.00 93.12 743 VAL A C 1
ATOM 5674 O O . VAL A 1 743 ? 2.421 -17.234 3.555 1.00 93.12 743 VAL A O 1
ATOM 5677 N N . ASP A 1 744 ? 3.331 -17.680 1.530 1.00 93.44 744 ASP A N 1
ATOM 5678 C CA . ASP A 1 744 ? 2.122 -17.512 0.724 1.00 93.44 744 ASP A CA 1
ATOM 5679 C C . ASP A 1 744 ? 1.536 -18.852 0.254 1.00 93.44 744 ASP A C 1
ATOM 5681 O O . ASP A 1 744 ? 2.127 -19.470 -0.638 1.00 93.44 744 ASP A O 1
ATOM 5685 N N . PRO A 1 745 ? 0.432 -19.345 0.855 1.00 94.38 745 PRO A N 1
ATOM 5686 C CA . PRO A 1 745 ? -0.349 -18.773 1.967 1.00 94.38 745 PRO A CA 1
ATOM 5687 C C . PRO A 1 745 ? -0.169 -19.457 3.323 1.00 94.38 745 PRO A C 1
ATOM 5689 O O . PRO A 1 745 ? -0.866 -19.116 4.283 1.00 94.38 745 PRO A O 1
ATOM 5692 N N . GLY A 1 746 ? 0.725 -20.442 3.449 1.00 96.00 746 GLY A N 1
ATOM 5693 C CA . GLY A 1 746 ? 0.807 -21.332 4.614 1.00 96.00 746 GLY A CA 1
ATOM 5694 C C . GLY A 1 746 ? 0.923 -20.608 5.962 1.00 96.00 746 GLY A C 1
ATOM 5695 O O . GLY A 1 746 ? 0.451 -21.108 6.991 1.00 96.00 746 GLY A O 1
ATOM 5696 N N . SER A 1 747 ? 1.482 -19.396 5.974 1.00 95.06 747 SER A N 1
ATOM 5697 C CA . SER A 1 747 ? 1.530 -18.537 7.161 1.00 95.06 747 SER A CA 1
ATOM 5698 C C . SER A 1 747 ? 0.141 -18.077 7.628 1.00 95.06 747 SER A C 1
ATOM 5700 O O . SER A 1 747 ? -0.151 -18.106 8.826 1.00 95.06 747 SER A O 1
ATOM 5702 N N . GLY A 1 748 ? -0.748 -17.714 6.701 1.00 95.44 748 GLY A N 1
ATOM 5703 C CA . GLY A 1 748 ? -2.151 -17.411 6.977 1.00 95.44 748 GLY A CA 1
ATOM 5704 C C . GLY A 1 748 ? -2.947 -18.668 7.330 1.00 95.44 748 GLY A C 1
ATOM 5705 O O . GLY A 1 748 ? -3.674 -18.669 8.327 1.00 95.44 748 GLY A O 1
ATOM 5706 N N . SER A 1 749 ? -2.738 -19.776 6.609 1.00 97.31 749 SER A N 1
ATOM 5707 C CA . SER A 1 749 ? -3.471 -21.033 6.847 1.00 97.31 749 SER A CA 1
ATOM 5708 C C . SER A 1 749 ? -3.161 -21.637 8.217 1.00 97.31 749 SER A C 1
ATOM 5710 O O . SER A 1 749 ? -4.054 -22.147 8.903 1.00 97.31 749 SER A O 1
ATOM 5712 N N . SER A 1 750 ? -1.904 -21.549 8.660 1.00 97.38 750 SER A N 1
ATOM 5713 C CA . SER A 1 750 ? -1.495 -21.971 10.004 1.00 97.38 750 SER A CA 1
ATOM 5714 C C . SER A 1 750 ? -2.110 -21.091 11.097 1.00 97.38 750 SER A C 1
ATOM 5716 O O . SER A 1 750 ? -2.623 -21.619 12.088 1.00 97.38 750 SER A O 1
ATOM 5718 N N . ALA A 1 751 ? -2.143 -19.768 10.902 1.00 97.38 751 ALA A N 1
ATOM 5719 C CA . ALA A 1 751 ? -2.804 -18.840 11.817 1.00 97.38 751 ALA A CA 1
ATOM 5720 C C . ALA A 1 751 ? -4.319 -19.092 11.901 1.00 97.38 751 ALA A C 1
ATOM 5722 O O . ALA A 1 751 ? -4.871 -19.103 13.002 1.00 97.38 751 ALA A O 1
ATOM 5723 N N . LEU A 1 752 ? -4.983 -19.364 10.773 1.00 98.31 752 LEU A N 1
ATOM 5724 C CA . LEU A 1 752 ? -6.413 -19.676 10.720 1.00 98.31 752 LEU A CA 1
ATOM 5725 C C . LEU A 1 752 ? -6.753 -20.946 11.517 1.00 98.31 752 LEU A C 1
ATOM 5727 O O . LEU A 1 752 ? -7.700 -20.943 12.309 1.00 98.31 752 LEU A O 1
ATOM 5731 N N . LEU A 1 753 ? -5.960 -22.015 11.371 1.00 98.50 753 LEU A N 1
ATOM 5732 C CA . LEU A 1 753 ? -6.140 -23.239 12.160 1.00 98.50 753 LEU A CA 1
ATOM 5733 C C . LEU A 1 753 ? -5.883 -23.019 13.653 1.00 98.50 753 LEU A C 1
ATOM 5735 O O . LEU A 1 753 ? -6.596 -23.586 14.484 1.00 98.50 753 LEU A O 1
ATOM 5739 N N . GLU A 1 754 ? -4.915 -22.181 14.014 1.00 98.38 754 GLU A N 1
ATOM 5740 C CA . GLU A 1 754 ? -4.647 -21.863 15.416 1.00 98.38 754 GLU A CA 1
ATOM 5741 C C . GLU A 1 754 ? -5.766 -21.022 16.048 1.00 98.38 754 GLU A C 1
ATOM 5743 O O . GLU A 1 754 ? -6.164 -21.277 17.191 1.00 98.38 754 GLU A O 1
ATOM 5748 N N . ILE A 1 755 ? -6.356 -20.089 15.293 1.00 98.56 755 ILE A N 1
ATOM 5749 C CA . ILE A 1 755 ? -7.577 -19.381 15.700 1.00 98.56 755 ILE A CA 1
ATOM 5750 C C . ILE A 1 755 ? -8.708 -20.391 15.909 1.00 98.56 755 ILE A C 1
ATOM 5752 O O . ILE A 1 755 ? -9.329 -20.400 16.974 1.00 98.56 755 ILE A O 1
ATOM 5756 N N . ALA A 1 756 ? -8.949 -21.284 14.946 1.00 98.69 756 ALA A N 1
ATOM 5757 C CA . ALA A 1 756 ? -9.989 -22.304 15.055 1.00 98.69 756 ALA A CA 1
ATOM 5758 C C . ALA A 1 756 ? -9.776 -23.218 16.274 1.00 98.69 756 ALA A C 1
ATOM 5760 O O . ALA A 1 756 ? -10.721 -23.504 17.015 1.00 98.69 756 ALA A O 1
ATOM 5761 N N . ARG A 1 757 ? -8.530 -23.613 16.562 1.00 98.69 757 ARG A N 1
ATOM 5762 C CA . ARG A 1 757 ? -8.180 -24.381 17.763 1.00 98.69 757 ARG A CA 1
ATOM 5763 C C . ARG A 1 757 ? -8.500 -23.604 19.041 1.00 98.69 757 ARG A C 1
ATOM 5765 O O . ARG A 1 757 ? -9.096 -24.171 19.960 1.00 98.69 757 ARG A O 1
ATOM 5772 N N . GLY A 1 758 ? -8.129 -22.323 19.105 1.00 98.38 758 GLY A N 1
ATOM 5773 C CA . GLY A 1 758 ? -8.423 -21.429 20.229 1.00 98.38 758 GLY A CA 1
ATOM 5774 C C . GLY A 1 758 ? -9.926 -21.264 20.474 1.00 98.38 758 GLY A C 1
ATOM 5775 O O . GLY A 1 758 ? -10.388 -21.425 21.605 1.00 98.38 758 GLY A O 1
ATOM 5776 N N . LEU A 1 759 ? -10.709 -21.050 19.413 1.00 98.31 759 LEU A N 1
ATOM 5777 C CA . LEU A 1 759 ? -12.175 -21.014 19.472 1.00 98.31 759 LEU A CA 1
ATOM 5778 C C . LEU A 1 759 ? -12.745 -22.355 19.958 1.00 98.31 759 LEU A C 1
ATOM 5780 O O . LEU A 1 759 ? -13.603 -22.380 20.839 1.00 98.31 759 LEU A O 1
ATOM 5784 N N . GLY A 1 760 ? -12.211 -23.482 19.481 1.00 98.00 760 GLY A N 1
ATOM 5785 C CA . GLY A 1 760 ? -12.586 -24.821 19.941 1.00 98.00 760 GLY A CA 1
ATOM 5786 C C . GLY A 1 760 ? -12.340 -25.058 21.437 1.00 98.00 760 GLY A C 1
ATOM 5787 O O . GLY A 1 760 ? -13.121 -25.746 22.102 1.00 98.00 760 GLY A O 1
ATOM 5788 N N . VAL A 1 761 ? -11.288 -24.462 22.010 1.00 98.12 761 VAL A N 1
ATOM 5789 C CA . VAL A 1 761 ? -11.053 -24.471 23.466 1.00 98.12 761 VAL A CA 1
ATOM 5790 C C . VAL A 1 761 ? -12.153 -23.698 24.195 1.00 98.12 761 VAL A C 1
ATOM 5792 O O . VAL A 1 761 ? -12.716 -24.224 25.158 1.00 98.12 761 VAL A O 1
ATOM 5795 N N . LEU A 1 762 ? -12.507 -22.502 23.720 1.00 98.00 762 LEU A N 1
ATOM 5796 C CA . LEU A 1 762 ? -13.597 -21.707 24.295 1.00 98.00 762 LEU A CA 1
ATOM 5797 C C . LEU A 1 762 ? -14.943 -22.451 24.217 1.00 98.00 762 LEU A C 1
ATOM 5799 O O . LEU A 1 762 ? -15.674 -22.514 25.208 1.00 98.00 762 LEU A O 1
ATOM 5803 N N . LEU A 1 763 ? -15.240 -23.106 23.088 1.00 96.94 763 LEU A N 1
ATOM 5804 C CA . LEU A 1 763 ? -16.452 -23.915 22.916 1.00 96.94 763 LEU A CA 1
ATOM 5805 C C . LEU A 1 763 ? -16.562 -25.039 23.950 1.00 96.94 763 LEU A C 1
ATOM 5807 O O . LEU A 1 763 ? -17.654 -25.291 24.470 1.00 96.94 763 LEU A O 1
ATOM 5811 N N . LYS A 1 764 ? -15.444 -25.710 24.255 1.00 96.50 764 LYS A N 1
ATOM 5812 C CA . LYS A 1 764 ? -15.365 -26.769 25.277 1.00 96.50 764 LYS A CA 1
ATOM 5813 C C . LYS A 1 764 ? -15.529 -26.222 26.696 1.00 96.50 764 LYS A C 1
ATOM 5815 O O . LYS A 1 764 ? -15.998 -26.946 27.568 1.00 96.50 764 LYS A O 1
ATOM 5820 N N . GLN A 1 765 ? -15.181 -24.956 26.920 1.00 96.19 765 GLN A N 1
ATOM 5821 C CA . GLN A 1 765 ? -15.393 -24.246 28.186 1.00 96.19 765 GLN A CA 1
ATOM 5822 C C . GLN A 1 765 ? -16.814 -23.675 28.331 1.00 96.19 765 GLN A C 1
ATOM 5824 O O . GLN A 1 765 ? -17.140 -23.100 29.367 1.00 96.19 765 GLN A O 1
ATOM 5829 N N . GLY A 1 766 ? -17.677 -23.866 27.328 1.00 95.19 766 GLY A N 1
ATOM 5830 C CA . GLY A 1 766 ? -19.078 -23.450 27.359 1.00 95.19 766 GLY A CA 1
ATOM 5831 C C . GLY A 1 766 ? -19.345 -22.070 26.761 1.00 95.19 766 GLY A C 1
ATOM 5832 O O . GLY A 1 766 ? -20.495 -21.635 26.772 1.00 95.19 766 GLY A O 1
ATOM 5833 N N . TRP A 1 767 ? -18.332 -21.395 26.209 1.00 96.44 767 TRP A N 1
ATOM 5834 C CA . TRP A 1 767 ? -18.561 -20.201 25.400 1.00 96.44 767 TRP A CA 1
ATOM 5835 C C . TRP A 1 767 ? -19.264 -20.576 24.090 1.00 96.44 767 TRP A C 1
ATOM 5837 O O . TRP A 1 767 ? -19.065 -21.660 23.527 1.00 96.44 767 TRP A O 1
ATOM 5847 N N . ARG A 1 768 ? -20.109 -19.668 23.615 1.00 95.62 768 ARG A N 1
ATOM 5848 C CA . ARG A 1 768 ? -20.722 -19.694 22.291 1.00 95.62 768 ARG A CA 1
ATOM 5849 C C . ARG A 1 768 ? -20.866 -18.253 21.814 1.00 95.62 768 ARG A C 1
ATOM 5851 O O . ARG A 1 768 ? -21.241 -17.414 22.638 1.00 95.62 768 ARG A O 1
ATOM 5858 N N . PRO A 1 769 ? -20.605 -17.981 20.530 1.00 96.50 769 PRO A N 1
ATOM 5859 C CA . PRO A 1 769 ? -20.660 -16.623 20.033 1.00 96.50 769 PRO A CA 1
ATOM 5860 C C . PRO A 1 769 ? -22.104 -16.118 19.934 1.00 96.50 769 PRO A C 1
ATOM 5862 O O . PRO A 1 769 ? -23.052 -16.902 19.814 1.00 96.50 769 PRO A O 1
ATOM 5865 N N . HIS A 1 770 ? -22.294 -14.799 19.984 1.00 94.94 770 HIS A N 1
ATOM 5866 C CA . HIS A 1 770 ? -23.617 -14.201 19.762 1.00 94.94 770 HIS A CA 1
ATOM 5867 C C . HIS A 1 770 ? -24.059 -14.378 18.300 1.00 94.94 770 HIS A C 1
ATOM 5869 O O . HIS A 1 770 ? -25.214 -14.730 18.041 1.00 94.94 770 HIS A O 1
ATOM 5875 N N . ARG A 1 771 ? -23.130 -14.162 17.365 1.00 97.31 771 ARG A N 1
ATOM 5876 C CA . ARG A 1 771 ? -23.279 -14.343 15.914 1.00 97.31 771 ARG A CA 1
ATOM 5877 C C . ARG A 1 771 ? -22.566 -15.599 15.437 1.00 97.31 771 ARG A C 1
ATOM 5879 O O . ARG A 1 771 ? -21.668 -16.094 16.108 1.00 97.31 771 ARG A O 1
ATOM 5886 N N . THR A 1 772 ? -22.936 -16.102 14.272 1.00 98.56 772 THR A N 1
ATOM 5887 C CA . THR A 1 772 ? -22.255 -17.248 13.670 1.00 98.56 772 THR A CA 1
ATOM 5888 C C . THR A 1 772 ? -20.839 -16.867 13.245 1.00 98.56 772 THR A C 1
ATOM 5890 O O . THR A 1 772 ? -20.625 -15.843 12.596 1.00 98.56 772 THR A O 1
ATOM 5893 N N . LEU A 1 773 ? -19.862 -17.698 13.607 1.00 98.62 773 LEU A N 1
ATOM 5894 C CA . LEU A 1 773 ? -18.485 -17.598 13.125 1.00 98.62 773 LEU A CA 1
ATOM 5895 C C . LEU A 1 773 ? -18.272 -18.603 12.001 1.00 98.62 773 LEU A C 1
ATOM 5897 O O . LEU A 1 773 ? -18.574 -19.785 12.160 1.00 98.62 773 LEU A O 1
ATOM 5901 N N . VAL A 1 774 ? -17.718 -18.131 10.891 1.00 98.69 774 VAL A N 1
ATOM 5902 C CA . VAL A 1 774 ? -17.358 -18.949 9.734 1.00 98.69 774 VAL A CA 1
ATOM 5903 C C . VAL A 1 774 ? -15.856 -18.835 9.521 1.00 98.69 774 VAL A C 1
ATOM 5905 O O . VAL A 1 774 ? -15.312 -17.737 9.476 1.00 98.69 774 VAL A O 1
ATOM 5908 N N . VAL A 1 775 ? -15.187 -19.971 9.398 1.00 98.38 775 VAL A N 1
ATOM 5909 C CA . VAL A 1 775 ? -13.781 -20.089 9.016 1.00 98.38 775 VAL A CA 1
ATOM 5910 C C . VAL A 1 775 ? -13.747 -20.711 7.629 1.00 98.38 775 VAL A C 1
ATOM 5912 O O . VAL A 1 775 ? -14.263 -21.811 7.449 1.00 98.38 775 VAL A O 1
ATOM 5915 N N . ALA A 1 776 ? -13.165 -20.016 6.661 1.00 98.44 776 ALA A N 1
ATOM 5916 C CA . ALA A 1 776 ? -13.097 -20.455 5.278 1.00 98.44 776 ALA A CA 1
ATOM 5917 C C . ALA A 1 776 ? -11.642 -20.589 4.817 1.00 98.44 776 ALA A C 1
ATOM 5919 O O . ALA A 1 776 ? -10.840 -19.670 4.971 1.00 98.44 776 ALA A O 1
ATOM 5920 N N . SER A 1 777 ? -11.317 -21.753 4.266 1.00 98.62 777 SER A N 1
ATOM 5921 C CA . SER A 1 777 ? -10.058 -22.029 3.584 1.00 98.62 777 SER A CA 1
ATOM 5922 C C . SER A 1 777 ? -10.340 -22.129 2.091 1.00 98.62 777 SER A C 1
ATOM 5924 O O . SER A 1 777 ? -10.946 -23.110 1.651 1.00 98.62 777 SER A O 1
ATOM 5926 N N . TRP A 1 778 ? -9.945 -21.095 1.354 1.00 98.62 778 TRP A N 1
ATOM 5927 C CA . TRP A 1 778 ? -10.215 -20.953 -0.076 1.00 98.62 778 TRP A CA 1
ATOM 5928 C C . TRP A 1 778 ? -9.185 -21.701 -0.926 1.00 98.62 778 TRP A C 1
ATOM 5930 O O . TRP A 1 778 ? -8.041 -21.880 -0.511 1.00 98.62 778 TRP A O 1
ATOM 5940 N N . ASP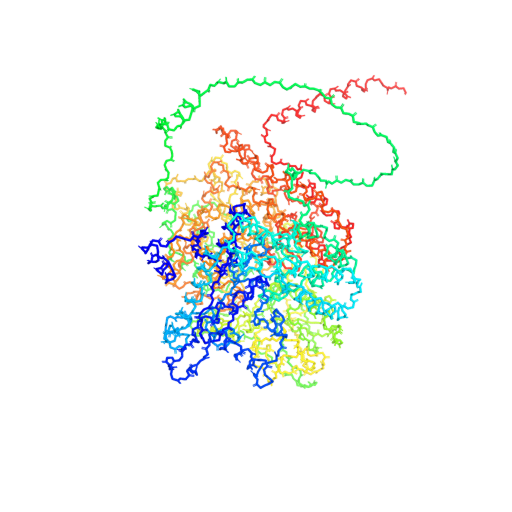 A 1 779 ? -9.595 -22.143 -2.105 1.00 98.38 779 ASP A N 1
ATOM 5941 C CA . ASP A 1 779 ? -8.748 -22.745 -3.132 1.00 98.38 779 ASP A CA 1
ATOM 5942 C C . ASP A 1 779 ? -8.789 -21.907 -4.423 1.00 98.38 779 ASP A C 1
ATOM 5944 O O . ASP A 1 779 ? -9.743 -21.175 -4.696 1.00 98.38 779 ASP A O 1
ATOM 5948 N N . GLY A 1 780 ? -7.745 -22.013 -5.236 1.00 96.88 780 GLY A N 1
ATOM 5949 C CA . GLY A 1 780 ? -7.570 -21.291 -6.491 1.00 96.88 780 GLY A CA 1
ATOM 5950 C C . GLY A 1 780 ? -7.414 -19.780 -6.354 1.00 96.88 780 GLY A C 1
ATOM 5951 O O . GLY A 1 780 ? -7.715 -19.061 -7.309 1.00 96.88 780 GLY A O 1
ATOM 5952 N N . GLU A 1 781 ? -6.949 -19.266 -5.219 1.00 97.44 781 GLU A N 1
ATOM 5953 C CA . GLU A 1 781 ? -6.662 -17.833 -5.071 1.00 97.44 781 GLU A CA 1
ATOM 5954 C C . GLU A 1 781 ? -5.577 -17.392 -6.050 1.00 97.44 781 GLU A C 1
ATOM 5956 O O . GLU A 1 781 ? -5.772 -16.429 -6.801 1.00 97.44 781 GLU A O 1
ATOM 5961 N N . GLU A 1 782 ? -4.523 -18.199 -6.174 1.00 95.44 782 GLU A N 1
ATOM 5962 C CA . GLU A 1 782 ? -3.350 -17.902 -6.999 1.00 95.44 782 GLU A CA 1
ATOM 5963 C C . GLU A 1 782 ? -3.707 -17.810 -8.490 1.00 95.44 782 GLU A C 1
ATOM 5965 O O . GLU A 1 782 ? -3.049 -17.144 -9.301 1.00 95.44 782 GLU A O 1
ATOM 5970 N N . TYR A 1 783 ? -4.798 -18.482 -8.858 1.00 95.81 783 TYR A N 1
ATOM 5971 C CA . TYR A 1 783 ? -5.379 -18.532 -10.192 1.00 95.81 783 TYR A CA 1
ATOM 5972 C C . TYR A 1 783 ? -6.406 -17.420 -10.454 1.00 95.81 783 TYR A C 1
ATOM 5974 O O . TYR A 1 783 ? -6.938 -17.352 -11.561 1.00 95.81 783 TYR A O 1
ATOM 5982 N N . GLY A 1 784 ? -6.645 -16.510 -9.512 1.00 93.88 784 GLY A N 1
ATOM 5983 C CA . GLY A 1 784 ? -7.553 -15.374 -9.683 1.00 93.88 784 GLY A CA 1
ATOM 5984 C C . GLY A 1 784 ? -8.728 -15.367 -8.714 1.00 93.88 784 GLY A C 1
ATOM 5985 O O . GLY A 1 784 ? -9.847 -15.067 -9.123 1.00 93.88 784 GLY A O 1
ATOM 5986 N N . LEU A 1 785 ? -8.484 -15.669 -7.438 1.00 96.56 785 LEU A N 1
ATOM 5987 C CA . LEU A 1 785 ? -9.503 -15.636 -6.381 1.00 96.56 785 LEU A CA 1
ATOM 5988 C C . LEU A 1 785 ? -10.675 -16.583 -6.673 1.00 96.56 785 LEU A C 1
ATOM 5990 O O . LEU A 1 785 ? -11.828 -16.210 -6.458 1.00 96.56 785 LEU A O 1
ATOM 5994 N N . LEU A 1 786 ? -10.394 -17.765 -7.235 1.00 97.62 786 LEU A N 1
ATOM 5995 C CA . LEU A 1 786 ? -11.423 -18.653 -7.772 1.00 97.62 786 LEU A CA 1
ATOM 5996 C C . LEU A 1 786 ? -12.425 -19.057 -6.680 1.00 97.62 786 LEU A C 1
ATOM 5998 O O . LEU A 1 786 ? -13.564 -18.603 -6.710 1.00 97.62 786 LEU A O 1
ATOM 6002 N N . GLY A 1 787 ? -12.015 -19.841 -5.682 1.00 97.88 787 GLY A N 1
ATOM 6003 C CA . GLY A 1 787 ? -12.918 -20.415 -4.679 1.00 97.88 787 GLY A CA 1
ATOM 6004 C C . GLY A 1 787 ? -13.729 -19.374 -3.907 1.00 97.88 787 GLY A C 1
ATOM 6005 O O . GLY A 1 787 ? -14.961 -19.436 -3.870 1.00 97.88 787 GLY A O 1
ATOM 6006 N N . SER A 1 788 ? -13.068 -18.340 -3.378 1.00 98.25 788 SER A N 1
ATOM 6007 C CA . SER A 1 788 ? -13.745 -17.260 -2.646 1.00 98.25 788 SER A CA 1
ATOM 6008 C C . SER A 1 788 ? -14.768 -16.507 -3.502 1.00 98.25 788 SER A C 1
ATOM 6010 O O . SER A 1 788 ? -15.857 -16.175 -3.016 1.00 98.25 788 SER A O 1
ATOM 6012 N N . THR A 1 789 ? -14.466 -16.278 -4.782 1.00 98.12 789 THR A N 1
ATOM 6013 C CA . THR A 1 789 ? -15.391 -15.632 -5.718 1.00 98.12 789 THR A CA 1
ATOM 6014 C C . THR A 1 789 ? -16.556 -16.544 -6.075 1.00 98.12 789 THR A C 1
ATOM 6016 O O . THR A 1 789 ? -17.701 -16.115 -5.947 1.00 98.12 789 THR A O 1
ATOM 6019 N N . GLU A 1 790 ? -16.306 -17.806 -6.429 1.00 98.06 790 GLU A N 1
ATOM 6020 C CA . GLU A 1 790 ? -17.366 -18.771 -6.742 1.00 98.06 790 GLU A CA 1
ATOM 6021 C C . GLU A 1 790 ? -18.312 -18.967 -5.547 1.00 98.06 790 GLU A C 1
ATOM 6023 O O . GLU A 1 790 ? -19.535 -19.017 -5.706 1.00 98.06 790 GLU A O 1
ATOM 6028 N N . PHE A 1 791 ? -17.769 -18.986 -4.324 1.00 97.94 791 PHE A N 1
ATOM 6029 C CA . PHE A 1 791 ? -18.557 -19.027 -3.095 1.00 97.94 791 PHE A CA 1
ATOM 6030 C C . PHE A 1 791 ? -19.436 -17.789 -2.919 1.00 97.94 791 PHE A C 1
ATOM 6032 O O . PHE A 1 791 ? -20.606 -17.908 -2.532 1.00 97.94 791 PHE A O 1
ATOM 6039 N N . VAL A 1 792 ? -18.902 -16.602 -3.210 1.00 97.88 792 VAL A N 1
ATOM 6040 C CA . VAL A 1 792 ? -19.659 -15.345 -3.190 1.00 97.88 792 VAL A CA 1
ATOM 6041 C C . VAL A 1 792 ? -20.743 -15.324 -4.266 1.00 97.88 792 VAL A C 1
ATOM 6043 O O . VAL A 1 792 ? -21.851 -14.863 -3.990 1.00 97.88 792 VAL A O 1
ATOM 6046 N N . GLU A 1 793 ? -20.474 -15.838 -5.461 1.00 96.56 793 GLU A N 1
ATOM 6047 C CA . GLU A 1 793 ? -21.445 -15.894 -6.552 1.00 96.56 793 GLU A CA 1
ATOM 6048 C C . GLU A 1 793 ? -22.564 -16.909 -6.282 1.00 96.56 793 GLU A C 1
ATOM 6050 O O . GLU A 1 793 ? -23.731 -16.615 -6.548 1.00 96.56 793 GLU A O 1
ATOM 6055 N N . GLU A 1 794 ? -22.253 -18.061 -5.679 1.00 96.81 794 GLU A N 1
ATOM 6056 C CA . GLU A 1 794 ? -23.258 -19.055 -5.278 1.00 96.81 794 GLU A CA 1
ATOM 6057 C C . GLU A 1 794 ? -24.145 -18.525 -4.137 1.00 96.81 794 GLU A C 1
ATOM 6059 O O . GLU A 1 794 ? -25.367 -18.698 -4.150 1.00 96.81 794 GLU A O 1
ATOM 6064 N N . ASN A 1 795 ? -23.547 -17.851 -3.148 1.00 96.62 795 ASN A N 1
ATOM 6065 C CA . ASN A 1 795 ? -24.208 -17.498 -1.885 1.00 96.62 795 ASN A CA 1
ATOM 6066 C C . ASN A 1 795 ? -24.561 -16.004 -1.763 1.00 96.62 795 ASN A C 1
ATOM 6068 O O . ASN A 1 795 ? -24.972 -15.545 -0.689 1.00 96.62 795 ASN A O 1
ATOM 6072 N N . GLY A 1 796 ? -24.442 -15.236 -2.849 1.00 94.69 796 GLY A N 1
ATOM 6073 C CA . GLY A 1 796 ? -24.465 -13.771 -2.840 1.00 94.69 796 GLY A CA 1
ATOM 6074 C C . GLY A 1 796 ? -25.693 -13.156 -2.173 1.00 94.69 796 GLY A C 1
ATOM 6075 O O . GLY A 1 796 ? -25.563 -12.251 -1.348 1.00 94.69 796 GLY A O 1
ATOM 6076 N N . ASP A 1 797 ? -26.887 -13.689 -2.435 1.00 93.06 797 ASP A N 1
ATOM 6077 C CA . ASP A 1 797 ? -28.132 -13.204 -1.826 1.00 93.06 797 ASP A CA 1
ATOM 6078 C C . ASP A 1 797 ? -28.168 -13.373 -0.301 1.00 93.06 797 ASP A C 1
ATOM 6080 O O . ASP A 1 797 ? -28.746 -12.536 0.403 1.00 93.06 797 ASP A O 1
ATOM 6084 N N . GLN A 1 798 ? -27.586 -14.458 0.214 1.00 95.56 798 GLN A N 1
ATOM 6085 C CA . GLN A 1 798 ? -27.513 -14.721 1.650 1.00 95.56 798 GLN A CA 1
ATOM 6086 C C . GLN A 1 798 ? -26.422 -13.861 2.277 1.00 95.56 798 GLN A C 1
ATOM 6088 O O . GLN A 1 798 ? -26.706 -13.092 3.193 1.00 95.56 798 GLN A O 1
ATOM 6093 N N . LEU A 1 799 ? -25.211 -13.879 1.720 1.00 96.75 799 LEU A N 1
ATOM 6094 C CA . LEU A 1 799 ? -24.079 -13.090 2.209 1.00 96.75 799 LEU A CA 1
ATOM 6095 C C . LEU A 1 799 ? -24.380 -11.583 2.209 1.00 96.75 799 LEU A C 1
ATOM 6097 O O . LEU A 1 799 ? -24.100 -10.883 3.187 1.00 96.75 799 LEU A O 1
ATOM 6101 N N . LYS A 1 800 ? -25.053 -11.065 1.172 1.00 92.75 800 LYS A N 1
ATOM 6102 C CA . LYS A 1 800 ? -25.464 -9.653 1.111 1.00 92.75 800 LYS A CA 1
ATOM 6103 C C . LYS A 1 800 ? -26.414 -9.285 2.255 1.00 92.75 800 LYS A C 1
ATOM 6105 O O . LYS A 1 800 ? -26.369 -8.155 2.738 1.00 92.75 800 LYS A O 1
ATOM 6110 N N . LYS A 1 801 ? -27.257 -10.219 2.711 1.00 92.31 801 LYS A N 1
ATOM 6111 C CA . LYS A 1 801 ? -28.200 -10.007 3.822 1.00 92.31 801 LYS A CA 1
ATOM 6112 C C . LYS A 1 801 ? -27.578 -10.232 5.194 1.00 92.31 801 LYS A C 1
ATOM 6114 O O . LYS A 1 801 ? -28.017 -9.562 6.124 1.00 92.31 801 LYS A O 1
ATOM 6119 N N . HIS A 1 802 ? -26.633 -11.155 5.314 1.00 95.50 802 HIS A N 1
ATOM 6120 C CA . HIS A 1 802 ? -26.309 -11.803 6.582 1.00 95.50 802 HIS A CA 1
ATOM 6121 C C . HIS A 1 802 ? -24.835 -11.710 6.989 1.00 95.50 802 HIS A C 1
ATOM 6123 O O . HIS A 1 802 ? -24.536 -11.759 8.180 1.00 95.50 802 HIS A O 1
ATOM 6129 N N . ALA A 1 803 ? -23.909 -11.519 6.046 1.00 97.75 803 ALA A N 1
ATOM 6130 C CA . ALA A 1 803 ? -22.498 -11.374 6.384 1.00 97.75 803 ALA A CA 1
ATOM 6131 C C . ALA A 1 803 ? -22.254 -10.045 7.115 1.00 97.75 803 ALA A C 1
ATOM 6133 O O . ALA A 1 803 ? -22.531 -8.964 6.592 1.00 97.75 803 ALA A O 1
ATOM 6134 N N . VAL A 1 804 ? -21.724 -10.120 8.329 1.00 98.12 804 VAL A N 1
ATOM 6135 C CA . VAL A 1 804 ? -21.331 -8.958 9.123 1.00 98.12 804 VAL A CA 1
ATOM 6136 C C . VAL A 1 804 ? -20.044 -8.370 8.590 1.00 98.12 804 VAL A C 1
ATOM 6138 O O . VAL A 1 804 ? -20.021 -7.204 8.205 1.00 98.12 804 VAL A O 1
ATOM 6141 N N . ALA A 1 805 ? -19.000 -9.190 8.537 1.00 98.31 805 ALA A N 1
ATOM 6142 C CA . ALA A 1 805 ? -17.703 -8.806 8.016 1.00 98.31 805 ALA A CA 1
ATOM 6143 C C . ALA A 1 805 ? -16.970 -10.010 7.425 1.00 98.31 805 ALA A C 1
ATOM 6145 O O . ALA A 1 805 ? -17.209 -11.146 7.847 1.00 98.31 805 ALA A O 1
ATOM 6146 N N . TYR A 1 806 ? -16.039 -9.728 6.517 1.00 98.62 806 TYR A N 1
ATOM 6147 C CA . TYR A 1 806 ? -15.030 -10.674 6.052 1.00 98.62 806 TYR A CA 1
ATOM 6148 C C . TYR A 1 806 ? -13.635 -10.192 6.470 1.00 98.62 806 TYR A C 1
ATOM 6150 O O . TYR A 1 806 ? -13.217 -9.091 6.110 1.00 98.62 806 TYR A O 1
ATOM 6158 N N . ILE A 1 807 ? -12.915 -10.987 7.261 1.00 98.31 807 ILE A N 1
ATOM 6159 C CA . ILE A 1 807 ? -11.576 -10.646 7.751 1.00 98.31 807 ILE A CA 1
ATOM 6160 C C . ILE A 1 807 ? -10.566 -11.606 7.134 1.00 98.31 807 ILE A C 1
ATOM 6162 O O . ILE A 1 807 ? -10.594 -12.804 7.417 1.00 98.31 807 ILE A O 1
ATOM 6166 N N . ASN A 1 808 ? -9.678 -11.052 6.319 1.00 97.12 808 ASN A N 1
ATOM 6167 C CA . ASN A 1 808 ? -8.686 -11.770 5.538 1.00 97.12 808 ASN A CA 1
ATOM 6168 C C . ASN A 1 808 ? -7.309 -11.729 6.197 1.00 97.12 808 ASN A C 1
ATOM 6170 O O . ASN A 1 808 ? -6.860 -10.670 6.651 1.00 97.12 808 ASN A O 1
ATOM 6174 N N . VAL A 1 809 ? -6.615 -12.861 6.154 1.00 93.00 809 VAL A N 1
ATOM 6175 C CA . VAL A 1 809 ? -5.154 -12.925 6.259 1.00 93.00 809 VAL A CA 1
ATOM 6176 C C . VAL A 1 809 ? -4.683 -13.948 5.236 1.00 93.00 809 VAL A C 1
ATOM 6178 O O . VAL A 1 809 ? -4.629 -15.138 5.510 1.00 93.00 809 VAL A O 1
ATOM 6181 N N . ASP A 1 810 ? -4.375 -13.474 4.041 1.00 80.19 810 ASP A N 1
ATOM 6182 C CA . ASP A 1 810 ? -3.775 -14.245 2.944 1.00 80.19 810 ASP A CA 1
ATOM 6183 C C . ASP A 1 810 ? -2.370 -14.696 3.347 1.00 80.19 810 ASP A C 1
ATOM 6185 O O . ASP A 1 810 ? -2.115 -15.851 3.677 1.00 80.19 810 ASP A O 1
ATOM 6189 N N . THR A 1 811 ? -1.513 -13.719 3.567 1.00 71.81 811 THR A N 1
ATOM 6190 C CA . THR A 1 811 ? -0.168 -13.924 4.042 1.00 71.81 811 THR A CA 1
ATOM 6191 C C . THR A 1 811 ? -0.046 -13.178 5.352 1.00 71.81 811 THR A C 1
ATOM 6193 O O . THR A 1 811 ? -0.213 -11.956 5.411 1.00 71.81 811 THR A O 1
ATOM 6196 N N . ALA A 1 812 ? 0.391 -13.867 6.408 1.00 57.81 812 ALA A N 1
ATOM 6197 C CA . ALA A 1 812 ? 0.898 -13.167 7.586 1.00 57.81 812 ALA A CA 1
ATOM 6198 C C . ALA A 1 812 ? 2.163 -12.336 7.250 1.00 57.81 812 ALA A C 1
ATOM 6200 O O . ALA A 1 812 ? 2.676 -11.666 8.141 1.00 57.81 812 ALA A O 1
ATOM 6201 N N . ARG A 1 813 ? 2.645 -12.386 5.981 1.00 60.16 813 ARG A N 1
ATOM 6202 C CA . ARG A 1 813 ? 3.782 -11.677 5.349 1.00 60.16 813 ARG A CA 1
ATOM 6203 C C . ARG A 1 813 ? 4.839 -11.355 6.378 1.00 60.16 813 ARG A C 1
ATOM 6205 O O . ARG A 1 813 ? 4.989 -10.249 6.887 1.00 60.16 813 ARG A O 1
ATOM 6212 N N . VAL A 1 814 ? 5.512 -12.419 6.744 1.00 66.94 814 VAL A N 1
ATOM 6213 C CA . VAL A 1 814 ? 6.115 -12.500 8.049 1.00 66.94 814 VAL A CA 1
ATOM 6214 C C . VAL A 1 814 ? 7.314 -11.555 8.164 1.00 66.94 814 VAL A C 1
ATOM 6216 O O . VAL A 1 814 ? 8.106 -11.446 7.231 1.00 66.94 814 VAL A O 1
ATOM 6219 N N . GLY A 1 815 ? 7.358 -10.765 9.240 1.00 78.94 815 GLY A N 1
ATOM 6220 C CA . GLY A 1 815 ? 8.286 -9.649 9.415 1.00 78.94 815 GLY A CA 1
ATOM 6221 C C . GLY A 1 815 ? 7.832 -8.659 10.497 1.00 78.94 815 GLY A C 1
ATOM 6222 O O . GLY A 1 815 ? 6.757 -8.813 11.077 1.00 78.94 815 GLY A O 1
ATOM 6223 N N . PRO A 1 816 ? 8.630 -7.619 10.794 1.00 82.88 816 PRO A N 1
ATOM 6224 C CA . PRO A 1 816 ? 8.360 -6.740 11.928 1.00 82.88 816 PRO A CA 1
ATOM 6225 C C . PRO A 1 816 ? 7.318 -5.653 11.639 1.00 82.88 816 PRO A C 1
ATOM 6227 O O . PRO A 1 816 ? 6.754 -5.120 12.590 1.00 82.88 816 PRO A O 1
ATOM 6230 N N . VAL A 1 817 ? 7.083 -5.285 10.372 1.00 87.75 817 VAL A N 1
ATOM 6231 C CA . VAL A 1 817 ? 6.312 -4.081 10.014 1.00 87.75 817 VAL A CA 1
ATOM 6232 C C . VAL A 1 817 ? 4.811 -4.360 10.020 1.00 87.75 817 VAL A C 1
ATOM 6234 O O . VAL A 1 817 ? 4.337 -5.113 9.176 1.00 87.75 817 VAL A O 1
ATOM 6237 N N . VAL A 1 818 ? 4.057 -3.724 10.913 1.00 91.44 818 VAL A N 1
ATOM 6238 C CA . VAL A 1 818 ? 2.593 -3.853 11.015 1.00 91.44 818 VAL A CA 1
ATOM 6239 C C . VAL A 1 818 ? 1.899 -3.121 9.860 1.00 91.44 818 VAL A C 1
ATOM 6241 O O . VAL A 1 818 ? 2.290 -2.013 9.492 1.00 91.44 818 VAL A O 1
ATOM 6244 N N . SER A 1 819 ? 0.860 -3.723 9.273 1.00 90.19 819 SER A N 1
ATOM 6245 C CA . SER A 1 819 ? 0.031 -3.091 8.240 1.00 90.19 819 SER A CA 1
ATOM 6246 C C . SER A 1 819 ? -1.377 -3.693 8.232 1.00 90.19 819 SER A C 1
ATOM 6248 O O . SER A 1 819 ? -1.563 -4.899 8.372 1.00 90.19 819 SER A O 1
ATOM 6250 N N . ALA A 1 820 ? -2.388 -2.859 8.017 1.00 92.62 820 ALA A N 1
ATOM 6251 C CA . ALA A 1 820 ? -3.743 -3.333 7.777 1.00 92.62 820 ALA A CA 1
ATOM 6252 C C . ALA A 1 820 ? -4.436 -2.466 6.739 1.00 92.62 820 ALA A C 1
ATOM 6254 O O . ALA A 1 820 ? -4.173 -1.268 6.643 1.00 92.62 820 ALA A O 1
ATOM 6255 N N . ASP A 1 821 ? -5.348 -3.086 6.007 1.00 92.62 821 ASP A N 1
ATOM 6256 C CA . ASP A 1 821 ? -6.206 -2.438 5.029 1.00 92.62 821 ASP A CA 1
ATOM 6257 C C . ASP A 1 821 ? -7.653 -2.822 5.332 1.00 92.62 821 ASP A C 1
ATOM 6259 O O . ASP A 1 821 ? -7.922 -3.916 5.832 1.00 92.62 821 ASP A O 1
ATOM 6263 N N . GLY A 1 822 ? -8.608 -1.947 5.057 1.00 93.56 822 GLY A N 1
ATOM 6264 C CA . GLY A 1 822 ? -10.002 -2.238 5.357 1.00 93.56 822 GLY A CA 1
ATOM 6265 C C . GLY A 1 822 ? -10.975 -1.203 4.828 1.00 93.56 822 GLY A C 1
ATOM 6266 O O . GLY A 1 822 ? -10.603 -0.114 4.397 1.00 93.56 822 GLY A O 1
ATOM 6267 N N . SER A 1 823 ? -12.256 -1.548 4.901 1.00 93.62 823 SER A N 1
ATOM 6268 C CA . SER A 1 823 ? -13.332 -0.564 4.825 1.00 93.62 823 SER A CA 1
ATOM 6269 C C . SER A 1 823 ? -13.128 0.506 5.909 1.00 93.62 823 SER A C 1
ATOM 6271 O O . SER A 1 823 ? -12.892 0.141 7.065 1.00 93.62 823 SER A O 1
ATOM 6273 N N . PRO A 1 824 ? -13.313 1.808 5.623 1.00 92.69 824 PRO A N 1
ATOM 6274 C CA . PRO A 1 824 ? -13.272 2.839 6.663 1.00 92.69 824 PRO A CA 1
ATOM 6275 C C . PRO A 1 824 ? -14.182 2.545 7.874 1.00 92.69 824 PRO A C 1
ATOM 6277 O O . PRO A 1 824 ? -13.872 2.978 8.985 1.00 92.69 824 PRO A O 1
ATOM 6280 N N . ALA A 1 825 ? -15.247 1.748 7.678 1.00 93.69 825 ALA A N 1
ATOM 6281 C CA . ALA A 1 825 ? -16.173 1.296 8.720 1.00 93.69 825 ALA A CA 1
ATOM 6282 C C . ALA A 1 825 ? -15.496 0.491 9.842 1.00 93.69 825 ALA A C 1
ATOM 6284 O O . ALA A 1 825 ? -15.918 0.565 10.995 1.00 93.69 825 ALA A O 1
ATOM 6285 N N . ILE A 1 826 ? -14.484 -0.320 9.519 1.00 95.62 826 ILE A N 1
ATOM 6286 C CA . ILE A 1 826 ? -13.861 -1.258 10.466 1.00 95.62 826 ILE A CA 1
ATOM 6287 C C . ILE A 1 826 ? -12.528 -0.742 11.018 1.00 95.62 826 ILE A C 1
ATOM 6289 O O . ILE A 1 826 ? -12.042 -1.260 12.023 1.00 95.62 826 ILE A O 1
ATOM 6293 N N . SER A 1 827 ? -11.958 0.318 10.437 1.00 93.81 827 SER A N 1
ATOM 6294 C CA . SER A 1 827 ? -10.628 0.833 10.788 1.00 93.81 827 SER A CA 1
ATOM 6295 C C . SER A 1 827 ? -10.453 1.106 12.284 1.00 93.81 827 SER A C 1
ATOM 6297 O O . SER A 1 827 ? -9.425 0.762 12.869 1.00 93.81 827 SER A O 1
ATOM 6299 N N . ARG A 1 828 ? -11.485 1.651 12.941 1.00 93.00 828 ARG A N 1
ATOM 6300 C CA . ARG A 1 828 ? -11.461 1.902 14.386 1.00 93.00 828 ARG A CA 1
ATOM 6301 C C . ARG A 1 828 ? -11.306 0.619 15.206 1.00 93.00 828 ARG A C 1
ATOM 6303 O O . ARG A 1 828 ? -10.508 0.597 16.139 1.00 93.00 828 ARG A O 1
ATOM 6310 N N . LEU A 1 829 ? -12.025 -0.445 14.848 1.00 95.62 829 LEU A N 1
ATOM 6311 C CA . LEU A 1 829 ? -11.923 -1.742 15.519 1.00 95.62 829 LEU A CA 1
ATOM 6312 C C . LEU A 1 829 ? -10.515 -2.334 15.369 1.00 95.62 829 LEU A C 1
ATOM 6314 O O . LEU A 1 829 ? -9.976 -2.885 16.331 1.00 95.62 829 LEU A O 1
ATOM 6318 N N . LEU A 1 830 ? -9.905 -2.208 14.187 1.00 96.50 830 LEU A N 1
ATOM 6319 C CA . LEU A 1 830 ? -8.545 -2.699 13.936 1.00 96.50 830 LEU A CA 1
ATOM 6320 C C . LEU A 1 830 ? -7.521 -1.989 14.831 1.00 96.50 830 LEU A C 1
ATOM 6322 O O . LEU A 1 830 ? -6.700 -2.640 15.473 1.00 96.50 830 LEU A O 1
ATOM 6326 N N . VAL A 1 831 ? -7.630 -0.664 14.945 1.00 95.12 831 VAL A N 1
ATOM 6327 C CA . VAL A 1 831 ? -6.780 0.150 15.824 1.00 95.12 831 VAL A CA 1
ATOM 6328 C C . VAL A 1 831 ? -7.004 -0.187 17.302 1.00 95.12 831 VAL A C 1
ATOM 6330 O O . VAL A 1 831 ? -6.047 -0.368 18.054 1.00 95.12 831 VAL A O 1
ATOM 6333 N N . GLU A 1 832 ? -8.258 -0.294 17.746 1.00 94.38 832 GLU A N 1
ATOM 6334 C CA . GLU A 1 832 ? -8.582 -0.608 19.143 1.00 94.38 832 GLU A CA 1
ATOM 6335 C C . GLU A 1 832 ? -8.098 -2.005 19.551 1.00 94.38 832 GLU A C 1
ATOM 6337 O O . GLU A 1 832 ? -7.572 -2.175 20.648 1.00 94.38 832 GLU A O 1
ATOM 6342 N N . THR A 1 833 ? -8.216 -2.999 18.670 1.00 96.19 833 THR A N 1
ATOM 6343 C CA . THR A 1 833 ? -7.698 -4.351 18.931 1.00 96.19 833 THR A CA 1
ATOM 6344 C C . THR A 1 833 ? -6.172 -4.403 18.938 1.00 96.19 833 THR A C 1
ATOM 6346 O O . THR A 1 833 ? -5.610 -5.081 19.794 1.00 96.19 833 THR A O 1
ATOM 6349 N N . ALA A 1 834 ? -5.488 -3.642 18.077 1.00 95.94 834 ALA A N 1
ATOM 6350 C CA . ALA A 1 834 ? -4.027 -3.532 18.108 1.00 95.94 834 ALA A CA 1
ATOM 6351 C C . ALA A 1 834 ? -3.511 -2.892 19.414 1.00 95.94 834 ALA A C 1
ATOM 6353 O O . ALA A 1 834 ? -2.476 -3.300 19.938 1.00 95.94 834 ALA A O 1
ATOM 6354 N N . ARG A 1 835 ? -4.244 -1.930 19.994 1.00 95.62 835 ARG A N 1
ATOM 6355 C CA . ARG A 1 835 ? -3.900 -1.320 21.298 1.00 95.62 835 ARG A CA 1
ATOM 6356 C C . ARG A 1 835 ? -3.999 -2.292 22.470 1.00 95.62 835 ARG A C 1
ATOM 6358 O O . ARG A 1 835 ? -3.313 -2.113 23.471 1.00 95.62 835 ARG A O 1
ATOM 6365 N N . ASP A 1 836 ? -4.859 -3.299 22.365 1.00 95.38 836 ASP A N 1
ATOM 6366 C CA . ASP A 1 836 ? -5.078 -4.281 23.430 1.00 95.38 836 ASP A CA 1
ATOM 6367 C C . ASP A 1 836 ? -4.129 -5.489 23.346 1.00 95.38 836 ASP A C 1
ATOM 6369 O O . ASP A 1 836 ? -4.164 -6.364 24.218 1.00 95.38 836 ASP A O 1
ATOM 6373 N N . LEU A 1 837 ? -3.274 -5.544 22.320 1.00 95.19 837 LEU A N 1
ATOM 6374 C CA . LEU A 1 837 ? -2.337 -6.637 22.081 1.00 95.19 837 LEU A CA 1
ATOM 6375 C C . LEU A 1 837 ? -0.894 -6.228 22.368 1.00 95.19 837 LEU A C 1
ATOM 6377 O O . LEU A 1 837 ? -0.522 -5.082 22.120 1.00 95.19 837 LEU A O 1
ATOM 6381 N N . PRO A 1 838 ? -0.057 -7.161 22.860 1.00 93.12 838 PRO A N 1
ATOM 6382 C CA . PRO A 1 838 ? 1.371 -6.908 23.000 1.00 93.12 838 PRO A CA 1
ATOM 6383 C C . PRO A 1 838 ? 2.023 -6.688 21.630 1.00 93.12 838 PRO A C 1
ATOM 6385 O O . PRO A 1 838 ? 1.588 -7.274 20.637 1.00 93.12 838 PRO A O 1
ATOM 6388 N N . ALA A 1 839 ? 3.089 -5.887 21.599 1.00 93.12 839 ALA A N 1
ATOM 6389 C CA . ALA A 1 839 ? 3.903 -5.694 20.399 1.00 93.12 839 ALA A CA 1
ATOM 6390 C C . ALA A 1 839 ? 4.445 -7.025 19.841 1.00 93.12 839 ALA A C 1
ATOM 6392 O O . ALA A 1 839 ? 4.763 -7.953 20.597 1.00 93.12 839 ALA A O 1
ATOM 6393 N N . ASN A 1 840 ? 4.588 -7.100 18.516 1.00 92.38 840 ASN A N 1
ATOM 6394 C CA . ASN A 1 840 ? 5.232 -8.210 17.825 1.00 92.38 840 ASN A CA 1
ATOM 6395 C C . ASN A 1 840 ? 6.733 -8.226 18.149 1.00 92.38 840 ASN A C 1
ATOM 6397 O O . ASN A 1 840 ? 7.475 -7.329 17.746 1.00 92.38 840 ASN A O 1
ATOM 6401 N N . ARG A 1 841 ? 7.181 -9.262 18.866 1.00 89.56 841 ARG A N 1
ATOM 6402 C CA . ARG A 1 841 ? 8.581 -9.459 19.276 1.00 89.56 841 ARG A CA 1
ATOM 6403 C C . ARG A 1 841 ? 9.368 -10.238 18.220 1.00 89.56 841 ARG A C 1
ATOM 6405 O O . ARG A 1 841 ? 9.860 -11.334 18.496 1.00 89.56 841 ARG A O 1
ATOM 6412 N N . PHE A 1 842 ? 9.439 -9.689 17.011 1.00 86.25 842 PHE A N 1
ATOM 6413 C CA . PHE A 1 842 ? 10.039 -10.337 15.846 1.00 86.25 842 PHE A CA 1
ATOM 6414 C C . PHE A 1 842 ? 11.523 -10.684 16.067 1.00 86.25 842 PHE A C 1
ATOM 6416 O O . PHE A 1 842 ? 11.912 -11.848 15.991 1.00 86.25 842 PHE A O 1
ATOM 6423 N N . LEU A 1 843 ? 12.346 -9.699 16.430 1.00 79.38 843 LEU A N 1
ATOM 6424 C CA . LEU A 1 843 ? 13.758 -9.875 16.798 1.00 79.38 843 LEU A CA 1
ATOM 6425 C C . LEU A 1 843 ? 13.957 -10.056 18.311 1.00 79.38 843 LEU A C 1
ATOM 6427 O O . LEU A 1 843 ? 15.060 -10.373 18.761 1.00 79.38 843 LEU A O 1
ATOM 6431 N N . GLY A 1 844 ? 12.905 -9.846 19.106 1.00 76.81 844 GLY A N 1
ATOM 6432 C CA . GLY A 1 844 ? 12.927 -9.967 20.563 1.00 76.81 844 GLY A CA 1
ATOM 6433 C C . GLY A 1 844 ? 13.542 -8.764 21.283 1.00 76.81 844 GLY A C 1
ATOM 6434 O O . GLY A 1 844 ? 13.708 -8.814 22.502 1.00 76.81 844 GLY A O 1
ATOM 6435 N N . ASN A 1 845 ? 13.886 -7.700 20.555 1.00 75.75 845 ASN A N 1
ATOM 6436 C CA . ASN A 1 845 ? 14.495 -6.472 21.071 1.00 75.75 845 ASN A CA 1
ATOM 6437 C C . ASN A 1 845 ? 13.614 -5.225 20.884 1.00 75.75 845 ASN A C 1
ATOM 6439 O O . ASN A 1 845 ? 14.040 -4.132 21.253 1.00 75.75 845 ASN A O 1
ATOM 6443 N N . GLU A 1 846 ? 12.415 -5.381 20.321 1.00 81.50 846 GLU A N 1
ATOM 6444 C CA . GLU A 1 846 ? 11.429 -4.313 20.187 1.00 81.50 846 GLU A CA 1
ATOM 6445 C C . GLU A 1 846 ? 11.104 -3.746 21.577 1.00 81.50 846 GLU A C 1
ATOM 6447 O O . GLU A 1 846 ? 10.996 -4.503 22.549 1.00 81.50 846 GLU A O 1
ATOM 6452 N N . SER A 1 847 ? 10.964 -2.426 21.693 1.00 83.62 847 SER A N 1
ATOM 6453 C CA . SER A 1 847 ? 10.813 -1.727 22.979 1.00 83.62 847 SER A CA 1
ATOM 6454 C C . SER A 1 847 ? 9.369 -1.323 23.275 1.00 83.62 847 SER A C 1
ATOM 6456 O O . SER A 1 847 ? 9.028 -1.060 24.427 1.00 83.62 847 SER A O 1
ATOM 6458 N N . GLU A 1 848 ? 8.515 -1.321 22.256 1.00 91.25 848 GLU A N 1
ATOM 6459 C CA . GLU A 1 848 ? 7.117 -0.913 22.319 1.00 91.25 848 GLU A CA 1
ATOM 6460 C C . GLU A 1 848 ? 6.293 -1.876 23.176 1.00 91.25 848 GLU A C 1
ATOM 6462 O O . GLU A 1 848 ? 6.559 -3.080 23.214 1.00 91.25 848 GLU A O 1
ATOM 6467 N N . GLU A 1 849 ? 5.290 -1.368 23.891 1.00 90.81 849 GLU A N 1
ATOM 6468 C CA . GLU A 1 849 ? 4.451 -2.204 24.755 1.00 90.81 849 GLU A CA 1
ATOM 6469 C C . GLU A 1 849 ? 3.332 -2.887 23.963 1.00 90.81 849 GLU A C 1
ATOM 6471 O O . GLU A 1 849 ? 3.128 -4.098 24.112 1.00 90.81 849 GLU A O 1
ATOM 6476 N N . THR A 1 850 ? 2.639 -2.134 23.104 1.00 94.44 850 THR A N 1
ATOM 6477 C CA . THR A 1 850 ? 1.484 -2.621 22.340 1.00 94.44 850 THR A CA 1
ATOM 6478 C C . THR A 1 850 ? 1.768 -2.742 20.844 1.00 94.44 850 THR A C 1
ATOM 6480 O O . THR A 1 850 ? 2.664 -2.088 20.308 1.00 94.44 850 THR A O 1
ATOM 6483 N N . LEU A 1 851 ? 0.976 -3.565 20.149 1.00 94.94 851 LEU A N 1
ATOM 6484 C CA . LEU A 1 851 ? 1.047 -3.688 18.691 1.00 94.94 851 LEU A CA 1
ATOM 6485 C C . LEU A 1 851 ? 0.737 -2.353 18.003 1.00 94.94 851 LEU A C 1
ATOM 6487 O O . LEU A 1 851 ? 1.331 -2.044 16.978 1.00 94.94 851 LEU A O 1
ATOM 6491 N N . TYR A 1 852 ? -0.153 -1.539 18.576 1.00 94.69 852 TYR A N 1
ATOM 6492 C CA . TYR A 1 852 ? -0.446 -0.210 18.043 1.00 94.69 852 TYR A CA 1
ATOM 6493 C C . TYR A 1 852 ? 0.706 0.785 18.231 1.00 94.69 852 TYR A C 1
ATOM 6495 O O . TYR A 1 852 ? 0.995 1.539 17.307 1.00 94.69 852 TYR A O 1
ATOM 6503 N N . ASP A 1 853 ? 1.396 0.766 19.376 1.00 93.62 853 ASP A N 1
ATOM 6504 C CA . ASP A 1 853 ? 2.578 1.619 19.581 1.00 93.62 853 ASP A CA 1
ATOM 6505 C C . ASP A 1 853 ? 3.684 1.258 18.583 1.00 93.62 853 ASP A C 1
ATOM 6507 O O . ASP A 1 853 ? 4.308 2.141 18.001 1.00 93.62 853 ASP A O 1
ATOM 6511 N N . GLN A 1 854 ? 3.869 -0.042 18.329 1.00 92.69 854 GLN A N 1
ATOM 6512 C CA . GLN A 1 854 ? 4.763 -0.532 17.280 1.00 92.69 854 GLN A CA 1
ATOM 6513 C C . GLN A 1 854 ? 4.298 -0.096 15.886 1.00 92.69 854 GLN A C 1
ATOM 6515 O O . GLN A 1 854 ? 5.105 0.291 15.047 1.00 92.69 854 GLN A O 1
ATOM 6520 N N . TRP A 1 855 ? 2.995 -0.125 15.621 1.00 92.25 855 TRP A N 1
ATOM 6521 C CA . TRP A 1 855 ? 2.457 0.303 14.336 1.00 92.25 855 TRP A CA 1
ATOM 6522 C C . TRP A 1 855 ? 2.683 1.806 14.085 1.00 92.25 855 TRP A C 1
ATOM 6524 O O . TRP A 1 855 ? 3.073 2.171 12.975 1.00 92.25 855 TRP A O 1
ATOM 6534 N N . ILE A 1 856 ? 2.536 2.662 15.106 1.00 91.19 856 ILE A N 1
ATOM 6535 C CA . ILE A 1 856 ? 2.860 4.100 15.022 1.00 91.19 856 ILE A CA 1
ATOM 6536 C C . ILE A 1 856 ? 4.378 4.342 14.962 1.00 91.19 856 ILE A C 1
ATOM 6538 O O . ILE A 1 856 ? 4.841 5.253 14.285 1.00 91.19 856 ILE A O 1
ATOM 6542 N N . SER A 1 857 ? 5.207 3.547 15.643 1.00 88.81 857 SER A N 1
ATOM 6543 C CA . SER A 1 857 ? 6.664 3.721 15.510 1.00 88.81 857 SER A CA 1
ATOM 6544 C C . SER A 1 857 ? 7.144 3.366 14.095 1.00 88.81 857 SER A C 1
ATOM 6546 O O . SER A 1 857 ? 8.136 3.898 13.592 1.00 88.81 857 SER A O 1
ATOM 6548 N N . GLN A 1 858 ? 6.404 2.489 13.413 1.00 86.12 858 GLN A N 1
ATOM 6549 C CA . GLN A 1 858 ? 6.708 2.003 12.074 1.00 86.12 858 GLN A CA 1
ATOM 6550 C C . GLN A 1 858 ? 5.962 2.721 10.943 1.00 86.12 858 GLN A C 1
ATOM 6552 O O . GLN A 1 858 ? 6.370 2.549 9.795 1.00 86.12 858 GLN A O 1
ATOM 6557 N N . SER A 1 859 ? 4.904 3.482 11.209 1.00 82.81 859 SER A N 1
ATOM 6558 C CA . SER A 1 859 ? 4.075 4.198 10.222 1.00 82.81 859 SER A CA 1
ATOM 6559 C C . SER A 1 859 ? 3.185 5.227 10.934 1.00 82.81 859 SER A C 1
ATOM 6561 O O . SER A 1 859 ? 3.323 5.428 12.123 1.00 82.81 859 SER A O 1
ATOM 6563 N N . ASP A 1 860 ? 2.224 5.856 10.271 1.00 78.19 860 ASP A N 1
ATOM 6564 C CA . ASP A 1 860 ? 1.246 6.738 10.932 1.00 78.19 860 ASP A CA 1
ATOM 6565 C C . ASP A 1 860 ? 0.130 5.983 11.697 1.00 78.19 860 ASP A C 1
ATOM 6567 O O . ASP A 1 860 ? -0.757 6.601 12.287 1.00 78.19 860 ASP A O 1
ATOM 6571 N N . GLY A 1 861 ? 0.153 4.643 11.699 1.00 81.75 861 GLY A N 1
ATOM 6572 C CA . GLY A 1 861 ? -0.898 3.817 12.299 1.00 81.75 861 GLY A CA 1
ATOM 6573 C C . GLY A 1 861 ? -2.227 3.883 11.538 1.00 81.75 861 GLY A C 1
ATOM 6574 O O . GLY A 1 861 ? -3.277 3.584 12.120 1.00 81.75 861 GLY A O 1
ATOM 6575 N N . SER A 1 862 ? -2.198 4.306 10.268 1.00 84.31 862 SER A N 1
ATOM 6576 C CA . SER A 1 862 ? -3.370 4.370 9.398 1.00 84.31 862 SER A CA 1
ATOM 6577 C C . SER A 1 862 ? -3.736 3.002 8.818 1.00 84.31 862 SER A C 1
ATOM 6579 O O . SER A 1 862 ? -2.894 2.132 8.590 1.00 84.31 862 SER A O 1
ATOM 6581 N N . VAL A 1 863 ? -5.034 2.815 8.573 1.00 90.25 863 VAL A N 1
ATOM 6582 C CA . VAL A 1 863 ? -5.577 1.647 7.871 1.00 90.25 863 VAL A CA 1
ATOM 6583 C C . VAL A 1 863 ? -5.709 2.007 6.395 1.00 90.25 863 VAL A C 1
ATOM 6585 O O . VAL A 1 863 ? -6.417 2.958 6.064 1.00 90.25 863 VAL A O 1
ATOM 6588 N N . GLY A 1 864 ? -5.049 1.247 5.523 1.00 89.31 864 GLY A N 1
ATOM 6589 C CA . GLY A 1 864 ? -5.101 1.444 4.076 1.00 89.31 864 GLY A CA 1
ATOM 6590 C C . GLY A 1 864 ? -6.445 1.053 3.455 1.00 89.31 864 GLY A C 1
ATOM 6591 O O . GLY A 1 864 ? -7.290 0.405 4.077 1.00 89.31 864 GLY A O 1
ATOM 6592 N N . VAL A 1 865 ? -6.648 1.437 2.195 1.00 89.50 865 VAL A N 1
ATOM 6593 C CA . VAL A 1 865 ? -7.831 1.054 1.410 1.00 89.50 865 VAL A CA 1
ATOM 6594 C C . VAL A 1 865 ? -7.606 -0.327 0.788 1.00 89.50 865 VAL A C 1
ATOM 6596 O O . VAL A 1 865 ? -6.516 -0.635 0.306 1.00 89.50 865 VAL A O 1
ATOM 6599 N N . LEU A 1 866 ? -8.641 -1.169 0.766 1.00 90.75 866 LEU A N 1
ATOM 6600 C CA . LEU A 1 866 ? -8.570 -2.485 0.125 1.00 90.75 866 LEU A CA 1
ATOM 6601 C C . LEU A 1 866 ? -8.499 -2.357 -1.408 1.00 90.75 866 LEU A C 1
ATOM 6603 O O . LEU A 1 866 ? -9.405 -1.804 -2.029 1.00 90.75 866 LEU A O 1
ATOM 6607 N N . GLY A 1 867 ? -7.435 -2.908 -2.005 1.00 87.88 867 GLY A N 1
ATOM 6608 C CA . GLY A 1 867 ? -7.334 -3.175 -3.449 1.00 87.88 867 GLY A CA 1
ATOM 6609 C C . GLY A 1 867 ? -8.114 -4.429 -3.848 1.00 87.88 867 GLY A C 1
ATOM 6610 O O . GLY A 1 867 ? -9.053 -4.803 -3.161 1.00 87.88 867 GLY A O 1
ATOM 6611 N N . SER A 1 868 ? -7.732 -5.114 -4.923 1.00 86.94 868 SER A N 1
ATOM 6612 C CA . SER A 1 868 ? -8.366 -6.362 -5.401 1.00 86.94 868 SER A CA 1
ATOM 6613 C C . SER A 1 868 ? -7.418 -7.564 -5.324 1.00 86.94 868 SER A C 1
ATOM 6615 O O . SER A 1 868 ? -7.499 -8.477 -6.135 1.00 86.94 868 SER A O 1
ATOM 6617 N N . SER A 1 869 ? -6.461 -7.531 -4.394 1.00 80.56 869 SER A N 1
ATOM 6618 C CA . SER A 1 869 ? -5.292 -8.416 -4.408 1.00 80.56 869 SER A CA 1
ATOM 6619 C C . SER A 1 869 ? -5.478 -9.787 -3.762 1.00 80.56 869 SER A C 1
ATOM 6621 O O . SER A 1 869 ? -4.488 -10.495 -3.696 1.00 80.56 869 SER A O 1
ATOM 6623 N N . SER A 1 870 ? -6.635 -10.079 -3.166 1.00 92.69 870 SER A N 1
ATOM 6624 C CA . SER A 1 870 ? -6.871 -11.292 -2.372 1.00 92.69 870 SER A CA 1
ATOM 6625 C C . SER A 1 870 ? -8.378 -11.509 -2.169 1.00 92.69 870 SER A C 1
ATOM 6627 O O . SER A 1 870 ? -9.192 -10.660 -2.553 1.00 92.69 870 SER A O 1
ATOM 6629 N N . ASP A 1 871 ? -8.759 -12.601 -1.508 1.00 96.12 871 ASP A N 1
ATOM 6630 C CA . ASP A 1 871 ? -10.123 -13.141 -1.397 1.00 96.12 871 ASP A CA 1
ATOM 6631 C C . ASP A 1 871 ? -11.189 -12.158 -0.887 1.00 96.12 871 ASP A C 1
ATOM 6633 O O . ASP A 1 871 ? -12.377 -12.308 -1.174 1.00 96.12 871 ASP A O 1
ATOM 6637 N N . PHE A 1 872 ? -10.801 -11.103 -0.161 1.00 95.81 872 PHE A N 1
ATOM 6638 C CA . PHE A 1 872 ? -11.743 -10.067 0.280 1.00 95.81 872 PHE A CA 1
ATOM 6639 C C . PHE A 1 872 ? -12.402 -9.310 -0.880 1.00 95.81 872 PHE A C 1
ATOM 6641 O O . PHE A 1 872 ? -13.449 -8.693 -0.668 1.00 95.81 872 PHE A O 1
ATOM 6648 N N . ALA A 1 873 ? -11.825 -9.337 -2.088 1.00 95.19 873 ALA A N 1
ATOM 6649 C CA . ALA A 1 873 ? -12.305 -8.579 -3.241 1.00 95.19 873 ALA A CA 1
ATOM 6650 C C . ALA A 1 873 ? -13.776 -8.883 -3.570 1.00 95.19 873 ALA A C 1
ATOM 6652 O O . ALA A 1 873 ? -14.570 -7.952 -3.702 1.00 95.19 873 ALA A O 1
ATOM 6653 N N . ALA A 1 874 ? -14.177 -10.157 -3.614 1.00 95.88 874 ALA A N 1
ATOM 6654 C CA . ALA A 1 874 ? -15.561 -10.537 -3.902 1.00 95.88 874 ALA A CA 1
ATOM 6655 C C . ALA A 1 874 ? -16.532 -10.094 -2.790 1.00 95.88 874 ALA A C 1
ATOM 6657 O O . ALA A 1 874 ? -17.634 -9.606 -3.056 1.00 95.88 874 ALA A O 1
ATOM 6658 N N . PHE A 1 875 ? -16.105 -10.159 -1.529 1.00 97.81 875 PHE A N 1
ATOM 6659 C CA . PHE A 1 875 ? -16.918 -9.737 -0.390 1.00 97.81 875 PHE A CA 1
ATOM 6660 C C . PHE A 1 875 ? -17.191 -8.228 -0.409 1.00 97.81 875 PHE A C 1
ATOM 6662 O O . PHE A 1 875 ? -18.356 -7.816 -0.415 1.00 97.81 875 PHE A O 1
ATOM 6669 N N . ILE A 1 876 ? -16.155 -7.386 -0.457 1.00 96.12 876 ILE A N 1
ATOM 6670 C CA . ILE A 1 876 ? -16.342 -5.928 -0.415 1.00 96.12 876 ILE A CA 1
ATOM 6671 C C . ILE A 1 876 ? -16.753 -5.351 -1.768 1.00 96.12 876 ILE A C 1
ATOM 6673 O O . ILE A 1 876 ? -17.721 -4.596 -1.837 1.00 96.12 876 ILE A O 1
ATOM 6677 N N . GLN A 1 877 ? -16.074 -5.716 -2.856 1.00 95.25 877 GLN A N 1
ATOM 6678 C CA . GLN A 1 877 ? -16.228 -5.019 -4.133 1.00 95.25 877 GLN A CA 1
ATOM 6679 C C . GLN A 1 877 ? -17.454 -5.483 -4.918 1.00 95.25 877 GLN A C 1
ATOM 6681 O O . GLN A 1 877 ? -18.033 -4.669 -5.636 1.00 95.25 877 GLN A O 1
ATOM 6686 N N . HIS A 1 878 ? -17.887 -6.740 -4.765 1.00 95.38 878 HIS A N 1
ATOM 6687 C CA . HIS A 1 878 ? -19.094 -7.250 -5.424 1.00 95.38 878 HIS A CA 1
ATOM 6688 C C . HIS A 1 878 ? -20.341 -7.140 -4.533 1.00 95.38 878 HIS A C 1
ATOM 6690 O O . HIS A 1 878 ? -21.390 -6.673 -4.982 1.00 95.38 878 HIS A O 1
ATOM 6696 N N . LEU A 1 879 ? -20.257 -7.552 -3.261 1.00 95.62 879 LEU A N 1
ATOM 6697 C CA . LEU A 1 879 ? -21.424 -7.580 -2.366 1.00 95.62 879 LEU A CA 1
ATOM 6698 C C . LEU A 1 879 ? -21.556 -6.362 -1.444 1.00 95.62 879 LEU A C 1
ATOM 6700 O O . LEU A 1 879 ? -22.658 -6.126 -0.940 1.00 95.62 879 LEU A O 1
ATOM 6704 N N . GLY A 1 880 ? -20.485 -5.597 -1.209 1.00 95.50 880 GLY A N 1
ATOM 6705 C CA . GLY A 1 880 ? -20.459 -4.513 -0.221 1.00 95.50 880 GLY A CA 1
ATOM 6706 C C . GLY A 1 880 ? -20.362 -5.015 1.220 1.00 95.50 880 GLY A C 1
ATOM 6707 O O . GLY A 1 880 ? -20.940 -4.408 2.119 1.00 95.50 880 GLY A O 1
ATOM 6708 N N . VAL A 1 881 ? -19.730 -6.169 1.453 1.00 97.75 881 VAL A N 1
ATOM 6709 C CA . VAL A 1 881 ? -19.444 -6.720 2.789 1.00 97.75 881 VAL A CA 1
ATOM 6710 C C . VAL A 1 881 ? -18.251 -5.995 3.391 1.00 97.75 881 VAL A C 1
ATOM 6712 O O . VAL A 1 881 ? -17.157 -6.071 2.840 1.00 97.75 881 VAL A O 1
ATOM 6715 N N . THR A 1 882 ? -18.449 -5.328 4.535 1.00 97.56 882 THR A N 1
ATOM 6716 C CA . THR A 1 882 ? -17.368 -4.669 5.281 1.00 97.56 882 THR A CA 1
ATOM 6717 C C . THR A 1 882 ? -16.228 -5.655 5.488 1.00 97.56 882 THR A C 1
ATOM 6719 O O . THR A 1 882 ? -16.433 -6.741 6.031 1.00 97.56 882 THR A O 1
ATOM 6722 N N . SER A 1 883 ? -15.038 -5.298 5.018 1.00 97.94 883 SER A N 1
ATOM 6723 C CA . SER A 1 883 ? -13.914 -6.230 4.978 1.00 97.94 883 SER A CA 1
ATOM 6724 C C . SER A 1 883 ? -12.642 -5.611 5.534 1.00 97.94 883 SER A C 1
ATOM 6726 O O . SER A 1 883 ? -12.489 -4.388 5.556 1.00 97.94 883 SER A O 1
ATOM 6728 N N . ALA A 1 884 ? -11.725 -6.462 5.981 1.00 97.00 884 ALA A N 1
ATOM 6729 C CA . ALA A 1 884 ? -10.383 -6.074 6.394 1.00 97.00 884 ALA A CA 1
ATOM 6730 C C . ALA A 1 884 ? -9.359 -7.116 5.947 1.00 97.00 884 ALA A C 1
ATOM 6732 O O . ALA A 1 884 ? -9.684 -8.293 5.813 1.00 97.00 884 ALA A O 1
ATOM 6733 N N . ASN A 1 885 ? -8.118 -6.679 5.777 1.00 94.75 885 ASN A N 1
ATOM 6734 C CA . ASN A 1 885 ? -6.961 -7.515 5.519 1.00 94.75 885 ASN A CA 1
ATOM 6735 C C . ASN A 1 885 ? -5.836 -7.128 6.485 1.00 94.75 885 ASN A C 1
ATOM 6737 O O . ASN A 1 885 ? -5.389 -5.979 6.484 1.00 94.75 885 ASN A O 1
ATOM 6741 N N . LEU A 1 886 ? -5.383 -8.073 7.309 1.00 93.88 886 LEU A N 1
ATOM 6742 C CA . LEU A 1 886 ? -4.303 -7.856 8.278 1.00 93.88 886 LEU A CA 1
ATOM 6743 C C . LEU A 1 886 ? -3.016 -8.494 7.762 1.00 93.88 886 LEU A C 1
ATOM 6745 O O . LEU A 1 886 ? -3.050 -9.598 7.222 1.00 93.88 886 LEU A O 1
ATOM 6749 N N . ARG A 1 887 ? -1.877 -7.818 7.927 1.00 88.12 887 ARG A N 1
ATOM 6750 C CA . ARG A 1 887 ? -0.581 -8.330 7.469 1.00 88.12 887 ARG A CA 1
ATOM 6751 C C . ARG A 1 887 ? 0.589 -7.739 8.241 1.00 88.12 887 ARG A C 1
ATOM 6753 O O . ARG A 1 887 ? 0.510 -6.651 8.808 1.00 88.12 887 ARG A O 1
ATOM 6760 N N . PHE A 1 888 ? 1.712 -8.437 8.189 1.00 88.50 888 PHE A N 1
ATOM 6761 C CA . PHE A 1 888 ? 3.008 -7.856 8.506 1.00 88.50 888 PHE A CA 1
ATOM 6762 C C . PHE A 1 888 ? 3.802 -7.665 7.209 1.00 88.50 888 PHE A C 1
ATOM 6764 O O . PHE A 1 888 ? 3.325 -8.019 6.132 1.00 88.50 888 PHE A O 1
ATOM 6771 N N . LYS A 1 889 ? 4.966 -7.017 7.251 1.00 79.75 889 LYS A N 1
ATOM 6772 C CA . LYS A 1 889 ? 5.884 -6.912 6.108 1.00 79.75 889 LYS A CA 1
ATOM 6773 C C . LYS A 1 889 ? 7.329 -7.017 6.600 1.00 79.75 889 LYS A C 1
ATOM 6775 O O . LYS A 1 889 ? 7.675 -6.482 7.653 1.00 79.75 889 LYS A O 1
ATOM 6780 N N . LEU A 1 890 ? 8.202 -7.633 5.797 1.00 71.94 890 LEU A N 1
ATOM 6781 C CA . LEU A 1 890 ? 9.657 -7.595 6.024 1.00 71.94 890 LEU A CA 1
ATOM 6782 C C . LEU A 1 890 ? 10.230 -6.178 5.882 1.00 71.94 890 LEU A C 1
ATOM 6784 O O . LEU A 1 890 ? 11.206 -5.827 6.538 1.00 71.94 890 LEU A O 1
ATOM 6788 N N . SER A 1 891 ? 9.636 -5.356 5.013 1.00 70.25 891 SER A N 1
ATOM 6789 C CA . SER A 1 891 ? 10.015 -3.956 4.819 1.00 70.25 891 SER A CA 1
ATOM 6790 C C . SER A 1 891 ? 8.819 -3.119 4.363 1.00 70.25 891 SER A C 1
ATOM 6792 O O . SER A 1 891 ? 7.837 -3.660 3.855 1.00 70.25 891 SER A O 1
ATOM 6794 N N . ARG A 1 892 ? 8.906 -1.789 4.503 1.00 58.69 892 ARG A N 1
ATOM 6795 C CA . ARG A 1 892 ? 7.813 -0.860 4.153 1.00 58.69 892 ARG A CA 1
ATOM 6796 C C . ARG A 1 892 ? 7.416 -0.884 2.667 1.00 58.69 892 ARG A C 1
ATOM 6798 O O . ARG A 1 892 ? 6.293 -0.510 2.353 1.00 58.69 892 ARG A O 1
ATOM 6805 N N . SER A 1 893 ? 8.305 -1.305 1.765 1.00 51.78 893 SER A N 1
ATOM 6806 C CA . SER A 1 893 ? 8.174 -1.014 0.328 1.00 51.78 893 SER A CA 1
ATOM 6807 C C . SER A 1 893 ? 8.265 -2.213 -0.622 1.00 51.78 893 SER A C 1
ATOM 6809 O O . SER A 1 893 ? 8.068 -2.022 -1.816 1.00 51.78 893 SER A O 1
ATOM 6811 N N . HIS A 1 894 ? 8.546 -3.433 -0.147 1.00 55.91 894 HIS A N 1
ATOM 6812 C CA . HIS A 1 894 ? 8.857 -4.556 -1.049 1.00 55.91 894 HIS A CA 1
ATOM 6813 C C . HIS A 1 894 ? 8.177 -5.866 -0.639 1.00 55.91 894 HIS A C 1
ATOM 6815 O O . HIS A 1 894 ? 7.995 -6.145 0.549 1.00 55.91 894 HIS A O 1
ATOM 6821 N N . GLN A 1 895 ? 7.827 -6.676 -1.645 1.00 66.75 895 GLN A N 1
ATOM 6822 C CA . GLN A 1 895 ? 7.523 -8.098 -1.461 1.00 66.75 895 GLN A CA 1
ATOM 6823 C C . GLN A 1 895 ? 8.766 -8.839 -0.932 1.00 66.75 895 GLN A C 1
ATOM 6825 O O . GLN A 1 895 ? 9.890 -8.350 -1.054 1.00 66.75 895 GLN A O 1
ATOM 6830 N N . TYR A 1 896 ? 8.567 -10.007 -0.321 1.00 80.31 896 TYR A N 1
ATOM 6831 C CA . TYR A 1 896 ? 9.676 -10.846 0.135 1.00 80.31 896 TYR A CA 1
ATOM 6832 C C . TYR A 1 896 ? 10.348 -11.538 -1.065 1.00 80.31 896 TYR A C 1
ATOM 6834 O O . TYR A 1 896 ? 9.698 -11.838 -2.066 1.00 80.31 896 TYR A O 1
ATOM 6842 N N . GLY A 1 897 ? 11.662 -11.767 -0.989 1.00 84.12 897 GLY A N 1
ATOM 6843 C CA . GLY A 1 897 ? 12.479 -12.126 -2.157 1.00 84.12 897 GLY A CA 1
ATOM 6844 C C . GLY A 1 897 ? 12.181 -13.486 -2.795 1.00 84.12 897 GLY A C 1
ATOM 6845 O O . GLY A 1 897 ? 12.593 -13.734 -3.923 1.00 84.12 897 GLY A O 1
ATOM 6846 N N . THR A 1 898 ? 11.460 -14.376 -2.115 1.00 89.69 898 THR A N 1
ATOM 6847 C CA . THR A 1 898 ? 11.135 -15.723 -2.620 1.00 89.69 898 THR A CA 1
ATOM 6848 C C . THR A 1 898 ? 9.683 -15.876 -3.071 1.00 89.69 898 THR A C 1
ATOM 6850 O O . THR A 1 898 ? 9.275 -16.983 -3.420 1.00 89.69 898 THR A O 1
ATOM 6853 N N . TYR A 1 899 ? 8.923 -14.779 -3.141 1.00 92.06 899 TYR A N 1
ATOM 6854 C CA . TYR A 1 899 ? 7.524 -14.767 -3.576 1.00 92.06 899 TYR A CA 1
ATOM 6855 C C . TYR A 1 899 ? 7.302 -15.556 -4.881 1.00 92.06 899 TYR A C 1
ATOM 6857 O O . TYR A 1 899 ? 8.041 -15.365 -5.861 1.00 92.06 899 TYR A O 1
ATOM 6865 N N . HIS A 1 900 ? 6.307 -16.455 -4.854 1.00 94.75 900 HIS A N 1
ATOM 6866 C CA . HIS A 1 900 ? 5.884 -17.363 -5.936 1.00 94.75 900 HIS A CA 1
ATOM 6867 C C . HIS A 1 900 ? 7.000 -18.237 -6.547 1.00 94.75 900 HIS A C 1
ATOM 6869 O O . HIS A 1 900 ? 6.957 -18.608 -7.731 1.00 94.75 900 HIS A O 1
ATOM 6875 N N . SER A 1 901 ? 8.020 -18.563 -5.753 1.00 94.94 901 SER A N 1
ATOM 6876 C CA . SER A 1 901 ? 9.134 -19.431 -6.147 1.00 94.94 901 SER A CA 1
ATOM 6877 C C . SER A 1 901 ? 9.121 -20.737 -5.354 1.00 94.94 901 SER A C 1
ATOM 6879 O O . SER A 1 901 ? 8.473 -20.840 -4.314 1.00 94.94 901 SER A O 1
ATOM 6881 N N . SER A 1 902 ? 9.892 -21.732 -5.791 1.00 94.88 902 SER A N 1
ATOM 6882 C CA . SER A 1 902 ? 10.101 -22.961 -5.005 1.00 94.88 902 SER A CA 1
ATOM 6883 C C . SER A 1 902 ? 10.878 -22.735 -3.700 1.00 94.88 902 SER A C 1
ATOM 6885 O O . SER A 1 902 ? 10.978 -23.638 -2.875 1.00 94.88 902 SER A O 1
ATOM 6887 N N . MET A 1 903 ? 11.437 -21.536 -3.520 1.00 95.06 903 MET A N 1
ATOM 6888 C CA . MET A 1 903 ? 12.173 -21.112 -2.331 1.00 95.06 903 MET A CA 1
ATOM 6889 C C . MET A 1 903 ? 11.268 -20.425 -1.303 1.00 95.06 903 MET A C 1
ATOM 6891 O O . MET A 1 903 ? 11.753 -20.039 -0.241 1.00 95.06 903 MET A O 1
ATOM 6895 N N . ASP A 1 904 ? 9.970 -20.266 -1.590 1.00 94.38 904 ASP A N 1
ATOM 6896 C CA . ASP A 1 904 ? 8.974 -19.984 -0.557 1.00 94.38 904 ASP A CA 1
ATOM 6897 C C . ASP A 1 904 ? 8.694 -21.266 0.242 1.00 94.38 904 ASP A C 1
ATOM 6899 O O . ASP A 1 904 ? 7.727 -21.998 0.018 1.00 94.38 904 ASP A O 1
ATOM 6903 N N . SER A 1 905 ? 9.643 -21.582 1.118 1.00 94.56 905 SER A N 1
ATOM 6904 C CA . SER A 1 905 ? 9.717 -22.833 1.855 1.00 94.56 905 SER A CA 1
ATOM 6905 C C . SER A 1 905 ? 9.697 -22.599 3.359 1.00 94.56 905 SER A C 1
ATOM 6907 O O . SER A 1 905 ? 9.985 -21.508 3.861 1.00 94.56 905 SER A O 1
ATOM 6909 N N . VAL A 1 906 ? 9.419 -23.663 4.111 1.00 94.56 906 VAL A N 1
ATOM 6910 C CA . VAL A 1 906 ? 9.498 -23.641 5.577 1.00 94.56 906 VAL A CA 1
ATOM 6911 C C . VAL A 1 906 ? 10.885 -23.189 6.045 1.00 94.56 906 VAL A C 1
ATOM 6913 O O . VAL A 1 906 ? 10.995 -22.405 6.983 1.00 94.56 906 VAL A O 1
ATOM 6916 N N . VAL A 1 907 ? 11.947 -23.607 5.346 1.00 94.88 907 VAL A N 1
ATOM 6917 C CA . VAL A 1 907 ? 13.326 -23.212 5.667 1.00 94.88 907 VAL A CA 1
ATOM 6918 C C . VAL A 1 907 ? 13.533 -21.710 5.478 1.00 94.88 907 VAL A C 1
ATOM 6920 O O . VAL A 1 907 ? 14.196 -21.084 6.304 1.00 94.88 907 VAL A O 1
ATOM 6923 N N . TYR A 1 908 ? 12.980 -21.122 4.415 1.00 92.88 908 TYR A N 1
ATOM 6924 C CA . TYR A 1 908 ? 13.004 -19.673 4.221 1.00 92.88 908 TYR A CA 1
ATOM 6925 C C . TYR A 1 908 ? 12.246 -18.955 5.339 1.00 92.88 908 TYR A C 1
ATOM 6927 O O . TYR A 1 908 ? 12.784 -18.030 5.956 1.00 92.88 908 TYR A O 1
ATOM 6935 N N . SER A 1 909 ? 11.028 -19.419 5.634 1.00 91.19 909 SER A N 1
ATOM 6936 C CA . SER A 1 909 ? 10.169 -18.828 6.658 1.00 91.19 909 SER A CA 1
ATOM 6937 C C . SER A 1 909 ? 10.859 -18.818 8.026 1.00 91.19 909 SER A C 1
ATOM 6939 O O . SER A 1 909 ? 11.050 -17.759 8.616 1.00 91.19 909 SER A O 1
ATOM 6941 N N . GLU A 1 910 ? 11.380 -19.959 8.476 1.00 91.19 910 GLU A N 1
ATOM 6942 C CA . GLU A 1 910 ? 12.033 -20.104 9.786 1.00 91.19 910 GLU A CA 1
ATOM 6943 C C . GLU A 1 910 ? 13.419 -19.445 9.882 1.00 91.19 910 GLU A C 1
ATOM 6945 O O . GLU A 1 910 ? 13.957 -19.283 10.976 1.00 91.19 910 GLU A O 1
ATOM 6950 N N . LYS A 1 911 ? 14.037 -19.059 8.762 1.00 89.75 911 LYS A N 1
ATOM 6951 C CA . LYS A 1 911 ? 15.314 -18.326 8.783 1.00 89.75 911 LYS A CA 1
ATOM 6952 C C . LYS A 1 911 ? 15.140 -16.822 8.719 1.00 89.75 911 LYS A C 1
ATOM 6954 O O . LYS A 1 911 ? 15.912 -16.099 9.347 1.00 89.75 911 LYS A O 1
ATOM 6959 N N . PHE A 1 912 ? 14.186 -16.360 7.920 1.00 87.75 912 PHE A N 1
ATOM 6960 C CA . PHE A 1 912 ? 14.134 -14.965 7.501 1.00 87.75 912 PHE A CA 1
ATOM 6961 C C . PHE A 1 912 ? 12.777 -14.314 7.724 1.00 87.75 912 PHE A C 1
ATOM 6963 O O . PHE A 1 912 ? 12.744 -13.133 8.062 1.00 87.75 912 PHE A O 1
ATOM 6970 N N . ALA A 1 913 ? 11.684 -15.057 7.541 1.00 86.00 913 ALA A N 1
ATOM 6971 C CA . ALA A 1 913 ? 10.347 -14.491 7.644 1.00 86.00 913 ALA A CA 1
ATOM 6972 C C . ALA A 1 913 ? 9.851 -14.441 9.097 1.00 86.00 913 ALA A C 1
ATOM 6974 O O . ALA A 1 913 ? 9.291 -13.422 9.476 1.00 86.00 913 ALA A O 1
ATOM 6975 N N . ASP A 1 914 ? 10.044 -15.495 9.907 1.00 89.50 914 ASP A N 1
ATOM 6976 C CA . ASP A 1 914 ? 9.619 -15.572 11.323 1.00 89.50 914 ASP A CA 1
ATOM 6977 C C . ASP A 1 914 ? 10.372 -16.619 12.151 1.00 89.50 914 ASP A C 1
ATOM 6979 O O . ASP A 1 914 ? 9.813 -17.652 12.531 1.00 89.50 914 ASP A O 1
ATOM 6983 N N . PRO A 1 915 ? 11.645 -16.372 12.495 1.00 87.44 915 PRO A N 1
ATOM 6984 C CA . PRO A 1 915 ? 12.479 -17.396 13.124 1.00 87.44 915 PRO A CA 1
ATOM 6985 C C . PRO A 1 915 ? 11.959 -17.959 14.452 1.00 87.44 915 PRO A C 1
ATOM 6987 O O . PRO A 1 915 ? 12.334 -19.059 14.853 1.00 87.44 915 PRO A O 1
ATOM 6990 N N . ASN A 1 916 ? 11.110 -17.212 15.157 1.00 87.38 916 ASN A N 1
ATOM 6991 C CA . ASN A 1 916 ? 10.538 -17.591 16.448 1.00 87.38 916 ASN A CA 1
ATOM 6992 C C . ASN A 1 916 ? 9.001 -17.706 16.427 1.00 87.38 916 ASN A C 1
ATOM 6994 O O . ASN A 1 916 ? 8.401 -17.855 17.495 1.00 87.38 916 ASN A O 1
ATOM 6998 N N . TYR A 1 917 ? 8.368 -17.634 15.249 1.00 92.00 917 TYR A N 1
ATOM 6999 C CA . TYR A 1 917 ? 6.910 -17.615 15.078 1.00 92.00 917 TYR A CA 1
ATOM 7000 C C . TYR A 1 917 ? 6.191 -16.462 15.822 1.00 92.00 917 TYR A C 1
ATOM 7002 O O . TYR A 1 917 ? 4.980 -16.530 16.056 1.00 92.00 917 TYR A O 1
ATOM 7010 N N . ALA A 1 918 ? 6.901 -15.403 16.239 1.00 91.88 918 ALA A N 1
ATOM 7011 C CA . ALA A 1 918 ? 6.308 -14.299 16.999 1.00 91.88 918 ALA A CA 1
ATOM 7012 C C . ALA A 1 918 ? 5.268 -13.533 16.177 1.00 91.88 918 ALA A C 1
ATOM 7014 O O . ALA A 1 918 ? 4.221 -13.137 16.704 1.00 91.88 918 ALA A O 1
ATOM 7015 N N . THR A 1 919 ? 5.517 -13.380 14.880 1.00 92.62 919 THR A N 1
ATOM 7016 C CA . THR A 1 919 ? 4.602 -12.686 13.975 1.00 92.62 919 THR A CA 1
ATOM 7017 C C . THR A 1 919 ? 3.372 -13.537 13.684 1.00 92.62 919 THR A C 1
ATOM 7019 O O . THR A 1 919 ? 2.258 -13.014 13.723 1.00 92.62 919 THR A O 1
ATOM 7022 N N . HIS A 1 920 ? 3.525 -14.853 13.491 1.00 94.31 920 HIS A N 1
ATOM 7023 C CA . HIS A 1 920 ? 2.390 -15.780 13.380 1.00 94.31 920 HIS A CA 1
ATOM 7024 C C . HIS A 1 920 ? 1.507 -15.726 14.635 1.00 94.31 920 HIS A C 1
ATOM 7026 O O . HIS A 1 920 ? 0.285 -15.604 14.534 1.00 94.31 920 HIS A O 1
ATOM 7032 N N . VAL A 1 921 ? 2.114 -15.741 15.830 1.00 95.56 921 VAL A N 1
ATOM 7033 C CA . VAL A 1 921 ? 1.388 -15.620 17.107 1.00 95.56 921 VAL A CA 1
ATOM 7034 C C . VAL A 1 921 ? 0.633 -14.296 17.181 1.00 95.56 921 VAL A C 1
ATOM 7036 O O . VAL A 1 921 ? -0.543 -14.271 17.546 1.00 95.56 921 VAL A O 1
ATOM 7039 N N . THR A 1 922 ? 1.291 -13.189 16.842 1.00 95.75 922 THR A N 1
ATOM 7040 C CA . THR A 1 922 ? 0.674 -11.858 16.889 1.00 95.75 922 THR A CA 1
ATOM 7041 C C . THR A 1 922 ? -0.468 -11.740 15.878 1.00 95.75 922 THR A C 1
ATOM 7043 O O . THR A 1 922 ? -1.532 -11.227 16.222 1.00 95.75 922 THR A O 1
ATOM 7046 N N . THR A 1 923 ? -0.301 -12.301 14.680 1.00 95.69 923 THR A N 1
ATOM 7047 C CA . THR A 1 923 ? -1.331 -12.362 13.633 1.00 95.69 923 THR A CA 1
ATOM 7048 C C . THR A 1 923 ? -2.554 -13.146 14.100 1.00 95.69 923 THR A C 1
ATOM 7050 O O . THR A 1 923 ? -3.664 -12.619 14.060 1.00 95.69 923 THR A O 1
ATOM 7053 N N . ALA A 1 924 ? -2.369 -14.362 14.628 1.00 97.06 924 ALA A N 1
ATOM 7054 C CA . ALA A 1 924 ? -3.467 -15.186 15.135 1.00 97.06 924 ALA A CA 1
ATOM 7055 C C . ALA A 1 924 ? -4.214 -14.506 16.299 1.00 97.06 924 ALA A C 1
ATOM 7057 O O . ALA A 1 924 ? -5.445 -14.542 16.366 1.00 97.06 924 ALA A O 1
ATOM 7058 N N . ARG A 1 925 ? -3.485 -13.824 17.193 1.00 97.69 925 ARG A N 1
ATOM 7059 C CA . ARG A 1 925 ? -4.080 -13.026 18.276 1.00 97.69 925 ARG A CA 1
ATOM 7060 C C . ARG A 1 925 ? -4.907 -11.864 17.744 1.00 97.69 925 ARG A C 1
ATOM 7062 O O . ARG A 1 925 ? -6.025 -11.674 18.213 1.00 97.69 925 ARG A O 1
ATOM 7069 N N . TRP A 1 926 ? -4.374 -11.099 16.794 1.00 97.56 926 TRP A N 1
ATOM 7070 C CA . TRP A 1 926 ? -5.049 -9.919 16.261 1.00 97.56 926 TRP A CA 1
ATOM 7071 C C . TRP A 1 926 ? -6.281 -10.282 15.449 1.00 97.56 926 TRP A C 1
ATOM 7073 O O . TRP A 1 926 ? -7.376 -9.806 15.750 1.00 97.56 926 TRP A O 1
ATOM 7083 N N . TRP A 1 927 ? -6.126 -11.204 14.506 1.00 97.88 927 TRP A N 1
ATOM 7084 C CA . TRP A 1 927 ? -7.212 -11.677 13.661 1.00 97.88 927 TRP A CA 1
ATOM 7085 C C . TRP A 1 927 ? -8.334 -12.326 14.479 1.00 97.88 927 TRP A C 1
ATOM 7087 O O . TRP A 1 927 ? -9.505 -11.970 14.327 1.00 97.88 927 TRP A O 1
ATOM 7097 N N . GLY A 1 928 ? -7.985 -13.205 15.422 1.00 97.81 928 GLY A N 1
ATOM 7098 C CA . GLY A 1 928 ? -8.965 -13.843 16.293 1.00 97.81 928 GLY A CA 1
ATOM 7099 C C . GLY A 1 928 ? -9.638 -12.880 17.277 1.00 97.81 928 GLY A C 1
ATOM 7100 O O . GLY A 1 928 ? -10.833 -13.017 17.528 1.00 97.81 928 GLY A O 1
ATOM 7101 N N . LEU A 1 929 ? -8.930 -11.866 17.793 1.00 98.06 929 LEU A N 1
ATOM 7102 C CA . LEU A 1 929 ? -9.527 -10.843 18.662 1.00 98.06 929 LEU A CA 1
ATOM 7103 C C . LEU A 1 929 ? -10.534 -9.966 17.903 1.00 98.06 929 LEU A C 1
ATOM 7105 O O . LEU A 1 929 ? -11.616 -9.691 18.425 1.00 98.06 929 LEU A O 1
ATOM 7109 N N . VAL A 1 930 ? -10.213 -9.563 16.668 1.00 98.12 930 VAL A N 1
ATOM 7110 C CA . VAL A 1 930 ? -11.155 -8.855 15.784 1.00 98.12 930 VAL A CA 1
ATOM 7111 C C . VAL A 1 930 ? -12.408 -9.706 15.565 1.00 98.12 930 VAL A C 1
ATOM 7113 O O . VAL A 1 930 ? -13.523 -9.215 15.756 1.00 98.12 930 VAL A O 1
ATOM 7116 N N . ALA A 1 931 ? -12.239 -10.992 15.249 1.00 97.81 931 ALA A N 1
ATOM 7117 C CA . ALA A 1 931 ? -13.356 -11.907 15.041 1.00 97.81 931 ALA A CA 1
ATOM 7118 C C . ALA A 1 931 ? -14.212 -12.106 16.301 1.00 97.81 931 ALA A C 1
ATOM 7120 O O . ALA A 1 931 ? -15.434 -12.021 16.213 1.00 97.81 931 ALA A O 1
ATOM 7121 N N . LEU A 1 932 ? -13.601 -12.298 17.476 1.00 97.31 932 LEU A N 1
ATOM 7122 C CA . LEU A 1 932 ? -14.322 -12.422 18.749 1.00 97.31 932 LEU A CA 1
ATOM 7123 C C . LEU A 1 932 ? -15.162 -11.178 19.047 1.00 97.31 932 LEU A C 1
ATOM 7125 O O . LEU A 1 932 ? -16.334 -11.298 19.400 1.00 97.31 932 LEU A O 1
ATOM 7129 N N . ARG A 1 933 ? -14.608 -9.974 18.854 1.00 97.12 933 ARG A N 1
ATOM 7130 C CA . ARG A 1 933 ? -15.354 -8.728 19.089 1.00 97.12 933 ARG A CA 1
ATOM 7131 C C . ARG A 1 933 ? -16.514 -8.559 18.119 1.00 97.12 933 ARG A C 1
ATOM 7133 O O . ARG A 1 933 ? -17.596 -8.161 18.548 1.00 97.12 933 ARG A O 1
ATOM 7140 N N . LEU A 1 934 ? -16.333 -8.887 16.843 1.00 97.62 934 LEU A N 1
ATOM 7141 C CA . LEU A 1 934 ? -17.423 -8.874 15.864 1.00 97.62 934 LEU A CA 1
ATOM 7142 C C . LEU A 1 934 ? -18.492 -9.927 16.185 1.00 97.62 934 LEU A C 1
ATOM 7144 O O . LEU A 1 934 ? -19.683 -9.665 16.012 1.00 97.62 934 LEU A O 1
ATOM 7148 N N . ALA A 1 935 ? -18.083 -11.097 16.674 1.00 96.62 935 ALA A N 1
ATOM 7149 C CA . ALA A 1 935 ? -18.979 -12.205 16.975 1.00 96.62 935 ALA A CA 1
ATOM 7150 C C . ALA A 1 935 ? -19.805 -11.987 18.246 1.00 96.62 935 ALA A C 1
ATOM 7152 O O . ALA A 1 935 ? -20.970 -12.371 18.260 1.00 96.62 935 ALA A O 1
ATOM 7153 N N . ASP A 1 936 ? -19.231 -11.360 19.279 1.00 94.44 936 ASP A N 1
ATOM 7154 C CA . ASP A 1 936 ? -19.831 -11.281 20.621 1.00 94.44 936 ASP A CA 1
ATOM 7155 C C . ASP A 1 936 ? -20.457 -9.921 20.959 1.00 94.44 936 ASP A C 1
ATOM 7157 O O . ASP A 1 936 ? -21.303 -9.839 21.853 1.00 94.44 936 ASP A O 1
ATOM 7161 N N . SER A 1 937 ? -20.079 -8.838 20.272 1.00 91.62 937 SER A N 1
ATOM 7162 C CA . SER A 1 937 ? -20.588 -7.503 20.617 1.00 91.62 937 SER A CA 1
ATOM 7163 C C . SER A 1 937 ? -22.085 -7.377 20.335 1.00 91.62 937 SER A C 1
ATOM 7165 O O . SER A 1 937 ? -22.538 -7.603 19.215 1.00 91.62 937 SER A O 1
ATOM 7167 N N . ALA A 1 938 ? -22.871 -6.936 21.320 1.00 87.31 938 ALA A N 1
ATOM 7168 C CA . ALA A 1 938 ? -24.315 -6.745 21.142 1.00 87.31 938 ALA A CA 1
ATOM 7169 C C . ALA A 1 938 ? -24.645 -5.753 20.007 1.00 87.31 938 ALA A C 1
ATOM 7171 O O . ALA A 1 938 ? -25.582 -5.967 19.239 1.00 87.31 938 ALA A O 1
ATOM 7172 N N . VAL A 1 939 ? -23.837 -4.697 19.876 1.00 90.56 939 VAL A N 1
ATOM 7173 C CA . VAL A 1 939 ? -23.846 -3.766 18.740 1.00 90.56 939 VAL A CA 1
ATOM 7174 C C . VAL A 1 939 ? -22.603 -4.022 17.898 1.00 90.56 939 VAL A C 1
ATOM 7176 O O . VAL A 1 939 ? -21.510 -4.127 18.451 1.00 90.56 939 VAL A O 1
ATOM 7179 N N . ILE A 1 940 ? -22.755 -4.116 16.578 1.00 94.19 940 ILE A N 1
ATOM 7180 C CA . ILE A 1 940 ? -21.622 -4.293 15.662 1.00 94.19 940 ILE A CA 1
ATOM 7181 C C . ILE A 1 940 ? -20.696 -3.062 15.770 1.00 94.19 940 ILE A C 1
ATOM 7183 O O . ILE A 1 940 ? -21.166 -1.938 15.595 1.00 94.19 940 ILE A O 1
ATOM 7187 N N . PRO A 1 941 ? -19.392 -3.232 16.050 1.00 94.06 941 PRO A N 1
ATOM 7188 C CA . PRO A 1 941 ? -18.465 -2.125 16.298 1.00 94.06 941 PRO A CA 1
ATOM 7189 C C . PRO A 1 941 ? -17.953 -1.466 15.000 1.00 94.06 941 PRO A C 1
ATOM 7191 O O . PRO A 1 941 ? -16.749 -1.312 14.809 1.00 94.06 941 PRO A O 1
ATOM 7194 N N . PHE A 1 942 ? -18.857 -1.093 14.091 1.00 95.06 942 PHE A N 1
ATOM 7195 C CA . PHE A 1 942 ? -18.519 -0.316 12.893 1.00 95.06 942 PHE A CA 1
ATOM 7196 C C . PHE A 1 942 ? -18.670 1.182 13.144 1.00 95.06 942 PHE A C 1
ATOM 7198 O O . PHE A 1 942 ? -19.600 1.611 13.824 1.00 95.06 942 PHE A O 1
ATOM 7205 N N . ASP A 1 943 ? -17.794 1.977 12.538 1.00 91.75 943 ASP A N 1
ATOM 7206 C CA . ASP A 1 943 ? -17.777 3.433 12.610 1.00 91.75 943 ASP A CA 1
ATOM 7207 C C . ASP A 1 943 ? -17.739 4.034 11.200 1.00 91.75 943 ASP A C 1
ATOM 7209 O O . ASP A 1 943 ? -16.726 4.018 10.512 1.00 91.75 943 ASP A O 1
ATOM 7213 N N . PHE A 1 944 ? -18.865 4.594 10.768 1.00 90.44 944 PHE A N 1
ATOM 7214 C CA . PHE A 1 944 ? -19.021 5.159 9.425 1.00 90.44 944 PHE A CA 1
ATOM 7215 C C . PHE A 1 944 ? -18.612 6.636 9.346 1.00 90.44 944 PHE A C 1
ATOM 7217 O O . PHE A 1 944 ? -18.713 7.236 8.276 1.00 90.44 944 PHE A O 1
ATOM 7224 N N . THR A 1 945 ? -18.177 7.249 10.452 1.00 87.56 945 THR A N 1
ATOM 7225 C CA . THR A 1 945 ? -17.837 8.682 10.479 1.00 87.56 945 THR A CA 1
ATOM 7226 C C . THR A 1 945 ? -16.576 9.017 9.679 1.00 87.56 945 THR A C 1
ATOM 7228 O O . THR A 1 945 ? -16.451 10.133 9.182 1.00 87.56 945 THR A O 1
ATOM 7231 N N . SER A 1 946 ? -15.687 8.042 9.478 1.00 84.94 946 SER A N 1
ATOM 7232 C CA . SER A 1 946 ? -14.431 8.167 8.726 1.00 84.94 946 SER A CA 1
ATOM 7233 C C . SER A 1 946 ? -14.614 8.244 7.203 1.00 84.94 946 SER A C 1
ATOM 7235 O O . SER A 1 946 ? -13.783 8.841 6.519 1.00 84.94 946 SER A O 1
ATOM 7237 N N . TYR A 1 947 ? -15.705 7.693 6.654 1.00 88.56 947 TYR A N 1
ATOM 7238 C CA . TYR A 1 947 ? -15.936 7.639 5.201 1.00 88.56 947 TYR A CA 1
ATOM 7239 C C . TYR A 1 947 ? -15.930 9.015 4.550 1.00 88.56 947 TYR A C 1
ATOM 7241 O O . TYR A 1 947 ? -15.375 9.169 3.469 1.00 88.56 947 TYR A O 1
ATOM 7249 N N . ALA A 1 948 ? -16.558 10.012 5.179 1.00 87.56 948 ALA A N 1
ATOM 7250 C CA . ALA A 1 948 ? -16.671 11.340 4.584 1.00 87.56 948 ALA A CA 1
ATOM 7251 C C . ALA A 1 948 ? -15.296 11.981 4.355 1.00 87.56 948 ALA A C 1
ATOM 7253 O O . ALA A 1 948 ? -15.089 12.607 3.317 1.00 87.56 948 ALA A O 1
ATOM 7254 N N . SER A 1 949 ? -14.349 11.769 5.273 1.00 84.75 949 SER A N 1
ATOM 7255 C CA . SER A 1 949 ? -12.969 12.235 5.124 1.00 84.75 949 SER A CA 1
ATOM 7256 C C . SER A 1 949 ? -12.259 11.510 3.980 1.00 84.75 949 SER A C 1
ATOM 7258 O O . SER A 1 949 ? -11.753 12.169 3.077 1.00 84.75 949 SER A O 1
ATOM 7260 N N . VAL A 1 950 ? -12.327 10.171 3.955 1.00 87.00 950 VAL A N 1
ATOM 7261 C CA . VAL A 1 950 ? -11.715 9.337 2.899 1.00 87.00 950 VAL A CA 1
ATOM 7262 C C . VAL A 1 950 ? -12.255 9.701 1.512 1.00 87.00 950 VAL A C 1
ATOM 7264 O O . VAL A 1 950 ? -11.499 9.837 0.554 1.00 87.00 950 VAL A O 1
ATOM 7267 N N . MET A 1 951 ? -13.568 9.906 1.397 1.00 89.25 951 MET A N 1
ATOM 7268 C CA . MET A 1 951 ? -14.212 10.315 0.148 1.00 89.25 951 MET A CA 1
ATOM 7269 C C . MET A 1 951 ? -13.853 11.750 -0.247 1.00 89.25 951 MET A C 1
ATOM 7271 O O . MET A 1 951 ? -13.645 12.027 -1.423 1.00 89.25 951 MET A O 1
ATOM 7275 N N . SER A 1 952 ? -13.768 12.678 0.706 1.00 89.00 952 SER A N 1
ATOM 7276 C CA . SER A 1 952 ? -13.423 14.072 0.399 1.00 89.00 952 SER A CA 1
ATOM 7277 C C . SER A 1 952 ? -12.004 14.193 -0.152 1.00 89.00 952 SER A C 1
ATOM 7279 O O . SER A 1 952 ? -11.798 14.888 -1.147 1.00 89.00 952 SER A O 1
ATOM 7281 N N . GLU A 1 953 ? -11.050 13.486 0.456 1.00 86.44 953 GLU A N 1
ATOM 7282 C CA . GLU A 1 953 ? -9.663 13.427 -0.006 1.00 86.44 953 GLU A CA 1
ATOM 7283 C C . GLU A 1 953 ? -9.575 12.807 -1.405 1.00 86.44 953 GLU A C 1
ATOM 7285 O O . GLU A 1 953 ? -9.036 13.419 -2.325 1.00 86.44 953 GLU A O 1
ATOM 7290 N N . ALA A 1 954 ? -10.218 11.656 -1.608 1.00 86.19 954 ALA A N 1
ATOM 7291 C CA . ALA A 1 954 ? -10.234 10.973 -2.897 1.00 86.19 954 ALA A CA 1
ATOM 7292 C C . ALA A 1 954 ? -10.853 11.811 -4.023 1.00 86.19 954 ALA A C 1
ATOM 7294 O O . ALA A 1 954 ? -10.328 11.843 -5.136 1.00 86.19 954 ALA A O 1
ATOM 7295 N N . LEU A 1 955 ? -11.956 12.517 -3.743 1.00 90.75 955 LEU A N 1
ATOM 7296 C CA . LEU A 1 955 ? -12.591 13.403 -4.717 1.00 90.75 955 LEU A CA 1
ATOM 7297 C C . LEU A 1 955 ? -11.682 14.585 -5.074 1.00 90.75 955 LEU A C 1
ATOM 7299 O O . LEU A 1 955 ? -11.664 15.007 -6.229 1.00 90.75 955 LEU A O 1
ATOM 7303 N N . ALA A 1 956 ? -10.932 15.118 -4.105 1.00 87.00 956 ALA A N 1
ATOM 7304 C CA . ALA A 1 956 ? -9.960 16.178 -4.353 1.00 87.00 956 ALA A CA 1
ATOM 7305 C C . ALA A 1 956 ? -8.806 15.682 -5.240 1.00 87.00 956 ALA A C 1
ATOM 7307 O O . ALA A 1 956 ? -8.476 16.341 -6.227 1.00 87.00 956 ALA A O 1
ATOM 7308 N N . THR A 1 957 ? -8.259 14.494 -4.956 1.00 84.38 957 THR A N 1
ATOM 7309 C CA . THR A 1 957 ? -7.235 13.853 -5.796 1.00 84.38 957 THR A CA 1
ATOM 7310 C C . THR A 1 957 ? -7.750 13.597 -7.211 1.00 84.38 957 THR A C 1
ATOM 7312 O O . THR A 1 957 ? -7.065 13.922 -8.180 1.00 84.38 957 THR A O 1
ATOM 7315 N N . PHE A 1 958 ? -8.968 13.068 -7.354 1.00 87.25 958 PHE A N 1
ATOM 7316 C CA . PHE A 1 958 ? -9.590 12.845 -8.659 1.00 87.25 958 PHE A CA 1
ATOM 7317 C C . PHE A 1 958 ? -9.776 14.152 -9.438 1.00 87.25 958 PHE A C 1
ATOM 7319 O O . PHE A 1 958 ? -9.391 14.222 -10.599 1.00 87.25 958 PHE A O 1
ATOM 7326 N N . ALA A 1 959 ? -10.318 15.198 -8.805 1.00 85.75 959 ALA A N 1
ATOM 7327 C CA . ALA A 1 959 ? -10.536 16.488 -9.457 1.00 85.75 959 ALA A CA 1
ATOM 7328 C C . ALA A 1 959 ? -9.221 17.119 -9.942 1.00 85.75 959 ALA A C 1
ATOM 7330 O O . ALA A 1 959 ? -9.170 17.668 -11.040 1.00 85.75 959 ALA A O 1
ATOM 7331 N N . SER A 1 960 ? -8.150 17.001 -9.151 1.00 83.75 960 SER A N 1
ATOM 7332 C CA . SER A 1 960 ? -6.813 17.446 -9.553 1.00 83.75 960 SER A CA 1
ATOM 7333 C C . SER A 1 960 ? -6.311 16.675 -10.777 1.00 83.75 960 SER A C 1
ATOM 7335 O O . SER A 1 960 ? -5.911 17.296 -11.760 1.00 83.75 960 SER A O 1
ATOM 7337 N N . ARG A 1 961 ? -6.409 15.339 -10.771 1.00 81.19 961 ARG A N 1
ATOM 7338 C CA . ARG A 1 961 ? -5.989 14.507 -11.910 1.00 81.19 961 ARG A CA 1
ATOM 7339 C C . ARG A 1 961 ? -6.817 14.758 -13.168 1.00 81.19 961 ARG A C 1
ATOM 7341 O O . ARG A 1 961 ? -6.244 14.855 -14.243 1.00 81.19 961 ARG A O 1
ATOM 7348 N N . LEU A 1 962 ? -8.136 14.905 -13.049 1.00 80.75 962 LEU A N 1
ATOM 7349 C CA . LEU A 1 962 ? -9.020 15.193 -14.180 1.00 80.75 962 LEU A CA 1
ATOM 7350 C C . LEU A 1 962 ? -8.627 16.495 -14.891 1.00 80.75 962 LEU A C 1
ATOM 7352 O O . LEU A 1 962 ? -8.559 16.531 -16.121 1.00 80.75 962 LEU A O 1
ATOM 7356 N N . ASN A 1 963 ? -8.329 17.539 -14.113 1.00 76.12 963 ASN A N 1
ATOM 7357 C CA . ASN A 1 963 ? -7.905 18.828 -14.649 1.00 76.12 963 ASN A CA 1
ATOM 7358 C C . ASN A 1 963 ? -6.545 18.731 -15.354 1.00 76.12 963 ASN A C 1
ATOM 7360 O O . ASN A 1 963 ? -6.408 19.257 -16.453 1.00 76.12 963 ASN A O 1
ATOM 7364 N N . CYS A 1 964 ? -5.570 18.032 -14.763 1.00 70.88 964 CYS A N 1
ATOM 7365 C CA . CYS A 1 964 ? -4.225 17.903 -15.333 1.00 70.88 964 CYS A CA 1
ATOM 7366 C C . CYS A 1 964 ? -4.141 16.932 -16.526 1.00 70.88 964 CYS A C 1
ATOM 7368 O O . CYS A 1 964 ? -3.359 17.158 -17.443 1.00 70.88 964 CYS A O 1
ATOM 7370 N N . GLU A 1 965 ? -4.883 15.819 -16.502 1.00 68.25 965 GLU A N 1
ATOM 7371 C CA . GLU A 1 965 ? -4.726 14.723 -17.472 1.00 68.25 965 GLU A CA 1
ATOM 7372 C C . GLU A 1 965 ? -5.654 14.848 -18.690 1.00 68.25 965 GLU A C 1
ATOM 7374 O O . GLU A 1 965 ? -5.322 14.327 -19.758 1.00 68.25 965 GLU A O 1
ATOM 7379 N N . GLN A 1 966 ? -6.824 15.485 -18.548 1.00 65.25 966 GLN A N 1
ATOM 7380 C CA . GLN A 1 966 ? -7.845 15.511 -19.607 1.00 65.25 966 GLN A CA 1
ATOM 7381 C C . GLN A 1 966 ? -8.432 16.896 -19.915 1.00 65.25 966 GLN A C 1
ATOM 7383 O O . GLN A 1 966 ? -9.147 17.009 -20.910 1.00 65.25 966 GLN A O 1
ATOM 7388 N N . GLU A 1 967 ? -8.160 17.927 -19.103 1.00 67.38 967 GLU A N 1
ATOM 7389 C CA . GLU A 1 967 ? -8.685 19.298 -19.277 1.00 67.38 967 GLU A CA 1
ATOM 7390 C C . GLU A 1 967 ? -10.223 19.361 -19.441 1.00 67.38 967 GLU A C 1
ATOM 7392 O O . GLU A 1 967 ? -10.775 20.190 -20.170 1.00 67.38 967 GLU A O 1
ATOM 7397 N N . GLN A 1 968 ? -10.955 18.460 -18.778 1.00 70.12 968 GLN A N 1
ATOM 7398 C CA . GLN A 1 968 ? -12.412 18.375 -18.896 1.00 70.12 968 GLN A CA 1
ATOM 7399 C C . GLN A 1 968 ? -13.134 19.097 -17.752 1.00 70.12 968 GLN A C 1
ATOM 7401 O O . GLN A 1 968 ? -12.850 18.882 -16.577 1.00 70.12 968 GLN A O 1
ATOM 7406 N N . ALA A 1 969 ? -14.153 19.891 -18.091 1.00 71.88 969 ALA A N 1
ATOM 7407 C CA . ALA A 1 969 ? -15.038 20.511 -17.108 1.00 71.88 969 ALA A CA 1
ATOM 7408 C C . ALA A 1 969 ? -16.166 19.544 -16.693 1.00 71.88 969 ALA A C 1
ATOM 7410 O O . ALA A 1 969 ? -17.133 19.360 -17.436 1.00 71.88 969 ALA A O 1
ATOM 7411 N N . VAL A 1 970 ? -16.049 18.952 -15.501 1.00 85.06 970 VAL A N 1
ATOM 7412 C CA . VAL A 1 970 ? -17.078 18.113 -14.855 1.00 85.06 970 VAL A CA 1
ATOM 7413 C C . VAL A 1 970 ? -17.549 18.793 -13.566 1.00 85.06 970 VAL A C 1
ATOM 7415 O O . VAL A 1 970 ? -16.734 19.257 -12.766 1.00 85.06 970 VAL A O 1
ATOM 7418 N N . ASP A 1 971 ? -18.863 18.857 -13.337 1.00 86.44 971 ASP A N 1
ATOM 7419 C CA . ASP A 1 971 ? -19.432 19.443 -12.122 1.00 86.44 971 ASP A CA 1
ATOM 7420 C C . ASP A 1 971 ? -19.509 18.404 -10.993 1.00 86.44 971 ASP A C 1
ATOM 7422 O O . ASP A 1 971 ? -20.448 17.614 -10.874 1.00 86.44 971 ASP A O 1
ATOM 7426 N N . LEU A 1 972 ? -18.511 18.446 -10.112 1.00 90.75 972 LEU A N 1
ATOM 7427 C CA . LEU A 1 972 ? -18.420 17.581 -8.932 1.00 90.75 972 LEU A CA 1
ATOM 7428 C C . LEU A 1 972 ? -19.096 18.181 -7.684 1.00 90.75 972 LEU A C 1
ATOM 7430 O O . LEU A 1 972 ? -18.979 17.622 -6.590 1.00 90.75 972 LEU A O 1
ATOM 7434 N N . SER A 1 973 ? -19.791 19.321 -7.797 1.00 89.19 973 SER A N 1
ATOM 7435 C CA . SER A 1 973 ? -20.382 20.014 -6.642 1.00 89.19 973 SER A CA 1
ATOM 7436 C C . SER A 1 973 ? -21.485 19.197 -5.964 1.00 89.19 973 SER A C 1
ATOM 7438 O O . SER A 1 973 ? -21.542 19.143 -4.732 1.00 89.19 973 SER A O 1
ATOM 7440 N N . ALA A 1 974 ? -22.320 18.505 -6.744 1.00 88.00 974 ALA A N 1
ATOM 7441 C CA . ALA A 1 974 ? -23.370 17.631 -6.228 1.00 88.00 974 ALA A CA 1
ATOM 7442 C C . ALA A 1 974 ? -22.786 16.466 -5.415 1.00 88.00 974 ALA A C 1
ATOM 7444 O O . ALA A 1 974 ? -23.232 16.217 -4.292 1.00 88.00 974 ALA A O 1
ATOM 7445 N N . LEU A 1 975 ? -21.732 15.826 -5.932 1.00 92.00 975 LEU A N 1
ATOM 7446 C CA . LEU A 1 975 ? -21.029 14.744 -5.245 1.00 92.00 975 LEU A CA 1
ATOM 7447 C C . LEU A 1 975 ? -20.350 15.241 -3.962 1.00 92.00 975 LEU A C 1
ATOM 7449 O O . LEU A 1 975 ? -20.508 14.632 -2.905 1.00 92.00 975 LEU A O 1
ATOM 7453 N N . ARG A 1 976 ? -19.673 16.395 -4.010 1.00 92.44 976 ARG A N 1
ATOM 7454 C CA . ARG A 1 976 ? -19.066 17.019 -2.822 1.00 92.44 976 ARG A CA 1
ATOM 7455 C C . ARG A 1 976 ? -20.106 17.291 -1.731 1.00 92.44 976 ARG A C 1
ATOM 7457 O O . ARG A 1 976 ? -19.880 16.961 -0.569 1.00 92.44 976 ARG A O 1
ATOM 7464 N N . ASN A 1 977 ? -21.265 17.836 -2.100 1.00 87.62 977 ASN A N 1
ATOM 7465 C CA . ASN A 1 977 ? -22.365 18.078 -1.164 1.00 87.62 977 ASN A CA 1
ATOM 7466 C C . ASN A 1 977 ? -22.940 16.772 -0.593 1.00 87.62 977 ASN A C 1
ATOM 7468 O O . ASN A 1 977 ? -23.270 16.717 0.592 1.00 87.62 977 ASN A O 1
ATOM 7472 N N . ALA A 1 978 ? -23.036 15.715 -1.405 1.00 87.62 978 ALA A N 1
ATOM 7473 C CA . ALA A 1 978 ? -23.484 14.403 -0.948 1.00 87.62 978 ALA A CA 1
ATOM 7474 C C . ALA A 1 978 ? -22.506 13.769 0.054 1.00 87.62 978 ALA A C 1
ATOM 7476 O O . ALA A 1 978 ? -22.957 13.205 1.050 1.00 87.62 978 ALA A O 1
ATOM 7477 N N . ILE A 1 979 ? -21.192 13.922 -0.143 1.00 89.88 979 ILE A N 1
ATOM 7478 C CA . ILE A 1 979 ? -20.163 13.451 0.800 1.00 89.88 979 ILE A CA 1
ATOM 7479 C C . ILE A 1 979 ? -20.279 14.176 2.149 1.00 89.88 979 ILE A C 1
ATOM 7481 O O . ILE A 1 979 ? -20.289 13.526 3.196 1.00 89.88 979 ILE A O 1
ATOM 7485 N N . VAL A 1 980 ? -20.439 15.506 2.142 1.00 86.75 980 VAL A N 1
ATOM 7486 C CA . VAL A 1 980 ? -20.658 16.290 3.374 1.00 86.75 980 VAL A CA 1
ATOM 7487 C C . VAL A 1 980 ? -21.934 15.832 4.085 1.00 86.75 980 VAL A C 1
ATOM 7489 O O . VAL A 1 980 ? -21.914 15.541 5.281 1.00 86.75 980 VAL A O 1
ATOM 7492 N N . HIS A 1 981 ? -23.036 15.681 3.343 1.00 85.00 981 HIS A N 1
ATOM 7493 C CA . HIS A 1 981 ? -24.305 15.215 3.903 1.00 85.00 981 HIS A CA 1
ATOM 7494 C C . HIS A 1 981 ? -24.217 13.797 4.489 1.00 85.00 981 HIS A C 1
ATOM 7496 O O . HIS A 1 981 ? -24.826 13.511 5.528 1.00 85.00 981 HIS A O 1
ATOM 7502 N N . TYR A 1 982 ? -23.457 12.910 3.843 1.00 86.38 982 TYR A N 1
ATOM 7503 C CA . TYR A 1 982 ? -23.173 11.572 4.347 1.00 86.38 982 TYR A CA 1
ATOM 7504 C C . TYR A 1 982 ? -22.429 11.644 5.688 1.00 86.38 982 TYR A C 1
ATOM 7506 O O . TYR A 1 982 ? -22.848 10.991 6.645 1.00 86.38 982 TYR A O 1
ATOM 7514 N N . GLY A 1 983 ? -21.389 12.480 5.791 1.00 86.75 983 GLY A N 1
ATOM 7515 C CA . GLY A 1 983 ? -20.625 12.688 7.027 1.00 86.75 983 GLY A CA 1
ATOM 7516 C C . GLY A 1 983 ? -21.488 13.171 8.192 1.00 86.75 983 GLY A C 1
ATOM 7517 O O . GLY A 1 983 ? -21.486 12.560 9.264 1.00 86.75 983 GLY A O 1
ATOM 7518 N N . ASP A 1 984 ? -22.310 14.197 7.962 1.00 84.88 984 ASP A N 1
ATOM 7519 C CA . ASP A 1 984 ? -23.254 14.714 8.961 1.00 84.88 984 ASP A CA 1
ATOM 7520 C C . ASP A 1 984 ? -24.258 13.642 9.413 1.00 84.88 984 ASP A C 1
ATOM 7522 O O . ASP A 1 984 ? -24.568 13.503 10.604 1.00 84.88 984 ASP A O 1
ATOM 7526 N N . SER A 1 985 ? -24.760 12.853 8.459 1.00 86.25 985 SER A N 1
ATOM 7527 C CA . SER A 1 985 ? -25.714 11.775 8.721 1.00 86.25 985 SER A CA 1
ATOM 7528 C C . SER A 1 985 ? -25.085 10.635 9.520 1.00 86.25 985 SER A C 1
ATOM 7530 O O . SER A 1 985 ? -25.705 10.147 10.469 1.00 86.25 985 SER A O 1
ATOM 7532 N N . ALA A 1 986 ? -23.855 10.239 9.188 1.00 88.19 986 ALA A N 1
ATOM 7533 C CA . ALA A 1 986 ? -23.098 9.227 9.915 1.00 88.19 986 ALA A CA 1
ATOM 7534 C C . ALA A 1 986 ? -22.800 9.684 11.352 1.00 88.19 986 ALA A C 1
ATOM 7536 O O . ALA A 1 986 ? -23.050 8.936 12.300 1.00 88.19 986 ALA A O 1
ATOM 7537 N N . ALA A 1 987 ? -22.366 10.934 11.541 1.00 87.25 987 ALA A N 1
ATOM 7538 C CA . ALA A 1 987 ? -22.112 11.502 12.864 1.00 87.25 987 ALA A CA 1
ATOM 7539 C C . ALA A 1 987 ? -23.383 11.548 13.731 1.00 87.25 987 ALA A C 1
ATOM 7541 O O . ALA A 1 987 ? -23.357 11.198 14.916 1.00 87.25 987 ALA A O 1
ATOM 7542 N N . LEU A 1 988 ? -24.523 11.937 13.150 1.00 85.75 988 LEU A N 1
ATOM 7543 C CA . LEU A 1 988 ? -25.809 11.926 13.848 1.00 85.75 988 LEU A CA 1
ATOM 7544 C C . LEU A 1 988 ? -26.275 10.501 14.184 1.00 85.75 988 LEU A C 1
ATOM 7546 O O . LEU A 1 988 ? -26.811 10.279 15.273 1.00 85.75 988 LEU A O 1
ATOM 7550 N N . PHE A 1 989 ? -26.096 9.552 13.263 1.00 88.12 989 PHE A N 1
ATOM 7551 C CA . PHE A 1 989 ? -26.432 8.145 13.467 1.00 88.12 989 PHE A CA 1
ATOM 7552 C C . PHE A 1 989 ? -25.657 7.561 14.654 1.00 88.12 989 PHE A C 1
ATOM 7554 O O . PHE A 1 989 ? -26.281 7.044 15.580 1.00 88.12 989 PHE A O 1
ATOM 7561 N N . HIS A 1 990 ? -24.332 7.733 14.690 1.00 88.12 990 HIS A N 1
ATOM 7562 C CA . HIS A 1 990 ? -23.471 7.216 15.765 1.00 88.12 990 HIS A CA 1
ATOM 7563 C C . HIS A 1 990 ? -23.720 7.883 17.120 1.00 88.12 990 HIS A C 1
ATOM 7565 O O . HIS A 1 990 ? -23.717 7.215 18.158 1.00 88.12 990 HIS A O 1
ATOM 7571 N N . ARG A 1 991 ? -24.052 9.181 17.132 1.00 87.31 991 ARG A N 1
ATOM 7572 C CA . ARG A 1 991 ? -24.495 9.867 18.357 1.00 87.31 991 ARG A CA 1
ATOM 7573 C C . ARG A 1 991 ? -25.761 9.227 18.931 1.00 87.31 991 ARG A C 1
ATOM 7575 O O . ARG A 1 991 ? -25.804 8.902 20.112 1.00 87.31 991 ARG A O 1
ATOM 7582 N N . ARG A 1 992 ? -26.775 8.988 18.091 1.00 85.69 992 ARG A N 1
ATOM 7583 C CA . ARG A 1 992 ? -28.039 8.368 18.528 1.00 85.69 992 ARG A CA 1
ATOM 7584 C C . ARG A 1 992 ? -27.886 6.905 18.915 1.00 85.69 992 ARG A C 1
ATOM 7586 O O . ARG A 1 992 ? -28.571 6.466 19.832 1.00 85.69 992 ARG A O 1
ATOM 7593 N N . LEU A 1 993 ? -27.011 6.170 18.232 1.00 85.69 993 LEU A N 1
ATOM 7594 C CA . LEU A 1 993 ? -26.663 4.801 18.599 1.00 85.69 993 LEU A CA 1
ATOM 7595 C C . LEU A 1 993 ? -26.120 4.751 20.035 1.00 85.69 993 LEU A C 1
ATOM 7597 O O . LEU A 1 993 ? -26.546 3.910 20.820 1.00 85.69 993 LEU A O 1
ATOM 7601 N N . THR A 1 994 ? -25.256 5.705 20.393 1.00 82.69 994 THR A N 1
ATOM 7602 C CA . THR A 1 994 ? -24.672 5.825 21.740 1.00 82.69 994 THR A CA 1
ATOM 7603 C C . THR A 1 994 ? -25.713 6.203 22.805 1.00 82.69 994 THR A C 1
ATOM 7605 O O . THR A 1 994 ? -25.627 5.758 23.946 1.00 82.69 994 THR A O 1
ATOM 7608 N N . GLU A 1 995 ? -26.713 7.013 22.448 1.00 79.00 995 GLU A N 1
ATOM 7609 C CA . GLU A 1 995 ? -27.781 7.474 23.352 1.00 79.00 995 GLU A CA 1
ATOM 7610 C C . GLU A 1 995 ? -28.945 6.472 23.509 1.00 79.00 995 GLU A C 1
ATOM 7612 O O . GLU A 1 995 ? -29.792 6.635 24.394 1.00 79.00 995 GLU A O 1
ATOM 7617 N N . ALA A 1 996 ? -29.038 5.453 22.649 1.00 71.19 996 ALA A N 1
ATOM 7618 C CA . ALA A 1 996 ? -30.166 4.528 22.631 1.00 71.19 996 ALA A CA 1
ATOM 7619 C C . ALA A 1 996 ? -30.186 3.608 23.867 1.00 71.19 996 ALA A C 1
ATOM 7621 O O . ALA A 1 996 ? -29.208 2.942 24.198 1.00 71.19 996 ALA A O 1
ATOM 7622 N N . THR A 1 997 ? -31.342 3.509 24.532 1.00 57.00 997 THR A N 1
ATOM 7623 C CA . THR A 1 997 ? -31.567 2.528 25.602 1.00 57.00 997 THR A CA 1
ATOM 7624 C C . THR A 1 997 ? -31.790 1.130 25.014 1.00 57.00 997 THR A C 1
ATOM 7626 O O . THR A 1 997 ? -32.542 0.955 24.061 1.00 57.00 997 THR A O 1
ATOM 7629 N N . ALA A 1 998 ? -31.103 0.123 25.558 1.00 63.97 998 ALA A N 1
ATOM 7630 C CA . ALA A 1 998 ? -30.949 -1.195 24.938 1.00 63.97 998 ALA A CA 1
ATOM 7631 C C . ALA A 1 998 ? -32.133 -2.151 25.205 1.00 63.97 998 ALA A C 1
ATOM 7633 O O . ALA A 1 998 ? -32.052 -3.032 26.062 1.00 63.97 998 ALA A O 1
ATOM 7634 N N . SER A 1 999 ? -33.236 -2.012 24.460 1.00 68.19 999 SER A N 1
ATOM 7635 C CA . SER A 1 999 ? -34.145 -3.149 24.232 1.00 68.19 999 SER A CA 1
ATOM 7636 C C . SER A 1 999 ? -33.647 -4.008 23.062 1.00 68.19 999 SER A C 1
ATOM 7638 O O . SER A 1 999 ? -33.026 -3.492 22.133 1.00 68.19 999 SER A O 1
ATOM 7640 N N . HIS A 1 1000 ? -33.941 -5.311 23.075 1.00 67.69 1000 HIS A N 1
ATOM 7641 C CA . HIS A 1 1000 ? -33.491 -6.249 22.035 1.00 67.69 1000 HIS A CA 1
ATOM 7642 C C . HIS A 1 1000 ? -33.909 -5.811 20.617 1.00 67.69 1000 HIS A C 1
ATOM 7644 O O . HIS A 1 1000 ? -33.070 -5.714 19.728 1.00 67.69 1000 HIS A O 1
ATOM 7650 N N . THR A 1 1001 ? -35.166 -5.385 20.443 1.00 71.44 1001 THR A N 1
ATOM 7651 C CA . THR A 1 1001 ? -35.694 -4.880 19.161 1.00 71.44 1001 THR A CA 1
ATOM 7652 C C . THR A 1 1001 ? -35.000 -3.609 18.663 1.00 71.44 1001 THR A C 1
ATOM 7654 O O . THR A 1 1001 ? -34.967 -3.346 17.464 1.00 71.44 1001 THR A O 1
ATOM 7657 N N . GLN A 1 1002 ? -34.467 -2.779 19.568 1.00 78.19 1002 GLN A N 1
ATOM 7658 C CA . GLN A 1 1002 ? -33.705 -1.593 19.170 1.00 78.19 1002 GLN A CA 1
ATOM 7659 C C . GLN A 1 1002 ? -32.298 -1.974 18.704 1.00 78.19 1002 GLN A C 1
ATOM 7661 O O . GLN A 1 1002 ? -31.828 -1.406 17.723 1.00 78.19 1002 GLN A O 1
ATOM 7666 N N . LEU A 1 1003 ? -31.649 -2.944 19.356 1.00 81.62 1003 LEU A N 1
ATOM 7667 C CA . LEU A 1 1003 ? -30.317 -3.424 18.970 1.00 81.62 1003 LEU A CA 1
ATOM 7668 C C . LEU A 1 1003 ? -30.317 -4.079 17.583 1.00 81.62 1003 LEU A C 1
ATOM 7670 O O . LEU A 1 1003 ? -29.476 -3.730 16.759 1.00 81.62 1003 LEU A O 1
ATOM 7674 N N . GLU A 1 1004 ? -31.290 -4.946 17.292 1.00 83.50 1004 GLU A N 1
ATOM 7675 C CA . GLU A 1 1004 ? -31.460 -5.545 15.957 1.00 83.50 1004 GLU A CA 1
ATOM 7676 C C . GLU A 1 1004 ? -31.613 -4.474 14.872 1.00 83.50 1004 GLU A C 1
ATOM 7678 O O . GLU A 1 1004 ? -30.985 -4.535 13.815 1.00 83.50 1004 GLU A O 1
ATOM 7683 N N . TRP A 1 1005 ? -32.422 -3.447 15.148 1.00 86.12 1005 TRP A N 1
ATOM 7684 C CA . TRP A 1 1005 ? -32.634 -2.350 14.212 1.00 86.12 1005 TRP A CA 1
ATOM 7685 C C . TRP A 1 1005 ? -31.339 -1.574 13.931 1.00 86.12 1005 TRP A C 1
ATOM 7687 O O . TRP A 1 1005 ? -31.058 -1.258 12.773 1.00 86.12 1005 TRP A O 1
ATOM 7697 N N . TRP A 1 1006 ? -30.531 -1.299 14.961 1.00 88.12 1006 TRP A N 1
ATOM 7698 C CA . TRP A 1 1006 ? -29.234 -0.634 14.808 1.00 88.12 1006 TRP A CA 1
ATOM 7699 C C . TRP A 1 1006 ? -28.227 -1.494 14.041 1.00 88.12 1006 TRP A C 1
ATOM 7701 O O . TRP A 1 1006 ? -27.651 -1.013 13.065 1.00 88.12 1006 TRP A O 1
ATOM 7711 N N . ASN A 1 1007 ? -28.071 -2.768 14.415 1.00 90.81 1007 ASN A N 1
ATOM 7712 C CA . ASN A 1 1007 ? -27.183 -3.709 13.725 1.00 90.81 1007 ASN A CA 1
ATOM 7713 C C . ASN A 1 1007 ? -27.553 -3.834 12.250 1.00 90.81 1007 ASN A C 1
ATOM 7715 O O . ASN A 1 1007 ? -26.690 -3.709 11.384 1.00 90.81 1007 ASN A O 1
ATOM 7719 N N . ARG A 1 1008 ? -28.849 -3.934 11.933 1.00 89.62 1008 ARG A N 1
ATOM 7720 C CA . ARG A 1 1008 ? -29.300 -3.989 10.542 1.00 89.62 1008 ARG A CA 1
ATOM 7721 C C . ARG A 1 1008 ? -28.876 -2.763 9.734 1.00 89.62 1008 ARG A C 1
ATOM 7723 O O . ARG A 1 1008 ? -28.564 -2.896 8.554 1.00 89.62 1008 ARG A O 1
ATOM 7730 N N . ARG A 1 1009 ? -28.873 -1.568 10.332 1.00 89.94 1009 ARG A N 1
ATOM 7731 C CA . ARG A 1 1009 ? -28.429 -0.335 9.660 1.00 89.94 1009 ARG A CA 1
ATOM 7732 C C . ARG A 1 1009 ? -26.917 -0.275 9.493 1.00 89.94 1009 ARG A C 1
ATOM 7734 O O . ARG A 1 1009 ? -26.473 0.164 8.440 1.00 89.94 1009 ARG A O 1
ATOM 7741 N N . LEU A 1 1010 ? -26.160 -0.758 10.475 1.00 92.12 1010 LEU A N 1
ATOM 7742 C CA . LEU A 1 1010 ? -24.705 -0.881 10.375 1.00 92.12 1010 LEU A CA 1
ATOM 7743 C C . LEU A 1 1010 ? -24.308 -1.824 9.230 1.00 92.12 1010 LEU A C 1
ATOM 7745 O O . LEU A 1 1010 ? -23.461 -1.463 8.424 1.00 92.12 1010 LEU A O 1
ATOM 7749 N N . LEU A 1 1011 ? -24.989 -2.967 9.084 1.00 91.06 1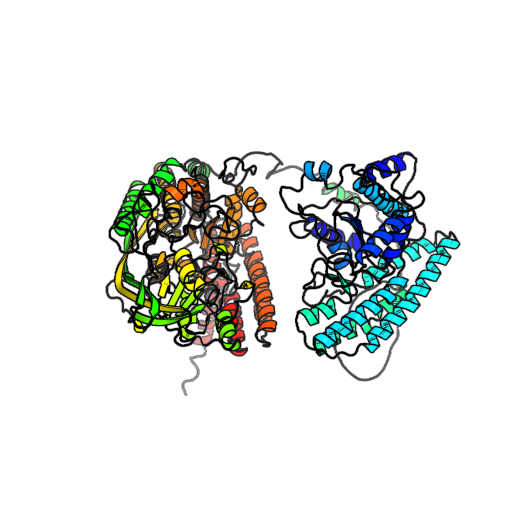011 LEU A N 1
ATOM 7750 C CA . LEU A 1 1011 ? -24.779 -3.884 7.955 1.00 91.06 1011 LEU A CA 1
ATOM 7751 C C . LEU A 1 1011 ? -25.082 -3.229 6.605 1.00 91.06 1011 LEU A C 1
ATOM 7753 O O . LEU A 1 1011 ? -24.326 -3.377 5.649 1.00 91.06 1011 LEU A O 1
ATOM 7757 N N . LEU A 1 1012 ? -26.204 -2.509 6.517 1.00 89.81 1012 LEU A N 1
ATOM 7758 C CA . LEU A 1 1012 ? -26.628 -1.864 5.276 1.00 89.81 1012 LEU A CA 1
ATOM 7759 C C . LEU A 1 1012 ? -25.731 -0.693 4.863 1.00 89.81 1012 LEU A C 1
ATOM 7761 O O . LEU A 1 1012 ? -25.702 -0.397 3.673 1.00 89.81 1012 LEU A O 1
ATOM 7765 N N . GLY A 1 1013 ? -25.021 -0.055 5.801 1.00 89.44 1013 GLY A N 1
ATOM 7766 C CA . GLY A 1 1013 ? -24.181 1.113 5.521 1.00 89.44 1013 GLY A CA 1
ATOM 7767 C C . GLY A 1 1013 ? -23.170 0.857 4.404 1.00 89.44 1013 GLY A C 1
ATOM 7768 O O . GLY A 1 1013 ? -23.087 1.640 3.467 1.00 89.44 1013 GLY A O 1
ATOM 7769 N N . GLU A 1 1014 ? -22.490 -0.289 4.440 1.00 92.38 1014 GLU A N 1
ATOM 7770 C CA . GLU A 1 1014 ? -21.542 -0.685 3.391 1.00 92.38 1014 GLU A CA 1
ATOM 7771 C C . GLU A 1 1014 ? -22.250 -1.173 2.116 1.00 92.38 1014 GLU A C 1
ATOM 7773 O O . GLU A 1 1014 ? -21.890 -0.799 1.004 1.00 92.38 1014 GLU A O 1
ATOM 7778 N N . ARG A 1 1015 ? -23.329 -1.962 2.255 1.00 91.62 1015 ARG A N 1
ATOM 7779 C CA . ARG A 1 1015 ? -24.091 -2.505 1.108 1.00 91.62 1015 ARG A CA 1
ATOM 7780 C C . ARG A 1 1015 ? -24.649 -1.415 0.208 1.00 91.62 1015 ARG A C 1
ATOM 7782 O O . ARG A 1 1015 ? -24.792 -1.621 -0.995 1.00 91.62 1015 ARG A O 1
ATOM 7789 N N . GLN A 1 1016 ? -25.012 -0.285 0.802 1.00 89.50 1016 GLN A N 1
ATOM 7790 C CA . GLN A 1 1016 ? -25.547 0.859 0.085 1.00 89.50 1016 GLN A CA 1
ATOM 7791 C C . GLN A 1 1016 ? -24.510 1.542 -0.794 1.00 89.50 1016 GLN A C 1
ATOM 7793 O O . GLN A 1 1016 ? -24.926 2.226 -1.709 1.00 89.50 1016 GLN A O 1
ATOM 7798 N N . LEU A 1 1017 ? -23.211 1.312 -0.591 1.00 92.12 1017 LEU A N 1
ATOM 7799 C CA . LEU A 1 1017 ? -22.137 1.848 -1.430 1.00 92.12 1017 LEU A CA 1
ATOM 7800 C C . LEU A 1 1017 ? -21.865 0.977 -2.670 1.00 92.12 1017 LEU A C 1
ATOM 7802 O O . LEU A 1 1017 ? -20.790 1.056 -3.257 1.00 92.12 1017 LEU A O 1
ATOM 7806 N N . THR A 1 1018 ? -22.825 0.142 -3.082 1.00 92.50 1018 THR A N 1
ATOM 7807 C CA . THR A 1 1018 ? -22.726 -0.692 -4.288 1.00 92.50 1018 THR A CA 1
ATOM 7808 C C . THR A 1 1018 ? -23.679 -0.217 -5.384 1.00 92.50 1018 THR A C 1
ATOM 7810 O O . THR A 1 1018 ? -24.832 0.116 -5.117 1.00 92.50 1018 THR A O 1
ATOM 7813 N N . LEU A 1 1019 ? -23.207 -0.217 -6.632 1.00 92.56 1019 LEU A N 1
ATOM 7814 C CA . LEU A 1 1019 ? -24.010 0.018 -7.831 1.00 92.56 1019 LEU A CA 1
ATOM 7815 C C . LEU A 1 1019 ? -24.430 -1.315 -8.443 1.00 92.56 1019 LEU A C 1
ATOM 7817 O O . LEU A 1 1019 ? -23.586 -2.089 -8.882 1.00 92.56 1019 LEU A O 1
ATOM 7821 N N . ASP A 1 1020 ? -25.736 -1.562 -8.556 1.00 89.31 1020 ASP A N 1
ATOM 7822 C CA . ASP A 1 1020 ? -26.247 -2.818 -9.129 1.00 89.31 1020 ASP A CA 1
ATOM 7823 C C . ASP A 1 1020 ? -25.788 -3.041 -10.582 1.00 89.31 1020 ASP A C 1
ATOM 7825 O O . ASP A 1 1020 ? -25.592 -4.184 -10.994 1.00 89.31 1020 ASP A O 1
ATOM 7829 N N . LYS A 1 1021 ? -25.581 -1.955 -11.344 1.00 90.38 1021 LYS A N 1
ATOM 7830 C CA . LYS A 1 1021 ? -25.060 -2.002 -12.721 1.00 90.38 1021 LYS A CA 1
ATOM 7831 C C . LYS A 1 1021 ? -23.540 -2.216 -12.814 1.00 90.38 1021 LYS A C 1
ATOM 7833 O O . LYS A 1 1021 ? -23.049 -2.440 -13.915 1.00 90.38 1021 LYS A O 1
ATOM 7838 N N . GLY A 1 1022 ? -22.828 -2.127 -11.690 1.00 92.94 1022 GLY A N 1
ATOM 7839 C CA . GLY A 1 1022 ? -21.370 -2.157 -11.623 1.00 92.94 1022 GLY A CA 1
ATOM 7840 C C . GLY A 1 1022 ? -20.684 -0.825 -11.930 1.00 92.94 1022 GLY A C 1
ATOM 7841 O O . GLY A 1 1022 ? -21.332 0.188 -12.214 1.00 92.94 1022 GLY A O 1
ATOM 7842 N N . LEU A 1 1023 ? -19.357 -0.834 -11.824 1.00 92.94 1023 LEU A N 1
ATOM 7843 C CA . LEU A 1 1023 ? -18.476 0.278 -12.166 1.00 92.94 1023 LEU A CA 1
ATOM 7844 C C . LEU A 1 1023 ? -18.312 0.398 -13.695 1.00 92.94 1023 LEU A C 1
ATOM 7846 O O . LEU A 1 1023 ? -18.480 -0.596 -14.413 1.00 92.94 1023 LEU A O 1
ATOM 7850 N N . PRO A 1 1024 ? -17.971 1.595 -14.214 1.00 89.69 1024 PRO A N 1
ATOM 7851 C CA . PRO A 1 1024 ? -17.603 1.777 -15.617 1.00 89.69 1024 PRO A CA 1
ATOM 7852 C C . PRO A 1 1024 ? -16.513 0.789 -16.040 1.00 89.69 1024 PRO A C 1
ATOM 7854 O O . PRO A 1 1024 ? -15.599 0.510 -15.270 1.00 89.69 1024 PRO A O 1
ATOM 7857 N N . HIS A 1 1025 ? -16.633 0.232 -17.248 1.00 88.81 1025 HIS A N 1
ATOM 7858 C CA . HIS A 1 1025 ? -15.704 -0.752 -17.843 1.00 88.81 1025 HIS A CA 1
ATOM 7859 C C . HIS A 1 1025 ? -15.561 -2.093 -17.098 1.00 88.81 1025 HIS A C 1
ATOM 7861 O O . HIS A 1 1025 ? -15.051 -3.050 -17.670 1.00 88.81 1025 HIS A O 1
ATOM 7867 N N . ARG A 1 1026 ? -16.051 -2.195 -15.857 1.00 89.31 1026 ARG A N 1
ATOM 7868 C CA . ARG A 1 1026 ? -15.824 -3.308 -14.928 1.00 89.31 1026 ARG A CA 1
ATOM 7869 C C . ARG A 1 1026 ? -17.113 -3.676 -14.172 1.00 89.31 1026 ARG A C 1
ATOM 7871 O O . ARG A 1 1026 ? -17.194 -3.494 -12.957 1.00 89.31 1026 ARG A O 1
ATOM 7878 N N . PRO A 1 1027 ? -18.143 -4.207 -14.859 1.00 90.31 1027 PRO A N 1
ATOM 7879 C CA . PRO A 1 1027 ? -19.496 -4.352 -14.308 1.00 90.31 1027 PRO A CA 1
ATOM 7880 C C . PRO A 1 1027 ? -19.620 -5.372 -13.163 1.00 90.31 1027 PRO A C 1
ATOM 7882 O O . PRO A 1 1027 ? -20.602 -5.351 -12.418 1.00 90.31 1027 PRO A O 1
ATOM 7885 N N . TRP A 1 1028 ? -18.650 -6.280 -13.013 1.00 91.56 1028 TRP A N 1
ATOM 7886 C CA . TRP A 1 1028 ? -18.618 -7.217 -11.889 1.00 91.56 1028 TRP A CA 1
ATOM 7887 C C . TRP A 1 1028 ? -18.258 -6.521 -10.570 1.00 91.56 1028 TRP A C 1
ATOM 7889 O O . TRP A 1 1028 ? -18.803 -6.864 -9.522 1.00 91.56 1028 TRP A O 1
ATOM 7899 N N . TYR A 1 1029 ? -17.405 -5.499 -10.618 1.00 93.81 1029 TYR A N 1
ATOM 7900 C CA . TYR A 1 1029 ? -17.075 -4.668 -9.467 1.00 93.81 1029 TYR A CA 1
ATOM 7901 C C . TYR A 1 1029 ? -18.182 -3.632 -9.275 1.00 93.81 1029 TYR A C 1
ATOM 7903 O O . TYR A 1 1029 ? -18.592 -2.969 -10.221 1.00 93.81 1029 TYR A O 1
ATOM 7911 N N . LYS A 1 1030 ? -18.707 -3.502 -8.058 1.00 95.00 1030 LYS A N 1
ATOM 7912 C CA . LYS A 1 1030 ? -19.910 -2.704 -7.765 1.00 95.00 1030 LYS A CA 1
ATOM 7913 C C . LYS A 1 1030 ? -19.677 -1.628 -6.719 1.00 95.00 1030 LYS A C 1
ATOM 7915 O O . LYS A 1 1030 ? -20.426 -0.657 -6.681 1.00 95.00 1030 LYS A O 1
ATOM 7920 N N . HIS A 1 1031 ? -18.688 -1.797 -5.852 1.00 95.19 1031 HIS A N 1
ATOM 7921 C CA . HIS A 1 1031 ? -18.462 -0.894 -4.735 1.00 95.19 1031 HIS A CA 1
ATOM 7922 C C . HIS A 1 1031 ? -17.838 0.433 -5.192 1.00 95.19 1031 HIS A C 1
ATOM 7924 O O . HIS A 1 1031 ? -16.771 0.457 -5.801 1.00 95.19 1031 HIS A O 1
ATOM 7930 N N . VAL A 1 1032 ? -18.510 1.551 -4.908 1.00 93.44 1032 VAL A N 1
ATOM 7931 C CA . VAL A 1 1032 ? -18.150 2.859 -5.481 1.00 93.44 1032 VAL A CA 1
ATOM 7932 C C . VAL A 1 1032 ? -17.073 3.599 -4.720 1.00 93.44 1032 VAL A C 1
ATOM 7934 O O . VAL A 1 1032 ? -16.509 4.531 -5.271 1.00 93.44 1032 VAL A O 1
ATOM 7937 N N . VAL A 1 1033 ? -16.804 3.232 -3.466 1.00 91.69 1033 VAL A N 1
ATOM 7938 C CA . VAL A 1 1033 ? -15.820 3.941 -2.635 1.00 91.69 1033 VAL A CA 1
ATOM 7939 C C . VAL A 1 1033 ? -14.512 3.170 -2.577 1.00 91.69 1033 VAL A C 1
ATOM 7941 O O . VAL A 1 1033 ? -13.497 3.707 -2.962 1.00 91.69 1033 VAL A O 1
ATOM 7944 N N . VAL A 1 1034 ? -14.534 1.921 -2.126 1.00 90.56 1034 VAL A N 1
ATOM 7945 C CA . VAL A 1 1034 ? -13.357 1.052 -1.938 1.00 90.56 1034 VAL A CA 1
ATOM 7946 C C . VAL A 1 1034 ? -13.214 0.053 -3.092 1.00 90.56 1034 VAL A C 1
ATOM 7948 O O . VAL A 1 1034 ? -14.173 -0.666 -3.372 1.00 90.56 1034 VAL A O 1
ATOM 7951 N N . GLY A 1 1035 ? -12.031 -0.036 -3.708 1.00 88.50 1035 GLY A N 1
ATOM 7952 C CA . GLY A 1 1035 ? -11.661 -1.102 -4.649 1.00 88.50 1035 GLY A CA 1
ATOM 7953 C C . GLY A 1 1035 ? -10.299 -0.880 -5.319 1.00 88.50 1035 GLY A C 1
ATOM 7954 O O . GLY A 1 1035 ? -9.646 0.130 -5.077 1.00 88.50 1035 GLY A O 1
ATOM 7955 N N . GLY A 1 1036 ? -9.852 -1.808 -6.171 1.00 85.12 1036 GLY A N 1
ATOM 7956 C CA . GLY A 1 1036 ? -8.648 -1.620 -6.997 1.00 85.12 1036 GLY A CA 1
ATOM 7957 C C . GLY A 1 1036 ? -8.922 -0.797 -8.263 1.00 85.12 1036 GLY A C 1
ATOM 7958 O O . GLY A 1 1036 ? -10.004 -0.908 -8.847 1.00 85.12 1036 GLY A O 1
ATOM 7959 N N . GLY A 1 1037 ? -7.956 0.005 -8.721 1.00 81.50 1037 GLY A N 1
ATOM 7960 C CA . GLY A 1 1037 ? -8.018 0.681 -10.031 1.00 81.50 1037 GLY A CA 1
ATOM 7961 C C . GLY A 1 1037 ? -7.749 -0.283 -11.196 1.00 81.50 1037 GLY A C 1
ATOM 7962 O O . GLY A 1 1037 ? -7.049 -1.279 -11.013 1.00 81.50 1037 GLY A O 1
ATOM 7963 N N . SER A 1 1038 ? -8.289 -0.012 -12.388 1.00 80.38 1038 SER A N 1
ATOM 7964 C CA . SER A 1 1038 ? -8.071 -0.846 -13.590 1.00 80.38 1038 SER A CA 1
ATOM 7965 C C . SER A 1 1038 ? -6.607 -0.940 -14.044 1.00 80.38 1038 SER A C 1
ATOM 7967 O O . SER A 1 1038 ? -6.211 -1.948 -14.623 1.00 80.38 1038 SER A O 1
ATOM 7969 N N . ASP A 1 1039 ? -5.784 0.061 -13.739 1.00 71.94 1039 ASP A N 1
ATOM 7970 C CA . ASP A 1 1039 ? -4.341 0.103 -14.006 1.00 71.94 1039 ASP A CA 1
ATOM 7971 C C . ASP A 1 1039 ? -3.473 -0.354 -12.815 1.00 71.94 1039 ASP A C 1
ATOM 7973 O O . ASP A 1 1039 ? -2.282 -0.634 -12.980 1.00 71.94 1039 ASP A O 1
ATOM 7977 N N . ALA A 1 1040 ? -4.064 -0.484 -11.623 1.00 69.81 1040 ALA A N 1
ATOM 7978 C CA . ALA A 1 1040 ? -3.373 -0.786 -10.371 1.00 69.81 1040 ALA A CA 1
ATOM 7979 C C . ALA A 1 1040 ? -4.218 -1.680 -9.444 1.00 69.81 1040 ALA A C 1
ATOM 7981 O O . ALA A 1 1040 ? -4.525 -1.310 -8.311 1.00 69.81 1040 ALA A O 1
ATOM 7982 N N . LEU A 1 1041 ? -4.560 -2.890 -9.907 1.00 72.12 1041 LEU A N 1
ATOM 7983 C CA . LEU A 1 1041 ? -5.442 -3.834 -9.194 1.00 72.12 1041 LEU A CA 1
ATOM 7984 C C . LEU A 1 1041 ? -5.023 -4.119 -7.741 1.00 72.12 1041 LEU A C 1
ATOM 7986 O O . LEU A 1 1041 ? -5.872 -4.344 -6.882 1.00 72.12 1041 LEU A O 1
ATOM 7990 N N . TYR A 1 1042 ? -3.721 -4.117 -7.448 1.00 72.12 1042 TYR A N 1
ATOM 7991 C CA . TYR A 1 1042 ? -3.206 -4.420 -6.110 1.00 72.12 1042 TYR A CA 1
ATOM 7992 C C . TYR A 1 1042 ? -3.287 -3.257 -5.121 1.00 72.12 1042 TYR A C 1
ATOM 7994 O O . TYR A 1 1042 ? -3.305 -3.492 -3.911 1.00 72.12 1042 TYR A O 1
ATOM 8002 N N . SER A 1 1043 ? -3.347 -2.024 -5.614 1.00 75.00 1043 SER A N 1
ATOM 8003 C CA . SER A 1 1043 ? -3.424 -0.831 -4.777 1.00 75.00 1043 SER A CA 1
ATOM 8004 C C . SER A 1 1043 ? -4.886 -0.475 -4.536 1.00 75.00 1043 SER A C 1
ATOM 8006 O O . SER A 1 1043 ? -5.675 -0.397 -5.475 1.00 75.00 1043 SER A O 1
ATOM 8008 N N . GLY A 1 1044 ? -5.256 -0.256 -3.275 1.00 79.50 1044 GLY A N 1
ATOM 8009 C CA . GLY A 1 1044 ? -6.568 0.291 -2.951 1.00 79.50 1044 GLY A CA 1
ATOM 8010 C C . GLY A 1 1044 ? -6.689 1.724 -3.445 1.00 79.50 1044 GLY A C 1
ATOM 8011 O O . GLY A 1 1044 ? -5.820 2.553 -3.182 1.00 79.50 1044 GLY A O 1
ATOM 8012 N N . VAL A 1 1045 ? -7.776 2.006 -4.153 1.00 84.44 1045 VAL A N 1
ATOM 8013 C CA . VAL A 1 1045 ? -8.126 3.329 -4.657 1.00 84.44 1045 VAL A CA 1
ATOM 8014 C C . VAL A 1 1045 ? -9.512 3.685 -4.142 1.00 84.44 1045 VAL A C 1
ATOM 8016 O O . VAL A 1 1045 ? -10.435 2.867 -4.146 1.00 84.44 1045 VAL A O 1
ATOM 8019 N N . SER A 1 1046 ? -9.649 4.929 -3.698 1.00 87.62 1046 SER A N 1
ATOM 8020 C CA . SER A 1 1046 ? -10.946 5.495 -3.365 1.00 87.62 1046 SER A CA 1
ATOM 8021 C C . SER A 1 1046 ? -11.613 6.058 -4.626 1.00 87.62 1046 SER A C 1
ATOM 8023 O O . SER A 1 1046 ? -10.964 6.755 -5.401 1.00 87.62 1046 SER A O 1
ATOM 8025 N N . PHE A 1 1047 ? -12.898 5.770 -4.834 1.00 92.44 1047 PHE A N 1
ATOM 8026 C CA . PHE A 1 1047 ? -13.622 6.000 -6.096 1.00 92.44 1047 PHE A CA 1
ATOM 8027 C C . PHE A 1 1047 ? -13.021 5.277 -7.316 1.00 92.44 1047 PHE A C 1
ATOM 8029 O O . PHE A 1 1047 ? -12.690 5.920 -8.317 1.00 92.44 1047 PHE A O 1
ATOM 8036 N N . PRO A 1 1048 ? -12.921 3.931 -7.288 1.00 91.81 1048 PRO A N 1
ATOM 8037 C CA . PRO A 1 1048 ? -12.302 3.152 -8.362 1.00 91.81 1048 PRO A CA 1
ATOM 8038 C C . PRO A 1 1048 ? -12.932 3.391 -9.743 1.00 91.81 1048 PRO A C 1
ATOM 8040 O O . PRO A 1 1048 ? -12.207 3.471 -10.725 1.00 91.81 1048 PRO A O 1
ATOM 8043 N N . GLY A 1 1049 ? -14.253 3.576 -9.837 1.00 91.50 1049 GLY A N 1
ATOM 8044 C CA . GLY A 1 1049 ? -14.901 3.843 -11.126 1.00 91.50 1049 GLY A CA 1
ATOM 8045 C C . GLY A 1 1049 ? -14.594 5.231 -11.705 1.00 91.50 1049 GLY A C 1
ATOM 8046 O O . GLY A 1 1049 ? -14.501 5.372 -12.921 1.00 91.50 1049 GLY A O 1
ATOM 8047 N N . LEU A 1 1050 ? -14.368 6.250 -10.862 1.00 91.88 1050 LEU A N 1
ATOM 8048 C CA . LEU A 1 1050 ? -13.871 7.554 -11.324 1.00 91.88 1050 LEU A CA 1
ATOM 8049 C C . LEU A 1 1050 ? -12.409 7.454 -11.770 1.00 91.88 1050 LEU A C 1
ATOM 8051 O O . LEU A 1 1050 ? -12.047 8.020 -12.797 1.00 91.88 1050 LEU A O 1
ATOM 8055 N N . ALA A 1 1051 ? -11.584 6.700 -11.038 1.00 88.94 1051 ALA A N 1
ATOM 8056 C CA . ALA A 1 1051 ? -10.209 6.431 -11.447 1.00 88.94 1051 ALA A CA 1
ATOM 8057 C C . ALA A 1 1051 ? -10.154 5.725 -12.814 1.00 88.94 1051 ALA A C 1
ATOM 8059 O O . ALA A 1 1051 ? -9.382 6.140 -13.675 1.00 88.94 1051 ALA A O 1
ATOM 8060 N N . ASP A 1 1052 ? -11.034 4.749 -13.058 1.00 89.25 1052 ASP A N 1
ATOM 8061 C CA . ASP A 1 1052 ? -11.132 4.072 -14.356 1.00 89.25 1052 ASP A CA 1
ATOM 8062 C C . ASP A 1 1052 ? -11.490 5.031 -15.489 1.00 89.25 1052 ASP A C 1
ATOM 8064 O O . ASP A 1 1052 ? -10.916 4.939 -16.570 1.00 89.25 1052 ASP A O 1
ATOM 8068 N N . CYS A 1 1053 ? -12.388 5.991 -15.252 1.00 88.88 1053 CYS A N 1
ATOM 8069 C CA . CYS A 1 1053 ? -12.720 6.988 -16.268 1.00 88.88 1053 CYS A CA 1
ATOM 8070 C C . CYS A 1 1053 ? -11.477 7.779 -16.727 1.00 88.88 1053 CYS A C 1
ATOM 8072 O O . CYS A 1 1053 ? -11.369 8.143 -17.902 1.00 88.88 1053 CYS A O 1
ATOM 8074 N N . LEU A 1 1054 ? -10.511 8.020 -15.826 1.00 84.62 1054 LEU A N 1
ATOM 8075 C CA . LEU A 1 1054 ? -9.231 8.634 -16.192 1.00 84.62 1054 LEU A CA 1
ATOM 8076 C C . LEU A 1 1054 ? -8.386 7.692 -17.050 1.00 84.62 1054 LEU A C 1
ATOM 8078 O O . LEU A 1 1054 ? -7.917 8.085 -18.121 1.00 84.62 1054 LEU A O 1
ATOM 8082 N N . THR A 1 1055 ? -8.248 6.440 -16.613 1.00 82.56 1055 THR A N 1
ATOM 8083 C CA . THR A 1 1055 ? -7.465 5.397 -17.292 1.00 82.56 1055 THR A CA 1
ATOM 8084 C C . THR A 1 1055 ? -7.975 5.124 -18.712 1.00 82.56 1055 THR A C 1
ATOM 8086 O O . THR A 1 1055 ? -7.179 5.026 -19.651 1.00 82.56 1055 THR A O 1
ATOM 8089 N N . PHE A 1 1056 ? -9.295 5.059 -18.900 1.00 84.50 1056 PHE A N 1
ATOM 8090 C CA . PHE A 1 1056 ? -9.938 4.801 -20.193 1.00 84.50 1056 PHE A CA 1
ATOM 8091 C C . PHE A 1 1056 ? -10.182 6.060 -21.036 1.00 84.50 1056 PHE A C 1
ATOM 80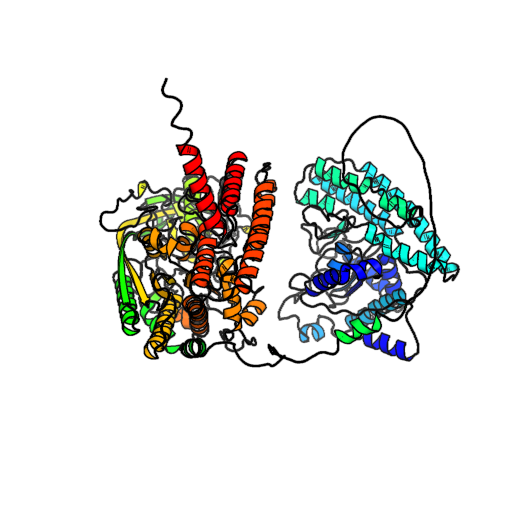93 O O . PHE A 1 1056 ? -10.583 5.941 -22.193 1.00 84.50 1056 PHE A O 1
ATOM 8100 N N . ARG A 1 1057 ? -9.855 7.251 -20.513 1.00 84.19 1057 ARG A N 1
ATOM 8101 C CA . ARG A 1 1057 ? -10.065 8.546 -21.181 1.00 84.19 1057 ARG A CA 1
ATOM 8102 C C . ARG A 1 1057 ? -11.517 8.795 -21.587 1.00 84.19 1057 ARG A C 1
ATOM 8104 O O . ARG A 1 1057 ? -11.790 9.211 -22.714 1.00 84.19 1057 ARG A O 1
ATOM 8111 N N . ASP A 1 1058 ? -12.428 8.540 -20.656 1.00 88.06 1058 ASP A N 1
ATOM 8112 C CA . ASP A 1 1058 ? -13.851 8.811 -20.842 1.00 88.06 1058 ASP A CA 1
ATOM 8113 C C . ASP A 1 1058 ? -14.118 10.314 -21.046 1.00 88.06 1058 ASP A C 1
ATOM 8115 O O . ASP A 1 1058 ? -13.342 11.177 -20.632 1.00 88.06 1058 ASP A O 1
ATOM 8119 N N . ASP A 1 1059 ? -15.220 10.640 -21.725 1.00 89.19 1059 ASP A N 1
ATOM 8120 C CA . ASP A 1 1059 ? -15.631 12.030 -21.926 1.00 89.19 1059 ASP A CA 1
ATOM 8121 C C . ASP A 1 1059 ? -16.350 12.615 -20.698 1.00 89.19 1059 ASP A C 1
ATOM 8123 O O . ASP A 1 1059 ? -16.798 11.901 -19.794 1.00 89.19 1059 ASP A O 1
ATOM 8127 N N . SER A 1 1060 ? -16.520 13.939 -20.685 1.00 88.12 1060 SER A N 1
ATOM 8128 C CA . SER A 1 1060 ? -17.071 14.643 -19.523 1.00 88.12 1060 SER A CA 1
ATOM 8129 C C . SER A 1 1060 ? -18.507 14.230 -19.210 1.00 88.12 1060 SER A C 1
ATOM 8131 O O . SER A 1 1060 ? -18.925 14.287 -18.053 1.00 88.12 1060 SER A O 1
ATOM 8133 N N . SER A 1 1061 ? -19.264 13.766 -20.211 1.00 88.75 1061 SER A N 1
ATOM 8134 C CA . SER A 1 1061 ? -20.627 13.271 -20.023 1.00 88.75 1061 SER A CA 1
ATOM 8135 C C . SER A 1 1061 ? -20.639 11.914 -19.324 1.00 88.75 1061 SER A C 1
ATOM 8137 O O . SER A 1 1061 ? -21.489 11.687 -18.461 1.00 88.75 1061 SER A O 1
ATOM 8139 N N . ALA A 1 1062 ? -19.734 11.007 -19.690 1.00 90.00 1062 ALA A N 1
ATOM 8140 C CA . ALA A 1 1062 ? -19.588 9.707 -19.046 1.00 90.00 1062 ALA A CA 1
ATOM 8141 C C . ALA A 1 1062 ? -19.105 9.862 -17.597 1.00 90.00 1062 ALA A C 1
ATOM 8143 O O . ALA A 1 1062 ? -19.703 9.280 -16.687 1.00 90.00 1062 ALA A O 1
ATOM 8144 N N . ILE A 1 1063 ? -18.113 10.730 -17.367 1.00 91.62 1063 ILE A N 1
ATOM 8145 C CA . ILE A 1 1063 ? -17.602 11.036 -16.025 1.00 91.62 1063 ILE A CA 1
ATOM 8146 C C . ILE A 1 1063 ? -18.699 11.655 -15.155 1.00 91.62 1063 ILE A C 1
ATOM 8148 O O . ILE A 1 1063 ? -18.917 11.200 -14.030 1.00 91.62 1063 ILE A O 1
ATOM 8152 N N . GLN A 1 1064 ? -19.431 12.649 -15.672 1.00 91.94 1064 GLN A N 1
ATOM 8153 C CA . GLN A 1 1064 ? -20.545 13.263 -14.947 1.00 91.94 1064 GLN A CA 1
ATOM 8154 C C . GLN A 1 1064 ? -21.626 12.232 -14.617 1.00 91.94 1064 GLN A C 1
ATOM 8156 O O . GLN A 1 1064 ? -22.078 12.171 -13.478 1.00 91.94 1064 GLN A O 1
ATOM 8161 N N . SER A 1 1065 ? -22.003 11.378 -15.577 1.00 91.69 1065 SER A N 1
ATOM 8162 C CA . SER A 1 1065 ? -22.990 10.323 -15.332 1.00 91.69 1065 SER A CA 1
ATOM 8163 C C . SER A 1 1065 ? -22.555 9.403 -14.194 1.00 91.69 1065 SER A C 1
ATOM 8165 O O . SER A 1 1065 ? -23.394 9.021 -13.379 1.00 91.69 1065 SER A O 1
ATOM 8167 N N . HIS A 1 1066 ? -21.269 9.052 -14.118 1.00 92.38 1066 HIS A N 1
ATOM 8168 C CA . HIS A 1 1066 ? -20.772 8.214 -13.036 1.00 92.38 1066 HIS A CA 1
ATOM 8169 C C . HIS A 1 1066 ? -20.742 8.960 -11.694 1.00 92.38 1066 HIS A C 1
ATOM 8171 O O . HIS A 1 1066 ? -21.187 8.417 -10.682 1.00 92.38 1066 HIS A O 1
ATOM 8177 N N . ALA A 1 1067 ? -20.306 10.223 -11.674 1.00 92.19 1067 ALA A N 1
ATOM 8178 C CA . ALA A 1 1067 ? -20.375 11.068 -10.482 1.00 92.19 1067 ALA A CA 1
ATOM 8179 C C . ALA A 1 1067 ? -21.821 11.217 -9.962 1.00 92.19 1067 ALA A C 1
ATOM 8181 O O . ALA A 1 1067 ? -22.054 11.189 -8.749 1.00 92.19 1067 ALA A O 1
ATOM 8182 N N . ASP A 1 1068 ? -22.802 11.298 -10.862 1.00 90.31 1068 ASP A N 1
ATOM 8183 C CA . ASP A 1 1068 ? -24.226 11.347 -10.530 1.00 90.31 1068 ASP A CA 1
ATOM 8184 C C . ASP A 1 1068 ? -24.723 10.009 -9.955 1.00 90.31 1068 ASP A C 1
ATOM 8186 O O . ASP A 1 1068 ? -25.472 10.000 -8.975 1.00 90.31 1068 ASP A O 1
ATOM 8190 N N . ASP A 1 1069 ? -24.294 8.865 -10.502 1.00 88.94 1069 ASP A N 1
ATOM 8191 C CA . ASP A 1 1069 ? -24.605 7.544 -9.933 1.00 88.94 1069 ASP A CA 1
ATOM 8192 C C . ASP A 1 1069 ? -24.080 7.420 -8.498 1.00 88.94 1069 ASP A C 1
ATOM 8194 O O . ASP A 1 1069 ? -24.808 6.992 -7.595 1.00 88.94 1069 ASP A O 1
ATOM 8198 N N . ILE A 1 1070 ? -22.830 7.837 -8.267 1.00 89.81 1070 ILE A N 1
ATOM 8199 C CA . ILE A 1 1070 ? -22.221 7.867 -6.935 1.00 89.81 1070 ILE A CA 1
ATOM 8200 C C . ILE A 1 1070 ? -23.060 8.776 -6.031 1.00 89.81 1070 ILE A C 1
ATOM 8202 O O . ILE A 1 1070 ? -23.493 8.349 -4.963 1.00 89.81 1070 ILE A O 1
ATOM 8206 N N . THR A 1 1071 ? -23.384 9.989 -6.472 1.00 87.56 1071 THR A N 1
ATOM 8207 C CA . THR A 1 1071 ? -24.201 10.952 -5.713 1.00 87.56 1071 THR A CA 1
ATOM 8208 C C . THR A 1 1071 ? -25.548 10.357 -5.283 1.00 87.56 1071 THR A C 1
ATOM 8210 O O . THR A 1 1071 ? -25.931 10.462 -4.114 1.00 87.56 1071 THR A O 1
ATOM 8213 N N . HIS A 1 1072 ? -26.256 9.669 -6.184 1.00 81.31 1072 HIS A N 1
ATOM 8214 C CA . HIS A 1 1072 ? -27.525 9.007 -5.863 1.00 81.31 1072 HIS A CA 1
ATOM 8215 C C . HIS A 1 1072 ? -27.359 7.878 -4.843 1.00 81.31 1072 HIS A C 1
ATOM 8217 O O . HIS A 1 1072 ? -28.189 7.741 -3.941 1.00 81.31 1072 HIS A O 1
ATOM 8223 N N . THR A 1 1073 ? -26.265 7.128 -4.936 1.00 73.25 1073 THR A N 1
ATOM 8224 C CA . THR A 1 1073 ? -25.911 6.046 -4.007 1.00 73.25 1073 THR A CA 1
ATOM 8225 C C . THR A 1 1073 ? -25.730 6.569 -2.569 1.00 73.25 1073 THR A C 1
ATOM 8227 O O . THR A 1 1073 ? -26.167 5.932 -1.613 1.00 73.25 1073 THR A O 1
ATOM 8230 N N . HIS A 1 1074 ? -25.215 7.794 -2.403 1.00 64.69 1074 HIS A N 1
ATOM 8231 C CA . HIS A 1 1074 ? -24.984 8.444 -1.099 1.00 64.69 1074 HIS A CA 1
ATOM 8232 C C . HIS A 1 1074 ? -26.231 9.124 -0.500 1.00 64.69 1074 HIS A C 1
ATOM 8234 O O . HIS A 1 1074 ? -26.240 9.506 0.671 1.00 64.69 1074 HIS A O 1
ATOM 8240 N N . SER A 1 1075 ? -27.302 9.280 -1.284 1.00 52.09 1075 SER A N 1
ATOM 8241 C CA . SER A 1 1075 ? -28.479 10.085 -0.922 1.00 52.09 1075 SER A CA 1
ATOM 8242 C C . SER A 1 1075 ? -29.525 9.377 -0.042 1.00 52.09 1075 SER A C 1
ATOM 8244 O O . SER A 1 1075 ? -30.525 9.990 0.337 1.00 52.09 1075 SER A O 1
ATOM 8246 N N . MET A 1 1076 ? -29.322 8.104 0.323 1.00 48.72 1076 MET A N 1
ATOM 8247 C CA . MET A 1 1076 ? -30.222 7.347 1.208 1.00 48.72 1076 MET A CA 1
ATOM 8248 C C . MET A 1 1076 ? -29.559 7.072 2.565 1.00 48.72 1076 MET A C 1
ATOM 8250 O O . MET A 1 1076 ? -28.964 6.010 2.741 1.00 48.72 1076 MET A O 1
ATOM 8254 N N . PRO A 1 1077 ? -29.661 7.974 3.560 1.00 50.34 1077 PRO A N 1
ATOM 8255 C CA . PRO A 1 1077 ? -28.838 7.871 4.752 1.00 50.34 1077 PRO A CA 1
ATOM 8256 C C . PRO A 1 1077 ? -29.300 6.721 5.642 1.00 50.34 1077 PRO A C 1
ATOM 8258 O O . PRO A 1 1077 ? -30.472 6.329 5.632 1.00 50.34 1077 PRO A O 1
ATOM 8261 N N . LEU A 1 1078 ? -28.376 6.277 6.491 1.00 54.44 1078 LEU A N 1
ATOM 8262 C CA . LEU A 1 1078 ? -28.574 5.711 7.825 1.00 54.44 1078 LEU A CA 1
ATOM 8263 C C . LEU A 1 1078 ? -29.728 6.425 8.577 1.00 54.44 1078 LEU A C 1
ATOM 8265 O O . LEU A 1 1078 ? -29.520 7.286 9.430 1.00 54.44 1078 LEU A O 1
ATOM 8269 N N . GLN A 1 1079 ? -30.981 6.133 8.207 1.00 53.19 1079 GLN A N 1
ATOM 8270 C CA . GLN A 1 1079 ? -32.161 6.846 8.694 1.00 53.19 1079 GLN A CA 1
ATOM 8271 C C . GLN A 1 1079 ? -32.291 6.652 10.197 1.00 53.19 1079 GLN A C 1
ATOM 8273 O O . GLN A 1 1079 ? -32.272 5.531 10.688 1.00 53.19 1079 GLN A O 1
ATOM 8278 N N . THR A 1 1080 ? -32.498 7.746 10.922 1.00 47.09 1080 THR A N 1
ATOM 8279 C CA . THR A 1 1080 ? -32.318 7.807 12.376 1.00 47.09 1080 THR A CA 1
ATOM 8280 C C . THR A 1 1080 ? -33.605 7.634 13.199 1.00 47.09 1080 THR A C 1
ATOM 8282 O O . THR A 1 1080 ? -33.607 7.943 14.393 1.00 47.09 1080 THR A O 1
ATOM 8285 N N . SER A 1 1081 ? -34.725 7.193 12.606 1.00 44.66 1081 SER A N 1
ATOM 8286 C CA . SER A 1 1081 ? -35.996 7.046 13.338 1.00 44.66 1081 SER A CA 1
ATOM 8287 C C . SER A 1 1081 ? -36.746 5.747 13.028 1.00 44.66 1081 SER A C 1
ATOM 8289 O O . SER A 1 1081 ? -37.027 5.457 11.869 1.00 44.66 1081 SER A O 1
ATOM 8291 N N . LEU A 1 1082 ? -37.178 5.043 14.081 1.00 44.06 1082 LEU A N 1
ATOM 8292 C CA . LEU A 1 1082 ? -38.181 3.965 14.025 1.00 44.06 1082 LEU A CA 1
ATOM 8293 C C . LEU A 1 1082 ? -39.572 4.472 13.574 1.00 44.06 1082 LEU A C 1
ATOM 8295 O O . LEU A 1 1082 ? -40.368 3.726 13.013 1.00 44.06 1082 LEU A O 1
ATOM 8299 N N . LEU A 1 1083 ? -39.872 5.758 13.794 1.00 35.88 1083 LEU A N 1
ATOM 8300 C CA . LEU A 1 1083 ? -41.200 6.359 13.593 1.00 35.88 1083 LEU A CA 1
ATOM 8301 C C . LEU A 1 1083 ? -41.502 6.784 12.142 1.00 35.88 1083 LEU A C 1
ATOM 8303 O O . LEU A 1 1083 ? -42.674 6.938 11.783 1.00 35.88 1083 LEU A O 1
ATOM 8307 N N . SER A 1 1084 ? -40.490 6.965 11.286 1.00 37.03 1084 SER A N 1
ATOM 8308 C CA . SER A 1 1084 ? -40.690 7.371 9.885 1.00 37.03 1084 SER A CA 1
ATOM 8309 C C . SER A 1 1084 ? -41.300 6.263 9.023 1.00 37.03 1084 SER A C 1
ATOM 8311 O O . SER A 1 1084 ? -42.065 6.579 8.114 1.00 37.03 1084 SER A O 1
ATOM 8313 N N . GLN A 1 1085 ? -41.069 4.983 9.341 1.00 36.84 1085 GLN A N 1
ATOM 8314 C CA . GLN A 1 1085 ? -41.729 3.862 8.656 1.00 36.84 1085 GLN A CA 1
ATOM 8315 C C . GLN A 1 1085 ? -43.226 3.781 8.974 1.00 36.84 1085 GLN A C 1
ATOM 8317 O O . GLN A 1 1085 ? -44.019 3.499 8.080 1.00 36.84 1085 GLN A O 1
ATOM 8322 N N . HIS A 1 1086 ? -43.656 4.134 10.191 1.00 34.59 1086 HIS A N 1
ATOM 8323 C CA . HIS A 1 1086 ? -45.088 4.251 10.482 1.00 34.59 1086 HIS A CA 1
ATOM 8324 C C . HIS A 1 1086 ? -45.730 5.443 9.763 1.00 34.59 1086 HIS A C 1
ATOM 8326 O O . HIS A 1 1086 ? -46.859 5.327 9.293 1.00 34.59 1086 HIS A O 1
ATOM 8332 N N . ARG A 1 1087 ? -45.022 6.569 9.596 1.00 32.69 1087 ARG A N 1
ATOM 8333 C CA . ARG A 1 1087 ? -45.541 7.702 8.809 1.00 32.69 1087 ARG A CA 1
ATOM 8334 C C . ARG A 1 1087 ? -45.544 7.439 7.303 1.00 32.69 1087 ARG A C 1
ATOM 8336 O O . ARG A 1 1087 ? -46.477 7.893 6.648 1.00 32.69 1087 ARG A O 1
ATOM 8343 N N . SER A 1 1088 ? -44.582 6.692 6.755 1.00 34.94 1088 SER A N 1
ATOM 8344 C CA . SER A 1 1088 ? -44.604 6.330 5.330 1.00 34.94 1088 SER A CA 1
ATOM 8345 C C . SER A 1 1088 ? -45.620 5.221 5.037 1.00 34.94 1088 SER A C 1
ATOM 8347 O O . SER A 1 1088 ? -46.339 5.329 4.048 1.00 34.94 1088 SER A O 1
ATOM 8349 N N . ALA A 1 1089 ? -45.806 4.236 5.924 1.00 34.00 1089 ALA A N 1
ATOM 8350 C CA . ALA A 1 1089 ? -46.863 3.227 5.790 1.00 34.00 1089 ALA A CA 1
ATOM 8351 C C . ALA A 1 1089 ? -48.272 3.841 5.906 1.00 34.00 1089 ALA A C 1
ATOM 8353 O O . ALA A 1 1089 ? -49.159 3.501 5.124 1.00 34.00 1089 ALA A O 1
ATOM 8354 N N . VAL A 1 1090 ? -48.470 4.811 6.808 1.00 37.34 1090 VAL A N 1
ATOM 8355 C CA . VAL A 1 1090 ? -49.736 5.558 6.932 1.00 37.34 1090 VAL A CA 1
ATOM 8356 C C . VAL A 1 1090 ? -49.930 6.539 5.768 1.00 37.34 1090 VAL A C 1
ATOM 8358 O O . VAL A 1 1090 ? -51.041 6.659 5.259 1.00 37.34 1090 VAL A O 1
ATOM 8361 N N . GLY A 1 1091 ? -48.865 7.176 5.270 1.00 32.44 1091 GLY A N 1
ATOM 8362 C CA . GLY A 1 1091 ? -48.906 8.023 4.070 1.00 32.44 1091 GLY A CA 1
ATOM 8363 C C . GLY A 1 1091 ? -49.192 7.247 2.779 1.00 32.44 1091 GLY A C 1
ATOM 8364 O O . GLY A 1 1091 ? -49.929 7.728 1.921 1.00 32.44 1091 GLY A O 1
ATOM 8365 N N . THR A 1 1092 ? -48.698 6.011 2.671 1.00 37.88 1092 THR A N 1
ATOM 8366 C CA . THR A 1 1092 ? -48.971 5.113 1.537 1.00 37.88 1092 THR A CA 1
ATOM 8367 C C . THR A 1 1092 ? -50.386 4.531 1.625 1.00 37.88 1092 THR A C 1
ATOM 8369 O O . THR A 1 1092 ? -51.069 4.437 0.607 1.00 37.88 1092 THR A O 1
ATOM 8372 N N . ALA A 1 1093 ? -50.887 4.241 2.833 1.00 33.97 1093 ALA A N 1
ATOM 8373 C CA . ALA A 1 1093 ? -52.275 3.825 3.052 1.00 33.97 1093 ALA A CA 1
ATOM 8374 C C . ALA A 1 1093 ? -53.288 4.960 2.790 1.00 33.97 1093 ALA A C 1
ATOM 8376 O O . ALA A 1 1093 ? -54.319 4.731 2.160 1.00 33.97 1093 ALA A O 1
ATOM 8377 N N . LEU A 1 1094 ? -52.977 6.203 3.181 1.00 34.97 1094 LEU A N 1
ATOM 8378 C CA . LEU A 1 1094 ? -53.796 7.384 2.869 1.00 34.97 1094 LEU A CA 1
ATOM 8379 C C . LEU A 1 1094 ? -53.738 7.750 1.376 1.00 34.97 1094 LEU A C 1
ATOM 8381 O O . LEU A 1 1094 ? -54.752 8.142 0.802 1.00 34.97 1094 LEU A O 1
ATOM 8385 N N . GLY A 1 1095 ? -52.591 7.542 0.720 1.00 34.06 1095 GLY A N 1
ATOM 8386 C CA . GLY A 1 1095 ? -52.429 7.699 -0.729 1.00 34.06 1095 GLY A CA 1
ATOM 8387 C C . GLY A 1 1095 ? -53.146 6.629 -1.566 1.00 34.06 1095 GLY A C 1
ATOM 8388 O O . GLY A 1 1095 ? -53.531 6.913 -2.703 1.00 34.06 1095 GLY A O 1
ATOM 8389 N N . LEU A 1 1096 ? -53.368 5.427 -1.016 1.00 35.47 1096 LEU A N 1
ATOM 8390 C CA . LEU A 1 1096 ? -54.211 4.394 -1.631 1.00 35.47 1096 LEU A CA 1
ATOM 8391 C C . LEU A 1 1096 ? -55.709 4.686 -1.449 1.00 35.47 1096 LEU A C 1
ATOM 8393 O O . LEU A 1 1096 ? -56.467 4.510 -2.401 1.00 35.47 1096 LEU A O 1
ATOM 8397 N N . CYS A 1 1097 ? -56.136 5.198 -0.288 1.00 33.72 1097 CYS A N 1
ATOM 8398 C CA . CYS A 1 1097 ? -57.529 5.617 -0.080 1.00 33.72 1097 CYS A CA 1
ATOM 8399 C C . CYS A 1 1097 ? -57.916 6.811 -0.971 1.00 33.72 1097 CYS A C 1
ATOM 8401 O O . CYS A 1 1097 ? -58.991 6.800 -1.567 1.00 33.72 1097 CYS A O 1
ATOM 8403 N N . TYR A 1 1098 ? -57.013 7.778 -1.181 1.00 33.78 1098 TYR A N 1
ATOM 8404 C CA . TYR A 1 1098 ? -57.269 8.928 -2.063 1.00 33.78 1098 TYR A CA 1
ATOM 8405 C C . TYR A 1 1098 ? -57.312 8.555 -3.562 1.00 33.78 1098 TYR A C 1
ATOM 8407 O O . TYR A 1 1098 ? -57.953 9.235 -4.361 1.00 33.78 1098 TYR A O 1
ATOM 8415 N N . ARG A 1 1099 ? -56.676 7.442 -3.966 1.00 35.56 1099 ARG A N 1
ATOM 8416 C CA . ARG A 1 1099 ? -56.741 6.916 -5.347 1.00 35.56 1099 ARG A CA 1
ATOM 8417 C C . ARG A 1 1099 ? -57.936 5.999 -5.616 1.00 35.56 1099 ARG A C 1
ATOM 8419 O O . ARG A 1 1099 ? -58.228 5.743 -6.784 1.00 35.56 1099 ARG A O 1
ATOM 8426 N N . LEU A 1 1100 ? -58.629 5.524 -4.580 1.00 35.34 1100 LEU A N 1
ATOM 8427 C CA . LEU A 1 1100 ? -59.821 4.682 -4.725 1.00 35.34 1100 LEU A CA 1
ATOM 8428 C C . LEU A 1 1100 ? -61.127 5.493 -4.770 1.00 35.34 1100 LEU A C 1
ATOM 8430 O O . LEU A 1 1100 ? -62.065 5.057 -5.430 1.00 35.34 1100 LEU A O 1
ATOM 8434 N N . GLU A 1 1101 ? -61.174 6.706 -4.206 1.00 32.28 1101 GLU A N 1
ATOM 8435 C CA . GLU A 1 1101 ? -62.344 7.597 -4.338 1.00 32.28 1101 GLU A CA 1
ATOM 8436 C C . GLU A 1 1101 ? -62.385 8.388 -5.662 1.00 32.28 1101 GLU A C 1
ATOM 8438 O O . GLU A 1 1101 ? -63.457 8.794 -6.102 1.00 32.28 1101 GLU A O 1
ATOM 8443 N N . HIS A 1 1102 ? -61.261 8.519 -6.379 1.00 34.34 1102 HIS A N 1
ATOM 8444 C CA . HIS A 1 1102 ? -61.202 9.233 -7.666 1.00 34.34 1102 HIS A CA 1
ATOM 8445 C C . HIS A 1 1102 ? -61.367 8.357 -8.924 1.00 34.34 1102 HIS A C 1
ATOM 8447 O O . HIS A 1 1102 ? -61.330 8.878 -10.037 1.00 34.34 1102 HIS A O 1
ATOM 8453 N N . LYS A 1 1103 ? -61.597 7.042 -8.781 1.00 31.61 1103 LYS A N 1
ATOM 8454 C CA . LYS A 1 1103 ? -61.841 6.112 -9.908 1.00 31.61 1103 LYS A CA 1
ATOM 8455 C C . LYS A 1 1103 ? -63.307 5.700 -10.104 1.00 31.61 1103 LYS A C 1
ATOM 8457 O O . LYS A 1 1103 ? -63.584 4.843 -10.935 1.00 31.61 1103 LYS A O 1
ATOM 8462 N N . ALA A 1 1104 ? -64.246 6.325 -9.389 1.00 33.84 1104 ALA A N 1
ATOM 8463 C CA . ALA A 1 1104 ? -65.683 6.067 -9.541 1.00 33.84 1104 ALA A CA 1
ATOM 8464 C C . ALA A 1 1104 ? -66.433 7.098 -10.415 1.00 33.84 1104 ALA A C 1
ATOM 8466 O O . ALA A 1 1104 ? -67.636 6.952 -10.604 1.00 33.84 1104 ALA A O 1
ATOM 8467 N N . TRP A 1 1105 ? -65.760 8.112 -10.972 1.00 34.66 1105 TRP A N 1
ATOM 8468 C CA . TRP A 1 1105 ? -66.368 9.127 -11.849 1.00 34.66 1105 TRP A CA 1
ATOM 8469 C C . TRP A 1 1105 ? -65.517 9.363 -13.109 1.00 34.66 1105 TRP A C 1
ATOM 8471 O O . TRP A 1 1105 ? -64.830 10.371 -13.219 1.00 34.66 1105 TRP A O 1
ATOM 8481 N N . SER A 1 1106 ? -65.544 8.403 -14.037 1.00 29.91 1106 SER A N 1
ATOM 8482 C CA . SER A 1 1106 ? -65.396 8.624 -15.492 1.00 29.91 1106 SER A CA 1
ATOM 8483 C C . SER A 1 1106 ? -65.438 7.287 -16.245 1.00 29.91 1106 SER A C 1
ATOM 8485 O O . SER A 1 1106 ? -64.438 6.754 -16.718 1.00 29.91 1106 SER A O 1
ATOM 8487 N N . LEU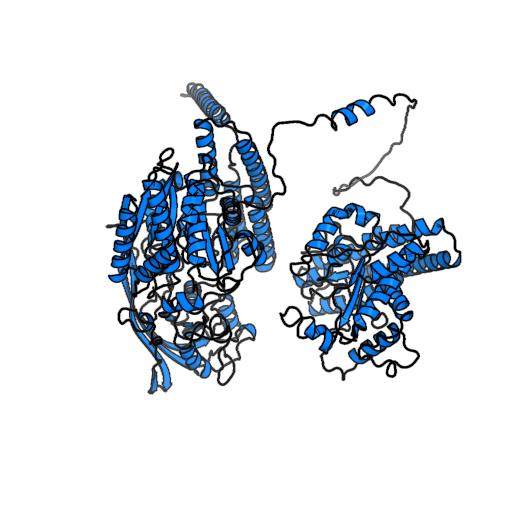 A 1 1107 ? -66.644 6.729 -16.330 1.00 35.91 1107 LEU A N 1
ATOM 8488 C CA . LEU A 1 1107 ? -67.066 5.902 -17.457 1.00 35.91 1107 LEU A CA 1
ATOM 8489 C C . LEU A 1 1107 ? -68.055 6.759 -18.254 1.00 35.91 1107 LEU A C 1
ATOM 8491 O O . LEU A 1 1107 ? -69.232 6.798 -17.908 1.00 35.91 1107 LEU A O 1
ATOM 8495 N N . GLU A 1 1108 ? -67.535 7.477 -19.249 1.00 30.72 1108 GLU A N 1
ATOM 8496 C CA . GLU A 1 1108 ? -68.199 7.878 -20.501 1.00 30.72 1108 GLU A CA 1
ATOM 8497 C C . GLU A 1 1108 ? -67.130 8.202 -21.550 1.00 30.72 1108 GLU A C 1
ATOM 8499 O O . GLU A 1 1108 ? -66.201 8.978 -21.221 1.00 30.72 1108 GLU A O 1
#

InterPro domains:
  IPR003137 PA domain [PF02225] (533-598)
  IPR007365 Transferrin receptor-like, dimerisation domain [PF04253] (240-338)
  IPR007365 Transferrin receptor-like, dimerisation domain [PF04253] (970-1072)
  IPR007484 Peptidase M28 [PF04389] (2-60)
  IPR007484 Peptidase M28 [PF04389] (715-907)
  IPR036757 Transferrin receptor-like, dimerisation domain superfamily [G3DSA:1.20.930.40] (212-351)
  IPR036757 Transferrin receptor-like, dimerisation domain superfamily [G3DSA:1.20.930.40] (942-1077)
  IPR036757 Transferrin receptor-like, dimerisation domain superfamily [SSF47672] (211-328)
  IPR036757 Transferrin receptor-like, dimerisation domain superfamily [SSF47672] (941-1062)
  IPR039373 Transferrin receptor protein 1/Glutamate carboxypeptidase 2-like [PTHR10404] (390-1077)
  IPR046450 PA domain superfamily [SSF52025] (481-716)

Secondary structure (DSSP, 8-state):
-HHHHHHHHHHHTT---SS-------S-GGGTSHHHHHHHHHTHHHHHHH---EEEEEEE-SSEEEEEE-HHHHHHHHHHHHTSBPP-TTS-TTSS-TT-BHHHHHHHHHHHHTSTTSSS--S---BSSTTS--B-B-SSSTHHIIIIIT---EEEEEEESSSS--TTTTSTT-SHHHIIIII-TTSHHHHHHHHHHHHHHHHHHH-SS----THHHHHHHHHHHHHHHHHHHHTT-----HHHHHHHHHHHHHHHHHHHHHHHHHHH--HHHHHHHHHHHHHHGGGGB-SS-BTTBTT--BSSEEE-TTTTTBEEESHHHHHHHHTT--HHHHHHHHHHHHH-HHHHHHHTT---S--------------------------------TTSHHHHHHHSSS-------------------HHHHHHHHH--HHHHHHHHHHHHTS---TTSHHHHHHHHHHHHHHHHHT-EEEEEEEEEEEEEEEEEEEEEEEETTEEEE---PPP--TT-GGGG-TTSPPS-EETPPPEEEEEEEEE-TT--HHHHHHHHHTT---TTSEEEEES-TT--HHHHHHHHHHTT-SEEEEE--HHHHSTTTSPBTTTSSBPPTT----EE---SSS-TTSTTS---TTPPPPPGGG-TTS--S-EEEE-HHHHHHHHTT--SSBPPGGG--S---SS--B-B-SSSSEEEEEEEEEEEEEEEEEEEEEE--SSEEEEEEEEEEE---SS--TTTTHHHHHHHHHHHHHHHHHHHTT---SEEEEEEEES-STTTSHHHHHHHHHHHHHHHHHEEEEEE-S----SSEEEEEE-TTTHHHHHHHHHTSB---SSS----SBHHHHHHHHS--PPBPP-SSSTHHIIIIII---EEEEEEESSSS---TTTTSTT-SHHHIIIII-TTSHHHHHHHHHHHHHHHHHHH-SS----GGGHHHHHHHHHHHHHHHHHHHH------HHHHHHHHHHHHHHHHHHHHHHH----HHHHHHHHHHHHHHHHTTB-TT-BTTBTT--BSSEEEETTEEEEEEESHHHHHHHHHT--HHHHHHHHHHHHHHHTS-----SHHHHHHHHHHHHHHHHHHHTTSS---